Protein 1BD0 (pdb70)

Structure (mmCIF, N/CA/C/O backbone):
data_1BD0
#
_entry.id   1BD0
#
_cell.length_a   98.227
_cell.length_b   87.690
_cell.length_c   85.305
_cell.angle_alpha   90.00
_cell.angle_beta   90.00
_cell.angle_gamma   90.00
#
_symmetry.space_group_name_H-M   'P 21 21 21'
#
loop_
_entity.id
_entity.type
_entity.pdbx_description
1 polymer 'ALANINE RACEMASE'
2 non-polymer '{1-[(3-HYDROXY-METHYL-5-PHOSPHONOOXY-METHYL-PYRIDIN-4-YLMETHYL)-AMINO]-ETHYL}-PHOSPHONIC ACID'
3 water water
#
loop_
_atom_site.group_PDB
_atom_site.id
_atom_site.type_symbol
_atom_site.label_atom_id
_atom_site.label_alt_id
_atom_site.label_comp_id
_atom_site.label_asym_id
_atom_site.label_entity_id
_atom_site.label_seq_id
_atom_site.pdbx_PDB_ins_code
_atom_site.Cartn_x
_atom_site.Cartn_y
_atom_site.Cartn_z
_atom_site.occupancy
_atom_site.B_iso_or_equiv
_atom_site.auth_seq_id
_atom_site.auth_comp_id
_atom_site.auth_asym_id
_atom_site.auth_atom_id
_atom_site.pdbx_PDB_model_num
ATOM 1 N N . ASN A 1 2 ? 6.525 28.048 89.421 1.00 44.31 2 ASN A N 1
ATOM 2 C CA . ASN A 1 2 ? 7.635 29.043 89.338 1.00 43.45 2 ASN A CA 1
ATOM 3 C C . ASN A 1 2 ? 7.156 30.390 88.818 1.00 41.34 2 ASN A C 1
ATOM 4 O O . ASN A 1 2 ? 6.196 30.471 88.052 1.00 42.20 2 ASN A O 1
ATOM 9 N N . ASP A 1 3 ? 7.846 31.447 89.232 1.00 38.22 3 ASP A N 1
ATOM 10 C CA . ASP A 1 3 ? 7.496 32.803 88.827 1.00 36.00 3 ASP A CA 1
ATOM 11 C C . ASP A 1 3 ? 8.663 33.473 88.110 1.00 31.32 3 ASP A C 1
ATOM 12 O O . ASP A 1 3 ? 9.821 33.095 88.294 1.00 31.47 3 ASP A O 1
ATOM 17 N N . PHE A 1 4 ? 8.346 34.454 87.276 1.00 25.41 4 PHE A N 1
ATOM 18 C CA . PHE A 1 4 ? 9.358 35.224 86.572 1.00 20.90 4 PHE A CA 1
ATOM 19 C C . PHE A 1 4 ? 8.843 36.652 86.525 1.00 19.10 4 PHE A C 1
ATOM 20 O O . PHE A 1 4 ? 7.630 36.881 86.495 1.00 20.76 4 PHE A O 1
ATOM 28 N N . HIS A 1 5 ? 9.751 37.618 86.542 1.00 15.02 5 HIS A N 1
ATOM 29 C CA . HIS A 1 5 ? 9.329 39.000 86.577 1.00 13.66 5 HIS A CA 1
ATOM 30 C C . HIS A 1 5 ? 9.792 39.906 85.460 1.00 13.67 5 HIS A C 1
ATOM 31 O O . HIS A 1 5 ? 10.008 41.098 85.659 1.00 13.12 5 HIS A O 1
ATOM 38 N N . ARG A 1 6 ? 9.951 39.325 84.280 1.00 11.34 6 ARG A N 1
ATOM 39 C CA . ARG A 1 6 ? 10.319 40.082 83.093 1.00 15.12 6 ARG A CA 1
ATOM 40 C C . ARG A 1 6 ? 9.396 39.512 82.031 1.00 13.02 6 ARG A C 1
ATOM 41 O O . ARG A 1 6 ? 9.140 38.305 82.010 1.00 11.69 6 ARG A O 1
ATOM 49 N N . ASP A 1 7 ? 8.893 40.374 81.157 1.00 14.38 7 ASP A N 1
ATOM 50 C CA . ASP A 1 7 ? 7.970 39.934 80.117 1.00 16.36 7 ASP A CA 1
ATOM 51 C C . ASP A 1 7 ? 8.627 39.328 78.890 1.00 14.94 7 ASP A C 1
ATOM 52 O O . ASP A 1 7 ? 8.421 39.799 77.772 1.00 16.24 7 ASP A O 1
ATOM 57 N N . THR A 1 8 ? 9.416 38.285 79.113 1.00 13.49 8 THR A N 1
ATOM 58 C CA . THR A 1 8 ? 10.096 37.572 78.043 1.00 13.38 8 THR A CA 1
ATOM 59 C C . THR A 1 8 ? 10.119 36.131 78.506 1.00 14.38 8 THR A C 1
ATOM 60 O O . THR A 1 8 ? 10.515 35.846 79.632 1.00 15.01 8 THR A O 1
ATOM 64 N N . TRP A 1 9 ? 9.675 35.224 77.642 1.00 14.93 9 TRP A N 1
ATOM 65 C CA . TRP A 1 9 ? 9.614 33.819 77.994 1.00 12.79 9 TRP A CA 1
ATOM 66 C C . TRP A 1 9 ? 9.544 32.924 76.767 1.00 12.80 9 TRP A C 1
ATOM 67 O O . TRP A 1 9 ? 9.228 33.375 75.663 1.00 12.92 9 TRP A O 1
ATOM 78 N N . ALA A 1 10 ? 9.850 31.649 76.980 1.00 12.58 10 ALA A N 1
ATOM 79 C CA . ALA A 1 10 ? 9.796 30.645 75.930 1.00 13.94 10 ALA A CA 1
ATOM 80 C C . ALA A 1 10 ? 8.703 29.662 76.341 1.00 15.73 10 ALA A C 1
ATOM 81 O O . ALA A 1 10 ? 8.431 29.490 77.530 1.00 15.10 10 ALA A O 1
ATOM 83 N N . GLU A 1 11 ? 8.065 29.028 75.362 1.00 15.76 11 GLU A N 1
ATOM 84 C CA . GLU A 1 11 ? 7.026 28.049 75.656 1.00 13.55 11 GLU A CA 1
ATOM 85 C C . GLU A 1 11 ? 7.382 26.714 75.024 1.00 14.05 11 GLU A C 1
ATOM 86 O O . GLU A 1 11 ? 7.863 26.662 73.893 1.00 13.55 11 GLU A O 1
ATOM 92 N N . VAL A 1 12 ? 7.158 25.636 75.767 1.00 13.30 12 VAL A N 1
ATOM 93 C CA . VAL A 1 12 ? 7.434 24.292 75.275 1.00 14.90 12 VAL A CA 1
ATOM 94 C C . VAL A 1 12 ? 6.121 23.504 75.240 1.00 17.05 12 VAL A C 1
ATOM 95 O O . VAL A 1 12 ? 5.498 23.279 76.279 1.00 17.69 12 VAL A O 1
ATOM 99 N N . ASP A 1 13 ? 5.689 23.109 74.045 1.00 17.68 13 ASP A N 1
ATOM 100 C CA . ASP A 1 13 ? 4.453 22.341 73.909 1.00 17.88 13 ASP A CA 1
ATOM 101 C C . ASP A 1 13 ? 4.774 20.863 74.090 1.00 15.54 13 ASP A C 1
ATOM 102 O O . ASP A 1 13 ? 5.253 20.201 73.170 1.00 17.19 13 ASP A O 1
ATOM 107 N N . LEU A 1 14 ? 4.507 20.346 75.282 1.00 14.89 14 LEU A N 1
ATOM 108 C CA . LEU A 1 14 ? 4.793 18.952 75.568 1.00 12.95 14 LEU A CA 1
ATOM 109 C C . LEU A 1 14 ? 3.894 18.008 74.783 1.00 14.50 14 LEU A C 1
ATOM 110 O O . LEU A 1 14 ? 4.216 16.827 74.639 1.00 12.75 14 LEU A O 1
ATOM 115 N N . ASP A 1 15 ? 2.771 18.524 74.276 1.00 13.99 15 ASP A N 1
ATOM 116 C CA . ASP A 1 15 ? 1.855 17.703 73.482 1.00 14.94 15 ASP A CA 1
ATOM 117 C C . ASP A 1 15 ? 2.523 17.425 72.135 1.00 14.07 15 ASP A C 1
ATOM 118 O O . ASP A 1 15 ? 2.391 16.333 71.583 1.00 16.08 15 ASP A O 1
ATOM 123 N N . ALA A 1 16 ? 3.236 18.420 71.610 1.00 14.41 16 ALA A N 1
ATOM 124 C CA . ALA A 1 16 ? 3.951 18.277 70.340 1.00 16.11 16 ALA A CA 1
ATOM 125 C C . ALA A 1 16 ? 5.038 17.206 70.513 1.00 16.57 16 ALA A C 1
ATOM 126 O O . ALA A 1 16 ? 5.191 16.310 69.681 1.00 14.95 16 ALA A O 1
ATOM 128 N N . ILE A 1 17 ? 5.779 17.301 71.613 1.00 17.80 17 ILE A N 1
ATOM 129 C CA . ILE A 1 17 ? 6.834 16.342 71.917 1.00 15.44 17 ILE A CA 1
ATOM 130 C C . ILE A 1 17 ? 6.252 14.929 72.016 1.00 14.20 17 ILE A C 1
ATOM 131 O O . ILE A 1 17 ? 6.795 13.981 71.448 1.00 12.08 17 ILE A O 1
ATOM 136 N N . TYR A 1 18 ? 5.138 14.790 72.726 1.00 13.67 18 TYR A N 1
ATOM 137 C CA . TYR A 1 18 ? 4.501 13.483 72.884 1.00 14.62 18 TYR A CA 1
ATOM 138 C C . TYR A 1 18 ? 4.184 12.849 71.528 1.00 13.94 18 TYR A C 1
ATOM 139 O O . TYR A 1 18 ? 4.529 11.690 71.266 1.00 12.70 18 TYR A O 1
ATOM 148 N N . ASP A 1 19 ? 3.522 13.624 70.676 1.00 14.64 19 ASP A N 1
ATOM 149 C CA . ASP A 1 19 ? 3.125 13.164 69.357 1.00 15.88 19 ASP A CA 1
ATOM 150 C C . ASP A 1 19 ? 4.316 12.758 68.492 1.00 14.57 19 ASP A C 1
ATOM 151 O O . ASP A 1 19 ? 4.300 11.694 67.879 1.00 17.54 19 ASP A O 1
ATOM 156 N N . ASN A 1 20 ? 5.347 13.599 68.447 1.00 15.48 20 ASN A N 1
ATOM 157 C CA . ASN A 1 20 ? 6.540 13.296 67.649 1.00 13.58 20 ASN A CA 1
ATOM 158 C C . ASN A 1 20 ? 7.149 11.945 68.058 1.00 13.44 20 ASN A C 1
ATOM 159 O O . ASN A 1 20 ? 7.593 11.167 67.211 1.00 13.01 20 ASN A O 1
ATOM 164 N N . VAL A 1 21 ? 7.160 11.657 69.357 1.00 14.09 21 VAL A N 1
ATOM 165 C CA . VAL A 1 21 ? 7.716 10.392 69.839 1.00 15.74 21 VAL A CA 1
ATOM 166 C C . VAL A 1 21 ? 6.756 9.217 69.647 1.00 16.00 21 VAL A C 1
ATOM 167 O O . VAL A 1 21 ? 7.185 8.100 69.361 1.00 13.89 21 VAL A O 1
ATOM 171 N N . GLU A 1 22 ? 5.460 9.458 69.813 1.00 18.01 22 GLU A N 1
ATOM 172 C CA . GLU A 1 22 ? 4.487 8.383 69.638 1.00 18.99 22 GLU A CA 1
ATOM 173 C C . GLU A 1 22 ? 4.417 7.989 68.163 1.00 16.59 22 GLU A C 1
ATOM 174 O O . GLU A 1 22 ? 4.266 6.818 67.824 1.00 16.98 22 GLU A O 1
ATOM 180 N N . ASN A 1 23 ? 4.536 8.970 67.280 1.00 16.14 23 ASN A N 1
ATOM 181 C CA . ASN A 1 23 ? 4.493 8.676 65.860 1.00 16.34 23 ASN A CA 1
ATOM 182 C C . ASN A 1 23 ? 5.678 7.781 65.488 1.00 17.12 23 ASN A C 1
ATOM 183 O O . ASN A 1 23 ? 5.572 6.931 64.602 1.00 16.98 23 ASN A O 1
ATOM 188 N N . LEU A 1 24 ? 6.800 7.954 66.184 1.00 17.95 24 LEU A N 1
ATOM 189 C CA . LEU A 1 24 ? 7.991 7.145 65.917 1.00 16.38 24 LEU A CA 1
ATOM 190 C C . LEU A 1 24 ? 7.846 5.726 66.463 1.00 16.14 24 LEU A C 1
ATOM 191 O O . LEU A 1 24 ? 8.277 4.758 65.835 1.00 17.07 24 LEU A O 1
ATOM 196 N N . ARG A 1 25 ? 7.243 5.604 67.639 1.00 15.55 25 ARG A N 1
ATOM 197 C CA . ARG A 1 25 ? 7.039 4.298 68.243 1.00 15.83 25 ARG A CA 1
ATOM 198 C C . ARG A 1 25 ? 6.212 3.460 67.273 1.00 16.21 25 ARG A C 1
ATOM 199 O O . ARG A 1 25 ? 6.444 2.266 67.112 1.00 17.45 25 ARG A O 1
ATOM 207 N N . ARG A 1 26 ? 5.251 4.108 66.623 1.00 18.71 26 ARG A N 1
ATOM 208 C CA . ARG A 1 26 ? 4.385 3.444 65.657 1.00 21.75 26 ARG A CA 1
ATOM 209 C C . ARG A 1 26 ? 5.214 2.999 64.455 1.00 22.63 26 ARG A C 1
ATOM 210 O O . ARG A 1 26 ? 5.130 1.850 64.021 1.00 23.44 26 ARG A O 1
ATOM 218 N N . LEU A 1 27 ? 6.020 3.925 63.937 1.00 20.90 27 LEU A N 1
ATOM 219 C CA . LEU A 1 27 ? 6.871 3.685 62.770 1.00 19.86 27 LEU A CA 1
ATOM 220 C C . LEU A 1 27 ? 7.878 2.542 62.899 1.00 18.77 27 LEU A C 1
ATOM 221 O O . LEU A 1 27 ? 7.981 1.702 62.011 1.00 19.95 27 LEU A O 1
ATOM 226 N N . LEU A 1 28 ? 8.616 2.513 64.004 1.00 18.51 28 LEU A N 1
ATOM 227 C CA . LEU A 1 28 ? 9.636 1.492 64.229 1.00 18.74 28 LEU A CA 1
ATOM 228 C C . LEU A 1 28 ? 9.115 0.104 64.568 1.00 21.05 28 LEU A C 1
ATOM 229 O O . LEU A 1 28 ? 8.048 -0.041 65.152 1.00 22.91 28 LEU A O 1
ATOM 234 N N . PRO A 1 29 ? 9.866 -0.945 64.187 1.00 23.58 29 PRO A N 1
ATOM 235 C CA . PRO A 1 29 ? 9.476 -2.330 64.473 1.00 25.05 29 PRO A CA 1
ATOM 236 C C . PRO A 1 29 ? 9.434 -2.535 65.987 1.00 27.53 29 PRO A C 1
ATOM 237 O O . PRO A 1 29 ? 10.221 -1.931 66.716 1.00 28.39 29 PRO A O 1
ATOM 241 N N . ASP A 1 30 ? 8.528 -3.390 66.449 1.00 29.98 30 ASP A N 1
ATOM 242 C CA . ASP A 1 30 ? 8.357 -3.653 67.878 1.00 31.91 30 ASP A CA 1
ATOM 243 C C . ASP A 1 30 ? 9.617 -4.086 68.610 1.00 31.58 30 ASP A C 1
ATOM 244 O O . ASP A 1 30 ? 9.715 -3.930 69.831 1.00 33.09 30 ASP A O 1
ATOM 249 N N . ASP A 1 31 ? 10.576 -4.631 67.871 1.00 29.36 31 ASP A N 1
ATOM 250 C CA . ASP A 1 31 ? 11.819 -5.096 68.477 1.00 29.86 31 ASP A CA 1
ATOM 251 C C . ASP A 1 31 ? 12.843 -3.987 68.681 1.00 27.33 31 ASP A C 1
ATOM 252 O O . ASP A 1 31 ? 13.872 -4.194 69.326 1.00 27.40 31 ASP A O 1
ATOM 257 N N . THR A 1 32 ? 12.553 -2.810 68.138 1.00 23.60 32 THR A N 1
ATOM 258 C CA . THR A 1 32 ? 13.458 -1.676 68.248 1.00 20.66 32 THR A CA 1
ATOM 259 C C . THR A 1 32 ? 13.072 -0.703 69.357 1.00 20.17 32 THR A C 1
ATOM 260 O O . THR A 1 32 ? 11.985 -0.127 69.347 1.00 18.11 32 THR A O 1
ATOM 264 N N . HIS A 1 33 ? 13.977 -0.527 70.316 1.00 20.47 33 HIS A N 1
ATOM 265 C CA . HIS A 1 33 ? 13.750 0.386 71.433 1.00 20.08 33 HIS A CA 1
ATOM 266 C C . HIS A 1 33 ? 13.984 1.824 71.000 1.00 19.02 33 HIS A C 1
ATOM 267 O O . HIS A 1 33 ? 14.622 2.084 69.979 1.00 18.22 33 HIS A O 1
ATOM 274 N N . ILE A 1 34 ? 13.477 2.758 71.794 1.00 15.35 34 ILE A N 1
ATOM 275 C CA . ILE A 1 34 ? 13.669 4.164 71.501 1.00 15.15 34 ILE A CA 1
ATOM 276 C C . ILE A 1 34 ? 14.394 4.832 72.666 1.00 16.44 34 ILE A C 1
ATOM 277 O O . ILE A 1 34 ? 13.970 4.735 73.824 1.00 16.51 34 ILE A O 1
ATOM 282 N N . MET A 1 35 ? 15.505 5.491 72.358 1.00 15.89 35 MET A N 1
ATOM 283 C CA . MET A 1 35 ? 16.271 6.201 73.370 1.00 13.36 35 MET A CA 1
ATOM 284 C C . MET A 1 35 ? 16.158 7.686 73.040 1.00 12.63 35 MET A C 1
ATOM 285 O O . MET A 1 35 ? 16.647 8.141 72.002 1.00 15.20 35 MET A O 1
ATOM 290 N N . ALA A 1 36 ? 15.490 8.439 73.910 1.00 10.21 36 ALA A N 1
ATOM 291 C CA . ALA A 1 36 ? 15.319 9.873 73.687 1.00 7.84 36 ALA A CA 1
ATOM 292 C C . ALA A 1 36 ? 16.589 10.624 74.058 1.00 9.57 36 ALA A C 1
ATOM 293 O O . ALA A 1 36 ? 17.148 10.431 75.139 1.00 10.72 36 ALA A O 1
ATOM 295 N N . VAL A 1 37 ? 17.042 11.480 73.149 1.00 10.75 37 VAL A N 1
ATOM 296 C CA . VAL A 1 37 ? 18.257 12.256 73.360 1.00 10.37 37 VAL A CA 1
ATOM 297 C C . VAL A 1 37 ? 17.892 13.582 74.008 1.00 9.89 37 VAL A C 1
ATOM 298 O O . VAL A 1 37 ? 17.337 14.469 73.356 1.00 10.77 37 VAL A O 1
ATOM 302 N N . VAL A 1 38 ? 18.212 13.723 75.289 1.00 10.61 38 VAL A N 1
ATOM 303 C CA . VAL A 1 38 ? 17.876 14.949 76.004 1.00 11.45 38 VAL A CA 1
ATOM 304 C C . VAL A 1 38 ? 19.069 15.756 76.515 1.00 11.13 38 VAL A C 1
ATOM 305 O O . VAL A 1 38 ? 18.949 16.501 77.484 1.00 12.71 38 VAL A O 1
ATOM 309 N N . LYS A 1 39 ? 20.214 15.622 75.854 1.00 11.57 39 LYS A N 1
ATOM 310 C CA . LYS A 1 39 ? 21.405 16.373 76.241 1.00 10.46 39 LYS A CA 1
ATOM 311 C C . LYS A 1 39 ? 21.159 17.864 76.038 1.00 11.38 39 LYS A C 1
ATOM 312 O O . LYS A 1 39 ? 20.204 18.251 75.363 1.00 13.38 39 LYS A O 1
ATOM 318 N N . ALA A 1 40 ? 22.025 18.694 76.618 1.00 9.38 40 ALA A N 1
ATOM 319 C CA . ALA A 1 40 ? 21.918 20.146 76.527 1.00 8.83 40 ALA A CA 1
ATOM 320 C C . ALA A 1 40 ? 20.556 20.623 77.016 1.00 10.60 40 ALA A C 1
ATOM 321 O O . ALA A 1 40 ? 19.925 21.466 76.379 1.00 12.02 40 ALA A O 1
ATOM 323 N N . ASN A 1 41 ? 20.106 20.091 78.148 1.00 11.56 41 ASN A N 1
ATOM 324 C CA . ASN A 1 41 ? 18.804 20.470 78.699 1.00 11.30 41 ASN A CA 1
ATOM 325 C C . ASN A 1 41 ? 17.698 20.212 77.665 1.00 10.27 41 ASN A C 1
ATOM 326 O O . ASN A 1 41 ? 16.851 21.074 77.432 1.00 11.82 41 ASN A O 1
ATOM 331 N N . ALA A 1 42 ? 17.713 19.025 77.057 1.00 12.86 42 ALA A N 1
ATOM 332 C CA . ALA A 1 42 ? 16.740 18.647 76.030 1.00 12.66 42 ALA A CA 1
ATOM 333 C C . ALA A 1 42 ? 16.767 19.676 74.899 1.00 13.64 42 ALA A C 1
ATOM 334 O O . ALA A 1 42 ? 15.731 20.219 74.508 1.00 11.48 42 ALA A O 1
ATOM 336 N N . TYR A 1 43 ? 17.966 19.927 74.375 1.00 12.02 43 TYR A N 1
ATOM 337 C CA . TYR A 1 43 ? 18.179 20.906 73.310 1.00 12.19 43 TYR A CA 1
ATOM 338 C C . TYR A 1 43 ? 17.511 22.232 73.666 1.00 10.93 43 TYR A C 1
ATOM 339 O O . TYR A 1 43 ? 16.873 22.855 72.822 1.00 11.35 43 TYR A O 1
ATOM 348 N N . GLY A 1 44 ? 17.661 22.656 74.917 1.00 10.45 44 GLY A N 1
ATOM 349 C CA . GLY A 1 44 ? 17.074 23.911 75.354 1.00 10.64 44 GLY A CA 1
ATOM 350 C C . GLY A 1 44 ? 15.588 23.845 75.668 1.00 9.17 44 GLY A C 1
ATOM 351 O O . GLY A 1 44 ? 14.985 24.867 75.991 1.00 10.81 44 GLY A O 1
ATOM 352 N N . HIS A 1 45 ? 15.003 22.652 75.590 1.00 11.82 45 HIS A N 1
ATOM 353 C CA . HIS A 1 45 ? 13.570 22.469 75.847 1.00 13.22 45 HIS A CA 1
ATOM 354 C C . HIS A 1 45 ? 13.213 22.097 77.296 1.00 15.55 45 HIS A C 1
ATOM 355 O O . HIS A 1 45 ? 12.044 22.163 77.684 1.00 16.48 45 HIS A O 1
ATOM 362 N N . GLY A 1 46 ? 14.211 21.709 78.089 1.00 13.87 46 GLY A N 1
ATOM 363 C CA . GLY A 1 46 ? 13.961 21.320 79.472 1.00 12.24 46 GLY A CA 1
ATOM 364 C C . GLY A 1 46 ? 14.161 19.823 79.630 1.00 12.50 46 GLY A C 1
ATOM 365 O O . GLY A 1 46 ? 13.297 19.035 79.248 1.00 10.80 46 GLY A O 1
ATOM 366 N N . ASP A 1 47 ? 15.290 19.425 80.213 1.00 12.30 47 ASP A N 1
ATOM 367 C CA . ASP A 1 47 ? 15.616 18.012 80.366 1.00 12.20 47 ASP A CA 1
ATOM 368 C C . ASP A 1 47 ? 14.585 17.076 80.999 1.00 12.30 47 ASP A C 1
ATOM 369 O O . ASP A 1 47 ? 14.148 16.122 80.355 1.00 13.77 47 ASP A O 1
ATOM 374 N N . VAL A 1 48 ? 14.201 17.335 82.246 1.00 13.89 48 VAL A N 1
ATOM 375 C CA . VAL A 1 48 ? 13.243 16.475 82.947 1.00 15.52 48 VAL A CA 1
ATOM 376 C C . VAL A 1 48 ? 11.828 16.477 82.347 1.00 13.79 48 VAL A C 1
ATOM 377 O O . VAL A 1 48 ? 11.165 15.440 82.306 1.00 16.27 48 VAL A O 1
ATOM 381 N N . GLN A 1 49 ? 11.374 17.634 81.876 1.00 14.95 49 GLN A N 1
ATOM 382 C CA . GLN A 1 49 ? 10.048 17.748 81.276 1.00 12.94 49 GLN A CA 1
ATOM 383 C C . GLN A 1 49 ? 9.948 16.917 80.003 1.00 15.69 49 GLN A C 1
ATOM 384 O O . GLN A 1 49 ? 9.025 16.122 79.850 1.00 17.31 49 GLN A O 1
ATOM 390 N N . VAL A 1 50 ? 10.898 17.104 79.089 1.00 15.50 50 VAL A N 1
ATOM 391 C CA . VAL A 1 50 ? 10.907 16.361 77.830 1.00 12.83 50 VAL A CA 1
ATOM 392 C C . VAL A 1 50 ? 11.146 14.870 78.068 1.00 12.66 50 VAL A C 1
ATOM 393 O O . VAL A 1 50 ? 10.518 14.028 77.428 1.00 14.97 50 VAL A O 1
ATOM 397 N N . ALA A 1 51 ? 12.048 14.536 78.988 1.00 12.41 51 ALA A N 1
ATOM 398 C CA . ALA A 1 51 ? 12.326 13.134 79.283 1.00 12.56 51 ALA A CA 1
ATOM 399 C C . ALA A 1 51 ? 11.053 12.429 79.762 1.00 15.16 51 ALA A C 1
ATOM 400 O O . ALA A 1 51 ? 10.718 11.339 79.296 1.00 12.08 51 ALA A O 1
ATOM 402 N N . ARG A 1 52 ? 10.347 13.064 80.692 1.00 17.81 52 ARG A N 1
ATOM 403 C CA . ARG A 1 52 ? 9.112 12.504 81.230 1.00 19.22 52 ARG A CA 1
ATOM 404 C C . ARG A 1 52 ? 8.113 12.207 80.109 1.00 16.72 52 ARG A C 1
ATOM 405 O O . ARG A 1 52 ? 7.594 11.097 80.007 1.00 16.37 52 ARG A O 1
ATOM 413 N N . THR A 1 53 ? 7.860 13.206 79.271 1.00 15.37 53 THR A N 1
ATOM 414 C CA . THR A 1 53 ? 6.922 13.081 78.158 1.00 16.03 53 THR A CA 1
ATOM 415 C C . THR A 1 53 ? 7.333 12.022 77.134 1.00 15.07 53 THR A C 1
ATOM 416 O O . THR A 1 53 ? 6.504 11.236 76.664 1.00 14.60 53 THR A O 1
ATOM 420 N N . ALA A 1 54 ? 8.617 12.002 76.787 1.00 15.54 54 ALA A N 1
ATOM 421 C CA . ALA A 1 54 ? 9.125 11.031 75.821 1.00 14.28 54 ALA A CA 1
ATOM 422 C C . ALA A 1 54 ? 8.945 9.605 76.334 1.00 12.30 54 ALA A C 1
ATOM 423 O O . ALA A 1 54 ? 8.526 8.722 75.592 1.00 13.78 54 ALA A O 1
ATOM 425 N N . LEU A 1 55 ? 9.264 9.381 77.604 1.00 15.33 55 LEU A N 1
ATOM 426 C CA . LEU A 1 55 ? 9.125 8.054 78.189 1.00 14.43 55 LEU A CA 1
ATOM 427 C C . LEU A 1 55 ? 7.659 7.607 78.221 1.00 16.24 55 LEU A C 1
ATOM 428 O O . LEU A 1 55 ? 7.359 6.420 78.071 1.00 15.84 55 LEU A O 1
ATOM 433 N N . GLU A 1 56 ? 6.743 8.551 78.414 1.00 17.37 56 GLU A N 1
ATOM 434 C CA . GLU A 1 56 ? 5.330 8.199 78.438 1.00 21.01 56 GLU A CA 1
ATOM 435 C C . GLU A 1 56 ? 4.776 8.053 77.017 1.00 20.20 56 GLU A C 1
ATOM 436 O O . GLU A 1 56 ? 3.719 7.463 76.812 1.00 19.59 56 GLU A O 1
ATOM 442 N N . ALA A 1 57 ? 5.519 8.564 76.038 1.00 19.47 57 ALA A N 1
ATOM 443 C CA . ALA A 1 57 ? 5.117 8.488 74.642 1.00 17.23 57 ALA A CA 1
ATOM 444 C C . ALA A 1 57 ? 5.650 7.229 73.952 1.00 18.01 57 ALA A C 1
ATOM 445 O O . ALA A 1 57 ? 5.294 6.944 72.807 1.00 20.20 57 ALA A O 1
ATOM 447 N N . GLY A 1 58 ? 6.502 6.474 74.640 1.00 18.85 58 GLY A N 1
ATOM 448 C CA . GLY A 1 58 ? 7.036 5.259 74.041 1.00 18.88 58 GLY A CA 1
ATOM 449 C C . GLY A 1 58 ? 8.538 5.035 74.124 1.00 18.64 58 GLY A C 1
ATOM 450 O O . GLY A 1 58 ? 9.019 3.974 73.727 1.00 19.72 58 GLY A O 1
ATOM 451 N N . ALA A 1 59 ? 9.282 6.028 74.611 1.00 18.32 59 ALA A N 1
ATOM 452 C CA . ALA A 1 59 ? 10.731 5.904 74.764 1.00 16.36 59 ALA A CA 1
ATOM 453 C C . ALA A 1 59 ? 10.953 5.127 76.049 1.00 17.46 59 ALA A C 1
ATOM 454 O O . ALA A 1 59 ? 10.133 5.204 76.960 1.00 16.49 59 ALA A O 1
ATOM 456 N N . SER A 1 60 ? 12.054 4.385 76.130 1.00 17.97 60 SER A N 1
ATOM 457 C CA . SER A 1 60 ? 12.340 3.595 77.328 1.00 19.10 60 SER A CA 1
ATOM 458 C C . SER A 1 60 ? 13.696 3.909 77.964 1.00 18.87 60 SER A C 1
ATOM 459 O O . SER A 1 60 ? 13.985 3.471 79.079 1.00 16.02 60 SER A O 1
ATOM 462 N N . ARG A 1 61 ? 14.524 4.668 77.254 1.00 15.98 61 ARG A N 1
ATOM 463 C CA . ARG A 1 61 ? 15.831 5.052 77.767 1.00 14.57 61 ARG A CA 1
ATOM 464 C C . ARG A 1 61 ? 16.114 6.476 77.342 1.00 13.38 61 ARG A C 1
ATOM 465 O O . ARG A 1 61 ? 15.413 7.032 76.496 1.00 14.39 61 ARG A O 1
ATOM 473 N N . LEU A 1 62 ? 17.143 7.064 77.937 1.00 15.04 62 LEU A N 1
ATOM 474 C CA . LEU A 1 62 ? 17.537 8.424 77.619 1.00 13.41 62 LEU A CA 1
ATOM 475 C C . LEU A 1 62 ? 19.043 8.504 77.380 1.00 12.74 62 LEU A C 1
ATOM 476 O O . LEU A 1 62 ? 19.788 7.605 77.770 1.00 12.12 62 LEU A O 1
ATOM 481 N N . ALA A 1 63 ? 19.473 9.590 76.740 1.00 14.28 63 ALA A N 1
ATOM 482 C CA . ALA A 1 63 ? 20.883 9.831 76.453 1.00 13.55 63 ALA A CA 1
ATOM 483 C C . ALA A 1 63 ? 21.236 11.298 76.718 1.00 13.77 63 ALA A C 1
ATOM 484 O O . ALA A 1 63 ? 20.444 12.199 76.434 1.00 13.66 63 ALA A O 1
ATOM 486 N N . VAL A 1 64 ? 22.424 11.523 77.278 1.00 10.69 64 VAL A N 1
ATOM 487 C CA . VAL A 1 64 ? 22.923 12.864 77.571 1.00 9.70 64 VAL A CA 1
ATOM 488 C C . VAL A 1 64 ? 24.353 12.962 77.028 1.00 9.18 64 VAL A C 1
ATOM 489 O O . VAL A 1 64 ? 24.916 11.957 76.579 1.00 11.12 64 VAL A O 1
ATOM 493 N N . ALA A 1 65 ? 24.932 14.160 77.061 1.00 9.97 65 ALA A N 1
ATOM 494 C CA . ALA A 1 65 ? 26.285 14.373 76.541 1.00 10.35 65 ALA A CA 1
ATOM 495 C C . ALA A 1 65 ? 27.398 13.990 77.518 1.00 11.28 65 ALA A C 1
ATOM 496 O O . ALA A 1 65 ? 28.380 13.369 77.122 1.00 12.43 65 ALA A O 1
ATOM 498 N N . PHE A 1 66 ? 27.251 14.364 78.786 1.00 10.96 66 PHE A N 1
ATOM 499 C CA . PHE A 1 66 ? 28.265 14.039 79.783 1.00 11.53 66 PHE A CA 1
ATOM 500 C C . PHE A 1 66 ? 27.650 13.702 81.143 1.00 15.76 66 PHE A C 1
ATOM 501 O O . PHE A 1 66 ? 26.465 13.951 81.373 1.00 13.39 66 PHE A O 1
ATOM 509 N N . LEU A 1 67 ? 28.466 13.150 82.043 1.00 15.39 67 LEU A N 1
ATOM 510 C CA . LEU A 1 67 ? 28.003 12.727 83.371 1.00 16.78 67 LEU A CA 1
ATOM 511 C C . LEU A 1 67 ? 27.164 13.687 84.217 1.00 14.58 67 LEU A C 1
ATOM 512 O O . LEU A 1 67 ? 26.195 13.255 84.832 1.00 16.05 67 LEU A O 1
ATOM 517 N N . ASP A 1 68 ? 27.523 14.966 84.273 1.00 12.57 68 ASP A N 1
ATOM 518 C CA . ASP A 1 68 ? 26.745 15.909 85.072 1.00 12.13 68 ASP A CA 1
ATOM 519 C C . ASP A 1 68 ? 25.282 15.962 84.636 1.00 12.82 68 ASP A C 1
ATOM 520 O O . ASP A 1 68 ? 24.386 16.091 85.472 1.00 12.98 68 ASP A O 1
ATOM 525 N N . GLU A 1 69 ? 25.039 15.874 83.331 1.00 12.19 69 GLU A N 1
ATOM 526 C CA . GLU A 1 69 ? 23.673 15.936 82.814 1.00 12.83 69 GLU A CA 1
ATOM 527 C C . GLU A 1 69 ? 22.853 14.726 83.239 1.00 12.27 69 GLU A C 1
ATOM 528 O O . GLU A 1 69 ? 21.653 14.847 83.489 1.00 12.98 69 GLU A O 1
ATOM 534 N N . ALA A 1 70 ? 23.505 13.568 83.326 1.00 11.37 70 ALA A N 1
ATOM 535 C CA . ALA A 1 70 ? 22.845 12.333 83.741 1.00 12.75 70 ALA A CA 1
ATOM 536 C C . ALA A 1 70 ? 22.525 12.388 85.238 1.00 15.20 70 ALA A C 1
ATOM 537 O O . ALA A 1 70 ? 21.451 11.962 85.664 1.00 14.00 70 ALA A O 1
ATOM 539 N N . LEU A 1 71 ? 23.455 12.914 86.030 1.00 14.04 71 LEU A N 1
ATOM 540 C CA . LEU A 1 71 ? 23.248 13.016 87.473 1.00 15.03 71 LEU A CA 1
ATOM 541 C C . LEU A 1 71 ? 22.101 13.982 87.784 1.00 14.86 71 LEU A C 1
ATOM 542 O O . LEU A 1 71 ? 21.313 13.745 88.702 1.00 16.52 71 LEU A O 1
ATOM 547 N N . ALA A 1 72 ? 22.000 15.060 87.012 1.00 15.14 72 ALA A N 1
ATOM 548 C CA . ALA A 1 72 ? 20.931 16.042 87.202 1.00 16.32 72 ALA A CA 1
ATOM 549 C C . ALA A 1 72 ? 19.563 15.404 86.951 1.00 15.76 72 ALA A C 1
ATOM 550 O O . ALA A 1 72 ? 18.601 15.712 87.649 1.00 17.62 72 ALA A O 1
ATOM 552 N N . LEU A 1 73 ? 19.477 14.519 85.959 1.00 16.13 73 LEU A N 1
ATOM 553 C CA . LEU A 1 73 ? 18.220 13.841 85.648 1.00 16.80 73 LEU A CA 1
ATOM 554 C C . LEU A 1 73 ? 17.828 12.937 86.817 1.00 20.49 73 LEU A C 1
ATOM 555 O O . LEU A 1 73 ? 16.672 12.927 87.247 1.00 19.46 73 LEU A O 1
ATOM 560 N N . ARG A 1 74 ? 18.790 12.175 87.326 1.00 18.92 74 ARG A N 1
ATOM 561 C CA . ARG A 1 74 ? 18.525 11.292 88.455 1.00 21.21 74 ARG A CA 1
ATOM 562 C C . ARG A 1 74 ? 18.063 12.143 89.645 1.00 24.80 74 ARG A C 1
ATOM 563 O O . ARG A 1 74 ? 17.138 11.762 90.368 1.00 24.48 74 ARG A O 1
ATOM 571 N N . GLU A 1 75 ? 18.709 13.297 89.821 1.00 25.59 75 GLU A N 1
ATOM 572 C CA . GLU A 1 75 ? 18.404 14.254 90.895 1.00 28.38 75 GLU A CA 1
ATOM 573 C C . GLU A 1 75 ? 16.936 14.658 90.846 1.00 28.13 75 GLU A C 1
ATOM 574 O O . GLU A 1 75 ? 16.241 14.682 91.864 1.00 26.72 75 GLU A O 1
ATOM 580 N N . LYS A 1 76 ? 16.494 15.001 89.641 1.00 26.50 76 LYS A N 1
ATOM 581 C CA . LYS A 1 76 ? 15.128 15.430 89.391 1.00 25.05 76 LYS A CA 1
ATOM 582 C C . LYS A 1 76 ? 14.135 14.273 89.362 1.00 23.57 76 LYS A C 1
ATOM 583 O O . LYS A 1 76 ? 12.989 14.447 88.945 1.00 24.08 76 LYS A O 1
ATOM 589 N N . GLY A 1 77 ? 14.583 13.090 89.779 1.00 20.83 77 GLY A N 1
ATOM 590 C CA . GLY A 1 77 ? 13.693 11.942 89.840 1.00 21.66 77 GLY A CA 1
ATOM 591 C C . GLY A 1 77 ? 13.566 10.954 88.692 1.00 21.10 77 GLY A C 1
ATOM 592 O O . GLY A 1 77 ? 12.752 10.039 88.776 1.00 23.94 77 GLY A O 1
ATOM 593 N N . ILE A 1 78 ? 14.337 11.111 87.625 1.00 18.13 78 ILE A N 1
ATOM 594 C CA . ILE A 1 78 ? 14.239 10.166 86.520 1.00 16.78 78 ILE A CA 1
ATOM 595 C C . ILE A 1 78 ? 14.835 8.827 86.943 1.00 17.21 78 ILE A C 1
ATOM 596 O O . ILE A 1 78 ? 15.907 8.785 87.543 1.00 19.24 78 ILE A O 1
ATOM 601 N N . GLU A 1 79 ? 14.134 7.738 86.631 1.00 18.28 79 GLU A N 1
ATOM 602 C CA . GLU A 1 79 ? 14.575 6.390 86.993 1.00 20.84 79 GLU A CA 1
ATOM 603 C C . GLU A 1 79 ? 14.993 5.508 85.814 1.00 20.97 79 GLU A C 1
ATOM 604 O O . GLU A 1 79 ? 15.657 4.485 86.004 1.00 18.95 79 GLU A O 1
ATOM 610 N N . ALA A 1 80 ? 14.589 5.895 84.607 1.00 18.22 80 ALA A N 1
ATOM 611 C CA . ALA A 1 80 ? 14.903 5.134 83.398 1.00 17.78 80 ALA A CA 1
ATOM 612 C C . ALA A 1 80 ? 16.390 5.111 83.093 1.00 16.55 80 ALA A C 1
ATOM 613 O O . ALA A 1 80 ? 17.143 5.969 83.557 1.00 16.21 80 ALA A O 1
ATOM 615 N N . PRO A 1 81 ? 16.832 4.119 82.304 1.00 16.48 81 PRO A N 1
ATOM 616 C CA . PRO A 1 81 ? 18.247 3.999 81.934 1.00 17.08 81 PRO A CA 1
ATOM 617 C C . PRO A 1 81 ? 18.734 5.238 81.178 1.00 16.71 81 PRO A C 1
ATOM 618 O O . PRO A 1 81 ? 18.016 5.798 80.349 1.00 16.07 81 PRO A O 1
ATOM 622 N N . ILE A 1 82 ? 19.955 5.662 81.483 1.00 15.76 82 ILE A N 1
ATOM 623 C CA . ILE A 1 82 ? 20.550 6.823 80.845 1.00 15.10 82 ILE A CA 1
ATOM 624 C C . ILE A 1 82 ? 21.946 6.473 80.343 1.00 15.98 82 ILE A C 1
ATOM 625 O O . ILE A 1 82 ? 22.728 5.856 81.068 1.00 14.21 82 ILE A O 1
ATOM 630 N N . LEU A 1 83 ? 22.247 6.869 79.108 1.00 14.18 83 LEU A N 1
ATOM 631 C CA . LEU A 1 83 ? 23.565 6.636 78.525 1.00 12.73 83 LEU A CA 1
ATOM 632 C C . LEU A 1 83 ? 24.268 7.969 78.266 1.00 11.80 83 LEU A C 1
ATOM 633 O O . LEU A 1 83 ? 23.678 8.901 77.715 1.00 13.32 83 LEU A O 1
ATOM 638 N N . VAL A 1 84 ? 25.523 8.067 78.694 1.00 12.04 84 VAL A N 1
ATOM 639 C CA . VAL A 1 84 ? 26.316 9.271 78.472 1.00 10.44 84 VAL A CA 1
ATOM 640 C C . VAL A 1 84 ? 26.953 8.996 77.118 1.00 10.40 84 VAL A C 1
ATOM 641 O O . VAL A 1 84 ? 27.687 8.018 76.959 1.00 9.39 84 VAL A O 1
ATOM 645 N N . LEU A 1 85 ? 26.644 9.837 76.139 1.00 10.79 85 LEU A N 1
ATOM 646 C CA . LEU A 1 85 ? 27.159 9.654 74.782 1.00 12.67 85 LEU A CA 1
ATOM 647 C C . LEU A 1 85 ? 28.631 10.045 74.599 1.00 11.46 85 LEU A C 1
ATOM 648 O O . LEU A 1 85 ? 29.318 9.514 73.723 1.00 10.07 85 LEU A O 1
ATOM 653 N N . GLY A 1 86 ? 29.109 10.968 75.425 1.00 12.05 86 GLY A N 1
ATOM 654 C CA . GLY A 1 86 ? 30.488 11.402 75.312 1.00 12.87 86 GLY A CA 1
ATOM 655 C C . GLY A 1 86 ? 31.463 10.777 76.295 1.00 10.58 86 GLY A C 1
ATOM 656 O O . GLY A 1 86 ? 31.209 9.730 76.897 1.00 10.86 86 GLY A O 1
ATOM 657 N N . ALA A 1 87 ? 32.597 11.451 76.452 1.00 14.45 87 ALA A N 1
ATOM 658 C CA . ALA A 1 87 ? 33.667 11.010 77.337 1.00 14.41 87 ALA A CA 1
ATOM 659 C C . ALA A 1 87 ? 33.357 11.248 78.811 1.00 12.90 87 ALA A C 1
ATOM 660 O O . ALA A 1 87 ? 32.523 12.082 79.159 1.00 15.35 87 ALA A O 1
ATOM 662 N N . SER A 1 88 ? 34.050 10.508 79.668 1.00 14.36 88 SER A N 1
ATOM 663 C CA . SER A 1 88 ? 33.898 10.634 81.113 1.00 14.96 88 SER A CA 1
ATOM 664 C C . SER A 1 88 ? 35.241 10.287 81.753 1.00 17.63 88 SER A C 1
ATOM 665 O O . SER A 1 88 ? 36.152 9.805 81.072 1.00 14.80 88 SER A O 1
ATOM 668 N N . ARG A 1 89 ? 35.366 10.536 83.055 1.00 14.82 89 ARG A N 1
ATOM 669 C CA . ARG A 1 89 ? 36.604 10.233 83.764 1.00 14.75 89 ARG A CA 1
ATOM 670 C C . ARG A 1 89 ? 36.603 8.819 84.320 1.00 14.98 89 ARG A C 1
ATOM 671 O O . ARG A 1 89 ? 35.615 8.374 84.905 1.00 13.97 89 ARG A O 1
ATOM 679 N N . PRO A 1 90 ? 37.706 8.081 84.121 1.00 14.43 90 PRO A N 1
ATOM 680 C CA . PRO A 1 90 ? 37.789 6.710 84.635 1.00 13.33 90 PRO A CA 1
ATOM 681 C C . PRO A 1 90 ? 37.522 6.696 86.146 1.00 14.73 90 PRO A C 1
ATOM 682 O O . PRO A 1 90 ? 36.937 5.753 86.685 1.00 17.54 90 PRO A O 1
ATOM 686 N N . ALA A 1 91 ? 37.947 7.767 86.809 1.00 14.29 91 ALA A N 1
ATOM 687 C CA . ALA A 1 91 ? 37.792 7.916 88.249 1.00 15.70 91 ALA A CA 1
ATOM 688 C C . ALA A 1 91 ? 36.333 8.031 88.664 1.00 17.69 91 ALA A C 1
ATOM 689 O O . ALA A 1 91 ? 35.980 7.684 89.791 1.00 17.17 91 ALA A O 1
ATOM 691 N N . ASP A 1 92 ? 35.489 8.520 87.758 1.00 15.95 92 ASP A N 1
ATOM 692 C CA . ASP A 1 92 ? 34.064 8.673 88.047 1.00 14.14 92 ASP A CA 1
ATOM 693 C C . ASP A 1 92 ? 33.246 7.424 87.738 1.00 15.62 92 ASP A C 1
ATOM 694 O O . ASP A 1 92 ? 32.019 7.461 87.790 1.00 19.60 92 ASP A O 1
ATOM 699 N N . ALA A 1 93 ? 33.911 6.323 87.419 1.00 15.82 93 ALA A N 1
ATOM 700 C CA . ALA A 1 93 ? 33.212 5.086 87.084 1.00 17.90 93 ALA A CA 1
ATOM 701 C C . ALA A 1 93 ? 32.271 4.564 88.180 1.00 16.44 93 ALA A C 1
ATOM 702 O O . ALA A 1 93 ? 31.169 4.099 87.891 1.00 16.17 93 ALA A O 1
ATOM 704 N N . ALA A 1 94 ? 32.708 4.644 89.432 1.00 18.80 94 ALA A N 1
ATOM 705 C CA . ALA A 1 94 ? 31.914 4.155 90.563 1.00 20.25 94 ALA A CA 1
ATOM 706 C C . ALA A 1 94 ? 30.680 5.007 90.804 1.00 19.50 94 ALA A C 1
ATOM 707 O O . ALA A 1 94 ? 29.634 4.495 91.198 1.00 18.79 94 ALA A O 1
ATOM 709 N N . LEU A 1 95 ? 30.818 6.310 90.578 1.00 18.58 95 LEU A N 1
ATOM 710 C CA . LEU A 1 95 ? 29.715 7.248 90.749 1.00 18.48 95 LEU A CA 1
ATOM 711 C C . LEU A 1 95 ? 28.603 6.960 89.734 1.00 19.24 95 LEU A C 1
ATOM 712 O O . LEU A 1 95 ? 27.425 6.915 90.084 1.00 18.17 95 LEU A O 1
ATOM 717 N N . ALA A 1 96 ? 28.988 6.761 88.476 1.00 18.61 96 ALA A N 1
ATOM 718 C CA . ALA A 1 96 ? 28.031 6.458 87.422 1.00 17.91 96 ALA A CA 1
ATOM 719 C C . ALA A 1 96 ? 27.380 5.099 87.690 1.00 16.85 96 ALA A C 1
ATOM 720 O O . ALA A 1 96 ? 26.176 4.929 87.502 1.00 15.24 96 ALA A O 1
ATOM 722 N N . ALA A 1 97 ? 28.181 4.135 88.134 1.00 16.10 97 ALA A N 1
ATOM 723 C CA . ALA A 1 97 ? 27.672 2.798 88.418 1.00 15.64 97 ALA A CA 1
ATOM 724 C C . ALA A 1 97 ? 26.652 2.802 89.558 1.00 17.25 97 ALA A C 1
ATOM 725 O O . ALA A 1 97 ? 25.624 2.128 89.479 1.00 16.42 97 ALA A O 1
ATOM 727 N N . GLN A 1 98 ? 26.926 3.552 90.618 1.00 16.83 98 GLN A N 1
ATOM 728 C CA . GLN A 1 98 ? 25.990 3.593 91.729 1.00 18.61 98 GLN A CA 1
ATOM 729 C C . GLN A 1 98 ? 24.695 4.261 91.280 1.00 18.52 98 GLN A C 1
ATOM 730 O O . GLN A 1 98 ? 23.608 3.877 91.704 1.00 18.71 98 GLN A O 1
ATOM 736 N N . GLN A 1 99 ? 24.822 5.250 90.403 1.00 19.74 99 GLN A N 1
ATOM 737 C CA . GLN A 1 99 ? 23.678 5.989 89.890 1.00 16.90 99 GLN A CA 1
ATOM 738 C C . GLN A 1 99 ? 23.000 5.326 88.699 1.00 16.34 99 GLN A C 1
ATOM 739 O O . GLN A 1 99 ? 22.145 5.930 88.063 1.00 17.27 99 GLN A O 1
ATOM 745 N N . ARG A 1 100 ? 23.377 4.088 88.401 1.00 14.67 100 ARG A N 1
ATOM 746 C CA . ARG A 1 100 ? 22.802 3.348 87.279 1.00 17.65 100 ARG A CA 1
ATOM 747 C C . ARG A 1 100 ? 22.866 4.147 85.979 1.00 18.11 100 ARG A C 1
ATOM 748 O O . ARG A 1 100 ? 21.861 4.303 85.278 1.00 18.78 100 ARG A O 1
ATOM 756 N N . ILE A 1 101 ? 24.054 4.649 85.661 1.00 15.04 101 ILE A N 1
ATOM 757 C CA . ILE A 1 101 ? 24.268 5.428 84.450 1.00 14.48 101 ILE A CA 1
ATOM 758 C C . ILE A 1 101 ? 25.265 4.677 83.563 1.00 16.51 101 ILE A C 1
ATOM 759 O O . ILE A 1 101 ? 26.350 4.313 84.015 1.00 17.84 101 ILE A O 1
ATOM 764 N N . ALA A 1 102 ? 24.882 4.421 82.313 1.00 15.41 102 ALA A N 1
ATOM 765 C CA . ALA A 1 102 ? 25.752 3.709 81.373 1.00 15.93 102 ALA A CA 1
ATOM 766 C C . ALA A 1 102 ? 26.764 4.673 80.750 1.00 14.77 102 ALA A C 1
ATOM 767 O O . ALA A 1 102 ? 26.477 5.861 80.577 1.00 14.19 102 ALA A O 1
ATOM 769 N N . LEU A 1 103 ? 27.949 4.166 80.416 1.00 14.85 103 LEU A N 1
ATOM 770 C CA . LEU A 1 103 ? 28.984 5.017 79.839 1.00 12.35 103 LEU A CA 1
ATOM 771 C C . LEU A 1 103 ? 29.483 4.533 78.485 1.00 11.63 103 LEU A C 1
ATOM 772 O O . LEU A 1 103 ? 29.546 3.334 78.217 1.00 13.13 103 LEU A O 1
ATOM 777 N N . THR A 1 104 ? 29.824 5.484 77.628 1.00 12.57 104 THR A N 1
ATOM 778 C CA . THR A 1 104 ? 30.350 5.151 76.319 1.00 14.31 104 THR A CA 1
ATOM 779 C C . THR A 1 104 ? 31.854 4.955 76.512 1.00 14.57 104 THR A C 1
ATOM 780 O O . THR A 1 104 ? 32.479 5.664 77.305 1.00 12.80 104 THR A O 1
ATOM 784 N N . VAL A 1 105 ? 32.417 3.976 75.811 1.00 14.04 105 VAL A N 1
ATOM 785 C CA . VAL A 1 105 ? 33.848 3.695 75.894 1.00 14.53 105 VAL A CA 1
ATOM 786 C C . VAL A 1 105 ? 34.389 3.432 74.483 1.00 12.82 105 VAL A C 1
ATOM 787 O O . VAL A 1 105 ? 33.693 2.863 73.641 1.00 11.60 105 VAL A O 1
ATOM 791 N N . PHE A 1 106 ? 35.623 3.857 74.223 1.00 13.78 106 PHE A N 1
ATOM 792 C CA . PHE A 1 106 ? 36.225 3.679 72.901 1.00 12.45 106 PHE A CA 1
ATOM 793 C C . PHE A 1 106 ? 37.742 3.502 72.976 1.00 16.37 106 PHE A C 1
ATOM 794 O O . PHE A 1 106 ? 38.413 3.456 71.948 1.00 16.40 106 PHE A O 1
ATOM 802 N N . ARG A 1 107 ? 38.278 3.415 74.191 1.00 16.86 107 ARG A N 1
ATOM 803 C CA . ARG A 1 107 ? 39.718 3.253 74.390 1.00 18.11 107 ARG A CA 1
ATOM 804 C C . ARG A 1 107 ? 40.036 2.245 75.491 1.00 17.85 107 ARG A C 1
ATOM 805 O O . ARG A 1 107 ? 39.445 2.280 76.570 1.00 18.21 107 ARG A O 1
ATOM 813 N N . SER A 1 108 ? 40.985 1.358 75.219 1.00 18.58 108 SER A N 1
ATOM 814 C CA . SER A 1 108 ? 41.382 0.351 76.192 1.00 19.01 108 SER A CA 1
ATOM 815 C C . SER A 1 108 ? 42.116 0.966 77.379 1.00 17.23 108 SER A C 1
ATOM 816 O O . SER A 1 108 ? 42.006 0.463 78.494 1.00 19.46 108 SER A O 1
ATOM 819 N N . ASP A 1 109 ? 42.856 2.051 77.163 1.00 16.25 109 ASP A N 1
ATOM 820 C CA . ASP A 1 109 ? 43.575 2.650 78.282 1.00 19.40 109 ASP A CA 1
ATOM 821 C C . ASP A 1 109 ? 42.622 3.254 79.306 1.00 19.67 109 ASP A C 1
ATOM 822 O O . ASP A 1 109 ? 42.960 3.368 80.482 1.00 20.47 109 ASP A O 1
ATOM 827 N N . TRP A 1 110 ? 41.423 3.619 78.866 1.00 20.28 110 TRP A N 1
ATOM 828 C CA . TRP A 1 110 ? 40.423 4.179 79.775 1.00 19.27 110 TRP A CA 1
ATOM 829 C C . TRP A 1 110 ? 40.026 3.087 80.774 1.00 16.41 110 TRP A C 1
ATOM 830 O O . TRP A 1 110 ? 39.931 3.329 81.977 1.00 16.20 110 TRP A O 1
ATOM 841 N N . LEU A 1 111 ? 39.807 1.884 80.256 1.00 16.44 111 LEU A N 1
ATOM 842 C CA . LEU A 1 111 ? 39.418 0.749 81.071 1.00 17.35 111 LEU A CA 1
ATOM 843 C C . LEU A 1 111 ? 40.547 0.312 81.989 1.00 20.98 111 LEU A C 1
ATOM 844 O O . LEU A 1 111 ? 40.297 -0.186 83.089 1.00 22.16 111 LEU A O 1
ATOM 849 N N . GLU A 1 112 ? 41.787 0.496 81.539 1.00 20.81 112 GLU A N 1
ATOM 850 C CA . GLU A 1 112 ? 42.948 0.138 82.348 1.00 20.86 112 GLU A CA 1
ATOM 851 C C . GLU A 1 112 ? 42.876 0.956 83.627 1.00 18.30 112 GLU A C 1
ATOM 852 O O . GLU A 1 112 ? 42.972 0.427 84.730 1.00 20.78 112 GLU A O 1
ATOM 858 N N . GLU A 1 113 ? 42.713 2.264 83.456 1.00 19.37 113 GLU A N 1
ATOM 859 C CA . GLU A 1 113 ? 42.625 3.193 84.574 1.00 22.73 113 GLU A CA 1
ATOM 860 C C . GLU A 1 113 ? 41.401 2.947 85.449 1.00 22.34 113 GLU A C 1
ATOM 861 O O . GLU A 1 113 ? 41.473 3.086 86.666 1.00 23.53 113 GLU A O 1
ATOM 867 N N . ALA A 1 114 ? 40.281 2.594 84.824 1.00 19.76 114 ALA A N 1
ATOM 868 C CA . ALA A 1 114 ? 39.045 2.339 85.555 1.00 19.91 114 ALA A CA 1
ATOM 869 C C . ALA A 1 114 ? 39.183 1.125 86.466 1.00 19.64 114 ALA A C 1
ATOM 870 O O . ALA A 1 114 ? 38.861 1.198 87.655 1.00 20.48 114 ALA A O 1
ATOM 872 N N . SER A 1 115 ? 39.666 0.014 85.914 1.00 19.69 115 SER A N 1
ATOM 873 C CA . SER A 1 115 ? 39.840 -1.208 86.697 1.00 23.99 115 SER A CA 1
ATOM 874 C C . SER A 1 115 ? 40.747 -0.986 87.895 1.00 25.82 115 SER A C 1
ATOM 875 O O . SER A 1 115 ? 40.548 -1.577 88.953 1.00 27.18 115 SER A O 1
ATOM 878 N N . ALA A 1 116 ? 41.751 -0.135 87.719 1.00 26.71 116 ALA A N 1
ATOM 879 C CA . ALA A 1 116 ? 42.693 0.166 88.785 1.00 28.49 116 ALA A CA 1
ATOM 880 C C . ALA A 1 116 ? 42.020 0.915 89.931 1.00 29.78 116 ALA A C 1
ATOM 881 O O . ALA A 1 116 ? 42.460 0.841 91.078 1.00 31.99 116 ALA A O 1
ATOM 883 N N . LEU A 1 117 ? 40.944 1.629 89.624 1.00 30.61 117 LEU A N 1
ATOM 884 C CA . LEU A 1 117 ? 40.250 2.398 90.643 1.00 30.39 117 LEU A CA 1
ATOM 885 C C . LEU A 1 117 ? 38.888 1.843 91.059 1.00 30.65 117 LEU A C 1
ATOM 886 O O . LEU A 1 117 ? 38.305 2.328 92.024 1.00 34.03 117 LEU A O 1
ATOM 891 N N . TYR A 1 118 ? 38.378 0.839 90.347 1.00 33.31 118 TYR A N 1
ATOM 892 C CA . TYR A 1 118 ? 37.067 0.265 90.680 1.00 35.82 118 TYR A CA 1
ATOM 893 C C . TYR A 1 118 ? 37.039 -1.261 90.765 1.00 38.28 118 TYR A C 1
ATOM 894 O O . TYR A 1 118 ? 37.660 -1.949 89.951 1.00 40.55 118 TYR A O 1
ATOM 903 N N . SER A 1 119 ? 36.294 -1.782 91.743 1.00 38.80 119 SER A N 1
ATOM 904 C CA . SER A 1 119 ? 36.175 -3.227 91.941 1.00 38.95 119 SER A CA 1
ATOM 905 C C . SER A 1 119 ? 34.818 -3.694 92.491 1.00 38.58 119 SER A C 1
ATOM 906 O O . SER A 1 119 ? 34.720 -4.780 93.066 1.00 40.80 119 SER A O 1
ATOM 909 N N . GLY A 1 120 ? 33.775 -2.886 92.316 1.00 36.46 120 GLY A N 1
ATOM 910 C CA . GLY A 1 120 ? 32.458 -3.270 92.805 1.00 30.60 120 GLY A CA 1
ATOM 911 C C . GLY A 1 120 ? 31.886 -2.358 93.874 1.00 26.14 120 GLY A C 1
ATOM 912 O O . GLY A 1 120 ? 32.553 -1.411 94.298 1.00 27.24 120 GLY A O 1
ATOM 913 N N . PRO A 1 121 ? 30.657 -2.629 94.352 1.00 22.88 121 PRO A N 1
ATOM 914 C CA . PRO A 1 121 ? 29.772 -3.734 93.961 1.00 21.15 121 PRO A CA 1
ATOM 915 C C . PRO A 1 121 ? 28.814 -3.459 92.792 1.00 17.23 121 PRO A C 1
ATOM 916 O O . PRO A 1 121 ? 28.264 -4.392 92.209 1.00 16.98 121 PRO A O 1
ATOM 920 N N . PHE A 1 122 ? 28.599 -2.189 92.465 1.00 17.30 122 PHE A N 1
ATOM 921 C CA . PHE A 1 122 ? 27.704 -1.831 91.367 1.00 16.70 122 PHE A CA 1
ATOM 922 C C . PHE A 1 122 ? 28.383 -2.005 90.010 1.00 18.81 122 PHE A C 1
ATOM 923 O O . PHE A 1 122 ? 29.526 -1.591 89.820 1.00 17.78 122 PHE A O 1
ATOM 931 N N . PRO A 1 123 ? 27.682 -2.624 89.045 1.00 20.32 123 PRO A N 1
ATOM 932 C CA . PRO A 1 123 ? 28.259 -2.835 87.710 1.00 18.83 123 PRO A CA 1
ATOM 933 C C . PRO A 1 123 ? 28.173 -1.611 86.809 1.00 18.14 123 PRO A C 1
ATOM 934 O O . PRO A 1 123 ? 27.254 -0.806 86.921 1.00 17.95 123 PRO A O 1
ATOM 938 N N . ILE A 1 124 ? 29.154 -1.458 85.930 1.00 20.37 124 ILE A N 1
ATOM 939 C CA . ILE A 1 124 ? 29.144 -0.341 85.000 1.00 20.36 124 ILE A CA 1
ATOM 940 C C . ILE A 1 124 ? 28.781 -0.938 83.661 1.00 18.35 124 ILE A C 1
ATOM 941 O O . ILE A 1 124 ? 29.450 -1.850 83.185 1.00 18.59 124 ILE A O 1
ATOM 946 N N . HIS A 1 125 ? 27.707 -0.439 83.070 1.00 18.46 125 HIS A N 1
ATOM 947 C CA . HIS A 1 125 ? 27.270 -0.923 81.777 1.00 18.74 125 HIS A CA 1
ATOM 948 C C . HIS A 1 125 ? 27.907 -0.028 80.736 1.00 17.40 125 HIS A C 1
ATOM 949 O O . HIS A 1 125 ? 27.787 1.192 80.801 1.00 17.45 125 HIS A O 1
ATOM 956 N N . PHE A 1 126 ? 28.604 -0.635 79.787 1.00 13.90 126 PHE A N 1
ATOM 957 C CA . PHE A 1 126 ? 29.270 0.135 78.753 1.00 13.80 126 PHE A CA 1
ATOM 958 C C . PHE A 1 126 ? 28.624 -0.010 77.393 1.00 11.75 126 PHE A C 1
ATOM 959 O O . PHE A 1 126 ? 27.962 -1.005 77.098 1.00 12.73 126 PHE A O 1
ATOM 967 N N . HIS A 1 127 ? 28.834 1.008 76.571 1.00 14.06 127 HIS A N 1
ATOM 968 C CA . HIS A 1 127 ? 28.368 1.015 75.199 1.00 13.83 127 HIS A CA 1
ATOM 969 C C . HIS A 1 127 ? 29.616 1.364 74.400 1.00 13.57 127 HIS A C 1
ATOM 970 O O . HIS A 1 127 ? 30.134 2.479 74.498 1.00 14.92 127 HIS A O 1
ATOM 977 N N . LEU A 1 128 ? 30.121 0.395 73.643 1.00 14.69 128 LEU A N 1
ATOM 978 C CA . LEU A 1 128 ? 31.317 0.611 72.832 1.00 16.05 128 LEU A CA 1
ATOM 979 C C . LEU A 1 128 ? 30.992 1.427 71.592 1.00 14.25 128 LEU A C 1
ATOM 980 O O . LEU A 1 128 ? 30.151 1.043 70.778 1.00 13.89 128 LEU A O 1
ATOM 985 N N . LYS A 1 129 ? 31.665 2.560 71.456 1.00 12.96 129 LYS A N 1
ATOM 986 C CA . LYS A 1 129 ? 31.449 3.423 70.315 1.00 11.66 129 LYS A CA 1
ATOM 987 C C . LYS A 1 129 ? 32.416 3.043 69.198 1.00 12.73 129 LYS A C 1
ATOM 988 O O . LYS A 1 129 ? 33.605 2.842 69.440 1.00 12.28 129 LYS A O 1
ATOM 994 N N . MET A 1 130 ? 31.898 2.917 67.982 1.00 12.69 130 MET A N 1
ATOM 995 C CA . MET A 1 130 ? 32.736 2.594 66.830 1.00 13.66 130 MET A CA 1
ATOM 996 C C . MET A 1 130 ? 32.672 3.777 65.876 1.00 14.26 130 MET A C 1
ATOM 997 O O . MET A 1 130 ? 31.591 4.282 65.579 1.00 13.41 130 MET A O 1
ATOM 1002 N N . ASP A 1 131 ? 33.833 4.236 65.419 1.00 13.74 131 ASP A N 1
ATOM 1003 C CA . ASP A 1 131 ? 33.901 5.360 64.488 1.00 14.85 131 ASP A CA 1
ATOM 1004 C C . ASP A 1 131 ? 33.858 4.797 63.068 1.00 15.49 131 ASP A C 1
ATOM 1005 O O . ASP A 1 131 ? 34.795 4.119 62.643 1.00 14.98 131 ASP A O 1
ATOM 1010 N N . THR A 1 132 ? 32.773 5.067 62.343 1.00 13.25 132 THR A N 1
ATOM 1011 C CA . THR A 1 132 ? 32.634 4.567 60.977 1.00 13.41 132 THR A CA 1
ATOM 1012 C C . THR A 1 132 ? 32.711 5.676 59.929 1.00 13.01 132 THR A C 1
ATOM 1013 O O . THR A 1 132 ? 32.404 5.454 58.757 1.00 14.57 132 THR A O 1
ATOM 1017 N N . GLY A 1 133 ? 33.111 6.873 60.342 1.00 12.51 133 GLY A N 1
ATOM 1018 C CA . GLY A 1 133 ? 33.203 7.954 59.381 1.00 12.10 133 GLY A CA 1
ATOM 1019 C C . GLY A 1 133 ? 32.861 9.344 59.869 1.00 12.97 133 GLY A C 1
ATOM 1020 O O . GLY A 1 133 ? 32.924 10.294 59.093 1.00 12.69 133 GLY A O 1
ATOM 1021 N N . MET A 1 134 ? 32.490 9.479 61.140 1.00 14.34 134 MET A N 1
ATOM 1022 C CA . MET A 1 134 ? 32.165 10.793 61.695 1.00 13.59 134 MET A CA 1
ATOM 1023 C C . MET A 1 134 ? 33.461 11.484 62.177 1.00 12.57 134 MET A C 1
ATOM 1024 O O . MET A 1 134 ? 33.550 12.715 62.208 1.00 14.17 134 MET A O 1
ATOM 1029 N N . GLY A 1 135 ? 34.463 10.678 62.530 1.00 13.43 135 GLY A N 1
ATOM 1030 C CA . GLY A 1 135 ? 35.748 11.198 62.980 1.00 15.02 135 GLY A CA 1
ATOM 1031 C C . GLY A 1 135 ? 35.777 11.891 64.334 1.00 13.31 135 GLY A C 1
ATOM 1032 O O . GLY A 1 135 ? 36.667 12.699 64.599 1.00 11.91 135 GLY A O 1
ATOM 1033 N N . ARG A 1 136 ? 34.817 11.565 65.196 1.00 13.61 136 ARG A N 1
ATOM 1034 C CA . ARG A 1 136 ? 34.712 12.185 66.517 1.00 13.71 136 ARG A CA 1
ATOM 1035 C C . ARG A 1 136 ? 35.244 11.260 67.612 1.00 12.34 136 ARG A C 1
ATOM 1036 O O . ARG A 1 136 ? 36.387 11.395 68.054 1.00 13.28 136 ARG A O 1
ATOM 1044 N N . LEU A 1 137 ? 34.405 10.330 68.058 1.00 13.11 137 LEU A N 1
ATOM 1045 C CA . LEU A 1 137 ? 34.804 9.357 69.074 1.00 12.63 137 LEU A CA 1
ATOM 1046 C C . LEU A 1 137 ? 34.599 7.944 68.524 1.00 12.25 137 LEU A C 1
ATOM 1047 O O . LEU A 1 137 ? 33.915 7.754 67.513 1.00 13.07 137 LEU A O 1
ATOM 1052 N N . GLY A 1 138 ? 35.203 6.959 69.183 1.00 11.34 138 GLY A N 1
ATOM 1053 C CA . GLY A 1 138 ? 35.051 5.576 68.760 1.00 12.83 138 GLY A CA 1
ATOM 1054 C C . GLY A 1 138 ? 36.319 4.887 68.294 1.00 11.60 138 GLY A C 1
ATOM 1055 O O . GLY A 1 138 ? 37.253 5.539 67.830 1.00 12.88 138 GLY A O 1
ATOM 1056 N N . VAL A 1 139 ? 36.339 3.563 68.424 1.00 14.21 139 VAL A N 1
ATOM 1057 C CA . VAL A 1 139 ? 37.472 2.748 68.005 1.00 16.60 139 VAL A CA 1
ATOM 1058 C C . VAL A 1 139 ? 37.505 2.696 66.483 1.00 19.86 139 VAL A C 1
ATOM 1059 O O . VAL A 1 139 ? 36.493 2.942 65.826 1.00 18.79 139 VAL A O 1
ATOM 1063 N N . LYS A 1 140 ? 38.667 2.372 65.926 1.00 19.28 140 LYS A N 1
ATOM 1064 C CA . LYS A 1 140 ? 38.815 2.294 64.480 1.00 19.24 140 LYS A CA 1
ATOM 1065 C C . LYS A 1 140 ? 39.507 1.012 64.016 1.00 20.51 140 LYS A C 1
ATOM 1066 O O . LYS 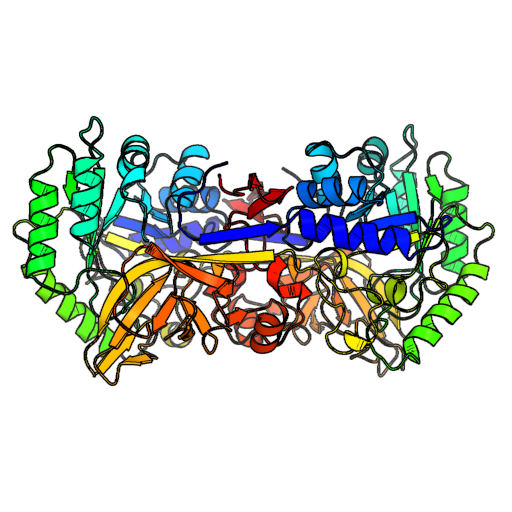A 1 140 ? 39.506 0.706 62.825 1.00 21.32 140 LYS A O 1
ATOM 1072 N N . ASP A 1 141 ? 40.097 0.263 64.945 1.00 21.03 141 ASP A N 1
ATOM 1073 C CA . ASP A 1 141 ? 40.786 -0.974 64.577 1.00 22.93 141 ASP A CA 1
ATOM 1074 C C . ASP A 1 141 ? 40.356 -2.188 65.392 1.00 21.02 141 ASP A C 1
ATOM 1075 O O . ASP A 1 141 ? 39.939 -2.069 66.545 1.00 20.39 141 ASP A O 1
ATOM 1080 N N . GLU A 1 142 ? 40.459 -3.359 64.772 1.00 20.05 142 GLU A N 1
ATOM 1081 C CA . GLU A 1 142 ? 40.061 -4.611 65.399 1.00 19.73 142 GLU A CA 1
ATOM 1082 C C . GLU A 1 142 ? 40.808 -4.900 66.689 1.00 18.71 142 GLU A C 1
ATOM 1083 O O . GLU A 1 142 ? 40.203 -5.303 67.6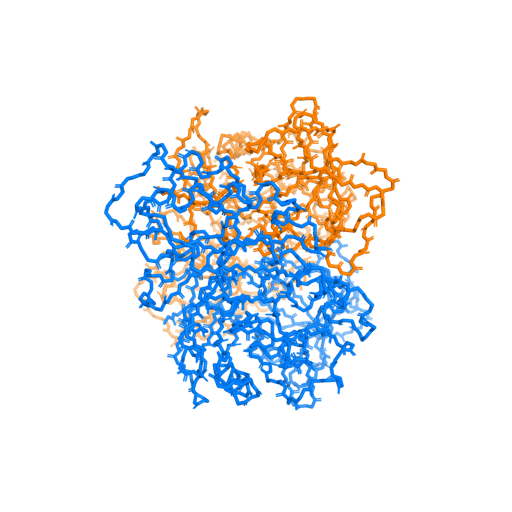77 1.00 19.21 142 GLU A O 1
ATOM 1089 N N . GLU A 1 143 ? 42.119 -4.700 66.676 1.00 19.85 143 GLU A N 1
ATOM 1090 C CA . GLU A 1 143 ? 42.935 -4.936 67.860 1.00 21.06 143 GLU A CA 1
ATOM 1091 C C . GLU A 1 143 ? 42.375 -4.198 69.085 1.00 19.95 143 GLU A C 1
ATOM 1092 O O . GLU A 1 143 ? 42.095 -4.809 70.121 1.00 17.86 143 GLU A O 1
ATOM 1098 N N . GLU A 1 144 ? 42.214 -2.884 68.963 1.00 20.29 144 GLU A N 1
ATOM 1099 C CA . GLU A 1 144 ? 41.689 -2.086 70.061 1.00 20.98 144 GLU A CA 1
ATOM 1100 C C . GLU A 1 144 ? 40.289 -2.548 70.434 1.00 20.62 144 GLU A C 1
ATOM 1101 O O . GLU A 1 144 ? 39.932 -2.570 71.609 1.00 20.34 144 GLU A O 1
ATOM 1107 N N . THR A 1 145 ? 39.500 -2.921 69.430 1.00 19.68 145 THR A N 1
ATOM 1108 C CA . THR A 1 145 ? 38.136 -3.391 69.656 1.00 18.19 145 THR A CA 1
ATOM 1109 C C . THR A 1 145 ? 38.131 -4.671 70.505 1.00 18.97 145 THR A C 1
ATOM 1110 O O . THR A 1 145 ? 37.390 -4.784 71.485 1.00 18.10 145 THR A O 1
ATOM 1114 N N . LYS A 1 146 ? 38.968 -5.631 70.136 1.00 18.68 146 LYS A N 1
ATOM 1115 C CA . LYS A 1 146 ? 39.031 -6.883 70.872 1.00 19.99 146 LYS A CA 1
ATOM 1116 C C . LYS A 1 146 ? 39.606 -6.704 72.272 1.00 19.66 146 LYS A C 1
ATOM 1117 O O . LYS A 1 146 ? 39.181 -7.383 73.206 1.00 22.79 146 LYS A O 1
ATOM 1123 N N . ARG A 1 147 ? 40.559 -5.789 72.430 1.00 19.32 147 ARG A N 1
ATOM 1124 C CA . ARG A 1 147 ? 41.145 -5.554 73.745 1.00 18.92 147 ARG A CA 1
ATOM 1125 C C . ARG A 1 147 ? 40.110 -4.931 74.683 1.00 20.61 147 ARG A C 1
ATOM 1126 O O . ARG A 1 147 ? 40.026 -5.288 75.859 1.00 20.03 147 ARG A O 1
ATOM 1134 N N . ILE A 1 148 ? 39.321 -4.000 74.162 1.00 19.36 148 ILE A N 1
ATOM 1135 C CA . ILE A 1 148 ? 38.301 -3.350 74.972 1.00 18.85 148 ILE A CA 1
ATOM 1136 C C . ILE A 1 148 ? 37.316 -4.393 75.489 1.00 17.46 148 ILE A C 1
ATOM 1137 O O . ILE A 1 148 ? 36.990 -4.413 76.675 1.00 17.49 148 ILE A O 1
ATOM 1142 N N . VAL A 1 149 ? 36.854 -5.267 74.601 1.00 16.51 149 VAL A N 1
ATOM 1143 C CA . VAL A 1 149 ? 35.913 -6.312 74.989 1.00 18.56 149 VAL A CA 1
ATOM 1144 C C . VAL A 1 149 ? 36.532 -7.221 76.052 1.00 20.25 149 VAL A C 1
ATOM 1145 O O . VAL A 1 149 ? 35.891 -7.550 77.053 1.00 19.97 149 VAL A O 1
ATOM 1149 N N . ALA A 1 150 ? 37.785 -7.610 75.837 1.00 20.48 150 ALA A N 1
ATOM 1150 C CA . ALA A 1 150 ? 38.492 -8.489 76.767 1.00 22.21 150 ALA A CA 1
ATOM 1151 C C . ALA A 1 150 ? 38.680 -7.878 78.159 1.00 20.69 150 ALA A C 1
ATOM 1152 O O . ALA A 1 150 ? 38.562 -8.573 79.169 1.00 21.23 150 ALA A O 1
ATOM 1154 N N . LEU A 1 151 ? 38.982 -6.585 78.207 1.00 21.42 151 LEU A N 1
ATOM 1155 C CA . LEU A 1 151 ? 39.179 -5.898 79.476 1.00 21.09 151 LEU A CA 1
ATOM 1156 C C . LEU A 1 151 ? 37.856 -5.855 80.231 1.00 22.18 151 LEU A C 1
ATOM 1157 O O . LEU A 1 151 ? 37.816 -6.033 81.451 1.00 20.23 151 LEU A O 1
ATOM 1162 N N . ILE A 1 152 ? 36.773 -5.621 79.492 1.00 23.08 152 ILE A N 1
ATOM 1163 C CA . ILE A 1 152 ? 35.438 -5.566 80.079 1.00 23.15 152 ILE A CA 1
ATOM 1164 C C . ILE A 1 152 ? 35.066 -6.974 80.528 1.00 24.07 152 ILE A C 1
ATOM 1165 O O . ILE A 1 152 ? 34.703 -7.195 81.683 1.00 22.92 152 ILE A O 1
ATOM 1170 N N . GLU A 1 153 ? 35.184 -7.927 79.609 1.00 26.48 153 GLU A N 1
ATOM 1171 C CA . GLU A 1 153 ? 34.864 -9.316 79.905 1.00 30.73 153 GLU A CA 1
ATOM 1172 C C . GLU A 1 153 ? 35.630 -9.858 81.111 1.00 30.17 153 GLU A C 1
ATOM 1173 O O . GLU A 1 153 ? 35.130 -10.718 81.832 1.00 31.28 153 GLU A O 1
ATOM 1179 N N . ARG A 1 154 ? 36.835 -9.354 81.352 1.00 29.91 154 ARG A N 1
ATOM 1180 C CA . ARG A 1 154 ? 37.611 -9.866 82.469 1.00 30.55 154 ARG A CA 1
ATOM 1181 C C . ARG A 1 154 ? 37.278 -9.259 83.831 1.00 28.68 154 ARG A C 1
ATOM 1182 O O . ARG A 1 154 ? 37.442 -9.924 84.849 1.00 29.63 154 ARG A O 1
ATOM 1190 N N . HIS A 1 155 ? 36.800 -8.017 83.861 1.00 28.18 155 HIS A N 1
ATOM 1191 C CA . HIS A 1 155 ? 36.442 -7.383 85.135 1.00 26.81 155 HIS A CA 1
ATOM 1192 C C . HIS A 1 155 ? 35.033 -7.821 85.565 1.00 28.18 155 HIS A C 1
ATOM 1193 O O . HIS A 1 155 ? 34.080 -7.727 84.792 1.00 26.57 155 HIS A O 1
ATOM 1200 N N . PRO A 1 156 ? 34.887 -8.295 86.814 1.00 29.16 156 PRO A N 1
ATOM 1201 C CA . PRO A 1 156 ? 33.588 -8.750 87.325 1.00 28.78 156 PRO A CA 1
ATOM 1202 C C . PRO A 1 156 ? 32.491 -7.689 87.396 1.00 27.61 156 PRO A C 1
ATOM 1203 O O . PRO A 1 156 ? 31.305 -8.022 87.443 1.00 29.65 156 PRO A O 1
ATOM 1207 N N . HIS A 1 157 ? 32.873 -6.417 87.391 1.00 26.37 157 HIS A N 1
ATOM 1208 C CA . HIS A 1 157 ? 31.884 -5.356 87.483 1.00 25.23 157 HIS A CA 1
ATOM 1209 C C . HIS A 1 157 ? 31.765 -4.444 86.267 1.00 23.21 157 HIS A C 1
ATOM 1210 O O . HIS A 1 157 ? 31.230 -3.339 86.351 1.00 23.27 157 HIS A O 1
ATOM 1217 N N . PHE A 1 158 ? 32.262 -4.932 85.136 1.00 21.16 158 PHE A N 1
ATOM 1218 C CA . PHE A 1 158 ? 32.189 -4.211 83.870 1.00 19.08 158 PHE A CA 1
ATOM 1219 C C . PHE A 1 158 ? 31.257 -5.043 82.992 1.00 17.69 158 PHE A C 1
ATOM 1220 O O . PHE A 1 158 ? 31.398 -6.263 82.911 1.00 18.35 158 PHE A O 1
ATOM 1228 N N . VAL A 1 159 ? 30.306 -4.387 82.336 1.00 18.72 159 VAL A N 1
ATOM 1229 C CA . VAL A 1 159 ? 29.349 -5.080 81.482 1.00 16.90 159 VAL A CA 1
ATOM 1230 C C . VAL A 1 159 ? 29.236 -4.402 80.119 1.00 15.31 159 VAL A C 1
ATOM 1231 O O . VAL A 1 159 ? 29.126 -3.180 80.046 1.00 15.34 159 VAL A O 1
ATOM 1235 N N . LEU A 1 160 ? 29.259 -5.192 79.047 1.00 16.63 160 LEU A N 1
ATOM 1236 C CA . LEU A 1 160 ? 29.112 -4.643 77.696 1.00 18.75 160 LEU A CA 1
ATOM 1237 C C . LEU A 1 160 ? 27.627 -4.657 77.314 1.00 18.55 160 LEU A C 1
ATOM 1238 O O . LEU A 1 160 ? 27.136 -5.621 76.728 1.00 19.47 160 LEU A O 1
ATOM 1243 N N . GLU A 1 161 ? 26.925 -3.580 77.653 1.00 18.72 161 GLU A N 1
ATOM 1244 C CA . GLU A 1 161 ? 25.501 -3.464 77.376 1.00 17.86 161 GLU A CA 1
ATOM 1245 C C . GLU A 1 161 ? 25.208 -3.193 75.905 1.00 19.57 161 GLU A C 1
ATOM 1246 O O . GLU A 1 161 ? 24.268 -3.751 75.334 1.00 19.22 161 GLU A O 1
ATOM 1252 N N . GLY A 1 162 ? 26.013 -2.344 75.281 1.00 18.13 162 GLY A N 1
ATOM 1253 C CA . GLY A 1 162 ? 25.760 -2.041 73.892 1.00 16.51 162 GLY A CA 1
ATOM 1254 C C . GLY A 1 162 ? 26.981 -1.703 73.074 1.00 19.01 162 GLY A C 1
ATOM 1255 O O . GLY A 1 162 ? 28.119 -1.768 73.533 1.00 16.67 162 GLY A O 1
ATOM 1256 N N . LEU A 1 163 ? 26.720 -1.331 71.835 1.00 18.60 163 LEU A N 1
ATOM 1257 C CA . LEU A 1 163 ? 27.770 -0.972 70.920 1.00 19.56 163 LEU A CA 1
ATOM 1258 C C . LEU A 1 163 ? 27.100 -0.175 69.815 1.00 17.75 163 LEU A C 1
ATOM 1259 O O . LEU A 1 163 ? 26.021 -0.542 69.346 1.00 16.23 163 LEU A O 1
ATOM 1264 N N . TYR A 1 164 ? 27.731 0.918 69.404 1.00 14.67 164 TYR A N 1
ATOM 1265 C CA . TYR A 1 164 ? 27.129 1.763 68.390 1.00 15.58 164 TYR A CA 1
ATOM 1266 C C . TYR A 1 164 ? 28.075 2.644 67.590 1.00 15.38 164 TYR A C 1
ATOM 1267 O O . TYR A 1 164 ? 29.279 2.701 67.839 1.00 15.24 164 TYR A O 1
ATOM 1276 N N . THR A 1 165 ? 27.491 3.330 66.615 1.00 14.58 165 THR A N 1
ATOM 1277 C CA . THR A 1 165 ? 28.213 4.274 65.788 1.00 14.65 165 THR A CA 1
ATOM 1278 C C . THR A 1 165 ? 27.259 5.436 65.544 1.00 15.69 165 THR A C 1
ATOM 1279 O O . THR A 1 165 ? 26.118 5.414 66.011 1.00 15.02 165 THR A O 1
ATOM 1283 N N . HIS A 1 166 ? 27.725 6.451 64.828 1.00 12.38 166 HIS A N 1
ATOM 1284 C CA . HIS A 1 166 ? 26.908 7.619 64.553 1.00 12.65 166 HIS A CA 1
ATOM 1285 C C . HIS A 1 166 ? 27.193 8.132 63.150 1.00 13.64 166 HIS A C 1
ATOM 1286 O O . HIS A 1 166 ? 28.340 8.113 62.709 1.00 15.91 166 HIS A O 1
ATOM 1293 N N . PHE A 1 167 ? 26.149 8.597 62.463 1.00 14.12 167 PHE A N 1
ATOM 1294 C CA . PHE A 1 167 ? 26.257 9.105 61.088 1.00 11.49 167 PHE A CA 1
ATOM 1295 C C . PHE A 1 167 ? 26.548 10.596 60.952 1.00 11.33 167 PHE A C 1
ATOM 1296 O O . PHE A 1 167 ? 26.032 11.424 61.709 1.00 12.82 167 PHE A O 1
ATOM 1304 N N . ALA A 1 168 ? 27.361 10.925 59.949 1.00 12.43 168 ALA A N 1
ATOM 1305 C CA . ALA A 1 168 ? 27.752 12.302 59.665 1.00 11.79 168 ALA A CA 1
ATOM 1306 C C . ALA A 1 168 ? 26.895 12.960 58.576 1.00 10.31 168 ALA A C 1
ATOM 1307 O O . ALA A 1 168 ? 26.830 14.185 58.491 1.00 9.63 168 ALA A O 1
ATOM 1309 N N . THR A 1 169 ? 26.232 12.146 57.755 1.00 14.36 169 THR A N 1
ATOM 1310 C CA . THR A 1 169 ? 25.431 12.664 56.646 1.00 13.97 169 THR A CA 1
ATOM 1311 C C . THR A 1 169 ? 24.061 12.005 56.440 1.00 16.82 169 THR A C 1
ATOM 1312 O O . THR A 1 169 ? 23.555 11.973 55.316 1.00 17.53 169 THR A O 1
ATOM 1316 N N . ALA A 1 170 ? 23.458 11.487 57.505 1.00 16.16 170 ALA A N 1
ATOM 1317 C CA . ALA A 1 170 ? 22.158 10.828 57.385 1.00 16.42 170 ALA A CA 1
ATOM 1318 C C . ALA A 1 170 ? 21.021 11.781 56.985 1.00 16.23 170 ALA A C 1
ATOM 1319 O O . ALA A 1 170 ? 19.921 11.335 56.658 1.00 17.87 170 ALA A O 1
ATOM 1321 N N . ASP A 1 171 ? 21.287 13.086 57.006 1.00 15.53 171 ASP A N 1
ATOM 1322 C CA . ASP A 1 171 ? 20.281 14.089 56.648 1.00 17.98 171 ASP A CA 1
ATOM 1323 C C . ASP A 1 171 ? 20.483 14.681 55.256 1.00 18.93 171 ASP A C 1
ATOM 1324 O O . ASP A 1 171 ? 19.970 15.756 54.955 1.00 23.28 171 ASP A O 1
ATOM 1329 N N . GLU A 1 172 ? 21.235 13.985 54.415 1.00 19.27 172 GLU A N 1
ATOM 1330 C CA . GLU A 1 172 ? 21.475 14.445 53.052 1.00 20.21 172 GLU A CA 1
ATOM 1331 C C . GLU A 1 172 ? 20.736 13.487 52.128 1.00 20.60 172 GLU A C 1
ATOM 1332 O O . GLU A 1 172 ? 20.816 12.268 52.305 1.00 20.07 172 GLU A O 1
ATOM 1338 N N . VAL A 1 173 ? 20.004 14.023 51.153 1.00 20.85 173 VAL A N 1
ATOM 1339 C CA . VAL A 1 173 ? 19.257 13.153 50.251 1.00 23.22 173 VAL A CA 1
ATOM 1340 C C . VAL A 1 173 ? 20.186 12.121 49.613 1.00 21.11 173 VAL A C 1
ATOM 1341 O O . VAL A 1 173 ? 19.848 10.941 49.559 1.00 23.40 173 VAL A O 1
ATOM 1345 N N . ASN A 1 174 ? 21.360 12.549 49.152 1.00 22.76 174 ASN A N 1
ATOM 1346 C CA . ASN A 1 174 ? 22.311 11.603 48.569 1.00 22.52 174 ASN A CA 1
ATOM 1347 C C . ASN A 1 174 ? 22.850 10.748 49.708 1.00 19.62 174 ASN A C 1
ATOM 1348 O O . ASN A 1 174 ? 23.342 11.276 50.709 1.00 21.90 174 ASN A O 1
ATOM 1353 N N . THR A 1 175 ? 22.784 9.432 49.540 1.00 18.60 175 THR A N 1
ATOM 1354 C CA . THR A 1 175 ? 23.204 8.507 50.586 1.00 19.28 175 THR A CA 1
ATOM 1355 C C . THR A 1 175 ? 24.514 7.746 50.381 1.00 18.95 175 THR A C 1
ATOM 1356 O O . THR A 1 175 ? 24.717 6.687 50.968 1.00 19.76 175 THR A O 1
ATOM 1360 N N . ASP A 1 176 ? 25.414 8.282 49.569 1.00 19.72 176 ASP A N 1
ATOM 1361 C CA . ASP A 1 176 ? 26.678 7.596 49.328 1.00 19.72 176 ASP A CA 1
ATOM 1362 C C . ASP A 1 176 ? 27.472 7.378 50.612 1.00 19.09 176 ASP A C 1
ATOM 1363 O O . ASP A 1 176 ? 27.850 6.252 50.933 1.00 18.58 176 ASP A O 1
ATOM 1368 N N . TYR A 1 177 ? 27.736 8.459 51.339 1.00 17.75 177 TYR A N 1
ATOM 1369 C CA . TYR A 1 177 ? 28.502 8.355 52.577 1.00 16.88 177 TYR A CA 1
ATOM 1370 C C . TYR A 1 177 ? 27.740 7.602 53.660 1.00 15.93 177 TYR A C 1
ATOM 1371 O O . TYR A 1 177 ? 28.320 6.802 54.392 1.00 16.77 177 TYR A O 1
ATOM 1380 N N . PHE A 1 178 ? 26.441 7.858 53.762 1.00 16.33 178 PHE A N 1
ATOM 1381 C CA . PHE A 1 178 ? 25.627 7.178 54.754 1.00 15.18 178 PHE A CA 1
ATOM 1382 C C . PHE A 1 178 ? 25.724 5.674 54.538 1.00 17.39 178 PHE A C 1
ATOM 1383 O O . PHE A 1 178 ? 25.907 4.913 55.493 1.00 17.35 178 PHE A O 1
ATOM 1391 N N . SER A 1 179 ? 25.611 5.257 53.276 1.00 16.55 179 SER A N 1
ATOM 1392 C CA . SER A 1 179 ? 25.677 3.843 52.905 1.00 17.68 179 SER A CA 1
ATOM 1393 C C . SER A 1 179 ? 27.035 3.253 53.233 1.00 16.11 179 SER A C 1
ATOM 1394 O O . SER A 1 179 ? 27.136 2.086 53.604 1.00 17.03 179 SER A O 1
ATOM 1397 N N . TYR A 1 180 ? 28.076 4.063 53.084 1.00 16.89 180 TYR A N 1
ATOM 1398 C CA . TYR A 1 180 ? 29.433 3.631 53.382 1.00 17.54 180 TYR A CA 1
ATOM 1399 C C . TYR A 1 180 ? 29.583 3.336 54.882 1.00 17.32 180 TYR A C 1
ATOM 1400 O O . TYR A 1 180 ? 30.101 2.286 55.269 1.00 14.99 180 TYR A O 1
ATOM 1409 N N . GLN A 1 181 ? 29.126 4.270 55.717 1.00 16.71 181 GLN A N 1
ATOM 1410 C CA . GLN A 1 181 ? 29.209 4.124 57.171 1.00 15.61 181 GLN A CA 1
ATOM 1411 C C . GLN A 1 181 ? 28.463 2.893 57.666 1.00 17.49 181 GLN A C 1
ATOM 1412 O O . GLN A 1 181 ? 28.981 2.137 58.489 1.00 18.14 181 GLN A O 1
ATOM 1418 N N . TYR A 1 182 ? 27.246 2.703 57.161 1.00 19.45 182 TYR A N 1
ATOM 1419 C CA . TYR A 1 182 ? 26.412 1.562 57.537 1.00 21.49 182 TYR A CA 1
ATOM 1420 C C . TYR A 1 182 ? 27.136 0.260 57.237 1.00 20.16 182 TYR A C 1
ATOM 1421 O O . TYR A 1 182 ? 27.210 -0.638 58.077 1.00 19.10 182 TYR A O 1
ATOM 1430 N N . THR A 1 183 ? 27.664 0.156 56.025 1.00 18.83 183 THR A N 1
ATOM 1431 C CA . THR A 1 183 ? 28.386 -1.043 55.633 1.00 20.57 183 THR A CA 1
ATOM 1432 C C . THR A 1 183 ? 29.662 -1.177 56.463 1.00 18.29 183 THR A C 1
ATOM 1433 O O . THR A 1 183 ? 30.091 -2.289 56.769 1.00 18.91 183 THR A O 1
ATOM 1437 N N . ARG A 1 184 ? 30.265 -0.044 56.815 1.00 18.32 184 ARG A N 1
ATOM 1438 C CA . ARG A 1 184 ? 31.478 -0.042 57.630 1.00 18.93 184 ARG A CA 1
ATOM 1439 C C . ARG A 1 184 ? 31.134 -0.591 59.013 1.00 18.63 184 ARG A C 1
ATOM 1440 O O . ARG A 1 184 ? 31.875 -1.406 59.565 1.00 18.23 184 ARG A O 1
ATOM 1448 N N . PHE A 1 185 ? 30.006 -0.136 59.561 1.00 17.18 185 PHE A N 1
ATOM 1449 C CA . PHE A 1 185 ? 29.524 -0.586 60.870 1.00 15.79 185 PHE A CA 1
ATOM 1450 C C . PHE A 1 185 ? 29.323 -2.104 60.844 1.00 15.79 185 PHE A C 1
ATOM 1451 O O . PHE A 1 185 ? 29.747 -2.804 61.756 1.00 15.31 185 PHE A O 1
ATOM 1459 N N . LEU A 1 186 ? 28.688 -2.604 59.785 1.00 18.56 186 LEU A N 1
ATOM 1460 C CA . LEU A 1 186 ? 28.435 -4.041 59.624 1.00 20.53 186 LEU A CA 1
ATOM 1461 C C . LEU A 1 186 ? 29.721 -4.878 59.674 1.00 23.24 186 LEU A C 1
ATOM 1462 O O . LEU A 1 186 ? 29.749 -5.965 60.262 1.00 21.69 186 LEU A O 1
ATOM 1467 N N . HIS A 1 187 ? 30.777 -4.366 59.049 1.00 23.23 187 HIS A N 1
ATOM 1468 C CA . HIS A 1 187 ? 32.067 -5.044 59.018 1.00 24.32 187 HIS A CA 1
ATOM 1469 C C . HIS A 1 187 ? 32.769 -5.014 60.383 1.00 21.92 187 HIS A C 1
ATOM 1470 O O . HIS A 1 187 ? 33.295 -6.029 60.836 1.00 20.97 187 HIS A O 1
ATOM 1477 N N . MET A 1 188 ? 32.777 -3.849 61.029 1.00 17.54 188 MET A N 1
ATOM 1478 C CA . MET A 1 188 ? 33.411 -3.697 62.335 1.00 18.10 188 MET A CA 1
ATOM 1479 C C . MET A 1 188 ? 32.689 -4.518 63.399 1.00 19.23 188 MET A C 1
ATOM 1480 O O . MET A 1 188 ? 33.311 -5.027 64.329 1.00 20.47 188 MET A O 1
ATOM 1485 N N . LEU A 1 189 ? 31.375 -4.650 63.260 1.00 20.82 189 LEU A N 1
ATOM 1486 C CA . LEU A 1 189 ? 30.588 -5.426 64.213 1.00 21.71 189 LEU A CA 1
ATOM 1487 C C . LEU A 1 189 ? 31.136 -6.847 64.258 1.00 22.67 189 LEU A C 1
ATOM 1488 O O . LEU A 1 189 ? 31.098 -7.507 65.295 1.00 23.04 189 LEU A O 1
ATOM 1493 N N . GLU A 1 190 ? 31.660 -7.302 63.126 1.00 24.48 190 GLU A N 1
ATOM 1494 C CA . GLU A 1 190 ? 32.217 -8.644 63.020 1.00 26.98 190 GLU A CA 1
ATOM 1495 C C . GLU A 1 190 ? 33.426 -8.875 63.923 1.00 25.58 190 GLU A C 1
ATOM 1496 O O . GLU A 1 190 ? 33.788 -10.020 64.190 1.00 24.93 190 GLU A O 1
ATOM 1502 N N . TRP A 1 191 ? 34.049 -7.796 64.388 1.00 23.70 191 TRP A N 1
ATOM 1503 C CA . TRP A 1 191 ? 35.216 -7.917 65.258 1.00 24.00 191 TRP A CA 1
ATOM 1504 C C . TRP A 1 191 ? 34.833 -8.350 66.677 1.00 25.39 191 TRP A C 1
ATOM 1505 O O . TRP A 1 191 ? 35.660 -8.886 67.421 1.00 24.51 191 TRP A O 1
ATOM 1516 N N . LEU A 1 192 ? 33.578 -8.114 67.050 1.00 26.07 192 LEU A N 1
ATOM 1517 C CA . LEU A 1 192 ? 33.102 -8.478 68.379 1.00 23.95 192 LEU A CA 1
ATOM 1518 C C . LEU A 1 192 ? 32.898 -9.984 68.517 1.00 24.91 192 LEU A C 1
ATOM 1519 O O . LEU A 1 192 ? 32.353 -10.638 67.627 1.00 24.21 192 LEU A O 1
ATOM 1524 N N . PRO A 1 193 ? 33.354 -10.558 69.638 1.00 26.80 193 PRO A N 1
ATOM 1525 C CA . PRO A 1 193 ? 33.197 -11.998 69.862 1.00 29.63 193 PRO A CA 1
ATOM 1526 C C . PRO A 1 193 ? 31.731 -12.354 70.099 1.00 32.34 193 PRO A C 1
ATOM 1527 O O . PRO A 1 193 ? 31.262 -13.413 69.676 1.00 35.73 193 PRO A O 1
ATOM 1531 N N . SER A 1 194 ? 31.017 -11.456 70.777 1.00 33.75 194 SER A N 1
ATOM 1532 C CA . SER A 1 194 ? 29.600 -11.646 71.077 1.00 32.53 194 SER A CA 1
ATOM 1533 C C . SER A 1 194 ? 28.833 -10.345 70.854 1.00 31.73 194 SER A C 1
ATOM 1534 O O . SER A 1 194 ? 29.335 -9.259 71.139 1.00 29.17 194 SER A O 1
ATOM 1537 N N . ARG A 1 195 ? 27.615 -10.465 70.338 1.00 33.38 195 ARG A N 1
ATOM 1538 C CA . ARG A 1 195 ? 26.771 -9.304 70.077 1.00 34.44 195 ARG A CA 1
ATOM 1539 C C . ARG A 1 195 ? 26.129 -8.811 71.369 1.00 30.93 195 ARG A C 1
ATOM 1540 O O . ARG A 1 195 ? 25.492 -9.580 72.086 1.00 31.50 195 ARG A O 1
ATOM 1548 N N . PRO A 1 196 ? 26.314 -7.522 71.696 1.00 27.73 196 PRO A N 1
ATOM 1549 C CA . PRO A 1 196 ? 25.739 -6.940 72.911 1.00 26.49 196 PRO A CA 1
ATOM 1550 C C . PRO A 1 196 ? 24.224 -6.861 72.783 1.00 26.29 196 PRO A C 1
ATOM 1551 O O . PRO A 1 196 ? 23.690 -6.843 71.673 1.00 25.22 196 PRO A O 1
ATOM 1555 N N . PRO A 1 197 ? 23.510 -6.814 73.918 1.00 25.45 197 PRO A N 1
ATOM 1556 C CA . PRO A 1 197 ? 22.045 -6.739 73.894 1.00 25.36 197 PRO A CA 1
ATOM 1557 C C . PRO A 1 197 ? 21.511 -5.545 73.110 1.00 24.01 197 PRO A C 1
ATOM 1558 O O . PRO A 1 197 ? 20.420 -5.609 72.538 1.00 23.92 197 PRO A O 1
ATOM 1562 N N . LEU A 1 198 ? 22.277 -4.460 73.083 1.00 18.69 198 LEU A N 1
ATOM 1563 C CA . LEU A 1 198 ? 21.856 -3.269 72.361 1.00 19.09 198 LEU A CA 1
ATOM 1564 C C . LEU A 1 198 ? 22.833 -2.853 71.266 1.00 18.27 198 LEU A C 1
ATOM 1565 O O . LEU A 1 198 ? 23.991 -2.528 71.533 1.00 18.17 198 LEU A O 1
ATOM 1570 N N . VAL A 1 199 ? 22.349 -2.878 70.029 1.00 17.97 199 VAL A N 1
ATOM 1571 C CA . VAL A 1 199 ? 23.135 -2.482 68.861 1.00 17.58 199 VAL A CA 1
ATOM 1572 C C . VAL A 1 199 ? 22.365 -1.327 68.230 1.00 16.06 199 VAL A C 1
ATOM 1573 O O . VAL A 1 199 ? 21.183 -1.470 67.892 1.00 16.04 199 VAL A O 1
ATOM 1577 N N . HIS A 1 200 ? 23.015 -0.176 68.092 1.00 14.79 200 HIS A N 1
ATOM 1578 C CA . HIS A 1 200 ? 22.337 0.977 67.524 1.00 12.61 200 HIS A CA 1
ATOM 1579 C C . HIS A 1 200 ? 23.214 1.878 66.665 1.00 14.70 200 HIS A C 1
ATOM 1580 O O . HIS A 1 200 ? 24.435 1.904 66.810 1.00 14.96 200 HIS A O 1
ATOM 1587 N N . CYS A 1 201 ? 22.578 2.617 65.761 1.00 12.78 201 CYS A N 1
ATOM 1588 C CA . CYS A 1 201 ? 23.303 3.508 64.867 1.00 14.64 201 CYS A CA 1
ATOM 1589 C C . CYS A 1 201 ? 22.530 4.757 64.437 1.00 14.31 201 CYS A C 1
ATOM 1590 O O . CYS A 1 201 ? 23.117 5.830 64.265 1.00 14.63 201 CYS A O 1
ATOM 1593 N N . ALA A 1 202 ? 21.213 4.612 64.301 1.00 13.45 202 ALA A N 1
ATOM 1594 C CA . ALA A 1 202 ? 20.339 5.680 63.824 1.00 11.93 202 ALA A CA 1
ATOM 1595 C C . ALA A 1 202 ? 19.973 6.845 64.731 1.00 8.93 202 ALA A C 1
ATOM 1596 O O . ALA A 1 202 ? 19.655 6.671 65.910 1.00 10.99 202 ALA A O 1
ATOM 1598 N N . ASN A 1 203 ? 20.026 8.040 64.148 1.00 9.82 203 ASN A N 1
ATOM 1599 C CA . ASN A 1 203 ? 19.638 9.275 64.817 1.00 11.59 203 ASN A CA 1
ATOM 1600 C C . ASN A 1 203 ? 18.235 9.602 64.244 1.00 10.72 203 ASN A C 1
ATOM 1601 O O . ASN A 1 203 ? 17.569 8.704 63.727 1.00 12.54 203 ASN A O 1
ATOM 1606 N N . SER A 1 204 ? 17.782 10.850 64.328 1.00 11.28 204 SER A N 1
ATOM 1607 C CA . SER A 1 204 ? 16.457 11.203 63.806 1.00 10.23 204 SER A CA 1
ATOM 1608 C C . SER A 1 204 ? 16.324 10.927 62.306 1.00 13.21 204 SER A C 1
ATOM 1609 O O . SER A 1 204 ? 15.414 10.220 61.874 1.00 12.85 204 SER A O 1
ATOM 1612 N N . ALA A 1 205 ? 17.235 11.483 61.514 1.00 12.45 205 ALA A N 1
ATOM 1613 C CA . ALA A 1 205 ? 17.196 11.299 60.066 1.00 13.01 205 ALA A CA 1
ATOM 1614 C C . ALA A 1 205 ? 17.270 9.839 59.604 1.00 13.08 205 ALA A C 1
ATOM 1615 O O . ALA A 1 205 ? 16.491 9.426 58.743 1.00 15.19 205 ALA A O 1
ATOM 1617 N N . ALA A 1 206 ? 18.192 9.058 60.166 1.00 12.37 206 ALA A N 1
ATOM 1618 C CA . ALA A 1 206 ? 18.335 7.657 59.770 1.00 13.41 206 ALA A CA 1
ATOM 1619 C C . ALA A 1 206 ? 17.122 6.830 60.185 1.00 15.39 206 ALA A C 1
ATOM 1620 O O . ALA A 1 206 ? 16.721 5.889 59.493 1.00 14.40 206 ALA A O 1
ATOM 1622 N N . SER A 1 207 ? 16.544 7.193 61.323 1.00 12.93 207 SER A N 1
ATOM 1623 C CA . SER A 1 207 ? 15.383 6.505 61.868 1.00 15.59 207 SER A CA 1
ATOM 1624 C C . SER A 1 207 ? 14.126 6.700 61.016 1.00 11.44 207 SER A C 1
ATOM 1625 O O . SER A 1 207 ? 13.450 5.741 60.654 1.00 14.25 207 SER A O 1
ATOM 1628 N N . LEU A 1 208 ? 13.821 7.954 60.710 1.00 14.36 208 LEU A N 1
ATOM 1629 C CA . LEU A 1 208 ? 12.627 8.302 59.947 1.00 15.16 208 LEU A CA 1
ATOM 1630 C C . LEU A 1 208 ? 12.671 7.925 58.475 1.00 16.84 208 LEU A C 1
ATOM 1631 O O . LEU A 1 208 ? 11.632 7.665 57.865 1.00 18.35 208 LEU A O 1
ATOM 1636 N N . ARG A 1 209 ? 13.871 7.885 57.905 1.00 17.95 209 ARG A N 1
ATOM 1637 C CA . ARG A 1 209 ? 14.018 7.548 56.496 1.00 14.86 209 ARG A CA 1
ATOM 1638 C C . ARG A 1 209 ? 14.179 6.050 56.264 1.00 16.97 209 ARG A C 1
ATOM 1639 O O . ARG A 1 209 ? 13.596 5.500 55.325 1.00 17.29 209 ARG A O 1
ATOM 1647 N N . PHE A 1 210 ? 14.954 5.389 57.121 1.00 14.50 210 PHE A N 1
ATOM 1648 C CA . PHE A 1 210 ? 15.185 3.956 56.988 1.00 15.97 210 PHE A CA 1
ATOM 1649 C C . PHE A 1 210 ? 14.956 3.214 58.302 1.00 17.47 210 PHE A C 1
ATOM 1650 O O . PHE A 1 210 ? 15.897 2.686 58.899 1.00 17.96 210 PHE A O 1
ATOM 1658 N N . PRO A 1 211 ? 13.692 3.163 58.767 1.00 15.97 211 PRO A N 1
ATOM 1659 C CA . PRO A 1 211 ? 13.291 2.495 60.010 1.00 17.81 211 PRO A CA 1
ATOM 1660 C C . PRO A 1 211 ? 13.638 1.009 60.023 1.00 21.82 211 PRO A C 1
ATOM 1661 O O . PRO A 1 211 ? 13.682 0.380 61.083 1.00 20.11 211 PRO A O 1
ATOM 1665 N N . ASP A 1 212 ? 13.898 0.472 58.833 1.00 24.33 212 ASP A N 1
ATOM 1666 C CA . ASP A 1 212 ? 14.246 -0.935 58.631 1.00 25.88 212 ASP A CA 1
ATOM 1667 C C . ASP A 1 212 ? 15.752 -1.208 58.749 1.00 24.14 212 ASP A C 1
ATOM 1668 O O . ASP A 1 212 ? 16.201 -2.344 58.571 1.00 21.97 212 ASP A O 1
ATOM 1673 N N . ARG A 1 213 ? 16.524 -0.162 59.025 1.00 23.79 213 ARG A N 1
ATOM 1674 C CA . ARG A 1 213 ? 17.974 -0.284 59.164 1.00 23.87 213 ARG A CA 1
ATOM 1675 C C . ARG A 1 213 ? 18.391 0.412 60.451 1.00 22.19 213 ARG A C 1
ATOM 1676 O O . ARG A 1 213 ? 19.279 1.268 60.450 1.00 22.51 213 ARG A O 1
ATOM 1684 N N . THR A 1 214 ? 17.753 0.021 61.551 1.00 20.09 214 THR A N 1
ATOM 1685 C CA . THR A 1 214 ? 18.006 0.625 62.853 1.00 20.02 214 THR A CA 1
ATOM 1686 C C . THR A 1 214 ? 18.543 -0.317 63.940 1.00 20.48 214 THR A C 1
ATOM 1687 O O . THR A 1 214 ? 18.856 0.128 65.042 1.00 19.38 214 THR A O 1
ATOM 1691 N N . PHE A 1 215 ? 18.654 -1.608 63.637 1.00 21.10 215 PHE A N 1
ATOM 1692 C CA . PHE A 1 215 ? 19.125 -2.578 64.625 1.00 22.95 215 PHE A CA 1
ATOM 1693 C C . PHE A 1 215 ? 18.103 -2.574 65.768 1.00 21.89 215 PHE A C 1
ATOM 1694 O O . PHE A 1 215 ? 16.913 -2.466 65.480 1.00 24.89 215 PHE A O 1
ATOM 1702 N N . ASN A 1 216 ? 18.479 -2.696 67.038 1.00 21.05 216 ASN A N 1
ATOM 1703 C CA . ASN A 1 216 ? 17.395 -2.687 68.023 1.00 20.46 216 ASN A CA 1
ATOM 1704 C C . ASN A 1 216 ? 17.232 -1.500 68.960 1.00 17.13 216 ASN A C 1
ATOM 1705 O O . ASN A 1 216 ? 16.593 -1.619 69.999 1.00 16.99 216 ASN A O 1
ATOM 1710 N N . MET A 1 217 ? 17.788 -0.354 68.578 1.00 15.49 217 MET A N 1
ATOM 1711 C CA . MET A 1 217 ? 17.639 0.874 69.351 1.00 12.51 217 MET A CA 1
ATOM 1712 C C . MET A 1 217 ? 18.025 2.096 68.527 1.00 14.83 217 MET A C 1
ATOM 1713 O O . MET A 1 217 ? 19.049 2.109 67.844 1.00 15.41 217 MET A O 1
ATOM 1718 N N . VAL A 1 218 ? 17.176 3.115 68.580 1.00 14.38 218 VAL A N 1
ATOM 1719 C CA . VAL A 1 218 ? 17.424 4.355 67.868 1.00 16.57 218 VAL A CA 1
ATOM 1720 C C . VAL A 1 218 ? 17.625 5.439 68.919 1.00 15.25 218 VAL A C 1
ATOM 1721 O O . VAL A 1 218 ? 17.103 5.337 70.033 1.00 14.63 218 VAL A O 1
ATOM 1725 N N . ARG A 1 219 ? 18.399 6.461 68.566 1.00 13.80 219 ARG A N 1
ATOM 1726 C CA . ARG A 1 219 ? 18.669 7.581 69.461 1.00 14.14 219 ARG A CA 1
ATOM 1727 C C . ARG A 1 219 ? 18.011 8.809 68.817 1.00 14.85 219 ARG A C 1
ATOM 1728 O O . ARG A 1 219 ? 18.594 9.480 67.959 1.00 13.46 219 ARG A O 1
ATOM 1736 N N . PHE A 1 220 ? 16.783 9.077 69.260 1.00 13.87 220 PHE A N 1
ATOM 1737 C CA . PHE A 1 220 ? 15.923 10.144 68.750 1.00 12.24 220 PHE A CA 1
ATOM 1738 C C . PHE A 1 220 ? 16.125 11.514 69.384 1.00 10.82 220 PHE A C 1
ATOM 1739 O O . PHE A 1 220 ? 15.831 11.713 70.560 1.00 12.45 220 PHE A O 1
ATOM 1747 N N . GLY A 1 221 ? 16.605 12.464 68.588 1.00 9.92 221 GLY A N 1
ATOM 1748 C CA . GLY A 1 221 ? 16.836 13.801 69.096 1.00 10.65 221 GLY A CA 1
ATOM 1749 C C . GLY A 1 221 ? 16.040 14.927 68.456 1.00 12.19 221 GLY A C 1
ATOM 1750 O O . GLY A 1 221 ? 14.883 15.156 68.809 1.00 12.42 221 GLY A O 1
ATOM 1751 N N . ILE A 1 222 ? 16.666 15.633 67.514 1.00 10.35 222 ILE A N 1
ATOM 1752 C CA . ILE A 1 222 ? 16.058 16.778 66.828 1.00 9.32 222 ILE A CA 1
ATOM 1753 C C . ILE A 1 222 ? 14.580 16.640 66.423 1.00 9.94 222 ILE A C 1
ATOM 1754 O O . ILE A 1 222 ? 13.796 17.558 66.654 1.00 12.37 222 ILE A O 1
ATOM 1759 N N . ALA A 1 223 ? 14.195 15.503 65.842 1.00 12.06 223 ALA A N 1
ATOM 1760 C CA . ALA A 1 223 ? 12.813 15.307 65.407 1.00 13.84 223 ALA A CA 1
ATOM 1761 C C . ALA A 1 223 ? 11.830 15.252 66.574 1.00 15.38 223 ALA A C 1
ATOM 1762 O O . ALA A 1 223 ? 10.654 15.579 66.413 1.00 14.80 223 ALA A O 1
ATOM 1764 N N . MET A 1 224 ? 12.311 14.841 67.746 1.00 16.32 224 MET A N 1
ATOM 1765 C CA . MET A 1 224 ? 11.462 14.769 68.935 1.00 15.78 224 MET A CA 1
ATOM 1766 C C . MET A 1 224 ? 10.955 16.166 69.287 1.00 15.68 224 MET A C 1
ATOM 1767 O O . MET A 1 224 ? 9.872 16.322 69.856 1.00 16.11 224 MET A O 1
ATOM 1772 N N . TYR A 1 225 ? 11.744 17.180 68.935 1.00 14.17 225 TYR A N 1
ATOM 1773 C CA . TYR A 1 225 ? 11.393 18.574 69.202 1.00 12.85 225 TYR A CA 1
ATOM 1774 C C . TYR A 1 225 ? 10.592 19.180 68.043 1.00 8.80 225 TYR A C 1
ATOM 1775 O O . TYR A 1 225 ? 10.285 20.369 68.044 1.00 9.48 225 TYR A O 1
ATOM 1784 N N . GLY A 1 226 ? 10.262 18.343 67.065 1.00 9.54 226 GLY A N 1
ATOM 1785 C CA . GLY A 1 226 ? 9.498 18.789 65.916 1.00 10.30 226 GLY A CA 1
ATOM 1786 C C . GLY A 1 226 ? 10.319 19.553 64.899 1.00 12.78 226 GLY A C 1
ATOM 1787 O O . GLY A 1 226 ? 9.773 20.291 64.078 1.00 14.60 226 GLY A O 1
ATOM 1788 N N . LEU A 1 227 ? 11.637 19.382 64.950 1.00 12.40 227 LEU A N 1
ATOM 1789 C CA . LEU A 1 227 ? 12.526 20.081 64.030 1.00 11.63 227 LEU A CA 1
ATOM 1790 C C . LEU A 1 227 ? 13.118 19.131 62.984 1.00 9.18 227 LEU A C 1
ATOM 1791 O O . LEU A 1 227 ? 13.551 18.029 63.302 1.00 9.51 227 LEU A O 1
ATOM 1796 N N . ALA A 1 228 ? 13.115 19.550 61.727 1.00 11.54 228 ALA A N 1
ATOM 1797 C CA . ALA A 1 228 ? 13.646 18.702 60.668 1.00 12.01 228 ALA A CA 1
ATOM 1798 C C . ALA A 1 228 ? 15.167 18.565 60.752 1.00 10.49 228 ALA A C 1
ATOM 1799 O O . ALA A 1 228 ? 15.873 19.562 60.888 1.00 10.28 228 ALA A O 1
ATOM 1801 N N . PRO A 1 229 ? 15.685 17.321 60.689 1.00 12.86 229 PRO A N 1
ATOM 1802 C CA . PRO A 1 229 ? 17.135 17.097 60.753 1.00 15.30 229 PRO A CA 1
ATOM 1803 C C . PRO A 1 229 ? 17.859 17.997 59.756 1.00 18.61 229 PRO A C 1
ATOM 1804 O O . PRO A 1 229 ? 18.987 18.431 59.994 1.00 17.78 229 PRO A O 1
ATOM 1808 N N . SER A 1 230 ? 17.187 18.264 58.640 1.00 17.10 230 SER A N 1
ATOM 1809 C CA . SER A 1 230 ? 17.691 19.130 57.588 1.00 20.88 230 SER A CA 1
ATOM 1810 C C . SER A 1 230 ? 16.463 19.523 56.773 1.00 23.43 230 SER A C 1
ATOM 1811 O O . SER A 1 230 ? 15.593 18.692 56.516 1.00 23.18 230 SER A O 1
ATOM 1814 N N . PRO A 1 231 ? 16.348 20.803 56.395 1.00 27.56 231 PRO A N 1
ATOM 1815 C CA . PRO A 1 231 ? 15.165 21.179 55.609 1.00 28.86 231 PRO A CA 1
ATOM 1816 C C . PRO A 1 231 ? 15.103 20.423 54.275 1.00 29.68 231 PRO A C 1
ATOM 1817 O O . PRO A 1 231 ? 14.025 20.232 53.705 1.00 30.21 231 PRO A O 1
ATOM 1821 N N . GLY A 1 232 ? 16.264 19.973 53.805 1.00 28.43 232 GLY A N 1
ATOM 1822 C CA . GLY A 1 232 ? 16.345 19.248 52.551 1.00 28.45 232 GLY A CA 1
ATOM 1823 C C . GLY A 1 232 ? 15.671 17.890 52.554 1.00 27.79 232 GLY A C 1
ATOM 1824 O O . GLY A 1 232 ? 15.239 17.407 51.509 1.00 28.91 232 GLY A O 1
ATOM 1825 N N . ILE A 1 233 ? 15.580 17.258 53.716 1.00 24.21 233 ILE A N 1
ATOM 1826 C CA . ILE A 1 233 ? 14.938 15.958 53.772 1.00 22.00 233 ILE A CA 1
ATOM 1827 C C . ILE A 1 233 ? 13.509 16.080 54.278 1.00 19.38 233 ILE A C 1
ATOM 1828 O O . ILE A 1 233 ? 12.870 15.082 54.599 1.00 20.81 233 ILE A O 1
ATOM 1833 N N . LYS A 1 234 ? 13.009 17.311 54.334 1.00 19.12 234 LYS A N 1
ATOM 1834 C CA . LYS A 1 234 ? 11.649 17.569 54.796 1.00 24.36 234 LYS A CA 1
ATOM 1835 C C . LYS A 1 234 ? 10.633 16.733 54.027 1.00 24.26 234 LYS A C 1
ATOM 1836 O O . LYS A 1 234 ? 9.820 16.029 54.624 1.00 24.48 234 LYS A O 1
ATOM 1842 N N . PRO A 1 235 ? 10.671 16.801 52.686 1.00 25.08 235 PRO A N 1
ATOM 1843 C CA . PRO A 1 235 ? 9.727 16.033 51.870 1.00 25.26 235 PRO A CA 1
ATOM 1844 C C . PRO A 1 235 ? 9.835 14.523 52.046 1.00 23.73 235 PRO A C 1
ATOM 1845 O O . PRO A 1 235 ? 8.913 13.792 51.696 1.00 26.27 235 PRO A O 1
ATOM 1849 N N . LEU A 1 236 ? 10.951 14.060 52.600 1.00 20.15 236 LEU A N 1
ATOM 1850 C CA . LEU A 1 236 ? 11.169 12.631 52.789 1.00 18.61 236 LEU A CA 1
ATOM 1851 C C . LEU A 1 236 ? 10.730 12.100 54.152 1.00 18.61 236 LEU A C 1
ATOM 1852 O O . LEU A 1 236 ? 10.864 10.910 54.433 1.00 19.19 236 LEU A O 1
ATOM 1857 N N . LEU A 1 237 ? 10.206 12.981 54.998 1.00 19.41 237 LEU A N 1
ATOM 1858 C CA . LEU A 1 237 ? 9.758 12.588 56.330 1.00 17.47 237 LEU A CA 1
ATOM 1859 C C . LEU A 1 237 ? 8.442 11.809 56.278 1.00 20.85 237 LEU A C 1
ATOM 1860 O O . LEU A 1 237 ? 7.485 12.237 55.630 1.00 21.52 237 LEU A O 1
ATOM 1865 N N . PRO A 1 238 ? 8.373 10.664 56.986 1.00 19.38 238 PRO A N 1
ATOM 1866 C CA . PRO A 1 238 ? 7.188 9.793 57.036 1.00 18.59 238 PRO A CA 1
ATOM 1867 C C . PRO A 1 238 ? 5.912 10.395 57.635 1.00 19.64 238 PRO A C 1
ATOM 1868 O O . PRO A 1 238 ? 4.809 10.074 57.195 1.00 19.92 238 PRO A O 1
ATOM 1872 N N . TYR A 1 239 ? 6.056 11.246 58.646 1.00 18.01 239 TYR A N 1
ATOM 1873 C CA . TYR A 1 239 ? 4.899 11.883 59.263 1.00 17.12 239 TYR A CA 1
ATOM 1874 C C . TYR A 1 239 ? 5.187 13.355 59.569 1.00 16.44 239 TYR A C 1
ATOM 1875 O O . TYR A 1 239 ? 6.346 13.760 59.698 1.00 14.52 239 TYR A O 1
ATOM 1884 N N . PRO A 1 240 ? 4.131 14.182 59.675 1.00 18.17 240 PRO A N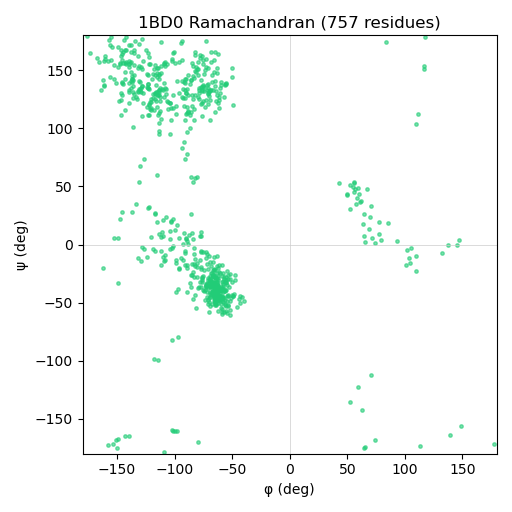 1
ATOM 1885 C CA . PRO A 1 240 ? 4.326 15.610 59.965 1.00 17.71 240 PRO A CA 1
ATOM 1886 C C . PRO A 1 240 ? 4.880 15.855 61.369 1.00 15.93 240 PRO A C 1
ATOM 1887 O O . PRO A 1 240 ? 4.395 15.289 62.347 1.00 17.51 240 PRO A O 1
ATOM 1891 N N . LEU A 1 241 ? 5.897 16.707 61.450 1.00 16.52 241 LEU A N 1
ATOM 1892 C CA . LEU A 1 241 ? 6.539 17.054 62.715 1.00 16.25 241 LEU A CA 1
ATOM 1893 C C . LEU A 1 241 ? 5.825 18.232 63.363 1.00 14.30 241 LEU A C 1
ATOM 1894 O O . LEU A 1 241 ? 5.329 19.122 62.670 1.00 14.90 241 LEU A O 1
ATOM 1899 N N . LYS A 1 242 ? 5.776 18.235 64.692 1.00 14.02 242 LYS A N 1
ATOM 1900 C CA . LYS A 1 242 ? 5.126 19.315 65.428 1.00 13.96 242 LYS A CA 1
ATOM 1901 C C . LYS A 1 242 ? 6.174 20.072 66.240 1.00 13.52 242 LYS A C 1
ATOM 1902 O O . LYS A 1 242 ? 6.732 19.524 67.190 1.00 14.49 242 LYS A O 1
ATOM 1908 N N . GLU A 1 243 ? 6.439 21.321 65.851 1.00 12.91 243 GLU A N 1
ATOM 1909 C CA . GLU A 1 243 ? 7.435 22.158 66.518 1.00 15.26 243 GLU A CA 1
ATOM 1910 C C . GLU A 1 243 ? 7.001 22.404 67.952 1.00 16.48 243 GLU A C 1
ATOM 1911 O O . GLU A 1 243 ? 5.879 22.837 68.200 1.00 17.38 243 GLU A O 1
ATOM 1917 N N . ALA A 1 244 ? 7.898 22.140 68.896 1.00 14.91 244 ALA A N 1
ATOM 1918 C CA . ALA A 1 244 ? 7.571 22.284 70.308 1.00 13.24 244 ALA A CA 1
ATOM 1919 C C . ALA A 1 244 ? 8.066 23.532 71.017 1.00 15.38 244 ALA A C 1
ATOM 1920 O O . ALA A 1 244 ? 7.769 23.710 72.192 1.00 19.87 244 ALA A O 1
ATOM 1922 N N . PHE A 1 245 ? 8.785 24.404 70.319 1.00 13.11 245 PHE A N 1
ATOM 1923 C CA . PHE A 1 245 ? 9.367 25.589 70.947 1.00 12.04 245 PHE A CA 1
ATOM 1924 C C . PHE A 1 245 ? 8.950 26.915 70.327 1.00 12.28 245 PHE A C 1
ATOM 1925 O O . PHE A 1 245 ? 8.940 27.067 69.113 1.00 13.55 245 PHE A O 1
ATOM 1933 N N . SER A 1 246 ? 8.593 27.874 71.172 1.00 12.23 246 SER A N 1
ATOM 1934 C CA . SER A 1 246 ? 8.241 29.206 70.704 1.00 12.97 246 SER A CA 1
ATOM 1935 C C . SER A 1 246 ? 8.797 30.189 71.734 1.00 13.25 246 SER A C 1
ATOM 1936 O O . SER A 1 246 ? 9.007 29.826 72.896 1.00 14.21 246 SER A O 1
ATOM 1939 N N . LEU A 1 247 ? 9.046 31.422 71.300 1.00 14.64 247 LEU A N 1
ATOM 1940 C CA . LEU A 1 247 ? 9.648 32.453 72.147 1.00 14.70 247 LEU A CA 1
ATOM 1941 C C . LEU A 1 247 ? 8.888 33.780 72.070 1.00 14.76 247 LEU A C 1
ATOM 1942 O O . LEU A 1 247 ? 8.591 34.275 70.980 1.00 11.26 247 LEU A O 1
ATOM 1947 N N . HIS A 1 248 ? 8.591 34.364 73.230 1.00 14.20 248 HIS A N 1
ATOM 1948 C CA . HIS A 1 248 ? 7.823 35.608 73.276 1.00 15.48 248 HIS A CA 1
ATOM 1949 C C . HIS A 1 248 ? 8.324 36.705 74.214 1.00 14.80 248 HIS A C 1
ATOM 1950 O O . HIS A 1 248 ? 9.175 36.473 75.066 1.00 16.15 248 HIS A O 1
ATOM 1957 N N . SER A 1 249 ? 7.760 37.898 74.039 1.00 13.76 249 SER A N 1
ATOM 1958 C CA . SER A 1 249 ? 8.075 39.080 74.839 1.00 15.73 249 SER A CA 1
ATOM 1959 C C . SER A 1 249 ? 6.902 40.066 74.748 1.00 16.20 249 SER A C 1
ATOM 1960 O O . SER A 1 249 ? 5.850 39.735 74.199 1.00 17.96 249 SER A O 1
ATOM 1963 N N . ARG A 1 250 ? 7.080 41.270 75.284 1.00 14.70 250 ARG A N 1
ATOM 1964 C CA . ARG A 1 250 ? 6.038 42.298 75.230 1.00 16.07 250 ARG A CA 1
ATOM 1965 C C . ARG A 1 250 ? 6.692 43.664 75.134 1.00 17.33 250 ARG A C 1
ATOM 1966 O O . ARG A 1 250 ? 7.839 43.828 75.550 1.00 20.49 250 ARG A O 1
ATOM 1974 N N . LEU A 1 251 ? 5.970 44.644 74.594 1.00 15.80 251 LEU A N 1
ATOM 1975 C CA . LEU A 1 251 ? 6.497 46.001 74.483 1.00 16.57 251 LEU A CA 1
ATOM 1976 C C . LEU A 1 251 ? 6.549 46.606 75.885 1.00 17.63 251 LEU A C 1
ATOM 1977 O O . LEU A 1 251 ? 5.561 46.553 76.617 1.00 18.91 251 LEU A O 1
ATOM 1982 N N . VAL A 1 252 ? 7.695 47.166 76.269 1.00 17.65 252 VAL A N 1
ATOM 1983 C CA . VAL A 1 252 ? 7.826 47.782 77.590 1.00 16.89 252 VAL A CA 1
ATOM 1984 C C . VAL A 1 252 ? 7.932 49.301 77.461 1.00 17.53 252 VAL A C 1
ATOM 1985 O O . VAL A 1 252 ? 7.880 50.028 78.447 1.00 20.63 252 VAL A O 1
ATOM 1989 N N . HIS A 1 253 ? 8.111 49.773 76.237 1.00 17.06 253 HIS A N 1
ATOM 1990 C CA . HIS A 1 253 ? 8.136 51.199 75.968 1.00 17.85 253 HIS A CA 1
ATOM 1991 C C . HIS A 1 253 ? 7.772 51.421 74.510 1.00 20.60 253 HIS A C 1
ATOM 1992 O O . HIS A 1 253 ? 8.116 50.611 73.646 1.00 21.01 253 HIS A O 1
ATOM 1999 N N . VAL A 1 254 ? 7.049 52.509 74.254 1.00 20.63 254 VAL A N 1
ATOM 2000 C CA . VAL A 1 254 ? 6.602 52.873 72.912 1.00 21.38 254 VAL A CA 1
ATOM 2001 C C . VAL A 1 254 ? 6.761 54.376 72.764 1.00 22.15 254 VAL A C 1
ATOM 2002 O O . VAL A 1 254 ? 6.363 55.141 73.648 1.00 23.92 254 VAL A O 1
ATOM 2006 N N . LYS A 1 255 ? 7.350 54.803 71.656 1.00 19.25 255 LYS A N 1
ATOM 2007 C CA . LYS A 1 255 ? 7.553 56.221 71.422 1.00 21.49 255 LYS A CA 1
ATOM 2008 C C . LYS A 1 255 ? 7.599 56.524 69.936 1.00 23.86 255 LYS A C 1
ATOM 2009 O O . LYS A 1 255 ? 7.925 55.660 69.122 1.00 24.66 255 LYS A O 1
ATOM 2015 N N . LYS A 1 256 ? 7.264 57.758 69.586 1.00 24.01 256 LYS A N 1
ATOM 2016 C CA . LYS A 1 256 ? 7.281 58.173 68.194 1.00 24.63 256 LYS A CA 1
ATOM 2017 C C . LYS A 1 256 ? 8.487 59.064 67.957 1.00 24.77 256 LYS A C 1
ATOM 2018 O O . LYS A 1 256 ? 8.604 60.139 68.551 1.00 24.55 256 LYS A O 1
ATOM 2024 N N . LEU A 1 257 ? 9.393 58.606 67.098 1.00 24.05 257 LEU A N 1
ATOM 2025 C CA . LEU A 1 257 ? 10.586 59.374 66.781 1.00 22.77 257 LEU A CA 1
ATOM 2026 C C . LEU A 1 257 ? 10.282 60.373 65.675 1.00 23.23 257 LEU A C 1
ATOM 2027 O O . LEU A 1 257 ? 9.339 60.204 64.900 1.00 21.77 257 LEU A O 1
ATOM 2032 N N . GLN A 1 258 ? 11.089 61.425 65.629 1.00 26.08 258 GLN A N 1
ATOM 2033 C CA . GLN A 1 258 ? 10.969 62.461 64.622 1.00 28.67 258 GLN A CA 1
ATOM 2034 C C . GLN A 1 258 ? 12.074 62.163 63.615 1.00 29.82 258 GLN A C 1
ATOM 2035 O O . GLN A 1 258 ? 13.037 61.462 63.929 1.00 30.29 258 GLN A O 1
ATOM 2041 N N . PRO A 1 259 ? 11.949 62.682 62.389 1.00 29.89 259 PRO A N 1
ATOM 2042 C CA . PRO A 1 259 ? 12.983 62.433 61.380 1.00 29.58 259 PRO A CA 1
ATOM 2043 C C . PRO A 1 259 ? 14.363 62.894 61.848 1.00 27.80 259 PRO A C 1
ATOM 2044 O O . PRO A 1 259 ? 14.534 64.039 62.253 1.00 26.19 259 PRO A O 1
ATOM 2048 N N . GLY A 1 260 ? 15.345 61.999 61.797 1.00 28.35 260 GLY A N 1
ATOM 2049 C CA . GLY A 1 260 ? 16.689 62.366 62.208 1.00 28.38 260 GLY A CA 1
ATOM 2050 C C . GLY A 1 260 ? 17.175 61.739 63.504 1.00 28.80 260 GLY A C 1
ATOM 2051 O O . GLY A 1 260 ? 18.381 61.636 63.736 1.00 29.17 260 GLY A O 1
ATOM 2052 N N . GLU A 1 261 ? 16.245 61.321 64.353 1.00 26.46 261 GLU A N 1
ATOM 2053 C CA . GLU A 1 261 ? 16.607 60.713 65.624 1.00 26.29 261 GLU A CA 1
ATOM 2054 C C . GLU A 1 261 ? 17.273 59.358 65.397 1.00 25.24 261 GLU A C 1
ATOM 2055 O O . GLU A 1 261 ? 16.855 58.594 64.531 1.00 25.79 261 GLU A O 1
ATOM 2061 N N . LYS A 1 262 ? 18.310 59.063 66.176 1.00 26.07 262 LYS A N 1
ATOM 2062 C CA . LYS A 1 262 ? 19.043 57.804 66.038 1.00 25.32 262 LYS A CA 1
ATOM 2063 C C . LYS A 1 262 ? 18.687 56.763 67.090 1.00 25.59 262 LYS A C 1
ATOM 2064 O O . LYS A 1 262 ? 18.208 57.101 68.171 1.00 24.24 262 LYS A O 1
ATOM 2070 N N . VAL A 1 263 ? 18.938 55.494 66.775 1.00 24.05 263 VAL A N 1
ATOM 2071 C CA . VAL A 1 263 ? 18.631 54.410 67.701 1.00 20.66 263 VAL A CA 1
ATOM 2072 C C . VAL A 1 263 ? 19.800 53.465 67.955 1.00 21.21 263 VAL A C 1
ATOM 2073 O O . VAL A 1 263 ? 20.505 53.063 67.028 1.00 20.04 263 VAL A O 1
ATOM 2077 N N . SER A 1 264 ? 19.980 53.125 69.230 1.00 18.92 264 SER A N 1
ATOM 2078 C CA . SER A 1 264 ? 21.008 52.205 69.702 1.00 16.03 264 SER A CA 1
ATOM 2079 C C . SER A 1 264 ? 22.462 52.598 69.527 1.00 18.06 264 SER A C 1
ATOM 2080 O O . SER A 1 264 ? 22.789 53.698 69.081 1.00 19.09 264 SER A O 1
ATOM 2083 N N . TYR A 1 265 ? 23.329 51.656 69.882 1.00 19.19 265 TYR A N 1
ATOM 2084 C CA . TYR A 1 265 ? 24.770 51.836 69.823 1.00 18.73 265 TYR A CA 1
ATOM 2085 C C . TYR A 1 265 ? 25.290 52.238 68.463 1.00 19.51 265 TYR A C 1
ATOM 2086 O O . TYR A 1 265 ? 24.845 51.729 67.440 1.00 20.77 265 TYR A O 1
ATOM 2095 N N . GLY A 1 266 ? 26.240 53.165 68.473 1.00 20.66 266 GLY A N 1
ATOM 2096 C CA . GLY A 1 266 ? 26.831 53.649 67.244 1.00 21.81 266 GLY A CA 1
ATOM 2097 C C . GLY A 1 266 ? 25.909 54.573 66.474 1.00 21.83 266 GLY A C 1
ATOM 2098 O O . GLY A 1 266 ? 26.292 55.044 65.410 1.00 21.66 266 GLY A O 1
ATOM 2099 N N . ALA A 1 267 ? 24.713 54.839 67.011 1.00 24.56 267 ALA A N 1
ATOM 2100 C CA . ALA A 1 267 ? 23.722 55.703 66.357 1.00 24.99 267 ALA A CA 1
ATOM 2101 C C . ALA A 1 267 ? 23.529 55.191 64.931 1.00 27.10 267 ALA A C 1
ATOM 2102 O O . ALA A 1 267 ? 23.233 55.944 64.001 1.00 27.42 267 ALA A O 1
ATOM 2104 N N . THR A 1 268 ? 23.703 53.882 64.798 1.00 29.50 268 THR A N 1
ATOM 2105 C CA . THR A 1 268 ? 23.618 53.150 63.540 1.00 31.60 268 THR A CA 1
ATOM 2106 C C . THR A 1 268 ? 22.299 53.276 62.764 1.00 33.50 268 THR A C 1
ATOM 2107 O O . THR A 1 268 ? 22.282 53.160 61.534 1.00 34.45 268 THR A O 1
ATOM 2111 N N . TYR A 1 269 ? 21.202 53.519 63.473 1.00 32.50 269 TYR A N 1
ATOM 2112 C CA . TYR A 1 269 ? 19.900 53.637 62.832 1.00 30.64 269 TYR A CA 1
ATOM 2113 C C . TYR A 1 269 ? 19.311 55.038 62.974 1.00 30.69 269 TYR A C 1
ATOM 2114 O O . TYR A 1 269 ? 19.477 55.700 63.996 1.00 29.25 269 TYR A O 1
ATOM 2123 N N . THR A 1 270 ? 18.617 55.474 61.932 1.00 31.22 270 THR A N 1
ATOM 2124 C CA . THR A 1 270 ? 17.995 56.785 61.909 1.00 30.67 270 THR A CA 1
ATOM 2125 C C . THR A 1 270 ? 16.576 56.684 61.398 1.00 33.03 270 THR A C 1
ATOM 2126 O O . THR A 1 270 ? 16.324 56.114 60.335 1.00 33.51 270 THR A O 1
ATOM 2130 N N . ALA A 1 271 ? 15.645 57.222 62.173 1.00 34.85 271 ALA A N 1
ATOM 2131 C CA . ALA A 1 271 ? 14.250 57.249 61.765 1.00 36.57 271 ALA A CA 1
ATOM 2132 C C . ALA A 1 271 ? 14.224 58.384 60.729 1.00 37.73 271 ALA A C 1
ATOM 2133 O O . ALA A 1 271 ? 14.417 59.536 61.105 1.00 40.13 271 ALA A O 1
ATOM 2135 N N . GLN A 1 272 ? 14.037 58.109 59.436 1.00 37.80 272 GLN A N 1
ATOM 2136 C CA . GLN A 1 272 ? 13.988 59.262 58.537 1.00 39.68 272 GLN A CA 1
ATOM 2137 C C . GLN A 1 272 ? 12.574 59.875 58.320 1.00 38.63 272 GLN A C 1
ATOM 2138 O O . GLN A 1 272 ? 12.406 60.839 57.570 1.00 40.97 272 GLN A O 1
ATOM 2144 N N . THR A 1 273 ? 11.567 59.330 59.010 1.00 37.66 273 THR A N 1
ATOM 2145 C CA . THR A 1 273 ? 10.198 59.885 59.004 1.00 37.40 273 THR A CA 1
ATOM 2146 C C . THR A 1 273 ? 9.581 59.612 60.375 1.00 37.95 273 THR A C 1
ATOM 2147 O O . THR A 1 273 ? 9.993 58.698 61.090 1.00 38.24 273 THR A O 1
ATOM 2151 N N . GLU A 1 274 ? 8.614 60.428 60.757 1.00 37.67 274 GLU A N 1
ATOM 2152 C CA . GLU A 1 274 ? 7.943 60.233 62.026 1.00 37.89 274 GLU A CA 1
ATOM 2153 C C . GLU A 1 274 ? 7.548 58.758 62.094 1.00 35.81 274 GLU A C 1
ATOM 2154 O O . GLU A 1 274 ? 6.800 58.279 61.242 1.00 37.68 274 GLU A O 1
ATOM 2160 N N . GLU A 1 275 ? 8.045 58.039 63.095 1.00 32.45 275 GLU A N 1
ATOM 2161 C CA . GLU A 1 275 ? 7.725 56.621 63.221 1.00 28.44 275 GLU A CA 1
ATOM 2162 C C . GLU A 1 275 ? 7.691 56.128 64.661 1.00 25.56 275 GLU A C 1
ATOM 2163 O O . GLU A 1 275 ? 8.366 56.672 65.527 1.00 27.95 275 GLU A O 1
ATOM 2169 N N . TRP A 1 276 ? 6.911 55.083 64.908 1.00 22.87 276 TRP A N 1
ATOM 2170 C CA . TRP A 1 276 ? 6.801 54.524 66.247 1.00 23.54 276 TRP A CA 1
ATOM 2171 C C . TRP A 1 276 ? 7.818 53.410 66.490 1.00 24.31 276 TRP A C 1
ATOM 2172 O O . TRP A 1 276 ? 7.905 52.446 65.726 1.00 23.87 276 TRP A O 1
ATOM 2183 N N . ILE A 1 277 ? 8.593 53.565 67.560 1.00 24.23 277 ILE A N 1
ATOM 2184 C CA . ILE A 1 277 ? 9.619 52.599 67.937 1.00 21.29 277 ILE A CA 1
ATOM 2185 C C . ILE A 1 277 ? 9.215 51.868 69.215 1.00 19.59 277 ILE A C 1
ATOM 2186 O O . ILE A 1 277 ? 8.778 52.487 70.188 1.00 19.81 277 ILE A O 1
ATOM 2191 N N . GLY A 1 278 ? 9.351 50.547 69.203 1.00 17.92 278 GLY A N 1
ATOM 2192 C CA . GLY A 1 278 ? 9.015 49.759 70.373 1.00 17.15 278 GLY A CA 1
ATOM 2193 C C . GLY A 1 278 ? 10.262 49.149 70.993 1.00 18.92 278 GLY A C 1
ATOM 2194 O O . GLY A 1 278 ? 11.217 48.837 70.280 1.00 17.30 278 GLY A O 1
ATOM 2195 N N . THR A 1 279 ? 10.262 48.997 72.319 1.00 18.58 279 THR A N 1
ATOM 2196 C CA . THR A 1 279 ? 11.396 48.405 73.035 1.00 16.54 279 THR A CA 1
ATOM 2197 C C . THR A 1 279 ? 10.931 47.139 73.753 1.00 17.52 279 THR A C 1
ATOM 2198 O O . THR A 1 279 ? 9.921 47.148 74.460 1.00 18.71 279 THR A O 1
ATOM 2202 N N . ILE A 1 280 ? 11.656 46.043 73.549 1.00 15.52 280 ILE A N 1
ATOM 2203 C CA . ILE A 1 280 ? 11.306 44.777 74.179 1.00 15.74 280 ILE A CA 1
ATOM 2204 C C . ILE A 1 280 ? 12.432 44.334 75.100 1.00 13.61 280 ILE A C 1
ATOM 2205 O O . ILE A 1 280 ? 13.594 44.670 74.873 1.00 13.91 280 ILE A O 1
ATOM 2210 N N . PRO A 1 281 ? 12.098 43.586 76.163 1.00 12.97 281 PRO A N 1
ATOM 2211 C CA . PRO A 1 281 ? 13.107 43.111 77.115 1.00 13.21 281 PRO A CA 1
ATOM 2212 C C . PRO A 1 281 ? 13.811 41.806 76.743 1.00 11.03 281 PRO A C 1
ATOM 2213 O O . PRO A 1 281 ? 13.760 40.834 77.496 1.00 12.93 281 PRO A O 1
ATOM 2217 N N . ILE A 1 282 ? 14.456 41.786 75.577 1.00 14.91 282 ILE A N 1
ATOM 2218 C CA . ILE A 1 282 ? 15.207 40.617 75.120 1.00 14.12 282 ILE A CA 1
ATOM 2219 C C . ILE A 1 282 ? 16.446 41.093 74.344 1.00 14.14 282 ILE A C 1
ATOM 2220 O O . ILE A 1 282 ? 16.375 42.052 73.579 1.00 15.18 282 ILE A O 1
ATOM 2225 N N . GLY A 1 283 ? 17.584 40.438 74.573 1.00 14.04 283 GLY A N 1
ATOM 2226 C CA . GLY A 1 283 ? 18.816 40.826 73.904 1.00 11.85 283 GLY A CA 1
ATOM 2227 C C . GLY A 1 283 ? 19.730 39.640 73.682 1.00 9.86 283 GLY A C 1
ATOM 2228 O O . GLY A 1 283 ? 19.306 38.501 73.861 1.00 10.00 283 GLY A O 1
ATOM 2229 N N . TYR A 1 284 ? 20.985 39.886 73.315 1.00 11.47 284 TYR A N 1
ATOM 2230 C CA . TYR A 1 284 ? 21.903 38.780 73.052 1.00 11.23 284 TYR A CA 1
ATOM 2231 C C . TYR A 1 284 ? 22.276 37.887 74.242 1.00 12.70 284 TYR A C 1
ATOM 2232 O O . TYR A 1 284 ? 22.683 36.743 74.050 1.00 13.14 284 TYR A O 1
ATOM 2241 N N . ALA A 1 285 ? 22.126 38.382 75.468 1.00 13.70 285 ALA A N 1
ATOM 2242 C CA . ALA A 1 285 ? 22.432 37.554 76.630 1.00 13.68 285 ALA A CA 1
ATOM 2243 C C . ALA A 1 285 ? 21.310 36.530 76.843 1.00 12.65 285 ALA A C 1
ATOM 2244 O O . ALA A 1 285 ? 21.409 35.647 77.696 1.00 14.39 285 ALA A O 1
ATOM 2246 N N . ASP A 1 286 ? 20.239 36.656 76.063 1.00 13.60 286 ASP A N 1
ATOM 2247 C CA . ASP A 1 286 ? 19.106 35.736 76.143 1.00 11.78 286 ASP A CA 1
ATOM 2248 C C . ASP A 1 286 ? 19.138 34.759 74.976 1.00 11.32 286 ASP A C 1
ATOM 2249 O O . ASP A 1 286 ? 18.309 33.856 74.886 1.00 10.58 286 ASP A O 1
ATOM 2254 N N . GLY A 1 287 ? 20.102 34.949 74.081 1.00 13.55 287 GLY A N 1
ATOM 2255 C CA . GLY A 1 287 ? 20.211 34.076 72.930 1.00 13.51 287 GLY A CA 1
ATOM 2256 C C . GLY A 1 287 ? 19.735 34.731 71.648 1.00 13.21 287 GLY A C 1
ATOM 2257 O O . GLY A 1 287 ? 19.788 34.118 70.582 1.00 14.20 287 GLY A O 1
ATOM 2258 N N . TRP A 1 288 ? 19.243 35.963 71.754 1.00 12.97 288 TRP A N 1
ATOM 2259 C CA . TRP A 1 288 ? 18.794 36.716 70.586 1.00 14.97 288 TRP A CA 1
ATOM 2260 C C . TRP A 1 288 ? 20.040 37.477 70.146 1.00 13.17 288 TRP A C 1
ATOM 2261 O O . TRP A 1 288 ? 20.157 38.689 70.336 1.00 12.28 288 TRP A O 1
ATOM 2272 N N . LEU A 1 289 ? 20.974 36.732 69.562 1.00 13.86 289 LEU A N 1
ATOM 2273 C CA . LEU A 1 289 ? 22.262 37.258 69.125 1.00 14.68 289 LEU A CA 1
ATOM 2274 C C . LEU A 1 289 ? 22.258 38.511 68.265 1.00 13.48 289 LEU A C 1
ATOM 2275 O O . LEU A 1 289 ? 21.385 38.709 67.427 1.00 13.56 289 LEU A O 1
ATOM 2280 N N . ARG A 1 290 ? 23.265 39.350 68.489 1.00 13.37 290 ARG A N 1
ATOM 2281 C CA . ARG A 1 290 ? 23.427 40.607 67.771 1.00 15.16 290 ARG A CA 1
ATOM 2282 C C . ARG A 1 290 ? 23.261 40.421 66.272 1.00 17.25 290 ARG A C 1
ATOM 2283 O O . ARG A 1 290 ? 22.822 41.331 65.571 1.00 19.39 290 ARG A O 1
ATOM 2291 N N . ARG A 1 291 ? 23.620 39.231 65.803 1.00 18.54 291 ARG A N 1
ATOM 2292 C CA . ARG A 1 291 ? 23.555 38.861 64.392 1.00 19.53 291 ARG A CA 1
ATOM 2293 C C . ARG A 1 291 ? 22.151 38.909 63.794 1.00 18.51 291 ARG A C 1
ATOM 2294 O O . ARG A 1 291 ? 21.996 39.059 62.586 1.00 18.87 291 ARG A O 1
ATOM 2302 N N . LEU A 1 292 ? 21.135 38.782 64.636 1.00 18.81 292 LEU A N 1
ATOM 2303 C CA . LEU A 1 292 ? 19.749 38.799 64.176 1.00 20.13 292 LEU A CA 1
ATOM 2304 C C . LEU A 1 292 ? 19.200 40.212 64.064 1.00 22.23 292 LEU A C 1
ATOM 2305 O O . LEU A 1 292 ? 17.990 40.410 64.153 1.00 24.74 292 LEU A O 1
ATOM 2310 N N . GLN A 1 293 ? 20.072 41.191 63.854 1.00 23.56 293 GLN A N 1
ATOM 2311 C CA . GLN A 1 293 ? 19.623 42.577 63.776 1.00 28.10 293 GLN A CA 1
ATOM 2312 C C . GLN A 1 293 ? 18.960 42.987 62.465 1.00 29.11 293 GLN A C 1
ATOM 2313 O O . GLN A 1 293 ? 18.253 43.995 62.418 1.00 31.04 293 GLN A O 1
ATOM 2319 N N . HIS A 1 294 ? 19.184 42.219 61.404 1.00 29.32 294 HIS A N 1
ATOM 2320 C CA . HIS A 1 294 ? 18.567 42.525 60.116 1.00 31.28 294 HIS A CA 1
ATOM 2321 C C . HIS A 1 294 ? 17.234 41.786 60.033 1.00 30.41 294 HIS A C 1
ATOM 2322 O O . HIS A 1 294 ? 16.459 41.972 59.091 1.00 33.45 294 HIS A O 1
ATOM 2329 N N . PHE A 1 295 ? 16.980 40.961 61.046 1.00 26.46 295 PHE A N 1
ATOM 2330 C CA . PHE A 1 295 ? 15.766 40.156 61.149 1.00 24.78 295 PHE A CA 1
ATOM 2331 C C . PHE A 1 295 ? 14.549 40.947 61.648 1.00 24.04 295 PHE A C 1
ATOM 2332 O O . PHE A 1 295 ? 14.588 42.174 61.755 1.00 25.71 295 PHE A O 1
ATOM 2340 N N . HIS A 1 296 ? 13.473 40.232 61.960 1.00 22.32 296 HIS A N 1
ATOM 2341 C CA . HIS A 1 296 ? 12.244 40.863 62.420 1.00 24.73 296 HIS A CA 1
ATOM 2342 C C . HIS A 1 296 ? 11.534 40.021 63.476 1.00 25.97 296 HIS A C 1
ATOM 2343 O O . HIS A 1 296 ? 11.954 38.905 63.789 1.00 27.23 296 HIS A O 1
ATOM 2350 N N . VAL A 1 297 ? 10.445 40.574 64.006 1.00 23.61 297 VAL A N 1
ATOM 2351 C CA . VAL A 1 297 ? 9.618 39.915 65.012 1.00 21.84 297 VAL A CA 1
ATOM 2352 C C . VAL A 1 297 ? 8.144 40.089 64.601 1.00 20.94 297 VAL A C 1
ATOM 2353 O O . VAL A 1 297 ? 7.843 40.773 63.622 1.00 21.00 297 VAL A O 1
ATOM 2357 N N . LEU A 1 298 ? 7.233 39.467 65.340 1.00 23.21 298 LEU A N 1
ATOM 2358 C CA . LEU A 1 298 ? 5.806 39.576 65.041 1.00 21.50 298 LEU A CA 1
ATOM 2359 C C . LEU A 1 298 ? 5.116 40.418 66.108 1.00 22.73 298 LEU A C 1
ATOM 2360 O O . LEU A 1 298 ? 5.248 40.141 67.296 1.00 20.00 298 LEU A O 1
ATOM 2365 N N . VAL A 1 299 ? 4.394 41.450 65.674 1.00 24.70 299 VAL A N 1
ATOM 2366 C CA . VAL A 1 299 ? 3.658 42.335 66.578 1.00 27.50 299 VAL A CA 1
ATOM 2367 C C . VAL A 1 299 ? 2.280 42.582 65.991 1.00 28.62 299 VAL A C 1
ATOM 2368 O O . VAL A 1 299 ? 2.167 43.008 64.847 1.00 27.63 299 VAL A O 1
ATOM 2372 N N . ASP A 1 300 ? 1.236 42.328 66.775 1.00 32.47 300 ASP A N 1
ATOM 2373 C CA . ASP A 1 300 ? -0.126 42.541 66.298 1.00 34.49 300 ASP A CA 1
ATOM 2374 C C . ASP A 1 300 ? -0.370 41.718 65.030 1.00 34.47 300 ASP A C 1
ATOM 2375 O O . ASP A 1 300 ? -1.093 42.145 64.129 1.00 35.32 300 ASP A O 1
ATOM 2380 N N . GLY A 1 301 ? 0.245 40.537 64.974 1.00 33.51 301 GLY A N 1
ATOM 2381 C CA . GLY A 1 301 ? 0.100 39.658 63.826 1.00 31.08 301 GLY A CA 1
ATOM 2382 C C . GLY A 1 301 ? 0.826 40.165 62.593 1.00 30.73 301 GLY A C 1
ATOM 2383 O O . GLY A 1 301 ? 0.720 39.583 61.515 1.00 29.41 301 GLY A O 1
ATOM 2384 N N . GLN A 1 302 ? 1.568 41.254 62.756 1.00 30.71 302 GLN A N 1
ATOM 2385 C CA . GLN A 1 302 ? 2.309 41.862 61.659 1.00 33.29 302 GLN A CA 1
ATOM 2386 C C . GLN A 1 302 ? 3.816 41.825 61.940 1.00 33.39 302 GLN A C 1
ATOM 2387 O O . GLN A 1 302 ? 4.239 41.778 63.093 1.00 33.35 302 GLN A O 1
ATOM 2393 N N . LYS A 1 303 ? 4.625 41.845 60.885 1.00 33.16 303 LYS A N 1
ATOM 2394 C CA . LYS A 1 303 ? 6.079 41.810 61.038 1.00 33.31 303 LYS A CA 1
ATOM 2395 C C . LYS A 1 303 ? 6.690 43.191 61.279 1.00 33.74 303 LYS A C 1
ATOM 2396 O O . LYS A 1 303 ? 6.421 44.137 60.534 1.00 35.50 303 LYS A O 1
ATOM 2402 N N . ALA A 1 304 ? 7.512 43.296 62.322 1.00 31.13 304 ALA A N 1
ATOM 2403 C CA . ALA A 1 304 ? 8.192 44.545 62.668 1.00 27.66 304 ALA A CA 1
ATOM 2404 C C . ALA A 1 304 ? 9.698 44.283 62.722 1.00 26.66 304 ALA A C 1
ATOM 2405 O O . ALA A 1 304 ? 10.174 43.501 63.547 1.00 27.59 304 ALA A O 1
ATOM 2407 N N . PRO A 1 305 ? 10.471 44.961 61.860 1.00 25.19 305 PRO A N 1
ATOM 2408 C CA . PRO A 1 305 ? 11.926 44.775 61.822 1.00 23.56 305 PRO A CA 1
ATOM 2409 C C . PRO A 1 305 ? 12.666 45.266 63.052 1.00 23.85 305 PRO A C 1
ATOM 2410 O O . PRO A 1 305 ? 12.273 46.254 63.671 1.00 23.42 305 PRO A O 1
ATOM 2414 N N . ILE A 1 306 ? 13.738 44.563 63.404 1.00 23.16 306 ILE A N 1
ATOM 2415 C CA . ILE A 1 306 ? 14.560 44.966 64.530 1.00 21.57 306 ILE A CA 1
ATOM 2416 C C . ILE A 1 306 ? 15.262 46.218 64.028 1.00 20.67 306 ILE A C 1
ATOM 2417 O O . ILE A 1 306 ? 15.694 46.276 62.880 1.00 23.84 306 ILE A O 1
ATOM 2422 N N . VAL A 1 307 ? 15.365 47.227 64.878 1.00 21.25 307 VAL A N 1
ATOM 2423 C CA . VAL A 1 307 ? 15.978 48.482 64.478 1.00 23.25 307 VAL A CA 1
ATOM 2424 C C . VAL A 1 307 ? 17.242 48.792 65.283 1.00 24.26 307 VAL A C 1
ATOM 2425 O O . VAL A 1 307 ? 17.242 48.715 66.509 1.00 25.46 307 VAL A O 1
ATOM 2429 N N . GLY A 1 308 ? 18.321 49.133 64.585 1.00 22.72 308 GLY A N 1
ATOM 2430 C CA . GLY A 1 308 ? 19.569 49.430 65.265 1.00 23.05 308 GLY A CA 1
ATOM 2431 C C . GLY A 1 308 ? 20.247 48.181 65.800 1.00 21.07 308 GLY A C 1
ATOM 2432 O O . GLY A 1 308 ? 19.870 47.057 65.462 1.00 20.52 308 GLY A O 1
ATOM 2433 N N . ARG A 1 309 ? 21.256 48.379 66.641 1.00 21.62 309 ARG A N 1
ATOM 2434 C CA . ARG A 1 309 ? 21.990 47.267 67.227 1.00 18.47 309 ARG A CA 1
ATOM 2435 C C . ARG A 1 309 ? 21.211 46.596 68.361 1.00 16.33 309 ARG A C 1
ATOM 2436 O O . ARG A 1 309 ? 20.547 47.262 69.154 1.00 18.82 309 ARG A O 1
ATOM 2444 N N . ILE A 1 310 ? 21.298 45.272 68.426 1.00 14.92 310 ILE A N 1
ATOM 2445 C CA . ILE A 1 310 ? 20.641 44.499 69.469 1.00 14.62 310 ILE A CA 1
ATOM 2446 C C . ILE A 1 310 ? 21.515 44.624 70.720 1.00 17.79 310 ILE A C 1
ATOM 2447 O O . ILE A 1 310 ? 22.739 44.471 70.647 1.00 17.08 310 ILE A O 1
ATOM 2452 N N . CYS A 1 311 ? 20.892 44.917 71.860 1.00 16.21 311 CYS A N 1
ATOM 2453 C CA . CYS A 1 311 ? 21.625 45.071 73.114 1.00 13.75 311 CYS A CA 1
ATOM 2454 C C . CYS A 1 311 ? 21.650 43.775 73.926 1.00 14.90 311 CYS A C 1
ATOM 2455 O O . CYS A 1 311 ? 20.998 42.795 73.569 1.00 14.03 311 CYS A O 1
ATOM 2458 N N . MET A 1 312 ? 22.409 43.771 75.019 1.00 13.11 312 MET A N 1
ATOM 2459 C CA . MET A 1 312 ? 22.532 42.585 75.862 1.00 13.59 312 MET A CA 1
ATOM 2460 C C . MET A 1 312 ? 21.213 42.046 76.418 1.00 10.44 312 MET A C 1
ATOM 2461 O O . MET A 1 312 ? 21.011 40.833 76.473 1.00 12.38 312 MET A O 1
ATOM 2466 N N . ASP A 1 313 ? 20.317 42.939 76.826 1.00 13.00 313 ASP A N 1
ATOM 2467 C CA . ASP A 1 313 ? 19.038 42.521 77.399 1.00 12.82 313 ASP A CA 1
ATOM 2468 C C . ASP A 1 313 ? 17.826 43.148 76.713 1.00 13.23 313 ASP A C 1
ATOM 2469 O O . ASP A 1 313 ? 16.691 42.837 77.071 1.00 13.75 313 ASP A O 1
ATOM 2474 N N . GLN A 1 314 ? 18.065 44.035 75.749 1.00 14.40 314 GLN A N 1
ATOM 2475 C CA . GLN A 1 314 ? 16.973 44.706 75.041 1.00 14.80 314 GLN A CA 1
ATOM 2476 C C . GLN A 1 314 ? 17.276 45.011 73.573 1.00 14.92 314 GLN A C 1
ATOM 2477 O O . GLN A 1 314 ? 18.425 45.015 73.149 1.00 14.97 314 GLN A O 1
ATOM 2483 N N . CYS A 1 315 ? 16.220 45.270 72.807 1.00 16.14 315 CYS A N 1
ATOM 2484 C CA . CYS A 1 315 ? 16.339 45.655 71.405 1.00 16.06 315 C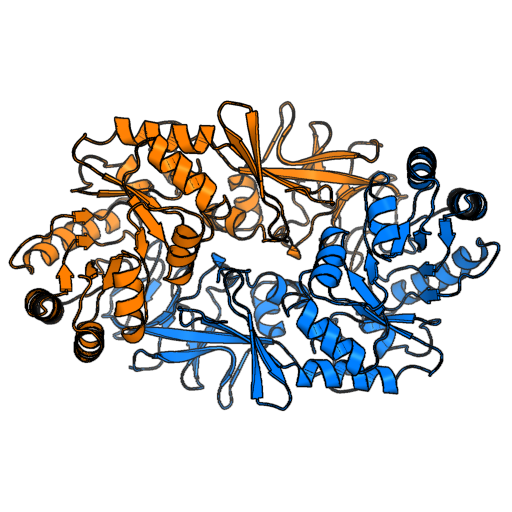YS A CA 1
ATOM 2485 C C . CYS A 1 315 ? 15.093 46.446 71.014 1.00 17.00 315 CYS A C 1
ATOM 2486 O O . CYS A 1 315 ? 14.056 46.363 71.678 1.00 17.71 315 CYS A O 1
ATOM 2489 N N . MET A 1 316 ? 15.208 47.231 69.953 1.00 17.66 316 MET A N 1
ATOM 2490 C CA . MET A 1 316 ? 14.103 48.056 69.486 1.00 17.92 316 MET A CA 1
ATOM 2491 C C . MET A 1 316 ? 13.579 47.565 68.136 1.00 17.64 316 MET A C 1
ATOM 2492 O O . MET A 1 316 ? 14.306 46.938 67.373 1.00 16.25 316 MET A O 1
ATOM 2497 N N . ILE A 1 317 ? 12.312 47.842 67.854 1.00 18.81 317 ILE A N 1
ATOM 2498 C CA . ILE A 1 317 ? 11.703 47.445 66.586 1.00 17.66 317 ILE A CA 1
ATOM 2499 C C . ILE A 1 317 ? 10.835 48.580 66.048 1.00 20.41 317 ILE A C 1
ATOM 2500 O O . ILE A 1 317 ? 10.270 49.364 66.817 1.00 17.76 317 ILE A O 1
ATOM 2505 N N . ARG A 1 318 ? 10.741 48.680 64.726 1.00 20.72 318 ARG A N 1
ATOM 2506 C CA . ARG A 1 318 ? 9.907 49.708 64.120 1.00 22.56 318 ARG A CA 1
ATOM 2507 C C . ARG A 1 318 ? 8.486 49.173 64.111 1.00 23.53 318 ARG A C 1
ATOM 2508 O O . ARG A 1 318 ? 8.199 48.157 63.480 1.00 23.60 318 ARG A O 1
ATOM 2516 N N . LEU A 1 319 ? 7.602 49.847 64.833 1.00 23.66 319 LEU A N 1
ATOM 2517 C CA . LEU A 1 319 ? 6.209 49.438 64.897 1.00 22.57 319 LEU A CA 1
ATOM 2518 C C . LEU A 1 319 ? 5.510 49.929 63.629 1.00 23.18 319 LEU A C 1
ATOM 2519 O O . LEU A 1 319 ? 5.922 50.929 63.035 1.00 20.64 319 LEU A O 1
ATOM 2524 N N . PRO A 1 320 ? 4.465 49.212 63.181 1.00 24.79 320 PRO A N 1
ATOM 2525 C CA . PRO A 1 320 ? 3.720 49.599 61.973 1.00 26.16 320 PRO A CA 1
ATOM 2526 C C . PRO A 1 320 ? 2.900 50.860 62.248 1.00 26.28 320 PRO A C 1
ATOM 2527 O O . PRO A 1 320 ? 2.506 51.583 61.328 1.00 24.88 320 PRO A O 1
ATOM 2531 N N . GLY A 1 321 ? 2.662 51.101 63.535 1.00 24.58 321 GLY A N 1
ATOM 2532 C CA . GLY A 1 321 ? 1.916 52.261 63.981 1.00 25.03 321 GLY A CA 1
ATOM 2533 C C . GLY A 1 321 ? 1.925 52.272 65.497 1.00 26.61 321 GLY A C 1
ATOM 2534 O O . GLY A 1 321 ? 2.490 51.362 66.103 1.00 26.89 321 GLY A O 1
ATOM 2535 N N . PRO A 1 322 ? 1.303 53.275 66.145 1.00 28.69 322 PRO A N 1
ATOM 2536 C CA . PRO A 1 322 ? 1.272 53.347 67.613 1.00 26.02 322 PRO A CA 1
ATOM 2537 C C . PRO A 1 322 ? 0.566 52.159 68.247 1.00 25.98 322 PRO A C 1
ATOM 2538 O O . PRO A 1 322 ? -0.584 51.865 67.921 1.00 28.71 322 PRO A O 1
ATOM 2542 N N . LEU A 1 323 ? 1.265 51.477 69.150 1.00 23.92 323 LEU A N 1
ATOM 2543 C CA . LEU A 1 323 ? 0.710 50.332 69.854 1.00 23.17 323 LEU A CA 1
ATOM 2544 C C . LEU A 1 323 ? 0.907 50.566 71.345 1.00 23.57 323 LEU A C 1
ATOM 2545 O O . LEU A 1 323 ? 1.773 51.341 71.748 1.00 24.99 323 LEU A O 1
ATOM 2550 N N . PRO A 1 324 ? 0.103 49.902 72.184 1.00 23.99 324 PRO A N 1
ATOM 2551 C CA . PRO A 1 324 ? 0.222 50.079 73.635 1.00 24.15 324 PRO A CA 1
ATOM 2552 C C . PRO A 1 324 ? 1.283 49.219 74.307 1.00 23.76 324 PRO A C 1
ATOM 2553 O O . PRO A 1 324 ? 1.522 48.076 73.909 1.00 22.79 324 PRO A O 1
ATOM 2557 N N . VAL A 1 325 ? 1.912 49.774 75.337 1.00 22.49 325 VAL A N 1
ATOM 2558 C CA . VAL A 1 325 ? 2.917 49.034 76.087 1.00 21.06 325 VAL A CA 1
ATOM 2559 C C . VAL A 1 325 ? 2.215 47.765 76.563 1.00 19.34 325 VAL A C 1
ATOM 2560 O O . VAL A 1 325 ? 1.056 47.820 76.974 1.00 18.43 325 VAL A O 1
ATOM 2564 N N . GLY A 1 326 ? 2.901 46.627 76.483 1.00 16.96 326 GLY A N 1
ATOM 2565 C CA . GLY A 1 326 ? 2.303 45.375 76.917 1.00 16.12 326 GLY A CA 1
ATOM 2566 C C . GLY A 1 326 ? 1.845 44.477 75.780 1.00 15.72 326 GLY A C 1
ATOM 2567 O O . GLY A 1 326 ? 1.514 43.311 76.000 1.00 15.58 326 GLY A O 1
ATOM 2568 N N . THR A 1 327 ? 1.818 45.018 74.565 1.00 19.01 327 THR A N 1
ATOM 2569 C CA . THR A 1 327 ? 1.407 44.251 73.390 1.00 18.88 327 THR A CA 1
ATOM 2570 C C . THR A 1 327 ? 2.356 43.072 73.214 1.00 19.22 327 THR A C 1
ATOM 2571 O O . THR A 1 327 ? 3.572 43.258 73.225 1.00 19.23 327 THR A O 1
ATOM 2575 N N . LYS A 1 328 ? 1.812 41.866 73.047 1.00 19.06 328 LYS A N 1
ATOM 2576 C CA . LYS A 1 328 ? 2.654 40.687 72.868 1.00 19.98 328 LYS A CA 1
ATOM 2577 C C . LYS A 1 328 ? 3.480 40.707 71.589 1.00 19.55 328 LYS A C 1
ATOM 2578 O O . LYS A 1 328 ? 3.018 41.140 70.532 1.00 19.37 328 LYS A O 1
ATOM 2584 N N . VAL A 1 329 ? 4.713 40.226 71.711 1.00 19.19 329 VAL A N 1
ATOM 2585 C CA . VAL A 1 329 ? 5.650 40.145 70.598 1.00 17.80 329 VAL A CA 1
ATOM 2586 C C . VAL A 1 329 ? 6.054 38.683 70.488 1.00 17.04 329 VAL A C 1
ATOM 2587 O O . VAL A 1 329 ? 6.258 38.019 71.499 1.00 17.66 329 VAL A O 1
ATOM 2591 N N . THR A 1 330 ? 6.140 38.170 69.268 1.00 17.73 330 THR A N 1
ATOM 2592 C CA . THR A 1 330 ? 6.521 36.781 69.073 1.00 17.07 330 THR A CA 1
ATOM 2593 C C . THR A 1 330 ? 7.788 36.746 68.233 1.00 17.48 330 THR A C 1
ATOM 2594 O O . THR A 1 330 ? 7.794 37.188 67.087 1.00 16.55 330 THR A O 1
ATOM 2598 N N . LEU A 1 331 ? 8.865 36.243 68.832 1.00 16.09 331 LEU A N 1
ATOM 2599 C CA . LEU A 1 331 ? 10.161 36.150 68.169 1.00 15.82 331 LEU A CA 1
ATOM 2600 C C . LEU A 1 331 ? 10.221 34.848 67.363 1.00 15.20 331 LEU A C 1
ATOM 2601 O O . LEU A 1 331 ? 10.809 34.797 66.279 1.00 18.76 331 LEU A O 1
ATOM 2606 N N . ILE A 1 332 ? 9.624 33.797 67.919 1.00 14.73 332 ILE A N 1
ATOM 2607 C CA . ILE A 1 332 ? 9.537 32.489 67.278 1.00 14.40 332 ILE A CA 1
ATOM 2608 C C . ILE A 1 332 ? 8.133 31.972 67.581 1.00 15.87 332 ILE A C 1
ATOM 2609 O O . ILE A 1 332 ? 7.752 31.844 68.741 1.00 16.59 332 ILE A O 1
ATOM 2614 N N . GLY A 1 333 ? 7.363 31.685 66.537 1.00 15.45 333 GLY A N 1
ATOM 2615 C CA . GLY A 1 333 ? 6.007 31.206 66.729 1.00 15.74 333 GLY A CA 1
ATOM 2616 C C . GLY A 1 333 ? 5.079 31.840 65.715 1.00 17.50 333 GLY A C 1
ATOM 2617 O O . GLY A 1 333 ? 5.540 32.417 64.733 1.00 16.02 333 GLY A O 1
ATOM 2618 N N . ARG A 1 334 ? 3.774 31.761 65.952 1.00 20.29 334 ARG A N 1
ATOM 2619 C CA . ARG A 1 334 ? 2.812 32.322 65.011 1.00 23.12 334 ARG A CA 1
ATOM 2620 C C . ARG A 1 334 ? 1.921 33.418 65.578 1.00 23.52 334 ARG A C 1
ATOM 2621 O O . ARG A 1 334 ? 1.490 33.360 66.733 1.00 22.81 334 ARG A O 1
ATOM 2629 N N . GLN A 1 335 ? 1.649 34.416 64.745 1.00 23.66 335 GLN A N 1
ATOM 2630 C CA . GLN A 1 335 ? 0.783 35.525 65.117 1.00 25.49 335 GLN A CA 1
ATOM 2631 C C . GLN A 1 335 ? -0.142 35.805 63.944 1.00 26.81 335 GLN A C 1
ATOM 2632 O O . GLN A 1 335 ? 0.259 36.435 62.964 1.00 26.74 335 GLN A O 1
ATOM 2638 N N . GLY A 1 336 ? -1.376 35.318 64.049 1.00 28.52 336 GLY A N 1
ATOM 2639 C CA . GLY A 1 336 ? -2.354 35.513 62.994 1.00 28.68 336 GLY A CA 1
ATOM 2640 C C . GLY A 1 336 ? -2.029 34.699 61.756 1.00 27.69 336 GLY A C 1
ATOM 2641 O O . GLY A 1 336 ? -2.098 33.470 61.769 1.00 25.73 336 GLY A O 1
ATOM 2642 N N . ASP A 1 337 ? -1.669 35.394 60.683 1.00 29.53 337 ASP A N 1
ATOM 2643 C CA . ASP A 1 337 ? -1.322 34.750 59.425 1.00 32.60 337 ASP A CA 1
ATOM 2644 C C . ASP A 1 337 ? 0.183 34.777 59.244 1.00 32.15 337 ASP A C 1
ATOM 2645 O O . ASP A 1 337 ? 0.698 34.488 58.163 1.00 32.69 337 ASP A O 1
ATOM 2650 N N . GLU A 1 338 ? 0.881 35.137 60.314 1.00 30.41 338 GLU A N 1
ATOM 2651 C CA . GLU A 1 338 ? 2.331 35.224 60.286 1.00 30.08 338 GLU A CA 1
ATOM 2652 C C . GLU A 1 338 ? 2.937 34.177 61.192 1.00 26.52 338 GLU A C 1
ATOM 2653 O O . GLU A 1 338 ? 2.364 33.829 62.223 1.00 27.60 338 GLU A O 1
ATOM 2659 N N . VAL A 1 339 ? 4.098 33.671 60.797 1.00 25.87 339 VAL A N 1
ATOM 2660 C CA . VAL A 1 339 ? 4.796 32.678 61.596 1.00 26.21 339 VAL A CA 1
ATOM 2661 C C . VAL A 1 339 ? 6.307 32.763 61.386 1.00 25.16 339 VAL A C 1
ATOM 2662 O O . VAL A 1 339 ? 6.786 32.991 60.273 1.00 23.38 339 VAL A O 1
ATOM 2666 N N . ILE A 1 340 ? 7.047 32.621 62.481 1.00 23.54 340 ILE A N 1
ATOM 2667 C CA . ILE A 1 340 ? 8.503 32.636 62.444 1.00 20.66 340 ILE A CA 1
ATOM 2668 C C . ILE A 1 340 ? 8.920 31.305 63.034 1.00 18.49 340 ILE A C 1
ATOM 2669 O O . ILE A 1 340 ? 8.588 30.991 64.175 1.00 17.40 340 ILE A O 1
ATOM 2674 N N . SER A 1 341 ? 9.629 30.509 62.248 1.00 17.39 341 SER A N 1
ATOM 2675 C CA . SER A 1 341 ? 10.071 29.205 62.708 1.00 16.52 341 SER A CA 1
ATOM 2676 C C . SER A 1 341 ? 11.536 29.244 63.118 1.00 14.73 341 SER A C 1
ATOM 2677 O O . SER A 1 341 ? 12.257 30.192 62.802 1.00 13.09 341 SER A O 1
ATOM 2680 N N . ILE A 1 342 ? 11.965 28.217 63.841 1.00 16.66 342 ILE A N 1
ATOM 2681 C CA . ILE A 1 342 ? 13.355 28.130 64.263 1.00 16.26 342 ILE A CA 1
ATOM 2682 C C . ILE A 1 342 ? 14.225 28.022 63.007 1.00 15.29 342 ILE A C 1
ATOM 2683 O O . ILE A 1 342 ? 15.343 28.531 62.979 1.00 15.82 342 ILE A O 1
ATOM 2688 N N . ASP A 1 343 ? 13.706 27.377 61.963 1.00 13.05 343 ASP A N 1
ATOM 2689 C CA . ASP A 1 343 ? 14.455 27.247 60.707 1.00 16.29 343 ASP A CA 1
ATOM 2690 C C . ASP A 1 343 ? 14.710 28.619 60.077 1.00 12.66 343 ASP A C 1
ATOM 2691 O O . ASP A 1 343 ? 15.756 28.839 59.466 1.00 15.18 343 ASP A O 1
ATOM 2696 N N . ASP A 1 344 ? 13.749 29.531 60.230 1.00 13.63 344 ASP A N 1
ATOM 2697 C CA . ASP A 1 344 ? 13.850 30.897 59.710 1.00 14.54 344 ASP A CA 1
ATOM 2698 C C . ASP A 1 344 ? 14.969 31.630 60.449 1.00 15.34 344 ASP A C 1
ATOM 2699 O O . ASP A 1 344 ? 15.794 32.319 59.846 1.00 14.97 344 ASP A O 1
ATOM 2704 N N . VAL A 1 345 ? 14.974 31.483 61.769 1.00 15.56 345 VAL A N 1
ATOM 2705 C CA . VAL A 1 345 ? 15.979 32.117 62.611 1.00 15.58 345 VAL A CA 1
ATOM 2706 C C . VAL A 1 345 ? 17.352 31.567 62.245 1.00 14.77 345 VAL A C 1
ATOM 2707 O O . VAL A 1 345 ? 18.302 32.324 62.030 1.00 15.13 345 VAL A O 1
ATOM 2711 N N . ALA A 1 346 ? 17.437 30.241 62.175 1.00 14.16 346 ALA A N 1
ATOM 2712 C CA . ALA A 1 346 ? 18.673 29.550 61.835 1.00 15.90 346 ALA A CA 1
ATOM 2713 C C . ALA A 1 346 ? 19.234 30.080 60.521 1.00 17.45 346 ALA A C 1
ATOM 2714 O O . ALA A 1 346 ? 20.427 30.335 60.417 1.00 18.09 346 ALA A O 1
ATOM 2716 N N . ARG A 1 347 ? 18.373 30.261 59.521 1.00 19.29 347 ARG A N 1
ATOM 2717 C CA . ARG A 1 347 ? 18.834 30.756 58.227 1.00 18.86 347 ARG A CA 1
ATOM 2718 C C . ARG A 1 347 ? 19.434 32.152 58.314 1.00 20.17 347 ARG A C 1
ATOM 2719 O O . ARG A 1 347 ? 20.416 32.454 57.639 1.00 18.66 347 ARG A O 1
ATOM 2727 N N . HIS A 1 348 ? 18.844 33.011 59.135 1.00 21.04 348 HIS A N 1
ATOM 2728 C CA . HIS A 1 348 ? 19.376 34.355 59.257 1.00 24.52 348 HIS A CA 1
ATOM 2729 C C . HIS A 1 348 ? 20.636 34.399 60.105 1.00 24.08 348 HIS A C 1
ATOM 2730 O O . HIS A 1 348 ? 21.474 35.281 59.925 1.00 26.64 348 HIS A O 1
ATOM 2737 N N . LEU A 1 349 ? 20.761 33.453 61.031 1.00 23.82 349 LEU A N 1
ATOM 2738 C CA . LEU A 1 349 ? 21.932 33.366 61.901 1.00 22.13 349 LEU A CA 1
ATOM 2739 C C . LEU A 1 349 ? 23.030 32.638 61.136 1.00 23.43 349 LEU A C 1
ATOM 2740 O O . LEU A 1 349 ? 24.191 32.621 61.544 1.00 25.13 349 LEU A O 1
ATOM 2745 N N . GLU A 1 350 ? 22.646 32.033 60.020 1.00 23.66 350 GLU A N 1
ATOM 2746 C CA . GLU A 1 350 ? 23.574 31.278 59.194 1.00 23.09 350 GLU A CA 1
ATOM 2747 C C . GLU A 1 350 ? 24.051 30.032 59.941 1.00 19.95 350 GLU A C 1
ATOM 2748 O O . GLU A 1 350 ? 25.247 29.740 59.989 1.00 19.54 350 GLU A O 1
ATOM 2754 N N . THR A 1 351 ? 23.094 29.309 60.523 1.00 18.26 351 THR A N 1
ATOM 2755 C CA . THR A 1 351 ? 23.352 28.071 61.262 1.00 15.95 351 THR A CA 1
ATOM 2756 C C . THR A 1 351 ? 22.282 27.029 60.959 1.00 16.11 351 THR A C 1
ATOM 2757 O O . THR A 1 351 ? 21.513 27.154 60.000 1.00 16.35 351 THR A O 1
ATOM 2761 N N . ILE A 1 352 ? 22.242 26.006 61.807 1.00 12.66 352 ILE A N 1
ATOM 2762 C CA . ILE A 1 352 ? 21.269 24.931 61.703 1.00 12.85 352 ILE A CA 1
ATOM 2763 C C . ILE A 1 352 ? 20.299 25.112 62.868 1.00 12.15 352 ILE A C 1
ATOM 2764 O O . ILE A 1 352 ? 20.650 25.731 63.870 1.00 10.77 352 ILE A O 1
ATOM 2769 N N . ASN A 1 353 ? 19.085 24.582 62.736 1.00 13.34 353 ASN A N 1
ATOM 2770 C CA . ASN A 1 353 ? 18.083 24.726 63.793 1.00 13.00 353 ASN A CA 1
ATOM 2771 C C . ASN A 1 353 ? 18.541 24.242 65.173 1.00 10.89 353 ASN A C 1
ATOM 2772 O O . ASN A 1 353 ? 18.165 24.829 66.183 1.00 11.90 353 ASN A O 1
ATOM 2777 N N . TYR A 1 354 ? 19.357 23.191 65.211 1.00 9.58 354 TYR A N 1
ATOM 2778 C CA . TYR A 1 354 ? 19.862 22.635 66.468 1.00 10.30 354 TYR A CA 1
ATOM 2779 C C . TYR A 1 354 ? 20.441 23.691 67.400 1.00 9.75 354 TYR A C 1
ATOM 2780 O O . TYR A 1 354 ? 20.194 23.676 68.602 1.00 11.94 354 TYR A O 1
ATOM 2789 N N . GLU A 1 355 ? 21.232 24.595 66.839 1.00 9.75 355 GLU A N 1
ATOM 2790 C CA . GLU A 1 355 ? 21.895 25.621 67.631 1.00 9.82 355 GLU A CA 1
ATOM 2791 C C . GLU A 1 355 ? 20.994 26.696 68.233 1.00 10.67 355 GLU A C 1
ATOM 2792 O O . GLU A 1 355 ? 21.291 27.247 69.293 1.00 9.69 355 GLU A O 1
ATOM 2798 N N . VAL A 1 356 ? 19.880 26.980 67.574 1.00 10.58 356 VAL A N 1
ATOM 2799 C CA . VAL A 1 356 ? 18.985 28.030 68.033 1.00 11.63 356 VAL A CA 1
ATOM 2800 C C . VAL A 1 356 ? 18.379 27.931 69.441 1.00 9.21 356 VAL A C 1
ATOM 2801 O O . VAL A 1 356 ? 18.577 28.827 70.259 1.00 10.25 356 VAL A O 1
ATOM 2805 N N . PRO A 1 357 ? 17.645 26.854 69.752 1.00 10.28 357 PRO A N 1
ATOM 2806 C CA . PRO A 1 357 ? 17.085 26.820 71.111 1.00 10.29 357 PRO A CA 1
ATOM 2807 C C . PRO A 1 357 ? 18.127 26.635 72.222 1.00 12.97 357 PRO A C 1
ATOM 2808 O O . PRO A 1 357 ? 17.920 27.074 73.358 1.00 13.62 357 PRO A O 1
ATOM 2812 N N . CYS A 1 358 ? 19.241 25.987 71.885 1.00 11.75 358 CYS A N 1
ATOM 2813 C CA . CYS A 1 358 ? 20.323 25.749 72.837 1.00 12.88 358 CYS A CA 1
ATOM 2814 C C . CYS A 1 358 ? 20.931 27.070 73.289 1.00 14.05 358 CYS A C 1
ATOM 2815 O O . CYS A 1 358 ? 21.452 27.176 74.396 1.00 14.54 358 CYS A O 1
ATOM 2818 N N . THR A 1 359 ? 20.864 28.076 72.423 1.00 13.44 359 THR A N 1
ATOM 2819 C CA . THR A 1 359 ? 21.424 29.388 72.724 1.00 12.88 359 THR A CA 1
ATOM 2820 C C . THR A 1 359 ? 20.475 30.258 73.538 1.00 13.01 359 THR A C 1
ATOM 2821 O O . THR A 1 359 ? 20.884 31.269 74.106 1.00 13.12 359 THR A O 1
ATOM 2825 N N . ILE A 1 360 ? 19.199 29.884 73.576 1.00 13.71 360 ILE A N 1
ATOM 2826 C CA . ILE A 1 360 ? 18.250 30.646 74.373 1.00 13.37 360 ILE A CA 1
ATOM 2827 C C . ILE A 1 360 ? 18.715 30.317 75.784 1.00 14.00 360 ILE A C 1
ATOM 2828 O O . ILE A 1 360 ? 18.540 29.198 76.262 1.00 14.74 360 ILE A O 1
ATOM 2833 N N . SER A 1 361 ? 19.333 31.306 76.424 1.00 13.89 361 SER A N 1
ATOM 2834 C CA . SER A 1 361 ? 19.930 31.162 77.747 1.00 14.33 361 SER A CA 1
ATOM 2835 C C . SER A 1 361 ? 19.066 30.809 78.951 1.00 16.52 361 SER A C 1
ATOM 2836 O O . SER A 1 361 ? 17.839 30.923 78.928 1.00 15.95 361 SER A O 1
ATOM 2839 N N . TYR A 1 362 ? 19.754 30.376 80.007 1.00 18.03 362 TYR A N 1
ATOM 2840 C CA . TYR A 1 362 ? 19.171 29.981 81.296 1.00 18.51 362 TYR A CA 1
ATOM 2841 C C . TYR A 1 362 ? 18.274 31.088 81.854 1.00 15.61 362 TYR A C 1
ATOM 2842 O O . TYR A 1 362 ? 17.368 30.840 82.644 1.00 18.15 362 TYR A O 1
ATOM 2851 N N . ARG A 1 363 ? 18.577 32.312 81.443 1.00 15.86 363 ARG A N 1
ATOM 2852 C CA . ARG A 1 363 ? 17.879 33.518 81.865 1.00 19.16 363 ARG A CA 1
ATOM 2853 C C . ARG A 1 363 ? 16.405 33.566 81.474 1.00 19.46 363 ARG A C 1
ATOM 2854 O O . ARG A 1 363 ? 15.601 34.228 82.134 1.00 19.10 363 ARG A O 1
ATOM 2862 N N . VAL A 1 364 ? 16.070 32.873 80.390 1.00 17.94 364 VAL A N 1
ATOM 2863 C CA . VAL A 1 364 ? 14.711 32.847 79.856 1.00 16.52 364 VAL A CA 1
ATOM 2864 C C . VAL A 1 364 ? 13.866 31.696 80.407 1.00 14.16 364 VAL A C 1
ATOM 2865 O O . VAL A 1 364 ? 14.203 30.522 80.230 1.00 12.74 364 VAL A O 1
ATOM 2869 N N . PRO A 1 365 ? 12.751 32.025 81.089 1.00 12.98 365 PRO A N 1
ATOM 2870 C CA . PRO A 1 365 ? 11.871 31.000 81.656 1.00 12.69 365 PRO A CA 1
ATOM 2871 C C . PRO A 1 365 ? 11.190 30.163 80.583 1.00 11.45 365 PRO A C 1
ATOM 2872 O O . PRO A 1 365 ? 10.914 30.653 79.488 1.00 13.31 365 PRO A O 1
ATOM 2876 N N . ARG A 1 366 ? 10.927 28.902 80.904 1.00 12.49 366 ARG A N 1
ATOM 2877 C CA . ARG A 1 366 ? 10.239 27.999 79.987 1.00 13.56 366 ARG A CA 1
ATOM 2878 C C . ARG A 1 366 ? 8.867 27.663 80.581 1.00 14.28 366 ARG A C 1
ATOM 2879 O O . ARG A 1 366 ? 8.774 27.179 81.705 1.00 14.02 366 ARG A O 1
ATOM 2887 N N . ILE A 1 367 ? 7.802 27.935 79.832 1.00 16.78 367 ILE A N 1
ATOM 2888 C CA . ILE A 1 367 ? 6.448 27.635 80.292 1.00 12.37 367 ILE A CA 1
ATOM 2889 C C . ILE A 1 367 ? 6.020 26.384 79.557 1.00 11.07 367 ILE A C 1
ATOM 2890 O O . ILE A 1 367 ? 5.931 26.380 78.329 1.00 13.11 367 ILE A O 1
ATOM 2895 N N . PHE A 1 368 ? 5.763 25.322 80.314 1.00 14.31 368 PHE A N 1
ATOM 2896 C CA . PHE A 1 368 ? 5.374 24.040 79.751 1.00 15.29 368 PHE A CA 1
ATOM 2897 C C . PHE A 1 368 ? 3.864 23.826 79.629 1.00 18.79 368 PHE A C 1
ATOM 2898 O O . PHE A 1 368 ? 3.105 24.093 80.563 1.00 19.20 368 PHE A O 1
ATOM 2906 N N . PHE A 1 369 ? 3.449 23.336 78.463 1.00 18.95 369 PHE A N 1
ATOM 2907 C CA . PHE A 1 369 ? 2.045 23.059 78.171 1.00 17.67 369 PHE A CA 1
ATOM 2908 C C . PHE A 1 369 ? 1.842 21.571 77.947 1.00 18.75 369 PHE A C 1
ATOM 2909 O O . PHE A 1 369 ? 2.635 20.915 77.274 1.00 16.99 369 PHE A O 1
ATOM 2917 N N . ARG A 1 370 ? 0.770 21.046 78.519 1.00 18.30 370 ARG A N 1
ATOM 2918 C CA . ARG A 1 370 ? 0.421 19.650 78.360 1.00 18.81 370 ARG A CA 1
ATOM 2919 C C . ARG A 1 370 ? -1.097 19.644 78.380 1.00 21.39 370 ARG A C 1
ATOM 2920 O O . ARG A 1 370 ? -1.710 20.255 79.257 1.00 21.53 370 ARG A O 1
ATOM 2928 N N . HIS A 1 371 ? -1.694 18.975 77.398 1.00 21.51 371 HIS A N 1
ATOM 2929 C CA . HIS A 1 371 ? -3.144 18.907 77.274 1.00 20.02 371 HIS A CA 1
ATOM 2930 C C . HIS A 1 371 ? -3.654 20.321 77.061 1.00 19.94 371 HIS A C 1
ATOM 2931 O O . HIS A 1 371 ? -4.704 20.713 77.571 1.00 21.71 371 HIS A O 1
ATOM 2938 N N . LYS A 1 372 ? -2.866 21.078 76.303 1.00 21.07 372 LYS A N 1
ATOM 2939 C CA . LYS A 1 372 ? -3.160 22.459 75.941 1.00 23.48 372 LYS A CA 1
ATOM 2940 C C . LYS A 1 372 ? -3.216 23.475 77.081 1.00 24.90 372 LYS A C 1
ATOM 2941 O O . LYS A 1 372 ? -3.579 24.632 76.864 1.00 27.72 372 LYS A O 1
ATOM 2947 N N . ARG A 1 373 ? -2.855 23.061 78.289 1.00 23.10 373 ARG A N 1
ATOM 2948 C CA . ARG A 1 373 ? -2.870 23.980 79.419 1.00 25.19 373 ARG A CA 1
ATOM 2949 C C . ARG A 1 373 ? -1.479 24.057 80.041 1.00 24.03 373 ARG A C 1
ATOM 2950 O O . ARG A 1 373 ? -0.674 23.131 79.903 1.00 22.36 373 ARG A O 1
ATOM 2958 N N . ILE A 1 374 ? -1.188 25.166 80.711 1.00 22.72 374 ILE A N 1
ATOM 2959 C CA . ILE A 1 374 ? 0.110 25.311 81.345 1.00 22.36 374 ILE A CA 1
ATOM 2960 C C . ILE A 1 374 ? 0.271 24.221 82.391 1.00 24.01 374 ILE A C 1
ATOM 2961 O O . ILE A 1 374 ? -0.582 24.038 83.256 1.00 25.56 374 ILE A O 1
ATOM 2966 N N . MET A 1 375 ? 1.373 23.492 82.290 1.00 25.55 375 MET A N 1
ATOM 2967 C CA . MET A 1 375 ? 1.675 22.403 83.201 1.00 26.78 375 MET A CA 1
ATOM 2968 C C . MET A 1 375 ? 2.607 22.882 84.310 1.00 26.61 375 MET A C 1
ATOM 2969 O O . MET A 1 375 ? 2.462 22.488 85.468 1.00 26.36 375 MET A O 1
ATOM 2974 N N . GLU A 1 376 ? 3.559 23.737 83.949 1.00 25.07 376 GLU A N 1
ATOM 2975 C CA . GLU A 1 376 ? 4.517 24.271 84.911 1.00 24.50 376 GLU A CA 1
ATOM 2976 C C . GLU A 1 376 ? 5.396 25.347 84.291 1.00 22.76 376 GLU A C 1
ATOM 2977 O O . GLU A 1 376 ? 5.458 25.490 83.070 1.00 19.91 376 GLU A O 1
ATOM 2983 N N . VAL A 1 377 ? 6.066 26.108 85.149 1.00 21.58 377 VAL A N 1
ATOM 2984 C CA . VAL A 1 377 ? 6.967 27.163 84.711 1.00 23.27 377 VAL A CA 1
ATOM 2985 C C . VAL A 1 377 ? 8.345 26.891 85.318 1.00 24.05 377 VAL A C 1
ATOM 2986 O O . VAL A 1 377 ? 8.457 26.558 86.495 1.00 24.02 377 VAL A O 1
ATOM 2990 N N . ARG A 1 378 ? 9.389 27.007 84.506 1.00 24.24 378 ARG A N 1
ATOM 2991 C CA . ARG A 1 378 ? 10.748 26.788 84.986 1.00 23.77 378 ARG A CA 1
ATOM 2992 C C . ARG A 1 378 ? 11.586 28.031 84.725 1.00 20.18 378 ARG A C 1
ATOM 2993 O O . ARG A 1 378 ? 11.857 28.379 83.579 1.00 19.46 378 ARG A O 1
ATOM 3001 N N . ASN A 1 379 ? 11.967 28.708 85.804 1.00 19.15 379 ASN A N 1
ATOM 3002 C CA . ASN A 1 379 ? 12.788 29.912 85.736 1.00 19.58 379 ASN A CA 1
ATOM 3003 C C . ASN A 1 379 ? 14.112 29.529 86.393 1.00 21.16 379 ASN A C 1
ATOM 3004 O O . ASN A 1 379 ? 14.184 29.405 87.613 1.00 18.10 379 ASN A O 1
ATOM 3009 N N . ALA A 1 380 ? 15.145 29.326 85.576 1.00 23.30 380 ALA A N 1
ATOM 3010 C CA . ALA A 1 380 ? 16.470 28.933 86.061 1.00 23.36 380 ALA A CA 1
ATOM 3011 C C . ALA A 1 380 ? 17.086 29.868 87.104 1.00 23.38 380 ALA A C 1
ATOM 3012 O O . ALA A 1 380 ? 17.825 29.407 87.972 1.00 23.64 380 ALA A O 1
ATOM 3014 N N . ILE A 1 381 ? 16.806 31.169 87.027 1.00 24.22 381 ILE A N 1
ATOM 3015 C CA . ILE A 1 381 ? 17.352 32.104 88.015 1.00 26.41 381 ILE A CA 1
ATOM 3016 C C . ILE A 1 381 ? 16.315 32.495 89.074 1.00 29.73 381 ILE A C 1
ATOM 3017 O O . ILE A 1 381 ? 16.438 33.529 89.738 1.00 29.84 381 ILE A O 1
ATOM 3022 N N . GLY A 1 382 ? 15.297 31.654 89.228 1.00 32.30 382 GLY A N 1
ATOM 3023 C CA . GLY A 1 382 ? 14.263 31.907 90.215 1.00 37.92 382 GLY A CA 1
ATOM 3024 C C . GLY A 1 382 ? 14.630 31.320 91.570 1.00 41.06 382 GLY A C 1
ATOM 3025 O O . GLY A 1 382 ? 15.621 30.553 91.648 1.00 42.94 382 GLY A O 1
ATOM 3026 N N . ASN B 1 2 ? 31.649 22.318 95.271 1.00 44.67 2 ASN B N 1
ATOM 3027 C CA . ASN B 1 2 ? 30.866 22.021 94.036 1.00 44.54 2 ASN B CA 1
ATOM 3028 C C . ASN B 1 2 ? 31.800 21.519 92.936 1.00 41.21 2 ASN B C 1
ATOM 3029 O O . ASN B 1 2 ? 32.670 22.253 92.476 1.00 44.11 2 ASN B O 1
ATOM 3034 N N . ASP B 1 3 ? 31.629 20.271 92.516 1.00 35.74 3 ASP B N 1
ATOM 3035 C CA . ASP B 1 3 ? 32.480 19.732 91.467 1.00 32.29 3 ASP B CA 1
ATOM 3036 C C . ASP B 1 3 ? 31.745 19.540 90.147 1.00 27.01 3 ASP B C 1
ATOM 3037 O O . ASP B 1 3 ? 30.563 19.863 90.018 1.00 24.55 3 ASP B O 1
ATOM 3042 N N . PHE B 1 4 ? 32.473 19.020 89.165 1.00 20.23 4 PHE B N 1
ATOM 3043 C CA . PHE B 1 4 ? 31.931 18.772 87.845 1.00 17.09 4 PHE B CA 1
ATOM 3044 C C . PHE B 1 4 ? 32.588 17.522 87.277 1.00 17.00 4 PHE B C 1
ATOM 3045 O O . PHE B 1 4 ? 33.675 17.136 87.715 1.00 16.12 4 PHE B O 1
ATOM 3053 N N . HIS B 1 5 ? 31.934 16.891 86.305 1.00 14.17 5 HIS B N 1
ATOM 3054 C CA . HIS B 1 5 ? 32.456 15.659 85.738 1.00 13.74 5 HIS B CA 1
ATOM 3055 C C . HIS B 1 5 ? 32.718 15.581 84.238 1.00 11.32 5 HIS B C 1
ATOM 3056 O O . HIS B 1 5 ? 32.602 14.515 83.639 1.00 11.87 5 HIS B O 1
ATOM 3063 N N . ARG B 1 6 ? 33.072 16.720 83.650 1.00 12.10 6 ARG B N 1
ATOM 3064 C CA . ARG B 1 6 ? 33.448 16.820 82.238 1.00 12.12 6 ARG B CA 1
ATOM 3065 C C . ARG B 1 6 ? 34.664 17.736 82.277 1.00 10.77 6 ARG B C 1
ATOM 3066 O O . ARG B 1 6 ? 34.699 18.677 83.065 1.00 12.03 6 ARG B O 1
ATOM 3074 N N . ASP B 1 7 ? 35.658 17.479 81.433 1.00 10.98 7 ASP B N 1
ATOM 3075 C CA . ASP B 1 7 ? 36.866 18.300 81.440 1.00 13.59 7 ASP B CA 1
ATOM 3076 C C . ASP B 1 7 ? 36.836 19.603 80.635 1.00 13.83 7 ASP B C 1
ATOM 3077 O O . ASP B 1 7 ? 37.698 19.845 79.794 1.00 15.23 7 ASP B O 1
ATOM 3082 N N . THR B 1 8 ? 35.840 20.438 80.907 1.00 12.18 8 THR B N 1
ATOM 3083 C CA . THR B 1 8 ? 35.693 21.735 80.257 1.00 9.98 8 THR B CA 1
ATOM 3084 C C . THR B 1 8 ? 35.250 22.694 81.357 1.00 11.48 8 THR B C 1
ATOM 3085 O O . THR B 1 8 ? 34.323 22.397 82.109 1.00 11.08 8 THR B O 1
ATOM 3089 N N . TRP B 1 9 ? 35.905 23.844 81.448 1.00 10.03 9 TRP B N 1
ATOM 3090 C CA . TRP B 1 9 ? 35.589 24.794 82.500 1.00 13.53 9 TRP B CA 1
ATOM 3091 C C . TRP B 1 9 ? 36.096 26.186 82.160 1.00 13.47 9 TRP B C 1
ATOM 3092 O O . TRP B 1 9 ? 37.004 26.348 81.343 1.00 13.84 9 TRP B O 1
ATOM 3103 N N . ALA B 1 10 ? 35.503 27.194 82.788 1.00 11.95 10 ALA B N 1
ATOM 3104 C CA . ALA B 1 10 ? 35.934 28.565 82.582 1.00 12.47 10 ALA B CA 1
ATOM 3105 C C . ALA B 1 10 ? 36.617 28.954 83.873 1.00 13.98 10 ALA B C 1
ATOM 3106 O O . ALA B 1 10 ? 36.317 28.393 84.922 1.00 15.35 10 ALA B O 1
ATOM 3108 N N . GLU B 1 11 ? 37.546 29.896 83.802 1.00 13.22 11 GLU B N 1
ATOM 3109 C CA . GLU B 1 11 ? 38.220 30.356 85.002 1.00 14.45 11 GLU B CA 1
ATOM 3110 C C . GLU B 1 11 ? 38.023 31.852 85.089 1.00 15.37 11 GLU B C 1
ATOM 3111 O O . GLU B 1 11 ? 38.135 32.561 84.085 1.00 15.76 11 GLU B O 1
ATOM 3117 N N . VAL B 1 12 ? 37.703 32.329 86.286 1.00 14.98 12 VAL B N 1
ATOM 3118 C CA . VAL B 1 12 ? 37.505 33.751 86.505 1.00 14.02 12 VAL B CA 1
ATOM 3119 C C . VAL B 1 12 ? 38.455 34.252 87.591 1.00 16.32 12 VAL B C 1
ATOM 3120 O O . VAL B 1 12 ? 38.438 33.779 88.735 1.00 14.14 12 VAL B O 1
ATOM 3124 N N . ASP B 1 13 ? 39.288 35.210 87.210 1.00 15.55 13 ASP B N 1
ATOM 3125 C CA . ASP B 1 13 ? 40.256 35.797 88.120 1.00 15.08 13 ASP B CA 1
ATOM 3126 C C . ASP B 1 13 ? 39.657 36.988 88.842 1.00 12.60 13 ASP B C 1
ATOM 3127 O O . ASP B 1 13 ? 39.652 38.098 88.307 1.00 12.13 13 ASP B O 1
ATOM 3132 N N . LEU B 1 14 ? 39.159 36.764 90.056 1.00 14.01 14 LEU B N 1
ATOM 3133 C CA . LEU B 1 14 ? 38.563 37.843 90.837 1.00 15.10 14 LEU B CA 1
ATOM 3134 C C . LEU B 1 14 ? 39.597 38.893 91.252 1.00 16.05 14 LEU B C 1
ATOM 3135 O O . LEU B 1 14 ? 39.238 39.997 91.660 1.00 18.01 14 LEU B O 1
ATOM 3140 N N . ASP B 1 15 ? 40.880 38.553 91.144 1.00 17.43 15 ASP B N 1
ATOM 3141 C CA . ASP B 1 15 ? 41.934 39.510 91.472 1.00 17.49 15 ASP B CA 1
ATOM 3142 C C . ASP B 1 15 ? 41.973 40.559 90.356 1.00 15.91 15 ASP B C 1
ATOM 3143 O O . ASP B 1 15 ? 42.235 41.736 90.602 1.00 16.58 15 ASP B O 1
ATOM 3148 N N . ALA B 1 16 ? 41.699 40.124 89.128 1.00 16.24 16 ALA B N 1
ATOM 3149 C CA . ALA B 1 16 ? 41.668 41.025 87.978 1.00 13.66 16 ALA B CA 1
ATOM 3150 C C . ALA B 1 16 ? 40.445 41.927 88.132 1.00 12.60 16 ALA B C 1
ATOM 3151 O O . ALA B 1 16 ? 40.525 43.139 87.932 1.00 13.44 16 ALA B O 1
ATOM 3153 N N . ILE B 1 17 ? 39.313 41.323 88.486 1.00 13.84 17 ILE B N 1
ATOM 3154 C CA . ILE B 1 17 ? 38.075 42.072 88.710 1.00 15.61 17 ILE B CA 1
ATOM 3155 C C . ILE B 1 17 ? 38.395 43.147 89.757 1.00 14.97 17 ILE B C 1
ATOM 3156 O O . ILE B 1 17 ? 38.161 44.337 89.543 1.00 14.86 17 ILE B O 1
ATOM 3161 N N . TYR B 1 18 ? 38.957 42.705 90.879 1.00 17.81 18 TYR B N 1
ATOM 3162 C CA . TYR B 1 18 ? 39.329 43.586 91.984 1.00 19.78 18 TYR B CA 1
ATOM 3163 C C . TYR B 1 18 ? 40.227 44.744 91.556 1.00 20.09 18 TYR B C 1
ATOM 3164 O O . TYR B 1 18 ? 39.939 45.905 91.852 1.00 20.35 18 TYR B O 1
ATOM 3173 N N . ASP B 1 19 ? 41.316 44.428 90.860 1.00 20.06 19 ASP B N 1
ATOM 3174 C CA . ASP B 1 19 ? 42.254 45.452 90.399 1.00 19.44 19 ASP B CA 1
ATOM 3175 C C . ASP B 1 19 ? 41.628 46.458 89.423 1.00 18.06 19 ASP B C 1
ATOM 3176 O O . ASP B 1 19 ? 41.914 47.656 89.488 1.00 19.12 19 ASP B O 1
ATOM 3181 N N . ASN B 1 20 ? 40.773 45.980 88.521 1.00 18.13 20 ASN B N 1
ATOM 3182 C CA . ASN B 1 20 ? 40.128 46.863 87.547 1.00 16.86 20 ASN B CA 1
ATOM 3183 C C . ASN B 1 20 ? 39.239 47.889 88.245 1.00 17.03 20 ASN B C 1
ATOM 3184 O O . ASN B 1 20 ? 39.230 49.067 87.886 1.00 16.62 20 ASN B O 1
ATOM 3189 N N . VAL B 1 21 ? 38.494 47.430 89.246 1.00 19.56 21 VAL B N 1
ATOM 3190 C CA . VAL B 1 21 ? 37.603 48.300 90.012 1.00 20.73 21 VAL B CA 1
ATOM 3191 C C . VAL B 1 21 ? 38.408 49.249 90.908 1.00 22.46 21 VAL B C 1
ATOM 3192 O O . VAL B 1 21 ? 38.194 50.465 90.893 1.00 21.71 21 VAL B O 1
ATOM 3196 N N . GLU B 1 22 ? 39.329 48.684 91.685 1.00 23.61 22 GLU B N 1
ATOM 3197 C CA . GLU B 1 22 ? 40.164 49.470 92.589 1.00 24.21 22 GLU B CA 1
ATOM 3198 C C . GLU B 1 22 ? 40.884 50.560 91.811 1.00 19.97 22 GLU B C 1
ATOM 3199 O O . GLU B 1 22 ? 41.027 51.689 92.284 1.00 19.08 22 GLU B O 1
ATOM 3205 N N . ASN B 1 23 ? 41.327 50.221 90.607 1.00 21.65 23 ASN B N 1
ATOM 3206 C CA . ASN B 1 23 ? 42.024 51.182 89.766 1.00 21.93 23 ASN B CA 1
ATOM 3207 C C . ASN B 1 23 ? 41.103 52.328 89.336 1.00 23.65 23 ASN B C 1
ATOM 3208 O O . ASN B 1 23 ? 41.565 53.439 89.082 1.00 23.85 23 ASN B O 1
ATOM 3213 N N . LEU B 1 24 ? 39.803 52.057 89.244 1.00 22.77 24 LEU B N 1
ATOM 3214 C CA . LEU B 1 24 ? 38.845 53.093 88.864 1.00 23.21 24 LEU B CA 1
ATOM 3215 C C . LEU B 1 24 ? 38.544 53.973 90.081 1.00 22.88 24 LEU B C 1
ATOM 3216 O O . LEU B 1 24 ? 38.386 55.189 89.965 1.00 21.84 24 LEU B O 1
ATOM 3221 N N . ARG B 1 25 ? 38.469 53.340 91.247 1.00 26.89 25 ARG B N 1
ATOM 3222 C CA . ARG B 1 25 ? 38.193 54.042 92.496 1.00 31.20 25 ARG B CA 1
ATOM 3223 C C . ARG B 1 25 ? 39.248 55.107 92.770 1.00 35.01 25 ARG B C 1
ATOM 3224 O O . ARG B 1 25 ? 38.950 56.144 93.365 1.00 36.29 25 ARG B O 1
ATOM 3232 N N . ARG B 1 26 ? 40.481 54.840 92.342 1.00 39.87 26 ARG B N 1
ATOM 3233 C CA . ARG B 1 26 ? 41.585 55.777 92.532 1.00 44.32 26 ARG B CA 1
ATOM 3234 C C . ARG B 1 26 ? 41.444 56.913 91.523 1.00 44.88 26 ARG B C 1
ATOM 3235 O O . ARG B 1 26 ? 41.807 58.059 91.796 1.00 46.16 26 ARG B O 1
ATOM 3243 N N . LEU B 1 27 ? 40.900 56.577 90.358 1.00 46.42 27 LEU B N 1
ATOM 3244 C CA . LEU B 1 27 ? 40.684 57.536 89.281 1.00 46.07 27 LEU B CA 1
ATOM 3245 C C . LEU B 1 27 ? 39.538 58.497 89.609 1.00 47.44 27 LEU B C 1
ATOM 3246 O O . LEU B 1 27 ? 39.567 59.666 89.221 1.00 46.88 27 LEU B O 1
ATOM 3251 N N . LEU B 1 28 ? 38.534 57.997 90.327 1.00 48.61 28 LEU B N 1
ATOM 3252 C CA . LEU B 1 28 ? 37.372 58.803 90.703 1.00 50.55 28 LEU B CA 1
ATOM 3253 C C . LEU B 1 28 ? 37.486 59.397 92.112 1.00 51.33 28 LEU B C 1
ATOM 3254 O O . LEU B 1 28 ? 38.226 58.886 92.955 1.00 53.16 28 LEU B O 1
ATOM 3259 N N . PRO B 1 29 ? 36.753 60.495 92.378 1.00 50.39 29 PRO B N 1
ATOM 3260 C CA . PRO B 1 29 ? 36.749 61.182 93.675 1.00 51.05 29 PRO B CA 1
ATOM 3261 C C . PRO B 1 29 ? 36.011 60.417 94.776 1.00 52.67 29 PRO B C 1
ATOM 3262 O O . PRO B 1 29 ? 35.093 59.646 94.499 1.00 53.71 29 PRO B O 1
ATOM 3266 N N . ASP B 1 30 ? 36.415 60.648 96.023 1.00 53.07 30 ASP B N 1
ATOM 3267 C CA . ASP B 1 30 ? 35.820 59.983 97.182 1.00 53.02 30 ASP B CA 1
ATOM 3268 C C . ASP B 1 30 ? 34.299 60.098 97.229 1.00 51.79 30 ASP B C 1
ATOM 3269 O O . ASP B 1 30 ? 33.626 59.264 97.830 1.00 51.44 30 ASP B O 1
ATOM 3274 N N . ASP B 1 31 ? 33.761 61.135 96.597 1.00 50.87 31 ASP B N 1
ATOM 3275 C CA . ASP B 1 31 ? 32.318 61.358 96.578 1.00 50.93 31 ASP B CA 1
ATOM 3276 C C . ASP B 1 31 ? 31.588 60.433 95.605 1.00 49.33 31 ASP B C 1
ATOM 3277 O O . ASP B 1 31 ? 30.470 59.989 95.880 1.00 50.80 31 ASP B O 1
ATOM 3282 N N . THR B 1 32 ? 32.232 60.154 94.473 1.00 44.80 32 THR B N 1
ATOM 3283 C CA . THR B 1 32 ? 31.662 59.318 93.417 1.00 37.56 32 THR B CA 1
ATOM 3284 C C . THR B 1 32 ? 31.517 57.840 93.750 1.00 34.37 32 THR B C 1
ATOM 3285 O O . THR B 1 32 ? 32.482 57.163 94.112 1.00 33.08 32 THR B O 1
ATOM 3289 N N . HIS B 1 33 ? 30.291 57.346 93.617 1.00 29.49 33 HIS B N 1
ATOM 3290 C CA . HIS B 1 33 ? 29.996 55.947 93.882 1.00 26.20 33 HIS B CA 1
ATOM 3291 C C . HIS B 1 33 ? 30.319 55.148 92.627 1.00 25.29 33 HIS B C 1
ATOM 3292 O O . HIS B 1 33 ? 30.291 55.676 91.515 1.00 25.95 33 HIS B O 1
ATOM 3299 N N . ILE B 1 34 ? 30.632 53.877 92.812 1.00 23.06 34 ILE B N 1
ATOM 3300 C CA . ILE B 1 34 ? 30.910 53.006 91.685 1.00 21.83 34 ILE B CA 1
ATOM 3301 C C . ILE B 1 34 ? 29.801 51.968 91.708 1.00 19.28 34 ILE B C 1
ATOM 3302 O O . ILE B 1 34 ? 29.652 51.246 92.698 1.00 19.39 34 ILE B O 1
ATOM 3307 N N . MET B 1 35 ? 29.005 51.920 90.641 1.00 18.52 35 MET B N 1
ATOM 3308 C CA . MET B 1 35 ? 27.930 50.940 90.538 1.00 17.39 35 MET B CA 1
ATOM 3309 C C . MET B 1 35 ? 28.391 49.846 89.585 1.00 16.76 35 MET B C 1
ATOM 3310 O O . MET B 1 35 ? 28.475 50.046 88.375 1.00 20.00 35 MET B O 1
ATOM 3315 N N . ALA B 1 36 ? 28.707 48.689 90.147 1.00 15.82 36 ALA B N 1
ATOM 3316 C CA . ALA B 1 36 ? 29.165 47.566 89.356 1.00 16.82 36 ALA B CA 1
ATOM 3317 C C . ALA B 1 36 ? 27.998 46.955 88.585 1.00 16.74 36 ALA B C 1
ATOM 3318 O O . ALA B 1 36 ? 27.033 46.488 89.186 1.00 14.98 36 ALA B O 1
ATOM 3320 N N . VAL B 1 37 ? 28.085 46.970 87.257 1.00 18.53 37 VAL B N 1
ATOM 3321 C CA . VAL B 1 37 ? 27.041 46.388 86.417 1.00 16.07 37 VAL B CA 1
ATOM 3322 C C . VAL B 1 37 ? 27.293 44.888 86.311 1.00 15.45 37 VAL B C 1
ATOM 3323 O O . VAL B 1 37 ? 28.226 44.442 85.632 1.00 16.01 37 VAL B O 1
ATOM 3327 N N . VAL B 1 38 ? 26.453 44.115 86.992 1.00 13.19 38 VAL B N 1
ATOM 3328 C CA . VAL B 1 38 ? 26.593 42.667 87.024 1.00 13.30 38 VAL B CA 1
ATOM 3329 C C . VAL B 1 38 ? 25.429 41.886 86.414 1.00 13.22 38 VAL B C 1
ATOM 3330 O O . VAL B 1 38 ? 25.168 40.747 86.802 1.00 13.43 38 VAL B O 1
ATOM 3334 N N . LYS B 1 39 ? 24.731 42.498 85.462 1.00 14.24 39 LYS B N 1
ATOM 3335 C CA . LYS B 1 39 ? 23.625 41.824 84.794 1.00 14.07 39 LYS B CA 1
ATOM 3336 C C . LYS B 1 39 ? 24.182 40.692 83.932 1.00 15.49 39 LYS B C 1
ATOM 3337 O O . LYS B 1 39 ? 25.388 40.640 83.677 1.00 14.20 39 LYS B O 1
ATOM 3343 N N . ALA B 1 40 ? 23.299 39.795 83.495 1.00 13.70 40 ALA B N 1
ATOM 3344 C CA . ALA B 1 40 ? 23.667 38.648 82.664 1.00 12.40 40 ALA B CA 1
ATOM 3345 C C . ALA B 1 40 ? 24.676 37.757 83.397 1.00 13.03 40 ALA B C 1
ATOM 3346 O O . ALA B 1 40 ? 25.645 37.280 82.806 1.00 12.59 40 ALA B O 1
ATOM 3348 N N . ASN B 1 41 ? 24.424 37.521 84.683 1.00 13.10 41 ASN B N 1
ATOM 3349 C CA . ASN B 1 41 ? 25.317 36.717 85.516 1.00 11.78 41 ASN B CA 1
ATOM 3350 C C . ASN B 1 41 ? 26.722 37.313 85.434 1.00 11.57 41 ASN B C 1
ATOM 3351 O O . ASN B 1 41 ? 27.691 36.597 85.197 1.00 12.80 41 ASN B O 1
ATOM 3356 N N . ALA B 1 42 ? 26.812 38.628 85.629 1.00 13.44 42 ALA B N 1
ATOM 3357 C CA . ALA B 1 42 ? 28.076 39.360 85.564 1.00 16.09 42 ALA B CA 1
ATOM 3358 C C . ALA B 1 42 ? 28.747 39.124 84.217 1.00 15.66 42 ALA B C 1
ATOM 3359 O O . ALA B 1 42 ? 29.912 38.726 84.157 1.00 12.76 42 ALA B O 1
ATOM 3361 N N . TYR B 1 43 ? 28.004 39.377 83.141 1.00 14.69 43 TYR B N 1
ATOM 3362 C CA . TYR B 1 43 ? 28.501 39.183 81.779 1.00 12.33 43 TYR B CA 1
ATOM 3363 C C . TYR B 1 43 ? 29.130 37.799 81.641 1.00 9.80 43 TYR B C 1
ATOM 3364 O O . TYR B 1 43 ? 30.187 37.647 81.034 1.00 13.29 43 TYR B O 1
ATOM 3373 N N . GLY B 1 44 ? 28.476 36.795 82.213 1.00 11.35 44 GLY B N 1
ATOM 3374 C CA . GLY B 1 44 ? 28.977 35.434 82.145 1.00 10.84 44 GLY B CA 1
ATOM 3375 C C . GLY B 1 44 ? 30.122 35.113 83.098 1.00 10.88 44 GLY B C 1
ATOM 3376 O O . GLY B 1 44 ? 30.716 34.041 83.007 1.00 10.87 44 GLY B O 1
ATOM 3377 N N . HIS B 1 45 ? 30.426 36.023 84.019 1.00 13.77 45 HIS B N 1
ATOM 3378 C CA . HIS B 1 45 ? 31.520 35.811 84.972 1.00 14.80 45 HIS B CA 1
ATOM 3379 C C . HIS B 1 45 ? 31.081 35.309 86.360 1.00 17.30 45 HIS B C 1
ATOM 3380 O O . HIS B 1 45 ? 31.920 34.866 87.150 1.00 19.23 45 HIS B O 1
ATOM 3387 N N . GLY B 1 46 ? 29.785 35.380 86.661 1.00 14.93 46 GLY B N 1
ATOM 3388 C CA . GLY B 1 46 ? 29.295 34.936 87.961 1.00 14.24 46 GLY B CA 1
ATOM 3389 C C . GLY B 1 46 ? 28.828 36.146 88.747 1.00 16.63 46 GLY B C 1
ATOM 3390 O O . GLY B 1 46 ? 29.645 36.983 89.135 1.00 14.78 46 GLY B O 1
ATOM 3391 N N . ASP B 1 47 ? 27.522 36.246 88.991 1.00 14.19 47 ASP B N 1
ATOM 3392 C CA . ASP B 1 47 ? 26.970 37.403 89.693 1.00 13.33 47 ASP B CA 1
ATOM 3393 C C . ASP B 1 47 ? 27.387 37.595 91.147 1.00 13.12 47 ASP B C 1
ATOM 3394 O O . ASP B 1 47 ? 27.839 38.679 91.504 1.00 15.42 47 ASP B O 1
ATOM 3399 N N . VAL B 1 48 ? 27.247 36.568 91.983 1.00 17.35 48 VAL B N 1
ATOM 3400 C CA . VAL B 1 48 ? 27.620 36.706 93.391 1.00 19.24 48 VAL B CA 1
ATOM 3401 C C . VAL B 1 48 ? 29.092 36.998 93.538 1.00 18.25 48 VAL B C 1
ATOM 3402 O O . VAL B 1 48 ? 29.483 38.002 94.130 1.00 18.22 48 VAL B O 1
ATOM 3406 N N . GLN B 1 49 ? 29.901 36.095 92.999 1.00 18.72 49 GLN B N 1
ATOM 3407 C CA . GLN B 1 49 ? 31.349 36.208 93.073 1.00 18.25 49 GLN B CA 1
ATOM 3408 C C . GLN B 1 49 ? 31.874 37.564 92.631 1.00 16.71 49 GLN B C 1
ATOM 3409 O O . GLN B 1 49 ? 32.712 38.156 93.308 1.00 17.37 49 GLN B O 1
ATOM 3415 N N . VAL B 1 50 ? 31.383 38.065 91.502 1.00 16.08 50 VAL B N 1
ATOM 3416 C CA . VAL B 1 50 ? 31.842 39.356 91.003 1.00 15.21 50 VAL B CA 1
ATOM 3417 C C . VAL B 1 50 ? 31.299 40.513 91.834 1.00 17.25 50 VAL B C 1
ATOM 3418 O O . VAL B 1 50 ? 31.988 41.513 92.047 1.00 16.44 50 VAL B O 1
ATOM 3422 N N . ALA B 1 51 ? 30.057 40.381 92.292 1.00 18.12 51 ALA B N 1
ATOM 3423 C CA . ALA B 1 51 ? 29.428 41.417 93.102 1.00 18.86 51 ALA B CA 1
ATOM 3424 C C . ALA B 1 51 ? 30.194 41.593 94.416 1.00 18.53 51 ALA B C 1
ATOM 3425 O O . ALA B 1 51 ? 30.507 42.714 94.812 1.00 18.01 51 ALA B O 1
ATOM 3427 N N . ARG B 1 52 ? 30.489 40.479 95.086 1.00 21.03 52 ARG B N 1
ATOM 3428 C CA . ARG B 1 52 ? 31.228 40.513 96.351 1.00 21.33 52 ARG B CA 1
ATOM 3429 C C . ARG B 1 52 ? 32.572 41.207 96.148 1.00 22.67 52 ARG B C 1
ATOM 3430 O O . ARG B 1 52 ? 32.872 42.207 96.802 1.00 23.08 52 ARG B O 1
ATOM 3438 N N . THR B 1 53 ? 33.368 40.667 95.228 1.00 20.04 53 THR B N 1
ATOM 3439 C CA . THR B 1 53 ? 34.690 41.199 94.910 1.00 17.84 53 THR B CA 1
ATOM 3440 C C . THR B 1 53 ? 34.664 42.690 94.594 1.00 16.75 53 THR B C 1
ATOM 3441 O O . THR B 1 53 ? 35.464 43.463 95.121 1.00 19.23 53 THR B O 1
ATOM 3445 N N . ALA B 1 54 ? 33.739 43.095 93.734 1.00 18.43 54 ALA B N 1
ATOM 3446 C CA . ALA B 1 54 ? 33.628 44.492 93.349 1.00 18.38 54 ALA B CA 1
ATOM 3447 C C . ALA B 1 54 ? 33.421 45.391 94.562 1.00 19.84 54 ALA B C 1
ATOM 3448 O O . ALA B 1 54 ? 34.061 46.433 94.692 1.00 18.59 54 ALA B O 1
ATOM 3450 N N . LEU B 1 55 ? 32.514 44.992 95.444 1.00 20.71 55 LEU B N 1
ATOM 3451 C CA . LEU B 1 55 ? 32.243 45.780 96.638 1.00 22.07 55 LEU B CA 1
ATOM 3452 C C . LEU B 1 55 ? 33.508 45.892 97.490 1.00 24.39 55 LEU B C 1
ATOM 3453 O O . LEU B 1 55 ? 33.845 46.971 97.980 1.00 26.90 55 LEU B O 1
ATOM 3458 N N . GLU B 1 56 ? 34.207 44.775 97.653 1.00 25.26 56 GLU B N 1
ATOM 3459 C CA . GLU B 1 56 ? 35.440 44.750 98.434 1.00 26.99 56 GLU B CA 1
ATOM 3460 C C . GLU B 1 56 ? 36.460 45.716 97.849 1.00 26.81 56 GLU B C 1
ATOM 3461 O O . GLU B 1 56 ? 37.189 46.385 98.581 1.00 27.98 56 GLU B O 1
ATOM 3467 N N . ALA B 1 57 ? 36.492 45.787 96.521 1.00 26.18 57 ALA B N 1
ATOM 3468 C CA . ALA B 1 57 ? 37.434 46.637 95.806 1.00 24.23 57 ALA B CA 1
ATOM 3469 C C . ALA B 1 57 ? 37.107 48.127 95.759 1.00 23.11 57 ALA B C 1
ATOM 3470 O O . ALA B 1 57 ? 37.962 48.928 95.384 1.00 26.76 57 ALA B O 1
ATOM 3472 N N . GLY B 1 58 ? 35.885 48.509 96.119 1.00 23.54 58 GLY B N 1
ATOM 3473 C CA . GLY B 1 58 ? 35.531 49.922 96.087 1.00 23.43 58 GLY B CA 1
ATOM 3474 C C . GLY B 1 58 ? 34.158 50.294 95.534 1.00 24.23 58 GLY B C 1
ATOM 3475 O O . GLY B 1 58 ? 33.807 51.478 95.481 1.00 23.72 58 GLY B O 1
ATOM 3476 N N . ALA B 1 59 ? 33.376 49.305 95.112 1.00 23.36 59 ALA B N 1
ATOM 3477 C CA . ALA B 1 59 ? 32.045 49.588 94.583 1.00 23.06 59 ALA B CA 1
ATOM 3478 C C . ALA B 1 59 ? 31.079 49.712 95.754 1.00 22.44 59 ALA B C 1
ATOM 3479 O O . ALA B 1 59 ? 31.214 49.000 96.747 1.00 22.24 59 ALA B O 1
ATOM 3481 N N . SER B 1 60 ? 30.114 50.623 95.650 1.00 22.61 60 SER B N 1
ATOM 3482 C CA . SER B 1 60 ? 29.143 50.799 96.723 1.00 22.59 60 SER B CA 1
ATOM 3483 C C . SER B 1 60 ? 27.761 50.303 96.317 1.00 23.95 60 SER B C 1
ATOM 3484 O O . SER B 1 60 ? 26.895 50.115 97.168 1.00 24.40 60 SER B O 1
ATOM 3487 N N . ARG B 1 61 ? 27.560 50.077 95.020 1.00 24.12 61 ARG B N 1
ATOM 3488 C CA . ARG B 1 61 ? 26.271 49.603 94.520 1.00 24.06 61 ARG B CA 1
ATOM 3489 C C . ARG B 1 61 ? 26.397 48.549 93.418 1.00 24.97 61 ARG B C 1
ATOM 3490 O O . ARG B 1 61 ? 27.493 48.276 92.919 1.00 22.82 61 ARG B O 1
ATOM 3498 N N . LEU B 1 62 ? 25.255 47.969 93.048 1.00 23.42 62 LEU B N 1
ATOM 3499 C CA . LEU B 1 62 ? 25.179 46.955 91.997 1.00 20.39 62 LEU B CA 1
ATOM 3500 C C . LEU B 1 62 ? 23.998 47.256 91.073 1.00 20.29 62 LEU B C 1
ATOM 3501 O O . LEU B 1 62 ? 23.028 47.900 91.485 1.00 18.02 62 LEU B O 1
ATOM 3506 N N . ALA B 1 63 ? 24.082 46.793 89.825 1.00 18.70 63 ALA B N 1
ATOM 3507 C CA . ALA B 1 63 ? 23.009 47.006 88.844 1.00 18.65 63 ALA B CA 1
ATOM 3508 C C . ALA B 1 63 ? 22.739 45.728 88.043 1.00 18.25 63 ALA B C 1
ATOM 3509 O O . ALA B 1 63 ? 23.675 45.002 87.691 1.00 16.72 63 ALA B O 1
ATOM 3511 N N . VAL B 1 64 ? 21.463 45.442 87.780 1.00 15.81 64 VAL B N 1
ATOM 3512 C CA . VAL B 1 64 ? 21.085 44.263 87.007 1.00 14.49 64 VAL B CA 1
ATOM 3513 C C . VAL B 1 64 ? 20.153 44.669 85.867 1.00 14.88 64 VAL B C 1
ATOM 3514 O O . VAL B 1 64 ? 19.782 45.836 85.743 1.00 14.53 64 VAL B O 1
ATOM 3518 N N . ALA B 1 65 ? 19.773 43.700 85.043 1.00 15.47 65 ALA B N 1
ATOM 3519 C CA . ALA B 1 65 ? 18.909 43.966 83.900 1.00 15.98 65 ALA B CA 1
ATOM 3520 C C . ALA B 1 65 ? 17.427 43.977 84.254 1.00 14.60 65 ALA B C 1
ATOM 3521 O O . ALA B 1 65 ? 16.684 44.871 83.838 1.00 16.38 65 ALA B O 1
ATOM 3523 N N . PHE B 1 66 ? 16.997 42.971 85.006 1.00 15.76 66 PHE B N 1
ATOM 3524 C CA . PHE B 1 66 ? 15.595 42.865 85.388 1.00 15.36 66 PHE B CA 1
ATOM 3525 C C . PHE B 1 66 ? 15.423 42.300 86.791 1.00 15.52 66 PHE B C 1
ATOM 3526 O O . PHE B 1 66 ? 16.360 41.743 87.366 1.00 14.17 66 PHE B O 1
ATOM 3534 N N . LEU B 1 67 ? 14.217 42.443 87.333 1.00 16.39 67 LEU B N 1
ATOM 3535 C CA . LEU B 1 67 ? 13.916 41.989 88.689 1.00 17.01 67 LEU B CA 1
ATOM 3536 C C . LEU B 1 67 ? 14.451 40.619 89.113 1.00 17.26 67 LEU B C 1
ATOM 3537 O O . LEU B 1 67 ? 15.068 40.511 90.172 1.00 17.69 67 LEU B O 1
ATOM 3542 N N . ASP B 1 68 ? 14.226 39.578 88.310 1.00 15.45 68 ASP B N 1
ATOM 3543 C CA . ASP B 1 68 ? 14.695 38.231 88.667 1.00 16.44 68 ASP B CA 1
ATOM 3544 C C . ASP B 1 68 ? 16.186 38.188 89.004 1.00 17.28 68 ASP B C 1
ATOM 3545 O O . ASP B 1 68 ? 16.606 37.440 89.893 1.00 16.13 68 ASP B O 1
ATOM 3550 N N . GLU B 1 69 ? 16.979 38.980 88.284 1.00 17.55 69 GLU B N 1
ATOM 3551 C CA . GLU B 1 69 ? 18.420 39.024 88.511 1.00 17.30 69 GLU B CA 1
ATOM 3552 C C . GLU B 1 69 ? 18.752 39.664 89.853 1.00 17.17 69 GLU B C 1
ATOM 3553 O O . GLU B 1 69 ? 19.716 39.268 90.504 1.00 18.40 69 GLU B O 1
ATOM 3559 N N . ALA B 1 70 ? 17.965 40.659 90.255 1.00 16.02 70 ALA B N 1
ATOM 3560 C CA . ALA B 1 70 ? 18.179 41.335 91.532 1.00 17.66 70 ALA B CA 1
ATOM 3561 C C . ALA B 1 70 ? 17.739 40.422 92.676 1.00 18.51 70 ALA B C 1
ATOM 3562 O O . ALA B 1 70 ? 18.393 40.359 93.715 1.00 21.56 70 ALA B O 1
ATOM 3564 N N . LEU B 1 71 ? 16.638 39.705 92.476 1.00 17.58 71 LEU B N 1
ATOM 3565 C CA . LEU B 1 71 ? 16.130 38.799 93.494 1.00 18.69 71 LEU B CA 1
ATOM 3566 C C . LEU B 1 71 ? 17.070 37.616 93.710 1.00 19.35 71 LEU B C 1
ATOM 3567 O O . LEU B 1 71 ? 17.219 37.137 94.834 1.00 18.67 71 LEU B O 1
ATOM 3572 N N . ALA B 1 72 ? 17.704 37.142 92.639 1.00 19.23 72 ALA B N 1
ATOM 3573 C CA . ALA B 1 72 ? 18.626 36.009 92.740 1.00 18.39 72 ALA B CA 1
ATOM 3574 C C . ALA B 1 72 ? 19.871 36.386 93.538 1.00 17.12 72 ALA B C 1
ATOM 3575 O O . ALA B 1 72 ? 20.457 35.544 94.220 1.00 18.01 72 ALA B O 1
ATOM 3577 N N . LEU B 1 73 ? 20.272 37.651 93.442 1.00 16.73 73 LEU B N 1
ATOM 3578 C CA . LEU B 1 73 ? 21.442 38.145 94.163 1.00 19.35 73 LEU B CA 1
ATOM 3579 C C . LEU B 1 73 ? 21.111 38.197 95.651 1.00 21.58 73 LEU B C 1
ATOM 3580 O O . LEU B 1 73 ? 21.900 37.762 96.490 1.00 22.99 73 LEU B O 1
ATOM 3585 N N . ARG B 1 74 ? 19.937 38.733 95.968 1.00 20.78 74 ARG B N 1
ATOM 3586 C CA . ARG B 1 74 ? 19.494 38.833 97.351 1.00 21.32 74 ARG B CA 1
ATOM 3587 C C . ARG B 1 74 ? 19.432 37.454 97.994 1.00 21.95 74 ARG B C 1
ATOM 3588 O O . ARG B 1 74 ? 19.872 37.256 99.126 1.00 23.68 74 ARG B O 1
ATOM 3596 N N . GLU B 1 75 ? 18.878 36.501 97.260 1.00 24.39 75 GLU B N 1
ATOM 3597 C CA . GLU B 1 75 ? 18.740 35.139 97.748 1.00 28.92 75 GLU B CA 1
ATOM 3598 C C . GLU B 1 75 ? 20.103 34.504 97.984 1.00 31.48 75 GLU B C 1
ATOM 3599 O O . GLU B 1 75 ? 20.257 33.636 98.847 1.00 31.89 75 GLU B O 1
ATOM 3605 N N . LYS B 1 76 ? 21.092 34.946 97.212 1.00 32.20 76 LYS B N 1
ATOM 3606 C CA . LYS B 1 76 ? 22.445 34.421 97.325 1.00 30.61 76 LYS B CA 1
ATOM 3607 C C . LYS B 1 76 ? 23.224 35.111 98.437 1.00 28.81 76 LYS B C 1
ATOM 3608 O O . LYS B 1 76 ? 24.416 34.867 98.615 1.00 30.29 76 LYS B O 1
ATOM 3614 N N . GLY B 1 77 ? 22.556 35.990 99.174 1.00 27.54 77 GLY B N 1
ATOM 3615 C CA . GLY B 1 77 ? 23.224 36.659 100.273 1.00 25.90 77 GLY B CA 1
ATOM 3616 C C . GLY B 1 77 ? 23.635 38.106 100.088 1.00 25.34 77 GLY B C 1
ATOM 3617 O O . GLY B 1 77 ? 23.936 38.783 101.070 1.00 25.45 77 GLY B O 1
ATOM 3618 N N . ILE B 1 78 ? 23.665 38.596 98.854 1.00 20.82 78 ILE B N 1
ATOM 3619 C CA . ILE B 1 78 ? 24.054 39.982 98.638 1.00 20.86 78 ILE B CA 1
ATOM 3620 C C . ILE B 1 78 ? 23.031 40.902 99.295 1.00 24.32 78 ILE B C 1
ATOM 3621 O O . ILE B 1 78 ? 21.837 40.829 99.001 1.00 27.13 78 ILE B O 1
ATOM 3626 N N . GLU B 1 79 ? 23.506 41.764 100.190 1.00 25.42 79 GLU B N 1
ATOM 3627 C CA . GLU B 1 79 ? 22.632 42.689 100.902 1.00 26.66 79 GLU B CA 1
ATOM 3628 C C . GLU B 1 79 ? 22.906 44.140 100.524 1.00 26.21 79 GLU B C 1
ATOM 3629 O O . GLU B 1 79 ? 22.369 45.061 101.140 1.00 28.57 79 GLU B O 1
ATOM 3635 N N . ALA B 1 80 ? 23.732 44.342 99.501 1.00 25.04 80 ALA B N 1
ATOM 3636 C CA . ALA B 1 80 ? 24.066 45.688 99.038 1.00 21.70 80 ALA B CA 1
ATOM 3637 C C . ALA B 1 80 ? 22.982 46.226 98.101 1.00 21.76 80 ALA B C 1
ATOM 3638 O O . ALA B 1 80 ? 22.162 45.463 97.590 1.00 23.88 80 ALA B O 1
ATOM 3640 N N . PRO B 1 81 ? 22.956 47.553 97.877 1.00 17.91 81 PRO B N 1
ATOM 3641 C CA . PRO B 1 81 ? 21.967 48.188 96.997 1.00 19.43 81 PRO B CA 1
ATOM 3642 C C . PRO B 1 81 ? 22.011 47.683 95.553 1.00 21.25 81 PRO B C 1
ATOM 3643 O O . PRO B 1 81 ? 23.089 47.507 94.981 1.00 20.41 81 PRO B O 1
ATOM 3647 N N . ILE B 1 82 ? 20.833 47.457 94.975 1.00 18.58 82 ILE B N 1
ATOM 3648 C CA . ILE B 1 82 ? 20.721 46.968 93.602 1.00 17.01 82 ILE B CA 1
ATOM 3649 C C . ILE B 1 82 ? 19.712 47.790 92.808 1.00 18.20 82 ILE B C 1
ATOM 3650 O O . ILE B 1 82 ? 18.601 48.036 93.275 1.00 18.38 82 ILE B O 1
ATOM 3655 N N . LEU B 1 83 ? 20.102 48.218 91.611 1.00 16.53 83 LEU B N 1
ATOM 3656 C CA . LEU B 1 83 ? 19.201 48.979 90.759 1.00 15.37 83 LEU B CA 1
ATOM 3657 C C . LEU B 1 83 ? 18.891 48.169 89.503 1.00 16.94 83 LEU B C 1
ATOM 3658 O O . LEU B 1 83 ? 19.802 47.661 88.843 1.00 17.79 83 LEU B O 1
ATOM 3663 N N . VAL B 1 84 ? 17.604 48.027 89.194 1.00 16.02 84 VAL B N 1
ATOM 3664 C CA . VAL B 1 84 ? 17.176 47.303 87.998 1.00 15.46 84 VAL B CA 1
ATOM 3665 C C . VAL B 1 84 ? 17.229 48.331 86.874 1.00 13.90 84 VAL B C 1
ATOM 3666 O O . VAL B 1 84 ? 16.549 49.353 86.925 1.00 16.42 84 VAL B O 1
ATOM 3670 N N . LEU B 1 85 ? 18.061 48.062 85.872 1.00 14.04 85 LEU B N 1
ATOM 3671 C CA . LEU B 1 85 ? 18.248 48.965 84.741 1.00 14.37 85 LEU B CA 1
ATOM 3672 C C . LEU B 1 85 ? 17.119 48.962 83.710 1.00 13.59 85 LEU B C 1
ATOM 3673 O O . LEU B 1 85 ? 16.886 49.971 83.036 1.00 14.78 85 LEU B O 1
ATOM 3678 N N . GLY B 1 86 ? 16.430 47.833 83.587 1.00 14.88 86 GLY B N 1
ATOM 3679 C CA . GLY B 1 86 ? 15.354 47.732 82.618 1.00 16.33 86 GLY B CA 1
ATOM 3680 C C . GLY B 1 86 ? 13.957 47.951 83.161 1.00 16.90 86 GLY B C 1
ATOM 3681 O O . GLY B 1 86 ? 13.768 48.527 84.231 1.00 15.41 86 GLY B O 1
ATOM 3682 N N . ALA B 1 87 ? 12.969 47.474 82.412 1.00 17.33 87 ALA B N 1
ATOM 3683 C CA . ALA B 1 87 ? 11.578 47.626 82.801 1.00 16.02 87 ALA B CA 1
ATOM 3684 C C . ALA B 1 87 ? 11.131 46.567 83.807 1.00 15.80 87 ALA B C 1
ATOM 3685 O O . ALA B 1 87 ? 11.817 45.564 84.030 1.00 14.31 87 ALA B O 1
ATOM 3687 N N . SER B 1 88 ? 9.977 46.813 84.423 1.00 14.33 88 SER B N 1
ATOM 3688 C CA . SER B 1 88 ? 9.389 45.896 85.391 1.00 14.71 88 SER B CA 1
ATOM 3689 C C . SER B 1 88 ? 7.879 46.117 85.412 1.00 13.98 88 SER B C 1
ATOM 3690 O O . SER B 1 88 ? 7.380 47.076 84.827 1.00 14.38 88 SER B O 1
ATOM 3693 N N . ARG B 1 89 ? 7.162 45.227 86.090 1.00 16.33 89 ARG B N 1
ATOM 3694 C CA . ARG B 1 89 ? 5.709 45.325 86.192 1.00 18.06 89 ARG B CA 1
ATOM 3695 C C . ARG B 1 89 ? 5.256 46.140 87.406 1.00 18.91 89 ARG B C 1
ATOM 3696 O O . ARG B 1 89 ? 5.712 45.902 88.526 1.00 19.44 89 ARG B O 1
ATOM 3704 N N . PRO B 1 90 ? 4.356 47.115 87.198 1.00 20.63 90 PRO B N 1
ATOM 3705 C CA . PRO B 1 90 ? 3.860 47.937 88.310 1.00 20.80 90 PRO B CA 1
ATOM 3706 C C . PRO B 1 90 ? 3.350 47.064 89.460 1.00 21.21 90 PRO B C 1
ATOM 3707 O O . PRO B 1 90 ? 3.402 47.459 90.628 1.00 21.97 90 PRO B O 1
ATOM 3711 N N . ALA B 1 91 ? 2.864 45.873 89.120 1.00 19.31 91 ALA B N 1
ATOM 3712 C CA . ALA B 1 91 ? 2.344 44.939 90.111 1.00 19.61 91 ALA B CA 1
ATOM 3713 C C . ALA B 1 91 ? 3.441 44.315 90.973 1.00 21.05 91 ALA B C 1
ATOM 3714 O O . ALA B 1 91 ? 3.160 43.755 92.033 1.00 22.98 91 ALA B O 1
ATOM 3716 N N . ASP B 1 92 ? 4.686 44.404 90.514 1.00 21.99 92 ASP B N 1
ATOM 3717 C CA . ASP B 1 92 ? 5.819 43.843 91.247 1.00 21.69 92 ASP B CA 1
ATOM 3718 C C . ASP B 1 92 ? 6.532 44.901 92.103 1.00 20.61 92 ASP B C 1
ATOM 3719 O O . ASP B 1 92 ? 7.575 44.623 92.703 1.00 18.85 92 ASP B O 1
ATOM 3724 N N . ALA B 1 93 ? 5.967 46.107 92.157 1.00 19.29 93 ALA B N 1
ATOM 3725 C CA . ALA B 1 93 ? 6.550 47.202 92.930 1.00 20.41 93 ALA B CA 1
ATOM 3726 C C . ALA B 1 93 ? 6.681 46.899 94.422 1.00 21.38 93 ALA B C 1
ATOM 3727 O O . ALA B 1 93 ? 7.646 47.317 95.056 1.00 24.68 93 ALA B O 1
ATOM 3729 N N . ALA B 1 94 ? 5.712 46.184 94.985 1.00 20.64 94 ALA B N 1
ATOM 3730 C CA . ALA B 1 94 ? 5.750 45.855 96.408 1.00 20.64 94 ALA B CA 1
ATOM 3731 C C . ALA B 1 94 ? 6.829 44.823 96.707 1.00 21.56 94 ALA B C 1
ATOM 3732 O O . ALA B 1 94 ? 7.436 44.842 97.777 1.00 21.51 94 ALA B O 1
ATOM 3734 N N . LEU B 1 95 ? 7.059 43.916 95.763 1.00 21.67 95 LEU B N 1
ATOM 3735 C CA . LEU B 1 95 ? 8.086 42.890 95.925 1.00 22.14 95 LEU B CA 1
ATOM 3736 C C . LEU B 1 95 ? 9.481 43.538 95.884 1.00 20.83 95 LEU B C 1
ATOM 3737 O O . LEU B 1 95 ? 10.360 43.193 96.679 1.00 20.61 95 LEU B O 1
ATOM 3742 N N . ALA B 1 96 ? 9.672 44.481 94.962 1.00 18.44 96 ALA B N 1
ATOM 3743 C CA . ALA B 1 96 ? 10.948 45.182 94.832 1.00 18.49 96 ALA B CA 1
ATOM 3744 C C . ALA B 1 96 ? 11.199 46.025 96.079 1.00 20.14 96 ALA B C 1
ATOM 3745 O O . ALA B 1 96 ? 12.320 46.088 96.581 1.00 20.02 96 ALA B O 1
ATOM 3747 N N . ALA B 1 97 ? 10.147 46.668 96.580 1.00 18.67 97 ALA B N 1
ATOM 3748 C CA . ALA B 1 97 ? 10.260 47.509 97.767 1.00 20.17 97 ALA B CA 1
ATOM 3749 C C . ALA B 1 97 ? 10.626 46.680 99.000 1.00 20.62 97 ALA B C 1
ATOM 3750 O O . ALA B 1 97 ? 11.455 47.087 99.813 1.00 20.03 97 ALA B O 1
ATOM 3752 N N . GLN B 1 98 ? 10.004 45.514 99.130 1.00 19.19 98 GLN B N 1
ATOM 3753 C CA . GLN B 1 98 ? 10.269 44.631 100.255 1.00 21.70 98 GLN B CA 1
ATOM 3754 C C . GLN B 1 98 ? 11.692 44.079 100.205 1.00 24.75 98 GLN B C 1
ATOM 3755 O O . GLN B 1 98 ? 12.305 43.835 101.244 1.00 23.75 98 GLN B O 1
ATOM 3761 N N . GLN B 1 99 ? 12.208 43.878 98.995 1.00 24.22 99 GLN B N 1
ATOM 3762 C CA . GLN B 1 99 ? 13.558 43.347 98.808 1.00 23.75 99 GLN B CA 1
ATOM 3763 C C . GLN B 1 99 ? 14.606 44.454 98.727 1.00 23.68 99 GLN B C 1
ATOM 3764 O O . GLN B 1 99 ? 15.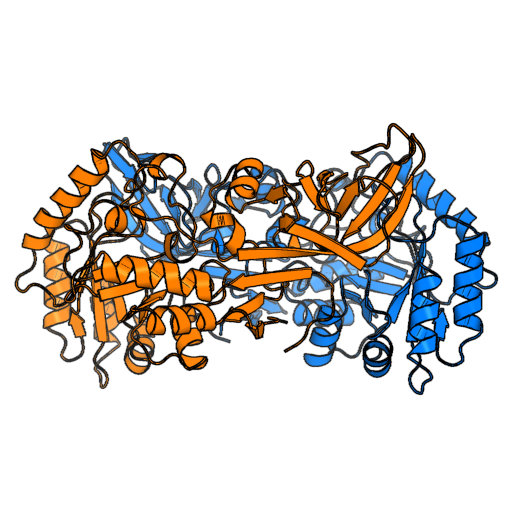782 44.189 98.474 1.00 25.22 99 GLN B O 1
ATOM 3770 N N . ARG B 1 100 ? 14.175 45.694 98.942 1.00 22.56 100 ARG B N 1
ATOM 3771 C CA . ARG B 1 100 ? 15.075 46.840 98.891 1.00 25.17 100 ARG B CA 1
ATOM 3772 C C . ARG B 1 100 ? 15.754 46.943 97.526 1.00 25.15 100 ARG B C 1
ATOM 3773 O O . ARG B 1 100 ? 16.947 47.252 97.429 1.00 24.88 100 ARG B O 1
ATOM 3781 N N . ILE B 1 101 ? 14.989 46.680 96.472 1.00 22.02 101 ILE B N 1
ATOM 3782 C CA . ILE B 1 101 ? 15.513 46.756 95.116 1.00 20.40 101 ILE B CA 1
ATOM 3783 C C . ILE B 1 101 ? 14.963 48.010 94.442 1.00 18.35 101 ILE B C 1
ATOM 3784 O O . ILE B 1 101 ? 13.748 48.205 94.379 1.00 18.82 101 ILE B O 1
ATOM 3789 N N . ALA B 1 102 ? 15.859 48.866 93.958 1.00 15.81 102 ALA B N 1
ATOM 3790 C CA . ALA B 1 102 ? 15.459 50.106 93.294 1.00 17.10 102 ALA B CA 1
ATOM 3791 C C . ALA B 1 102 ? 15.039 49.822 91.850 1.00 18.36 102 ALA B C 1
ATOM 3792 O O . ALA B 1 102 ? 15.608 48.948 91.197 1.00 18.54 102 ALA B O 1
ATOM 3794 N N . LEU B 1 103 ? 14.054 50.569 91.353 1.00 18.03 103 LEU B N 1
ATOM 3795 C CA . LEU B 1 103 ? 13.560 50.370 89.992 1.00 14.98 103 LEU B CA 1
ATOM 3796 C C . LEU B 1 103 ? 13.722 51.585 89.085 1.00 14.00 103 LEU B C 1
ATOM 3797 O O . LEU B 1 103 ? 13.649 52.727 89.532 1.00 15.06 103 LEU B O 1
ATOM 3802 N N . THR B 1 104 ? 13.953 51.319 87.802 1.00 15.57 104 THR B N 1
ATOM 3803 C CA . THR B 1 104 ? 14.096 52.371 86.799 1.00 16.00 104 THR B CA 1
ATOM 3804 C C . THR B 1 104 ? 12.683 52.688 86.324 1.00 16.30 104 THR B C 1
ATOM 3805 O O . THR B 1 104 ? 11.874 51.782 86.128 1.00 18.37 104 THR B O 1
ATOM 3809 N N . VAL B 1 105 ? 12.390 53.969 86.148 1.00 14.91 105 VAL B N 1
ATOM 3810 C CA . VAL B 1 105 ? 11.065 54.390 85.712 1.00 16.89 105 VAL B CA 1
ATOM 3811 C C . VAL B 1 105 ? 11.202 55.456 84.626 1.00 15.98 105 VAL B C 1
ATOM 3812 O O . VAL B 1 105 ? 12.139 56.252 84.647 1.00 17.49 105 VAL B O 1
ATOM 3816 N N . PHE B 1 106 ? 10.277 55.462 83.667 1.00 18.98 106 PHE B N 1
ATOM 3817 C CA . PHE B 1 106 ? 10.330 56.426 82.563 1.00 18.99 106 PHE B CA 1
ATOM 3818 C C . PHE B 1 106 ? 8.953 56.742 81.971 1.00 20.10 106 PHE B C 1
ATOM 3819 O O . PHE B 1 106 ? 8.861 57.450 80.968 1.00 18.11 106 PHE B O 1
ATOM 3827 N N . ARG B 1 107 ? 7.895 56.216 82.587 1.00 21.32 107 ARG B N 1
ATOM 3828 C CA . ARG B 1 107 ? 6.524 56.445 82.115 1.00 23.81 107 ARG B CA 1
ATOM 3829 C C . ARG B 1 107 ? 5.574 56.786 83.272 1.00 22.47 107 ARG B C 1
ATOM 3830 O O . ARG B 1 107 ? 5.521 56.070 84.272 1.00 23.60 107 ARG B O 1
ATOM 3838 N N . SER B 1 108 ? 4.820 57.875 83.128 1.00 23.51 108 SER B N 1
ATOM 3839 C CA . SER B 1 108 ? 3.881 58.299 84.169 1.00 23.33 108 SER B CA 1
ATOM 3840 C C . SER B 1 108 ? 2.753 57.294 84.360 1.00 22.42 108 SER B C 1
ATOM 3841 O O . SER B 1 108 ? 2.253 57.113 85.472 1.00 21.88 108 SER B O 1
ATOM 3844 N N . ASP B 1 109 ? 2.358 56.638 83.274 1.00 22.98 109 ASP B N 1
ATOM 3845 C CA . ASP B 1 109 ? 1.290 55.646 83.330 1.00 25.08 109 ASP B CA 1
ATOM 3846 C C . ASP B 1 109 ? 1.708 54.449 84.186 1.00 25.06 109 ASP B C 1
ATOM 3847 O O . ASP B 1 109 ? 0.862 53.775 84.776 1.00 26.74 109 ASP B O 1
ATOM 3852 N N . TRP B 1 110 ? 3.011 54.185 84.249 1.00 22.27 110 TRP B N 1
ATOM 3853 C CA . TRP B 1 110 ? 3.528 53.084 85.059 1.00 21.10 110 TRP B CA 1
ATOM 3854 C C . TRP B 1 110 ? 3.300 53.448 86.529 1.00 17.61 110 TRP B C 1
ATOM 3855 O O . TRP B 1 110 ? 2.860 52.622 87.329 1.00 17.71 110 TRP B O 1
ATOM 3866 N N . LEU B 1 111 ? 3.594 54.700 86.862 1.00 18.22 111 LEU B N 1
ATOM 3867 C CA . LEU B 1 111 ? 3.432 55.213 88.217 1.00 19.74 111 LEU B CA 1
ATOM 3868 C C . LEU B 1 111 ? 1.970 55.222 88.650 1.00 21.63 111 LEU B C 1
ATOM 3869 O O . LEU B 1 111 ? 1.650 54.894 89.794 1.00 20.56 111 LEU B O 1
ATOM 3874 N N . GLU B 1 112 ? 1.083 55.606 87.737 1.00 23.17 112 GLU B N 1
ATOM 3875 C CA . GLU B 1 112 ? -0.341 55.640 88.043 1.00 24.18 112 GLU B CA 1
ATOM 3876 C C . GLU B 1 112 ? -0.804 54.243 88.413 1.00 23.14 112 GLU B C 1
ATOM 3877 O O . GLU B 1 112 ? -1.608 54.060 89.324 1.00 23.73 112 GLU B O 1
ATOM 3883 N N . GLU B 1 113 ? -0.272 53.253 87.707 1.00 24.32 113 GLU B N 1
ATOM 3884 C CA . GLU B 1 113 ? -0.624 51.865 87.956 1.00 24.16 113 GLU B CA 1
ATOM 3885 C C . GLU B 1 113 ? -0.038 51.380 89.277 1.00 22.85 113 GLU B C 1
ATOM 3886 O O . GLU B 1 113 ? -0.728 50.764 90.090 1.00 22.89 113 GLU B O 1
ATOM 3892 N N . ALA B 1 114 ? 1.242 51.663 89.485 1.00 20.45 114 ALA B N 1
ATOM 3893 C CA . ALA B 1 114 ? 1.921 51.242 90.700 1.00 19.01 114 ALA B CA 1
ATOM 3894 C C . ALA B 1 114 ? 1.288 51.877 91.937 1.00 18.43 114 ALA B C 1
ATOM 3895 O O . ALA B 1 114 ? 1.143 51.223 92.976 1.00 18.56 114 ALA B O 1
ATOM 3897 N N . SER B 1 115 ? 0.910 53.148 91.818 1.00 17.77 115 SER B N 1
ATOM 3898 C CA . SER B 1 115 ? 0.302 53.882 92.927 1.00 21.13 115 SER B CA 1
ATOM 3899 C C . SER B 1 115 ? -1.004 53.245 93.375 1.00 21.86 115 SER B C 1
ATOM 3900 O O . SER B 1 115 ? -1.262 53.109 94.572 1.00 23.00 115 SER B O 1
ATOM 3903 N N . ALA B 1 116 ? -1.821 52.854 92.403 1.00 21.74 116 ALA B N 1
ATOM 3904 C CA . ALA B 1 116 ? -3.106 52.236 92.685 1.00 22.54 116 ALA B CA 1
ATOM 3905 C C . ALA B 1 116 ? -2.931 50.850 93.279 1.00 21.58 116 ALA B C 1
ATOM 3906 O O . ALA B 1 116 ? -3.869 50.286 93.839 1.00 20.28 116 ALA B O 1
ATOM 3908 N N . LEU B 1 117 ? -1.723 50.309 93.163 1.00 23.24 117 LEU B N 1
ATOM 3909 C CA . LEU B 1 117 ? -1.443 48.972 93.665 1.00 23.09 117 LEU B CA 1
ATOM 3910 C C . LEU B 1 117 ? -0.559 48.909 94.909 1.00 24.30 117 LEU B C 1
ATOM 3911 O O . LEU B 1 117 ? -0.476 47.860 95.554 1.00 24.28 117 LEU B O 1
ATOM 3916 N N . TYR B 1 118 ? 0.089 50.020 95.256 1.00 27.24 118 TYR B N 1
ATOM 3917 C CA . TYR B 1 118 ? 0.966 50.049 96.431 1.00 28.38 118 TYR B CA 1
ATOM 3918 C C . TYR B 1 118 ? 0.698 51.207 97.387 1.00 30.14 118 TYR B C 1
ATOM 3919 O O . TYR B 1 118 ? 0.453 52.339 96.960 1.00 29.35 118 TYR B O 1
ATOM 3928 N N . SER B 1 119 ? 0.759 50.913 98.686 1.00 33.06 119 SER B N 1
ATOM 3929 C CA . SER B 1 119 ? 0.540 51.925 99.718 1.00 34.08 119 SER B CA 1
ATOM 3930 C C . SER B 1 119 ? 1.411 51.691 100.954 1.00 33.98 119 SER B C 1
ATOM 3931 O O . SER B 1 119 ? 1.037 52.067 102.064 1.00 35.41 119 SER B O 1
ATOM 3934 N N . GLY B 1 120 ? 2.568 51.067 100.762 1.00 31.68 120 GLY B N 1
ATOM 3935 C CA . GLY B 1 120 ? 3.455 50.816 101.884 1.00 29.54 120 GLY B CA 1
ATOM 3936 C C . GLY B 1 120 ? 3.605 49.346 102.219 1.00 28.70 120 GLY B C 1
ATOM 3937 O O . GLY B 1 120 ? 3.091 48.492 101.494 1.00 32.69 120 GLY B O 1
ATOM 3938 N N . PRO B 1 121 ? 4.299 49.012 103.318 1.00 25.31 121 PRO B N 1
ATOM 3939 C CA . PRO B 1 121 ? 4.955 49.918 104.269 1.00 25.42 121 PRO B CA 1
ATOM 3940 C C . PRO B 1 121 ? 6.363 50.368 103.853 1.00 27.09 121 PRO B C 1
ATOM 3941 O O . PRO B 1 121 ? 6.846 51.415 104.298 1.00 25.43 121 PRO B O 1
ATOM 3945 N N . PHE B 1 122 ? 7.013 49.572 103.005 1.00 26.11 122 PHE B N 1
ATOM 3946 C CA . PHE B 1 122 ? 8.363 49.871 102.531 1.00 24.38 122 PHE B CA 1
ATOM 3947 C C . PHE B 1 122 ? 8.407 50.974 101.481 1.00 23.39 122 PHE B C 1
ATOM 3948 O O . PHE B 1 122 ? 7.574 51.017 100.577 1.00 22.75 122 PHE B O 1
ATOM 3956 N N . PRO B 1 123 ? 9.384 51.890 101.589 1.00 24.11 123 PRO B N 1
ATOM 3957 C CA . PRO B 1 123 ? 9.428 52.934 100.563 1.00 23.09 123 PRO B CA 1
ATOM 3958 C C . PRO B 1 123 ? 10.018 52.250 99.332 1.00 24.01 123 PRO B C 1
ATOM 3959 O O . PRO B 1 123 ? 10.606 51.175 99.446 1.00 23.48 123 PRO B O 1
ATOM 3963 N N . ILE B 1 124 ? 9.843 52.843 98.160 1.00 24.02 124 ILE B N 1
ATOM 3964 C CA . ILE B 1 124 ? 10.398 52.257 96.948 1.00 21.81 124 ILE B CA 1
ATOM 3965 C C . ILE B 1 124 ? 11.208 53.341 96.262 1.00 20.66 124 ILE B C 1
ATOM 3966 O O . ILE B 1 124 ? 10.691 54.411 95.946 1.00 21.92 124 ILE B O 1
ATOM 3971 N N . HIS B 1 125 ? 12.488 53.067 96.052 1.00 18.37 125 HIS B N 1
ATOM 3972 C CA . HIS B 1 125 ? 13.366 54.034 95.421 1.00 19.42 125 HIS B CA 1
ATOM 3973 C C . HIS B 1 125 ? 13.353 53.908 93.911 1.00 20.66 125 HIS B C 1
ATOM 3974 O O . HIS B 1 125 ? 13.542 52.820 93.364 1.00 21.99 125 HIS B O 1
ATOM 3981 N N . PHE B 1 126 ? 13.125 55.037 93.250 1.00 19.23 126 PHE B N 1
ATOM 3982 C CA . PHE B 1 126 ? 13.054 55.090 91.800 1.00 18.30 126 PHE B CA 1
ATOM 3983 C C . PHE B 1 126 ? 14.186 55.886 91.188 1.00 19.06 126 PHE B C 1
ATOM 3984 O O . PHE B 1 126 ? 14.659 56.869 91.759 1.00 17.44 126 PHE B O 1
ATOM 3992 N N . HIS B 1 127 ? 14.611 55.444 90.012 1.00 17.87 127 HIS B N 1
ATOM 3993 C CA . HIS B 1 127 ? 15.653 56.120 89.261 1.00 18.72 127 HIS B CA 1
ATOM 3994 C C . HIS B 1 127 ? 14.999 56.441 87.917 1.00 18.33 127 HIS B C 1
ATOM 3995 O O . HIS B 1 127 ? 14.664 55.538 87.142 1.00 15.62 127 HIS B O 1
ATOM 4002 N N . LEU B 1 128 ? 14.781 57.728 87.669 1.00 16.59 128 LEU B N 1
ATOM 4003 C CA . LEU B 1 128 ? 14.155 58.172 86.432 1.00 18.05 128 LEU B CA 1
ATOM 4004 C C . LEU B 1 128 ? 15.139 58.125 85.278 1.00 18.87 128 LEU B C 1
ATOM 4005 O O . LEU B 1 128 ? 16.187 58.777 85.319 1.00 20.30 128 LEU B O 1
ATOM 4010 N N . LYS B 1 129 ? 14.800 57.348 84.252 1.00 17.43 129 LYS B N 1
ATOM 4011 C CA . LYS B 1 129 ? 15.652 57.229 83.078 1.00 15.42 129 LYS B CA 1
ATOM 4012 C C . LYS B 1 129 ? 15.252 58.282 82.059 1.00 18.47 129 LYS B C 1
ATOM 4013 O O . LYS B 1 129 ? 14.065 58.440 81.746 1.00 16.47 129 LYS B O 1
ATOM 4019 N N . MET B 1 130 ? 16.249 59.008 81.559 1.00 17.78 130 MET B N 1
ATOM 4020 C CA . MET B 1 130 ? 16.036 60.042 80.552 1.00 20.74 130 MET B CA 1
ATOM 4021 C C . MET B 1 130 ? 16.711 59.597 79.256 1.00 22.27 130 MET B C 1
ATOM 4022 O O . MET B 1 130 ? 17.885 59.221 79.263 1.00 22.64 130 MET B O 1
ATOM 4027 N N . ASP B 1 131 ? 15.966 59.630 78.152 1.00 21.46 131 ASP B N 1
ATOM 4028 C CA . ASP B 1 131 ? 16.502 59.245 76.843 1.00 21.52 131 ASP B CA 1
ATOM 4029 C C . ASP B 1 131 ? 17.095 60.500 76.211 1.00 21.01 131 ASP B C 1
ATOM 4030 O O . ASP B 1 131 ? 16.368 61.440 75.885 1.00 20.58 131 ASP B O 1
ATOM 4035 N N . THR B 1 132 ? 18.416 60.512 76.054 1.00 19.97 132 THR B N 1
ATOM 4036 C CA . THR B 1 132 ? 19.118 61.656 75.475 1.00 21.21 132 THR B CA 1
ATOM 4037 C C . THR B 1 132 ? 19.716 61.351 74.100 1.00 21.15 132 THR B C 1
ATOM 4038 O O . THR B 1 132 ? 20.446 62.172 73.541 1.00 21.36 132 THR B O 1
ATOM 4042 N N . GLY B 1 133 ? 19.409 60.172 73.563 1.00 21.06 133 GLY B N 1
ATOM 4043 C CA . GLY B 1 133 ? 19.932 59.807 72.258 1.00 20.20 133 GLY B CA 1
ATOM 4044 C C . GLY B 1 133 ? 20.223 58.330 72.036 1.00 20.71 133 GLY B C 1
ATOM 4045 O O . GLY B 1 133 ? 20.737 57.966 70.978 1.00 19.87 133 GLY B O 1
ATOM 4046 N N . MET B 1 134 ? 19.915 57.475 73.011 1.00 19.05 134 MET B N 1
ATOM 4047 C CA . MET B 1 134 ? 20.153 56.041 72.849 1.00 18.19 134 MET B CA 1
ATOM 4048 C C . MET B 1 134 ? 18.928 55.363 72.222 1.00 20.09 134 MET B C 1
ATOM 4049 O O . MET B 1 134 ? 19.027 54.271 71.654 1.00 20.64 134 MET B O 1
ATOM 4054 N N . GLY B 1 135 ? 17.777 56.028 72.325 1.00 20.55 135 GLY B N 1
ATOM 4055 C CA . GLY B 1 135 ? 16.544 55.522 71.742 1.00 18.18 135 GLY B CA 1
ATOM 4056 C C . GLY B 1 135 ? 15.999 54.216 72.288 1.00 19.53 135 GLY B C 1
ATOM 4057 O O . GLY B 1 135 ? 15.156 53.577 71.657 1.00 17.27 135 GLY B O 1
ATOM 4058 N N . ARG B 1 136 ? 16.465 53.821 73.467 1.00 18.34 136 ARG B N 1
ATOM 4059 C CA . ARG B 1 136 ? 16.016 52.583 74.091 1.00 18.84 136 ARG B CA 1
ATOM 4060 C C . ARG B 1 136 ? 14.908 52.853 75.120 1.00 20.16 136 ARG B C 1
ATOM 4061 O O . ARG B 1 136 ? 13.723 52.653 74.839 1.00 20.52 136 ARG B O 1
ATOM 4069 N N . LEU B 1 137 ? 15.296 53.302 76.310 1.00 21.09 137 LEU B N 1
ATOM 4070 C CA . LEU B 1 137 ? 14.334 53.604 77.368 1.00 20.20 137 LEU B CA 1
ATOM 4071 C C . LEU B 1 137 ? 14.518 55.039 77.847 1.00 19.81 137 LEU B C 1
ATOM 4072 O O . LEU B 1 137 ? 15.507 55.692 77.515 1.00 18.47 137 LEU B O 1
ATOM 4077 N N . GLY B 1 138 ? 13.554 55.530 78.620 1.00 21.75 138 GLY B N 1
ATOM 4078 C CA . GLY B 1 138 ? 13.660 56.878 79.150 1.00 22.92 138 GLY B CA 1
ATOM 4079 C C . GLY B 1 138 ? 12.615 57.871 78.689 1.00 23.14 138 GLY B C 1
ATOM 4080 O O . GLY B 1 138 ? 12.080 57.764 77.585 1.00 23.58 138 GLY B O 1
ATOM 4081 N N . VAL B 1 139 ? 12.329 58.845 79.549 1.00 23.04 139 VAL B N 1
ATOM 4082 C CA . VAL B 1 139 ? 11.359 59.893 79.251 1.00 23.39 139 VAL B CA 1
ATOM 4083 C C . VAL B 1 139 ? 12.014 60.869 78.263 1.00 25.67 139 VAL B C 1
ATOM 4084 O O . VAL B 1 139 ? 13.242 60.972 78.217 1.00 27.84 139 VAL B O 1
ATOM 4088 N N . LYS B 1 140 ? 11.211 61.585 77.478 1.00 25.09 140 LYS B N 1
ATOM 4089 C CA . LYS B 1 140 ? 11.776 62.511 76.495 1.00 27.23 140 LYS B CA 1
ATOM 4090 C C . LYS B 1 140 ? 11.234 63.943 76.484 1.00 27.14 140 LYS B C 1
ATOM 4091 O O . LYS B 1 140 ? 11.836 64.829 75.874 1.00 29.24 140 LYS B O 1
ATOM 4097 N N . ASP B 1 141 ? 10.104 64.181 77.142 1.00 26.76 141 ASP B N 1
ATOM 4098 C CA . ASP B 1 141 ? 9.549 65.526 77.170 1.00 28.22 141 ASP B CA 1
ATOM 4099 C C . ASP B 1 141 ? 9.377 66.051 78.598 1.00 27.43 141 ASP B C 1
ATOM 4100 O O . ASP B 1 141 ? 9.361 65.282 79.561 1.00 26.97 141 ASP B O 1
ATOM 4105 N N . GLU B 1 142 ? 9.254 67.370 78.722 1.00 28.47 142 GLU B N 1
ATOM 4106 C CA . GLU B 1 142 ? 9.121 68.029 80.019 1.00 27.88 142 GLU B CA 1
ATOM 4107 C C . GLU B 1 142 ? 7.853 67.702 80.799 1.00 27.86 142 GLU B C 1
ATOM 4108 O O . GLU B 1 142 ? 7.917 67.390 81.988 1.00 27.20 142 GLU B O 1
ATOM 4114 N N . GLU B 1 143 ? 6.705 67.789 80.133 1.00 29.12 143 GLU B N 1
ATOM 4115 C CA . GLU B 1 143 ? 5.427 67.510 80.773 1.00 32.46 143 GLU B CA 1
ATOM 4116 C C . GLU B 1 143 ? 5.429 66.134 81.416 1.00 30.42 143 GLU B C 1
ATOM 4117 O O . GLU B 1 143 ? 5.039 65.984 82.573 1.00 29.46 143 GLU B O 1
ATOM 4123 N N . GLU B 1 144 ? 5.870 65.129 80.666 1.00 28.10 144 GLU B N 1
ATOM 4124 C CA . GLU B 1 144 ? 5.918 63.772 81.189 1.00 28.77 144 GLU B CA 1
ATOM 4125 C C . GLU B 1 144 ? 6.903 63.685 82.351 1.00 28.90 144 GLU B C 1
ATOM 4126 O O . GLU B 1 144 ? 6.651 62.983 83.327 1.00 27.80 144 GLU B O 1
ATOM 4132 N N . THR B 1 145 ? 8.019 64.405 82.244 1.00 29.28 145 THR B N 1
ATOM 4133 C CA . THR B 1 145 ? 9.034 64.413 83.297 1.00 31.07 145 THR B CA 1
ATOM 4134 C C . THR B 1 145 ? 8.474 64.997 84.596 1.00 30.15 145 THR B C 1
ATOM 4135 O O . THR B 1 145 ? 8.719 64.471 85.680 1.00 30.68 145 THR B O 1
ATOM 4139 N N . LYS B 1 146 ? 7.725 66.087 84.483 1.00 31.24 146 LYS B N 1
ATOM 4140 C CA . LYS B 1 146 ? 7.127 66.715 85.654 1.00 31.20 146 LYS B CA 1
ATOM 4141 C C . LYS B 1 146 ? 5.969 65.879 86.198 1.00 31.01 146 LYS B C 1
ATOM 4142 O O . LYS B 1 146 ? 5.760 65.809 87.410 1.00 31.65 146 LYS B O 1
ATOM 4148 N N . ARG B 1 147 ? 5.220 65.244 85.303 1.00 28.84 147 ARG B N 1
ATOM 4149 C CA . ARG B 1 147 ? 4.103 64.403 85.712 1.00 27.86 147 ARG B CA 1
ATOM 4150 C C . ARG B 1 147 ? 4.629 63.206 86.497 1.00 26.98 147 ARG B C 1
ATOM 4151 O O . ARG B 1 147 ? 4.031 62.781 87.484 1.00 27.79 147 ARG B O 1
ATOM 4159 N N . ILE B 1 148 ? 5.751 62.658 86.046 1.00 24.80 148 ILE B N 1
ATOM 4160 C CA . ILE B 1 148 ? 6.360 61.517 86.718 1.00 25.08 148 ILE B CA 1
ATOM 4161 C C . ILE B 1 148 ? 6.825 61.939 88.118 1.00 23.20 148 ILE B C 1
ATOM 4162 O O . ILE B 1 148 ? 6.535 61.272 89.112 1.00 21.24 148 ILE B O 1
ATOM 4167 N N . VAL B 1 149 ? 7.539 63.057 88.181 1.00 24.20 149 VAL B N 1
ATOM 4168 C CA . VAL B 1 149 ? 8.057 63.576 89.442 1.00 27.43 149 VAL B CA 1
ATOM 4169 C C . VAL B 1 149 ? 6.950 63.910 90.443 1.00 26.64 149 VAL B C 1
ATOM 4170 O O . VAL B 1 149 ? 7.072 63.625 91.636 1.00 23.83 149 VAL B O 1
ATOM 4174 N N . ALA B 1 150 ? 5.875 64.520 89.950 1.00 28.35 150 ALA B N 1
ATOM 4175 C CA . ALA B 1 150 ? 4.742 64.900 90.793 1.00 29.94 150 ALA B CA 1
ATOM 4176 C C . ALA B 1 150 ? 4.041 63.666 91.358 1.00 28.70 150 ALA B C 1
ATOM 4177 O O . ALA B 1 150 ? 3.499 63.694 92.465 1.00 28.76 150 ALA B O 1
ATOM 4179 N N . LEU B 1 151 ? 4.054 62.583 90.589 1.00 27.60 151 LEU B N 1
ATOM 4180 C CA . LEU B 1 151 ? 3.429 61.339 91.017 1.00 26.55 151 LEU B CA 1
ATOM 4181 C C . LEU B 1 151 ? 4.271 60.690 92.103 1.00 27.99 151 LEU B C 1
ATOM 4182 O O . LEU B 1 151 ? 3.741 60.088 93.035 1.00 27.58 151 LEU B O 1
ATOM 4187 N N . ILE B 1 152 ? 5.589 60.820 91.973 1.00 30.22 152 ILE B N 1
ATOM 4188 C CA . ILE B 1 152 ? 6.521 60.243 92.936 1.00 32.29 152 ILE B CA 1
ATOM 4189 C C . ILE B 1 152 ? 6.531 61.016 94.254 1.00 35.39 152 ILE B C 1
ATOM 4190 O O . ILE B 1 152 ? 6.452 60.421 95.330 1.00 36.39 152 ILE B O 1
ATOM 4195 N N . GLU B 1 153 ? 6.628 62.338 94.169 1.00 37.29 153 GLU B N 1
ATOM 4196 C CA . GLU B 1 153 ? 6.647 63.169 95.366 1.00 40.81 153 GLU B CA 1
ATOM 4197 C C . GLU B 1 153 ? 5.329 63.075 96.127 1.00 40.50 153 GLU B C 1
ATOM 4198 O O . GLU B 1 153 ? 5.301 63.187 97.353 1.00 42.35 153 GLU B O 1
ATOM 4204 N N . ARG B 1 154 ? 4.242 62.856 95.395 1.00 39.37 154 ARG B N 1
ATOM 4205 C CA . ARG B 1 154 ? 2.911 62.758 95.986 1.00 37.26 154 ARG B CA 1
ATOM 4206 C C . ARG B 1 154 ? 2.674 61.485 96.810 1.00 33.64 154 ARG B C 1
ATOM 4207 O O . ARG B 1 154 ? 1.910 61.497 97.774 1.00 34.87 154 ARG B O 1
ATOM 4215 N N . HIS B 1 155 ? 3.332 60.394 96.437 1.00 27.72 155 HIS B N 1
ATOM 4216 C CA . HIS B 1 155 ? 3.163 59.123 97.134 1.00 24.64 155 HIS B CA 1
ATOM 4217 C C . HIS B 1 155 ? 4.036 58.984 98.385 1.00 24.23 155 HIS B C 1
ATOM 4218 O O . HIS B 1 155 ? 5.253 59.123 98.319 1.00 24.75 155 HIS B O 1
ATOM 4225 N N . PRO B 1 156 ? 3.420 58.692 99.543 1.00 24.42 156 PRO B N 1
ATOM 4226 C CA . PRO B 1 156 ? 4.158 58.535 100.804 1.00 24.31 156 PRO B CA 1
ATOM 4227 C C . PRO B 1 156 ? 5.298 57.508 100.778 1.00 23.94 156 PRO B C 1
ATOM 4228 O O . PRO B 1 156 ? 6.267 57.634 101.528 1.00 23.68 156 PRO B O 1
ATOM 4232 N N . HIS B 1 157 ? 5.187 56.497 99.919 1.00 22.67 157 HIS B N 1
ATOM 4233 C CA . HIS B 1 157 ? 6.215 55.463 99.844 1.00 22.27 157 HIS B CA 1
ATOM 4234 C C . HIS B 1 157 ? 7.057 55.463 98.574 1.00 20.68 157 HIS B C 1
ATOM 4235 O O . HIS B 1 157 ? 7.851 54.553 98.357 1.00 23.94 157 HIS B O 1
ATOM 4242 N N . PHE B 1 158 ? 6.883 56.482 97.740 1.00 18.78 158 PHE B N 1
ATOM 4243 C CA . PHE B 1 158 ? 7.647 56.602 96.504 1.00 18.68 158 PHE B CA 1
ATOM 4244 C C . PHE B 1 158 ? 8.765 57.616 96.723 1.00 19.11 158 PHE B C 1
ATOM 4245 O O . PHE B 1 158 ? 8.517 58.727 97.190 1.00 19.34 158 PHE B O 1
ATOM 4253 N N . VAL B 1 159 ? 9.993 57.235 96.391 1.00 17.07 159 VAL B N 1
ATOM 4254 C CA . VAL B 1 159 ? 11.128 58.132 96.552 1.00 16.44 159 VAL B CA 1
ATOM 4255 C C . VAL B 1 159 ? 11.928 58.190 95.258 1.00 17.26 159 VAL B C 1
ATOM 4256 O O . VAL B 1 159 ? 12.245 57.154 94.676 1.00 18.83 159 VAL B O 1
ATOM 4260 N N . LEU B 1 160 ? 12.235 59.402 94.804 1.00 16.68 160 LEU B N 1
ATOM 4261 C CA . LEU B 1 160 ? 13.027 59.589 93.593 1.00 19.11 160 LEU B CA 1
ATOM 4262 C C . LEU B 1 160 ? 14.496 59.725 93.999 1.00 21.51 160 LEU B C 1
ATOM 4263 O O . LEU B 1 160 ? 15.026 60.833 94.144 1.00 20.22 160 LEU B O 1
ATOM 4268 N N . GLU B 1 161 ? 15.137 58.572 94.187 1.00 22.35 161 GLU B N 1
ATOM 4269 C CA . GLU B 1 161 ? 16.532 58.495 94.599 1.00 24.73 161 GLU B CA 1
ATOM 4270 C C . GLU B 1 161 ? 17.515 59.001 93.546 1.00 25.03 161 GLU B C 1
ATOM 4271 O O . GLU B 1 161 ? 18.518 59.631 93.875 1.00 26.67 161 GLU B O 1
ATOM 4277 N N . GLY B 1 162 ? 17.242 58.730 92.279 1.00 24.06 162 GLY B N 1
ATOM 4278 C CA . GLY B 1 162 ? 18.162 59.189 91.260 1.00 23.65 162 GLY B CA 1
ATOM 4279 C C . GLY B 1 162 ? 17.557 59.370 89.888 1.00 24.05 162 GLY B C 1
ATOM 4280 O O . GLY B 1 162 ? 16.371 59.118 89.676 1.00 21.65 162 GLY B O 1
ATOM 4281 N N . LEU B 1 163 ? 18.388 59.823 88.958 1.00 25.14 163 LEU B N 1
ATOM 4282 C CA . LEU B 1 163 ? 17.974 60.040 87.580 1.00 25.52 163 LEU B CA 1
ATOM 4283 C C . LEU B 1 163 ? 19.215 59.872 86.716 1.00 24.90 163 LEU B C 1
ATOM 4284 O O . LEU B 1 163 ? 20.302 60.288 87.111 1.00 25.86 163 LEU B O 1
ATOM 4289 N N . TYR B 1 164 ? 19.056 59.273 85.539 1.00 20.63 164 TYR B N 1
ATOM 4290 C CA . TYR B 1 164 ? 20.200 59.031 84.672 1.00 19.55 164 TYR B CA 1
ATOM 4291 C C . TYR B 1 164 ? 19.881 58.887 83.192 1.00 20.20 164 TYR B C 1
ATOM 4292 O O . TYR B 1 164 ? 18.717 58.823 82.789 1.00 18.45 164 TYR B O 1
ATOM 4301 N N . THR B 1 165 ? 20.948 58.838 82.396 1.00 21.45 165 THR B N 1
ATOM 4302 C CA . THR B 1 165 ? 20.862 58.636 80.951 1.00 20.50 165 THR B CA 1
ATOM 4303 C C . THR B 1 165 ? 21.961 57.650 80.556 1.00 20.39 165 THR B C 1
ATOM 4304 O O . THR B 1 165 ? 22.807 57.291 81.376 1.00 18.59 165 THR B O 1
ATOM 4308 N N . HIS B 1 166 ? 21.941 57.198 79.309 1.00 20.53 166 HIS B N 1
ATOM 4309 C CA . HIS B 1 166 ? 22.945 56.252 78.846 1.00 21.71 166 HIS B CA 1
ATOM 4310 C C . HIS B 1 166 ? 23.436 56.653 77.463 1.00 21.63 166 HIS B C 1
ATOM 4311 O O . HIS B 1 166 ? 22.640 57.014 76.594 1.00 20.97 166 HIS B O 1
ATOM 4318 N N . PHE B 1 167 ? 24.752 56.583 77.275 1.00 21.24 167 PHE B N 1
ATOM 4319 C CA . PHE B 1 167 ? 25.404 56.963 76.022 1.00 22.09 167 PHE B CA 1
ATOM 4320 C C . PHE B 1 167 ? 25.468 55.864 74.960 1.00 21.24 167 PHE B C 1
ATOM 4321 O O . PHE B 1 167 ? 25.710 54.698 75.264 1.00 22.23 167 PHE B O 1
ATOM 4329 N N . ALA B 1 168 ? 25.273 56.260 73.706 1.00 21.32 168 ALA B N 1
ATOM 4330 C CA . ALA B 1 168 ? 25.296 55.326 72.586 1.00 23.05 168 ALA B CA 1
ATOM 4331 C C . ALA B 1 168 ? 26.647 55.258 71.861 1.00 22.85 168 ALA B C 1
ATOM 4332 O O . ALA B 1 168 ? 26.946 54.268 71.189 1.00 24.05 168 ALA B O 1
ATOM 4334 N N . THR B 1 169 ? 27.464 56.299 72.006 1.00 22.24 169 THR B N 1
ATOM 4335 C CA . THR B 1 169 ? 28.755 56.352 71.327 1.00 21.55 169 THR B CA 1
ATOM 4336 C C . THR B 1 169 ? 29.925 56.778 72.208 1.00 24.16 169 THR B C 1
ATOM 4337 O O . THR B 1 169 ? 30.843 57.445 71.731 1.00 26.62 169 THR B O 1
ATOM 4341 N N . ALA B 1 170 ? 29.908 56.390 73.481 1.00 26.22 170 ALA B N 1
ATOM 4342 C CA . ALA B 1 170 ? 30.983 56.766 74.402 1.00 27.73 170 ALA B CA 1
ATOM 4343 C C . ALA B 1 170 ? 32.304 56.031 74.139 1.00 28.28 170 ALA B C 1
ATOM 4344 O O . ALA B 1 170 ? 33.333 56.359 74.731 1.00 29.31 170 ALA B O 1
ATOM 4346 N N . ASP B 1 171 ? 32.275 55.047 73.245 1.00 27.97 171 ASP B N 1
ATOM 4347 C CA . ASP B 1 171 ? 33.469 54.269 72.916 1.00 28.13 171 ASP B CA 1
ATOM 4348 C C . ASP B 1 171 ? 34.068 54.665 71.565 1.00 29.71 171 ASP B C 1
ATOM 4349 O O . ASP B 1 171 ? 35.026 54.050 71.090 1.00 27.88 171 ASP B O 1
ATOM 4354 N N . GLU B 1 172 ? 33.497 55.699 70.953 1.00 29.85 172 GLU B N 1
ATOM 4355 C CA . GLU B 1 172 ? 33.960 56.185 69.658 1.00 30.30 172 GLU B CA 1
ATOM 4356 C C . GLU B 1 172 ? 34.916 57.363 69.802 1.00 30.42 172 GLU B C 1
ATOM 4357 O O . GLU B 1 172 ? 34.619 58.326 70.507 1.00 30.62 172 GLU B O 1
ATOM 4363 N N . VAL B 1 173 ? 36.059 57.289 69.124 1.00 31.86 173 VAL B N 1
ATOM 4364 C CA . VAL B 1 173 ? 37.053 58.357 69.179 1.00 32.92 173 VAL B CA 1
ATOM 4365 C C . VAL B 1 173 ? 36.404 59.723 68.935 1.00 35.46 173 VAL B C 1
ATOM 4366 O O . VAL B 1 173 ? 36.701 60.697 69.635 1.00 35.54 173 VAL B O 1
ATOM 4370 N N . ASN B 1 174 ? 35.519 59.791 67.942 1.00 38.04 174 ASN B N 1
ATOM 4371 C CA . ASN B 1 174 ? 34.808 61.031 67.637 1.00 38.44 174 ASN B CA 1
ATOM 4372 C C . ASN B 1 174 ? 33.750 61.195 68.720 1.00 36.28 174 ASN B C 1
ATOM 4373 O O . ASN B 1 174 ? 32.903 60.319 68.912 1.00 37.05 174 ASN B O 1
ATOM 4378 N N . THR B 1 175 ? 33.790 62.328 69.408 1.00 34.89 175 THR B N 1
ATOM 4379 C CA . THR B 1 175 ? 32.876 62.579 70.512 1.00 33.82 175 THR B CA 1
ATOM 4380 C C . THR B 1 175 ? 31.702 63.521 70.260 1.00 33.26 175 THR B C 1
ATOM 4381 O O . THR B 1 175 ? 31.117 64.045 71.207 1.00 31.52 175 THR B O 1
ATOM 4385 N N . ASP B 1 176 ? 31.338 63.723 69.000 1.00 33.38 176 ASP B N 1
ATOM 4386 C CA . ASP B 1 176 ? 30.237 64.627 68.681 1.00 33.10 176 ASP B CA 1
ATOM 4387 C C . ASP B 1 176 ? 28.849 64.197 69.167 1.00 33.56 176 ASP B C 1
ATOM 4388 O O . ASP B 1 176 ? 28.096 65.026 69.686 1.00 32.89 176 ASP B O 1
ATOM 4393 N N . TYR B 1 177 ? 28.493 62.923 69.005 1.00 31.04 177 TYR B N 1
ATOM 4394 C CA . TYR B 1 177 ? 27.180 62.477 69.464 1.00 29.68 177 TYR B CA 1
ATOM 4395 C C . TYR B 1 177 ? 27.196 62.323 70.982 1.00 29.71 177 TYR B C 1
ATOM 4396 O O . TYR B 1 177 ? 26.178 62.513 71.656 1.00 27.23 177 TYR B O 1
ATOM 4405 N N . PHE B 1 178 ? 28.361 61.977 71.517 1.00 28.98 178 PHE B N 1
ATOM 4406 C CA . PHE B 1 178 ? 28.508 61.822 72.954 1.00 28.38 178 PHE B CA 1
ATOM 4407 C C . PHE B 1 178 ? 28.255 63.198 73.556 1.00 27.94 178 PHE B C 1
ATOM 4408 O O . PHE B 1 178 ? 27.587 63.330 74.578 1.00 25.59 178 PHE B O 1
ATOM 4416 N N . SER B 1 179 ? 28.784 64.220 72.891 1.00 28.52 179 SER B N 1
ATOM 4417 C CA . SER B 1 179 ? 28.636 65.602 73.330 1.00 31.20 179 SER B CA 1
ATOM 4418 C C . SER B 1 179 ? 27.181 66.051 73.309 1.00 32.14 179 SER B C 1
ATOM 4419 O O . SER B 1 179 ? 26.685 66.589 74.300 1.00 32.26 179 SER B O 1
ATOM 4422 N N . TYR B 1 180 ? 26.506 65.845 72.178 1.00 31.68 180 TYR B N 1
ATOM 4423 C CA . TYR B 1 180 ? 25.102 66.230 72.051 1.00 31.17 180 TYR B CA 1
ATOM 4424 C C . TYR B 1 180 ? 24.301 65.604 73.190 1.00 28.87 180 TYR B C 1
ATOM 4425 O O . TYR B 1 180 ? 23.449 66.250 73.798 1.00 28.57 180 TYR B O 1
ATOM 4434 N N . GLN B 1 181 ? 24.581 64.335 73.467 1.00 27.89 181 GLN B N 1
ATOM 4435 C CA . GLN B 1 181 ? 23.888 63.613 74.524 1.00 28.19 181 GLN B CA 1
ATOM 4436 C C . GLN B 1 181 ? 24.176 64.187 75.912 1.00 30.07 181 GLN B C 1
ATOM 4437 O O . GLN B 1 181 ? 23.256 64.370 76.712 1.00 30.33 181 GLN B O 1
ATOM 4443 N N . TYR B 1 182 ? 25.446 64.471 76.195 1.00 29.85 182 TYR B N 1
ATOM 4444 C CA . TYR B 1 182 ? 25.834 65.019 77.492 1.00 31.88 182 TYR B CA 1
ATOM 4445 C C . TYR B 1 182 ? 25.179 66.377 77.718 1.00 31.67 182 TYR B C 1
ATOM 4446 O O . TYR B 1 182 ? 24.803 66.728 78.836 1.00 32.18 182 TYR B O 1
ATOM 4455 N N . THR B 1 183 ? 25.040 67.133 76.638 1.00 31.64 183 THR B N 1
ATOM 4456 C CA . THR B 1 183 ? 24.438 68.454 76.698 1.00 33.42 183 THR B CA 1
ATOM 4457 C C . THR B 1 183 ? 22.910 68.381 76.789 1.00 32.98 183 THR B C 1
ATOM 4458 O O . THR B 1 183 ? 22.276 69.231 77.416 1.00 34.68 183 THR B O 1
ATOM 4462 N N . ARG B 1 184 ? 22.319 67.363 76.172 1.00 31.18 184 ARG B N 1
ATOM 4463 C CA . ARG B 1 184 ? 20.874 67.195 76.215 1.00 29.60 184 ARG B CA 1
ATOM 4464 C C . ARG B 1 184 ? 20.482 66.811 77.640 1.00 27.03 184 ARG B C 1
ATOM 4465 O O . ARG B 1 184 ? 19.435 67.210 78.147 1.00 25.57 184 ARG B O 1
ATOM 4473 N N . PHE B 1 185 ? 21.342 66.028 78.280 1.00 23.82 185 PHE B N 1
ATOM 4474 C CA . PHE B 1 185 ? 21.112 65.572 79.637 1.00 21.62 185 PHE B CA 1
ATOM 4475 C C . PHE B 1 185 ? 21.054 66.772 80.566 1.00 25.28 185 PHE B C 1
ATOM 4476 O O . PHE B 1 185 ? 20.115 66.919 81.351 1.00 24.64 185 PHE B O 1
ATOM 4484 N N . LEU B 1 186 ? 22.061 67.634 80.466 1.00 27.69 186 LEU B N 1
ATOM 4485 C CA . LEU B 1 186 ? 22.131 68.823 81.307 1.00 29.62 186 LEU B CA 1
ATOM 4486 C C . LEU B 1 186 ? 20.887 69.683 81.127 1.00 32.16 186 LEU B C 1
ATOM 4487 O O . LEU B 1 186 ? 20.413 70.310 82.073 1.00 32.07 186 LEU B O 1
ATOM 4492 N N . HIS B 1 187 ? 20.359 69.700 79.909 1.00 32.68 187 HIS B N 1
ATOM 4493 C CA . HIS B 1 187 ? 19.169 70.478 79.606 1.00 34.11 187 HIS B CA 1
ATOM 4494 C C . HIS B 1 187 ? 17.930 69.878 80.263 1.00 32.15 187 HIS B C 1
ATOM 4495 O O . HIS B 1 187 ? 17.163 70.580 80.919 1.00 32.05 187 HIS B O 1
ATOM 4502 N N . MET B 1 188 ? 17.743 68.575 80.083 1.00 27.89 188 MET B N 1
ATOM 4503 C CA . MET B 1 188 ? 16.592 67.877 80.643 1.00 25.46 188 MET B CA 1
ATOM 4504 C C . MET B 1 188 ? 16.612 67.817 82.167 1.00 26.17 188 MET B C 1
ATOM 4505 O O . MET B 1 188 ? 15.572 67.636 82.800 1.00 25.53 188 MET B O 1
ATOM 4510 N N . LEU B 1 189 ? 17.792 67.958 82.756 1.00 26.37 189 LEU B N 1
ATOM 4511 C CA . LEU B 1 189 ? 17.917 67.914 84.207 1.00 29.12 189 LEU B CA 1
ATOM 4512 C C . LEU B 1 189 ? 17.258 69.140 84.823 1.00 30.37 189 LEU B C 1
ATOM 4513 O O . LEU B 1 189 ? 16.825 69.118 85.975 1.00 31.10 189 LEU B O 1
ATOM 4518 N N . GLU B 1 190 ? 17.174 70.205 84.036 1.00 33.02 190 GLU B N 1
ATOM 4519 C CA . GLU B 1 190 ? 16.580 71.456 84.484 1.00 34.74 190 GLU B CA 1
ATOM 4520 C C . GLU B 1 190 ? 15.049 71.422 84.483 1.00 33.82 190 GLU B C 1
ATOM 4521 O O . GLU B 1 190 ? 14.401 72.445 84.701 1.00 34.06 190 GLU B O 1
ATOM 4527 N N . TRP B 1 191 ? 14.478 70.244 84.237 1.00 31.10 191 TRP B N 1
ATOM 4528 C CA . TRP B 1 191 ? 13.024 70.077 84.217 1.00 31.98 191 TRP B CA 1
ATOM 4529 C C . TRP B 1 191 ? 12.548 69.620 85.584 1.00 31.99 191 TRP B C 1
ATOM 4530 O O . TRP B 1 191 ? 11.349 69.611 85.875 1.00 30.42 191 TRP B O 1
ATOM 4541 N N . LEU B 1 192 ? 13.505 69.228 86.416 1.00 32.79 192 LEU B N 1
ATOM 4542 C CA . LEU B 1 192 ? 13.198 68.746 87.749 1.00 36.20 192 LEU B CA 1
ATOM 4543 C C . LEU B 1 192 ? 13.206 69.863 88.787 1.00 37.27 192 LEU B C 1
ATOM 4544 O O . LEU B 1 192 ? 14.056 70.755 88.750 1.00 36.85 192 LEU B O 1
ATOM 4549 N N . PRO B 1 193 ? 12.237 69.836 89.719 1.00 38.98 193 PRO B N 1
ATOM 4550 C CA . PRO B 1 193 ? 12.154 70.855 90.770 1.00 40.60 193 PRO B CA 1
ATOM 4551 C C . PRO B 1 193 ? 13.315 70.679 91.747 1.00 41.51 193 PRO B C 1
ATOM 4552 O O . PRO B 1 193 ? 14.120 71.589 91.951 1.00 40.59 193 PRO B O 1
ATOM 4556 N N . SER B 1 194 ? 13.393 69.494 92.341 1.00 43.29 194 SER B N 1
ATOM 4557 C CA . SER B 1 194 ? 14.457 69.170 93.279 1.00 44.39 194 SER B CA 1
ATOM 4558 C C . SER B 1 194 ? 15.318 68.066 92.675 1.00 45.91 194 SER B C 1
ATOM 4559 O O . SER B 1 194 ? 14.802 67.038 92.225 1.00 43.75 194 SER B O 1
ATOM 4562 N N . ARG B 1 195 ? 16.628 68.286 92.655 1.00 46.01 195 ARG B N 1
ATOM 4563 C CA . ARG B 1 195 ? 17.552 67.298 92.113 1.00 46.80 195 ARG B CA 1
ATOM 4564 C C . ARG B 1 195 ? 17.652 66.114 93.071 1.00 43.08 195 ARG B C 1
ATOM 4565 O O . ARG B 1 195 ? 17.733 66.295 94.285 1.00 44.49 195 ARG B O 1
ATOM 4573 N N . PRO B 1 196 ? 17.644 64.882 92.535 1.00 37.36 196 PRO B N 1
ATOM 4574 C CA . PRO B 1 196 ? 17.738 63.714 93.412 1.00 33.13 196 PRO B CA 1
ATOM 4575 C C . PRO B 1 196 ? 19.172 63.444 93.848 1.00 28.65 196 PRO B C 1
ATOM 4576 O O . PRO B 1 196 ? 20.126 63.871 93.201 1.00 26.62 196 PRO B O 1
ATOM 4580 N N . PRO B 1 197 ? 19.338 62.744 94.975 1.00 27.12 197 PRO B N 1
ATOM 4581 C CA . PRO B 1 197 ? 20.674 62.428 95.480 1.00 26.26 197 PRO B CA 1
ATOM 4582 C C . PRO B 1 197 ? 21.635 61.912 94.404 1.00 26.83 197 PRO B C 1
ATOM 4583 O O . PRO B 1 197 ? 22.722 62.459 94.224 1.00 28.38 197 PRO B O 1
ATOM 4587 N N . LEU B 1 198 ? 21.221 60.872 93.681 1.00 25.10 198 LEU B N 1
ATOM 4588 C CA . LEU B 1 198 ? 22.061 60.269 92.650 1.00 24.33 198 LEU B CA 1
ATOM 4589 C C . LEU B 1 198 ? 21.746 60.652 91.202 1.00 24.85 198 LEU B C 1
ATOM 4590 O O . LEU B 1 198 ? 20.666 60.373 90.684 1.00 26.00 198 LEU B O 1
ATOM 4595 N N . VAL B 1 199 ? 22.715 61.294 90.558 1.00 24.27 199 VAL B N 1
ATOM 4596 C CA . VAL B 1 199 ? 22.604 61.703 89.162 1.00 23.61 199 VAL B CA 1
ATOM 4597 C C . VAL B 1 199 ? 23.778 61.021 88.459 1.00 23.61 199 VAL B C 1
ATOM 4598 O O . VAL B 1 199 ? 24.934 61.295 88.782 1.00 22.10 199 VAL B O 1
ATOM 4602 N N . HIS B 1 200 ? 23.489 60.126 87.516 1.00 23.12 200 HIS B N 1
ATOM 4603 C CA . HIS B 1 200 ? 24.553 59.413 86.810 1.00 21.40 200 HIS B CA 1
ATOM 4604 C C . HIS B 1 200 ? 24.348 59.333 85.297 1.00 23.20 200 HIS B C 1
ATOM 4605 O O . HIS B 1 200 ? 23.246 59.571 84.801 1.00 24.38 200 HIS B O 1
ATOM 4612 N N . CYS B 1 201 ? 25.409 58.988 84.567 1.00 23.57 201 CYS B N 1
ATOM 4613 C CA . CYS B 1 201 ? 25.328 58.903 83.107 1.00 24.91 201 CYS B CA 1
ATOM 4614 C C . CYS B 1 201 ? 26.436 58.103 82.397 1.00 25.17 201 CYS B C 1
ATOM 4615 O O . CYS B 1 201 ? 26.254 57.656 81.262 1.00 24.50 201 CYS B O 1
ATOM 4618 N N . ALA B 1 202 ? 27.573 57.911 83.058 1.00 24.07 202 ALA B N 1
ATOM 4619 C CA . ALA B 1 202 ? 28.700 57.213 82.441 1.00 22.76 202 ALA B CA 1
ATOM 4620 C C . ALA B 1 202 ? 28.815 55.698 82.628 1.00 21.01 202 ALA B C 1
ATOM 4621 O O . ALA B 1 202 ? 28.563 55.167 83.711 1.00 19.40 202 ALA B O 1
ATOM 4623 N N . ASN B 1 203 ? 29.206 55.015 81.549 1.00 19.76 203 ASN B N 1
ATOM 4624 C CA . ASN B 1 203 ? 29.438 53.568 81.549 1.00 18.91 203 ASN B CA 1
ATOM 4625 C C . ASN B 1 203 ? 30.963 53.400 81.633 1.00 19.05 203 ASN B C 1
ATOM 4626 O O . ASN B 1 203 ? 31.660 54.330 82.035 1.00 19.48 203 ASN B O 1
ATOM 4631 N N . SER B 1 204 ? 31.489 52.240 81.251 1.00 17.34 204 SER B N 1
ATOM 4632 C CA . SER B 1 204 ? 32.936 52.031 81.305 1.00 16.79 204 SER B CA 1
ATOM 4633 C C . SER B 1 204 ? 33.692 53.099 80.514 1.00 19.99 204 SER B C 1
ATOM 4634 O O . SER B 1 204 ? 34.542 53.799 81.059 1.00 21.00 204 SER B O 1
ATOM 4637 N N . ALA B 1 205 ? 33.373 53.220 79.228 1.00 18.17 205 ALA B N 1
ATOM 4638 C CA . ALA B 1 205 ? 34.032 54.179 78.346 1.00 19.22 205 ALA B CA 1
ATOM 4639 C C . ALA B 1 205 ? 34.020 55.630 78.809 1.00 19.24 205 ALA B C 1
ATOM 4640 O O . ALA B 1 205 ? 35.070 56.245 78.968 1.00 19.74 205 ALA B O 1
ATOM 4642 N N . ALA B 1 206 ? 32.829 56.184 79.003 1.00 19.48 206 ALA B N 1
ATOM 4643 C CA . ALA B 1 206 ? 32.696 57.573 79.425 1.00 18.77 206 ALA B CA 1
ATOM 4644 C C . ALA B 1 206 ? 33.381 57.874 80.757 1.00 19.00 206 ALA B C 1
ATOM 4645 O O . ALA B 1 206 ? 33.981 58.934 80.926 1.00 21.64 206 ALA B O 1
ATOM 4647 N N . SER B 1 207 ? 33.290 56.944 81.702 1.00 18.52 207 SER B N 1
ATOM 4648 C CA . SER B 1 207 ? 33.892 57.138 83.016 1.00 20.17 207 SER B CA 1
ATOM 4649 C C . SER B 1 207 ? 35.423 57.042 83.022 1.00 21.24 207 SER B C 1
ATOM 4650 O O . SER B 1 207 ? 36.081 57.741 83.788 1.00 22.17 207 SER B O 1
ATOM 4653 N N . LEU B 1 208 ? 35.986 56.184 82.174 1.00 21.31 208 LEU B N 1
ATOM 4654 C CA . LEU B 1 208 ? 37.438 56.029 82.097 1.00 21.76 208 LEU B CA 1
ATOM 4655 C C . LEU B 1 208 ? 38.031 57.150 81.248 1.00 22.53 208 LEU B C 1
ATOM 4656 O O . LEU B 1 208 ? 39.179 57.551 81.440 1.00 22.56 208 LEU B O 1
ATOM 4661 N N . ARG B 1 209 ? 37.234 57.658 80.314 1.00 25.17 209 ARG B N 1
ATOM 4662 C CA . ARG B 1 209 ? 37.665 58.732 79.427 1.00 26.41 209 ARG B CA 1
ATOM 4663 C C . ARG B 1 209 ? 37.547 60.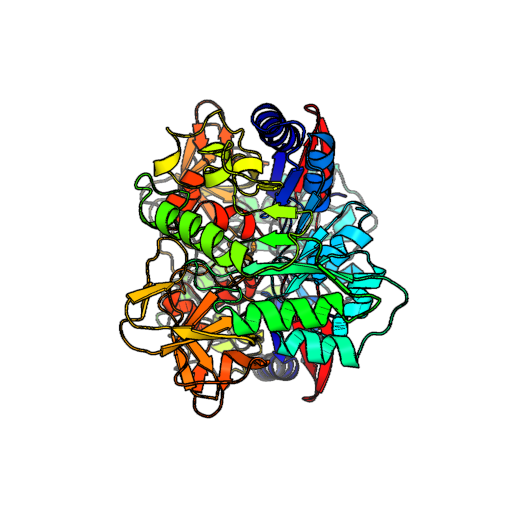108 80.080 1.00 28.39 209 ARG B C 1
ATOM 4664 O O . ARG B 1 209 ? 38.521 60.863 80.126 1.00 29.48 209 ARG B O 1
ATOM 4672 N N . PHE B 1 210 ? 36.354 60.434 80.570 1.00 29.31 210 PHE B N 1
ATOM 4673 C CA . PHE B 1 210 ? 36.105 61.718 81.224 1.00 29.89 210 PHE B CA 1
ATOM 4674 C C . PHE B 1 210 ? 35.503 61.476 82.602 1.00 31.06 210 PHE B C 1
ATOM 4675 O O . PHE B 1 210 ? 34.314 61.704 82.825 1.00 31.69 210 PHE B O 1
ATOM 4683 N N . PRO B 1 211 ? 36.331 61.019 83.551 1.00 32.90 211 PRO B N 1
ATOM 4684 C CA . PRO B 1 211 ? 35.896 60.733 84.922 1.00 35.42 211 PRO B CA 1
ATOM 4685 C C . PRO B 1 211 ? 35.566 62.002 85.691 1.00 38.43 211 PRO B C 1
ATOM 4686 O O . PRO B 1 211 ? 35.019 61.950 86.792 1.00 39.76 211 PRO B O 1
ATOM 4690 N N . ASP B 1 212 ? 35.913 63.140 85.097 1.00 42.38 212 ASP B N 1
ATOM 4691 C CA . ASP B 1 212 ? 35.655 64.440 85.700 1.00 45.37 212 ASP B CA 1
ATOM 4692 C C . ASP B 1 212 ? 34.200 64.843 85.461 1.00 45.89 212 ASP B C 1
ATOM 4693 O O . ASP B 1 212 ? 33.659 65.697 86.164 1.00 47.87 212 ASP B O 1
ATOM 4698 N N . ARG B 1 213 ? 33.574 64.216 84.468 1.00 45.85 213 ARG B N 1
ATOM 4699 C CA . ARG B 1 213 ? 32.180 64.487 84.128 1.00 46.60 213 ARG B CA 1
ATOM 4700 C C . ARG B 1 213 ? 31.331 63.234 84.387 1.00 45.64 213 ARG B C 1
ATOM 4701 O O . ARG B 1 213 ? 30.690 62.697 83.477 1.00 44.57 213 ARG B O 1
ATOM 4709 N N . THR B 1 214 ? 31.324 62.779 85.639 1.00 43.91 214 THR B N 1
ATOM 4710 C CA . THR B 1 214 ? 30.575 61.584 86.018 1.00 41.52 214 THR B CA 1
ATOM 4711 C C . THR B 1 214 ? 29.517 61.820 87.099 1.00 39.43 214 THR B C 1
ATOM 4712 O O . THR B 1 214 ? 28.902 60.872 87.592 1.00 37.32 214 THR B O 1
ATOM 4716 N N . PHE B 1 215 ? 29.312 63.080 87.469 1.00 37.56 215 PHE B N 1
ATOM 4717 C CA . PHE B 1 215 ? 28.321 63.427 88.482 1.00 35.94 215 PHE B CA 1
ATOM 4718 C C . PHE B 1 215 ? 28.486 62.638 89.789 1.00 34.94 215 PHE B C 1
ATOM 4719 O O . PHE B 1 215 ? 29.602 62.476 90.278 1.00 36.39 215 PHE B O 1
ATOM 4727 N N . ASN B 1 216 ? 27.385 62.140 90.349 1.00 34.90 216 ASN B N 1
ATOM 4728 C CA . ASN B 1 216 ? 27.432 61.406 91.619 1.00 31.58 216 ASN B C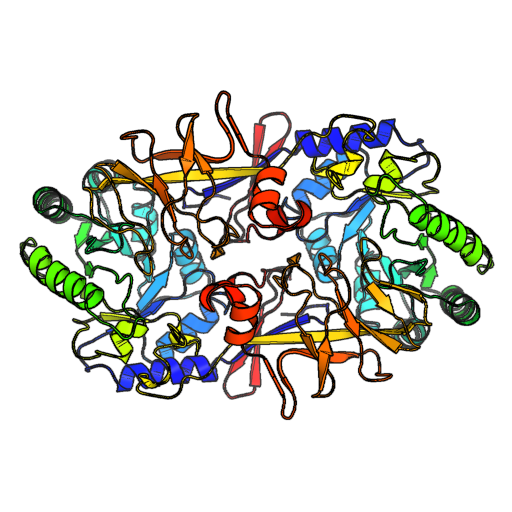A 1
ATOM 4729 C C . ASN B 1 216 ? 27.744 59.915 91.557 1.00 29.20 216 ASN B C 1
ATOM 4730 O O . ASN B 1 216 ? 28.241 59.348 92.536 1.00 25.75 216 ASN B O 1
ATOM 4735 N N . MET B 1 217 ? 27.440 59.270 90.432 1.00 25.88 217 MET B N 1
ATOM 4736 C CA . MET B 1 217 ? 27.671 57.831 90.316 1.00 22.88 217 MET B CA 1
ATOM 4737 C C . MET B 1 217 ? 28.153 57.381 88.944 1.00 21.44 217 MET B C 1
ATOM 4738 O O . MET B 1 217 ? 27.942 58.056 87.939 1.00 23.82 217 MET B O 1
ATOM 4743 N N . VAL B 1 218 ? 28.804 56.225 88.921 1.00 21.33 218 VAL B N 1
ATOM 4744 C CA . VAL B 1 218 ? 29.334 55.654 87.692 1.00 21.71 218 VAL B CA 1
ATOM 4745 C C . VAL B 1 218 ? 28.862 54.214 87.588 1.00 19.17 218 VAL B C 1
ATOM 4746 O O . VAL B 1 218 ? 28.912 53.469 88.569 1.00 20.18 218 VAL B O 1
ATOM 4750 N N . ARG B 1 219 ? 28.401 53.824 86.403 1.00 15.14 219 ARG B N 1
ATOM 4751 C CA . ARG B 1 219 ? 27.940 52.461 86.177 1.00 16.31 219 ARG B CA 1
ATOM 4752 C C . ARG B 1 219 ? 29.027 51.727 85.390 1.00 17.14 219 ARG B C 1
ATOM 4753 O O . ARG B 1 219 ? 29.096 51.802 84.161 1.00 16.94 219 ARG B O 1
ATOM 4761 N N . PHE B 1 220 ? 29.875 51.025 86.139 1.00 17.33 220 PHE B N 1
ATOM 4762 C CA . PHE B 1 220 ? 31.030 50.290 85.628 1.00 14.78 220 PHE B CA 1
ATOM 4763 C C . PHE B 1 220 ? 30.723 48.867 85.178 1.00 12.87 220 PHE B C 1
ATOM 4764 O O . PHE B 1 220 ? 30.450 47.996 85.998 1.00 13.93 220 PHE B O 1
ATOM 4772 N N . GLY B 1 221 ? 30.795 48.623 83.874 1.00 14.40 221 GLY B N 1
ATOM 4773 C CA . GLY B 1 221 ? 30.525 47.290 83.365 1.00 14.00 221 GLY B CA 1
ATOM 4774 C C . GLY B 1 221 ? 31.685 46.548 82.709 1.00 14.44 221 GLY B C 1
ATOM 4775 O O . GLY B 1 221 ? 32.534 45.964 83.386 1.00 14.49 221 GLY B O 1
ATOM 4776 N N . ILE B 1 222 ? 31.716 46.570 81.377 1.00 16.17 222 ILE B N 1
ATOM 4777 C CA . ILE B 1 222 ? 32.736 45.873 80.588 1.00 14.39 222 ILE B CA 1
ATOM 4778 C C . ILE B 1 222 ? 34.190 45.993 81.072 1.00 13.56 222 ILE B C 1
ATOM 4779 O O . ILE B 1 222 ? 34.891 44.986 81.161 1.00 14.36 222 ILE B O 1
ATOM 4784 N N . ALA B 1 223 ? 34.640 47.204 81.392 1.00 15.99 223 ALA B N 1
ATOM 4785 C CA . ALA B 1 223 ? 36.020 47.401 81.851 1.00 16.20 223 ALA B CA 1
ATOM 4786 C C . ALA B 1 223 ? 36.331 46.715 83.192 1.00 18.26 223 ALA B C 1
ATOM 4787 O O . ALA B 1 223 ? 37.494 46.443 83.503 1.00 17.66 223 ALA B O 1
ATOM 4789 N N . MET B 1 224 ? 35.301 46.435 83.986 1.00 15.42 224 MET B N 1
ATOM 4790 C CA . MET B 1 224 ? 35.508 45.772 85.272 1.00 14.99 224 MET B CA 1
ATOM 4791 C C . MET B 1 224 ? 35.951 44.340 84.998 1.00 15.64 224 MET B C 1
ATOM 4792 O O . MET B 1 224 ? 36.707 43.745 85.770 1.00 15.53 224 MET B O 1
ATOM 4797 N N . TYR B 1 225 ? 35.480 43.796 83.878 1.00 17.22 225 TYR B N 1
ATOM 4798 C CA . TYR B 1 225 ? 35.810 42.434 83.487 1.00 14.38 225 TYR B CA 1
ATOM 4799 C C . TYR B 1 225 ? 37.163 42.379 82.781 1.00 12.74 225 TYR B C 1
ATOM 4800 O O . TYR B 1 225 ? 37.645 41.302 82.432 1.00 14.28 225 TYR B O 1
ATOM 4809 N N . GLY B 1 226 ? 37.772 43.549 82.595 1.00 12.30 226 GLY B N 1
ATOM 4810 C CA . GLY B 1 226 ? 39.067 43.641 81.943 1.00 13.46 226 GLY B CA 1
ATOM 4811 C C . GLY B 1 226 ? 38.993 43.695 80.427 1.00 14.88 226 GLY B C 1
ATOM 4812 O O . GLY B 1 226 ? 39.985 43.444 79.741 1.00 16.10 226 GLY B O 1
ATOM 4813 N N . LEU B 1 227 ? 37.817 44.032 79.901 1.00 15.28 227 LEU B N 1
ATOM 4814 C CA . LEU B 1 227 ? 37.606 44.099 78.457 1.00 14.38 227 LEU B CA 1
ATOM 4815 C C . LEU B 1 227 ? 37.369 45.526 77.977 1.00 14.80 227 LEU B C 1
ATOM 4816 O O . LEU B 1 227 ? 36.601 46.283 78.575 1.00 16.05 227 LEU B O 1
ATOM 4821 N N . ALA B 1 228 ? 38.042 45.886 76.890 1.00 15.80 228 ALA B N 1
ATOM 4822 C CA . ALA B 1 228 ? 37.942 47.220 76.320 1.00 17.64 228 ALA B CA 1
ATOM 4823 C C . ALA B 1 228 ? 36.576 47.459 75.702 1.00 18.01 228 ALA B C 1
ATOM 4824 O O . ALA B 1 228 ? 36.056 46.613 74.977 1.00 20.14 228 ALA B O 1
ATOM 4826 N N . PRO B 1 229 ? 35.967 48.616 76.000 1.00 19.85 229 PRO B N 1
ATOM 4827 C CA . PRO B 1 229 ? 34.646 48.947 75.452 1.00 19.82 229 PRO B CA 1
ATOM 4828 C C . PRO B 1 229 ? 34.629 48.841 73.931 1.00 22.37 229 PRO B C 1
ATOM 4829 O O . PRO B 1 229 ? 33.603 48.536 73.333 1.00 22.31 229 PRO B O 1
ATOM 4833 N N . SER B 1 230 ? 35.778 49.093 73.315 1.00 22.81 230 SER B N 1
ATOM 4834 C CA . SER B 1 230 ? 35.905 49.039 71.869 1.00 23.07 230 SER B CA 1
ATOM 4835 C C . SER B 1 230 ? 37.378 49.017 71.495 1.00 26.03 230 SER B C 1
ATOM 4836 O O . SER B 1 230 ? 38.235 49.426 72.283 1.00 26.34 230 SER B O 1
ATOM 4839 N N . PRO B 1 231 ? 37.695 48.512 70.292 1.00 27.22 231 PRO B N 1
ATOM 4840 C CA . PRO B 1 231 ? 39.093 48.466 69.853 1.00 26.05 231 PRO B CA 1
ATOM 4841 C C . PRO B 1 231 ? 39.659 49.870 69.654 1.00 24.37 231 PRO B C 1
ATOM 4842 O O . PRO B 1 231 ? 40.817 50.126 69.963 1.00 27.40 231 PRO B O 1
ATOM 4846 N N . GLY B 1 232 ? 38.828 50.781 69.157 1.00 24.50 232 GLY B N 1
ATOM 4847 C CA . GLY B 1 232 ? 39.270 52.142 68.917 1.00 23.04 232 GLY B CA 1
ATOM 4848 C C . GLY B 1 232 ? 39.497 53.023 70.135 1.00 25.38 232 GLY B C 1
ATOM 4849 O O . GLY B 1 232 ? 40.064 54.107 70.008 1.00 25.83 232 GLY B O 1
ATOM 4850 N N . ILE B 1 233 ? 39.062 52.580 71.312 1.00 26.41 233 ILE B N 1
ATOM 4851 C CA . ILE B 1 233 ? 39.236 53.372 72.531 1.00 26.47 233 ILE B CA 1
ATOM 4852 C C . ILE B 1 233 ? 40.435 52.900 73.348 1.00 25.56 233 ILE B C 1
ATOM 4853 O O . ILE B 1 233 ? 40.911 53.607 74.231 1.00 26.79 233 ILE B O 1
ATOM 4858 N N . LYS B 1 234 ? 40.913 51.698 73.044 1.00 28.24 234 LYS B N 1
ATOM 4859 C CA . LYS B 1 234 ? 42.048 51.097 73.742 1.00 30.75 234 LYS B CA 1
ATOM 4860 C C . LYS B 1 234 ? 43.187 52.064 74.075 1.00 32.19 234 LYS B C 1
ATOM 4861 O O . LYS B 1 234 ? 43.671 52.090 75.209 1.00 32.05 234 LYS B O 1
ATOM 4867 N N . PRO B 1 235 ? 43.642 52.863 73.092 1.00 32.41 235 PRO B N 1
ATOM 4868 C CA . PRO B 1 235 ? 44.734 53.800 73.378 1.00 34.51 235 PRO B CA 1
ATOM 4869 C C . PRO B 1 235 ? 44.305 55.053 74.138 1.00 35.23 235 PRO B C 1
ATOM 4870 O O . PRO B 1 235 ? 45.102 55.974 74.323 1.00 35.77 235 PRO B O 1
ATOM 4874 N N . LEU B 1 236 ? 43.048 55.083 74.574 1.00 32.74 236 LEU B N 1
ATOM 4875 C CA . LEU B 1 236 ? 42.520 56.218 75.321 1.00 29.92 236 LEU B CA 1
ATOM 4876 C C . LEU B 1 236 ? 42.245 55.815 76.768 1.00 29.11 236 LEU B C 1
ATOM 4877 O O . LEU B 1 236 ? 41.884 56.649 77.598 1.00 28.76 236 LEU B O 1
ATOM 4882 N N . LEU B 1 237 ? 42.416 54.531 77.062 1.00 29.59 237 LEU B N 1
ATOM 4883 C CA . LEU B 1 237 ? 42.182 54.013 78.405 1.00 32.77 237 LEU B CA 1
ATOM 4884 C C . LEU B 1 237 ? 43.264 54.527 79.346 1.00 34.00 237 LEU B C 1
ATOM 4885 O O . LEU B 1 237 ? 44.452 54.453 79.030 1.00 33.44 237 LEU B O 1
ATOM 4890 N N . PRO B 1 238 ? 42.867 55.052 80.517 1.00 35.64 238 PRO B N 1
ATOM 4891 C CA . PRO B 1 238 ? 43.818 55.584 81.505 1.00 36.25 238 PRO B CA 1
ATOM 4892 C C . PRO B 1 238 ? 44.808 54.561 82.082 1.00 35.52 238 PRO B C 1
ATOM 4893 O O . PRO B 1 238 ? 45.977 54.879 82.316 1.00 37.96 238 PRO B O 1
ATOM 4897 N N . TYR B 1 239 ? 44.338 53.340 82.316 1.00 33.26 239 TYR B N 1
ATOM 4898 C CA . TYR B 1 239 ? 45.191 52.294 82.864 1.00 29.93 239 TYR B CA 1
ATOM 4899 C C . TYR B 1 239 ? 44.944 50.942 82.206 1.00 30.02 239 TYR B C 1
ATOM 4900 O O . TYR B 1 239 ? 43.883 50.699 81.632 1.00 30.64 239 TYR B O 1
ATOM 4909 N N . PRO B 1 240 ? 45.934 50.043 82.274 1.00 29.51 240 PRO B N 1
ATOM 4910 C CA . PRO B 1 240 ? 45.772 48.717 81.668 1.00 29.12 240 PRO B CA 1
ATOM 4911 C C . PRO B 1 240 ? 44.733 47.873 82.400 1.00 27.18 240 PRO B C 1
ATOM 4912 O O . PRO B 1 240 ? 44.733 47.791 83.633 1.00 26.02 240 PRO B O 1
ATOM 4916 N N . LEU B 1 241 ? 43.842 47.256 81.631 1.00 25.18 241 LEU B N 1
ATOM 4917 C CA . LEU B 1 241 ? 42.798 46.409 82.195 1.00 23.93 241 LEU B CA 1
ATOM 4918 C C . LEU B 1 241 ? 43.273 44.957 82.221 1.00 22.42 241 LEU B C 1
ATOM 4919 O O . LEU B 1 241 ? 43.936 44.496 81.290 1.00 24.84 241 LEU B O 1
ATOM 4924 N N . LYS B 1 242 ? 42.941 44.247 83.295 1.00 21.31 242 LYS B N 1
ATOM 4925 C CA . LYS B 1 242 ? 43.324 42.846 83.445 1.00 19.28 242 LYS B CA 1
ATOM 4926 C C . LYS B 1 242 ? 42.160 41.918 83.072 1.00 19.50 242 LYS B C 1
ATOM 4927 O O . LYS B 1 242 ? 41.142 41.876 83.765 1.00 18.91 242 LYS B O 1
ATOM 4933 N N . GLU B 1 243 ? 42.320 41.178 81.978 1.00 17.71 243 GLU B N 1
ATOM 4934 C CA . GLU B 1 243 ? 41.290 40.258 81.515 1.00 19.15 243 GLU B CA 1
ATOM 4935 C C . GLU B 1 243 ? 41.029 39.168 82.553 1.00 17.60 243 GLU B C 1
ATOM 4936 O O . GLU B 1 243 ? 41.929 38.416 82.921 1.00 20.79 243 GLU B O 1
ATOM 4942 N N . ALA B 1 244 ? 39.780 39.074 83.000 1.00 15.08 244 ALA B N 1
ATOM 4943 C CA . ALA B 1 244 ? 39.387 38.124 84.041 1.00 15.77 244 ALA B CA 1
ATOM 4944 C C . ALA B 1 244 ? 38.904 36.743 83.616 1.00 17.39 244 ALA B C 1
ATOM 4945 O O . ALA B 1 244 ? 38.883 35.825 84.430 1.00 19.33 244 ALA B O 1
ATOM 4947 N N . PHE B 1 245 ? 38.530 36.593 82.350 1.00 16.99 245 PHE B N 1
ATOM 4948 C CA . PHE B 1 245 ? 37.963 35.340 81.850 1.00 15.51 245 PHE B CA 1
ATOM 4949 C C . PHE B 1 245 ? 38.859 34.493 80.943 1.00 15.39 245 PHE B C 1
ATOM 4950 O O . PHE B 1 245 ? 39.494 35.008 80.025 1.00 16.18 245 PHE B O 1
ATOM 4958 N N . SER B 1 246 ? 38.904 33.191 81.221 1.00 13.31 246 SER B N 1
ATOM 4959 C CA . SER B 1 246 ? 39.645 32.229 80.405 1.00 13.90 246 SER B CA 1
ATOM 4960 C C . SER B 1 246 ? 38.781 30.965 80.292 1.00 13.18 246 SER B C 1
ATOM 4961 O O . SER B 1 246 ? 37.924 30.712 81.145 1.00 12.60 246 SER B O 1
ATOM 4964 N N . LEU B 1 247 ? 38.998 30.187 79.234 1.00 12.57 247 LEU B N 1
ATOM 4965 C CA . LEU B 1 247 ? 38.221 28.971 78.972 1.00 11.87 247 LEU B CA 1
ATOM 4966 C C . LEU B 1 247 ? 39.119 27.812 78.544 1.00 9.58 247 LEU B C 1
ATOM 4967 O O . LEU B 1 247 ? 39.950 27.958 77.654 1.00 13.01 247 LEU B O 1
ATOM 4972 N N . HIS B 1 248 ? 38.934 26.651 79.157 1.00 10.53 248 HIS B N 1
ATOM 4973 C CA . HIS B 1 248 ? 39.777 25.510 78.847 1.00 10.68 248 HIS B CA 1
ATOM 4974 C C . HIS B 1 248 ? 39.032 24.201 78.730 1.00 11.53 248 HIS B C 1
ATOM 4975 O O . HIS B 1 248 ? 37.879 24.082 79.134 1.00 13.19 248 HIS B O 1
ATOM 4982 N N . SER B 1 249 ? 39.715 23.213 78.171 1.00 9.81 249 SER B N 1
ATOM 4983 C CA . SER B 1 249 ? 39.166 21.885 77.997 1.00 9.76 249 SER B CA 1
ATOM 4984 C C . SER B 1 249 ? 40.357 20.939 77.975 1.00 9.51 249 SER B C 1
ATOM 4985 O O . SER B 1 249 ? 41.481 21.354 78.253 1.00 10.65 249 SER B O 1
ATOM 4988 N N . ARG B 1 250 ? 40.108 19.677 77.657 1.00 9.38 250 ARG B N 1
ATOM 4989 C CA . ARG B 1 250 ? 41.160 18.673 77.592 1.00 12.03 250 ARG B CA 1
ATOM 4990 C C . ARG B 1 250 ? 40.868 17.727 76.454 1.00 12.27 250 ARG B C 1
ATOM 4991 O O . ARG B 1 250 ? 39.723 17.586 76.035 1.00 14.05 250 ARG B O 1
ATOM 4999 N N . LEU B 1 251 ? 41.904 17.078 75.944 1.00 11.17 251 LEU B N 1
ATOM 5000 C CA . LEU B 1 251 ? 41.695 16.115 74.887 1.00 11.44 251 LEU B CA 1
ATOM 5001 C C . LEU B 1 251 ? 41.114 14.876 75.564 1.00 13.94 251 LEU B C 1
ATOM 5002 O O . LEU B 1 251 ? 41.586 14.478 76.632 1.00 14.32 251 LEU B O 1
ATOM 5007 N N . VAL B 1 252 ? 40.075 14.291 74.963 1.00 13.95 252 VAL B N 1
ATOM 5008 C CA . VAL B 1 252 ? 39.446 13.084 75.497 1.00 11.84 252 VAL B CA 1
ATOM 5009 C C . VAL B 1 252 ? 39.609 11.939 74.498 1.00 13.09 252 VAL B C 1
ATOM 5010 O O . VAL B 1 252 ? 39.238 10.800 74.770 1.00 14.10 252 VAL B O 1
ATOM 5014 N N . HIS B 1 253 ? 40.164 12.262 73.334 1.00 12.71 253 HIS B N 1
ATOM 5015 C CA . HIS B 1 253 ? 40.445 11.272 72.300 1.00 12.71 253 HIS B CA 1
ATOM 5016 C C . HIS B 1 253 ? 41.457 11.835 71.304 1.00 12.36 253 HIS B C 1
ATOM 5017 O O . HIS B 1 253 ? 41.431 13.023 70.968 1.00 11.87 253 HIS B O 1
ATOM 5024 N N . VAL B 1 254 ? 42.357 10.966 70.854 1.00 15.59 254 VAL B N 1
ATOM 5025 C CA . VAL B 1 254 ? 43.398 11.325 69.895 1.00 15.12 254 VAL B CA 1
ATOM 5026 C C . VAL B 1 254 ? 43.519 10.166 68.923 1.00 14.83 254 VAL B C 1
ATOM 5027 O O . VAL B 1 254 ? 43.468 9.012 69.323 1.00 18.06 254 VAL B O 1
ATOM 5031 N N . LYS B 1 255 ? 43.667 10.466 67.643 1.00 15.67 255 LYS B N 1
ATOM 5032 C CA . LYS B 1 255 ? 43.799 9.410 66.650 1.00 16.09 255 LYS B CA 1
ATOM 5033 C C . LYS B 1 255 ? 44.485 9.959 65.414 1.00 15.69 255 LYS B C 1
ATOM 5034 O O . LYS B 1 255 ? 44.487 11.171 65.184 1.00 14.64 255 LYS B O 1
ATOM 5040 N N . LYS B 1 256 ? 45.080 9.068 64.628 1.00 17.24 256 LYS B N 1
ATOM 5041 C CA . LYS B 1 256 ? 45.753 9.479 63.403 1.00 18.28 256 LYS B CA 1
ATOM 5042 C C . LYS B 1 256 ? 44.910 9.146 62.173 1.00 18.01 256 LYS B C 1
ATOM 5043 O O . LYS B 1 256 ? 44.563 7.986 61.941 1.00 18.35 256 LYS B O 1
ATOM 5049 N N . LEU B 1 257 ? 44.580 10.168 61.388 1.00 19.80 257 LEU B N 1
ATOM 5050 C CA . LEU B 1 257 ? 43.798 9.957 60.177 1.00 21.33 257 LEU B CA 1
ATOM 5051 C C . LEU B 1 257 ? 44.723 9.792 58.975 1.00 21.98 257 LEU B C 1
ATOM 5052 O O . LEU B 1 257 ? 45.885 10.208 58.997 1.00 20.25 257 LEU B O 1
ATOM 5057 N N . GLN B 1 258 ? 44.198 9.171 57.931 1.00 23.28 258 GLN B N 1
ATOM 5058 C CA . GLN B 1 258 ? 44.951 8.978 56.707 1.00 23.96 258 GLN B CA 1
ATOM 5059 C C . GLN B 1 258 ? 44.343 9.956 55.714 1.00 24.13 258 GLN B C 1
ATOM 5060 O O . GLN B 1 258 ? 43.189 10.356 55.869 1.00 22.68 258 GLN B O 1
ATOM 5066 N N . PRO B 1 259 ? 45.114 10.376 54.695 1.00 23.86 259 PRO B N 1
ATOM 5067 C CA . PRO B 1 259 ? 44.558 11.316 53.715 1.00 22.63 259 PRO B CA 1
ATOM 5068 C C . PRO B 1 259 ? 43.287 10.744 53.093 1.00 20.34 259 PRO B C 1
ATOM 5069 O O . PRO B 1 259 ? 43.218 9.557 52.778 1.00 20.49 259 PRO B O 1
ATOM 5073 N N . GLY B 1 260 ? 42.277 11.589 52.938 1.00 20.54 260 GLY B N 1
ATOM 5074 C CA . GLY B 1 260 ? 41.028 11.135 52.359 1.00 19.58 260 GLY B CA 1
ATOM 5075 C C . GLY B 1 260 ? 39.960 10.875 53.401 1.00 19.77 260 GLY B C 1
ATOM 5076 O O . GLY B 1 260 ? 38.783 10.806 53.059 1.00 18.94 260 GLY B O 1
ATOM 5077 N N . GLU B 1 261 ? 40.366 10.725 54.665 1.00 20.22 261 GLU B N 1
ATOM 5078 C CA . GLU B 1 261 ? 39.424 10.473 55.762 1.00 19.06 261 GLU B CA 1
ATOM 5079 C C . GLU B 1 261 ? 38.722 11.776 56.129 1.00 18.76 261 GLU B C 1
ATOM 5080 O O . GLU B 1 261 ? 39.354 12.826 56.232 1.00 20.19 261 GLU B O 1
ATOM 5086 N N . LYS B 1 262 ? 37.409 11.705 56.324 1.00 17.67 262 LYS B N 1
ATOM 5087 C CA . LYS B 1 262 ? 36.628 12.892 56.641 1.00 17.09 262 LYS B CA 1
ATOM 5088 C C . LYS B 1 262 ? 36.299 13.077 58.122 1.00 15.72 262 LYS B C 1
ATOM 5089 O O . LYS B 1 262 ? 36.276 12.111 58.888 1.00 15.54 262 LYS B O 1
ATOM 5095 N N . VAL B 1 263 ? 36.041 14.328 58.508 1.00 13.79 263 VAL B N 1
ATOM 5096 C CA . VAL B 1 263 ? 35.716 14.668 59.894 1.00 14.54 263 VAL B CA 1
ATOM 5097 C C . VAL B 1 263 ? 34.426 15.479 60.060 1.00 14.67 263 VAL B C 1
ATOM 5098 O O . VAL B 1 263 ? 34.208 16.487 59.381 1.00 13.70 263 VAL B O 1
ATOM 5102 N N . SER B 1 264 ? 33.583 15.009 60.978 1.00 14.41 264 SER B N 1
ATOM 5103 C CA . SER B 1 264 ? 32.320 15.650 61.341 1.00 15.23 264 SER B CA 1
ATOM 5104 C C . SER B 1 264 ? 31.212 15.723 60.288 1.00 16.49 264 SER B C 1
ATOM 5105 O O . SER B 1 264 ? 31.327 15.171 59.185 1.00 13.93 264 SER B O 1
ATOM 5108 N N . TYR B 1 265 ? 30.137 16.423 60.654 1.00 14.13 265 TYR B N 1
ATOM 5109 C CA . TYR B 1 265 ? 28.945 16.575 59.818 1.00 14.37 265 TYR B CA 1
ATOM 5110 C C . TYR B 1 265 ? 29.144 17.118 58.425 1.00 11.95 265 TYR B C 1
ATOM 5111 O O . TYR B 1 265 ? 29.889 18.067 58.213 1.00 12.34 265 TYR B O 1
ATOM 5120 N N . GLY B 1 266 ? 28.440 16.506 57.481 1.00 14.86 266 GLY B N 1
ATOM 5121 C CA . GLY B 1 266 ? 28.528 16.923 56.097 1.00 20.74 266 GLY B CA 1
ATOM 5122 C C . GLY B 1 266 ? 29.907 16.678 55.521 1.00 22.28 266 GLY B C 1
ATOM 5123 O O . GLY B 1 266 ? 30.167 17.008 54.367 1.00 23.63 266 GLY B O 1
ATOM 5124 N N . ALA B 1 267 ? 30.789 16.092 56.324 1.00 25.67 267 ALA B N 1
ATOM 5125 C CA . ALA B 1 267 ? 32.155 15.812 55.892 1.00 28.55 267 ALA B CA 1
ATOM 5126 C C . ALA B 1 267 ? 32.711 17.009 55.121 1.00 28.26 267 ALA B C 1
ATOM 5127 O O . ALA B 1 267 ? 33.186 16.878 53.993 1.00 32.72 267 ALA B O 1
ATOM 5129 N N . THR B 1 268 ? 32.636 18.181 55.740 1.00 25.24 268 THR B N 1
ATOM 5130 C CA . THR B 1 268 ? 33.123 19.407 55.131 1.00 22.26 268 THR B CA 1
ATOM 5131 C C . THR B 1 268 ? 34.643 19.487 55.211 1.00 20.80 268 THR B C 1
ATOM 5132 O O . THR B 1 268 ? 35.258 20.400 54.654 1.00 20.55 268 THR B O 1
ATOM 5136 N N . TYR B 1 269 ? 35.244 18.530 55.909 1.00 18.29 269 TYR B N 1
ATOM 5137 C CA . TYR B 1 269 ? 36.691 18.500 56.067 1.00 17.58 269 TYR B CA 1
ATOM 5138 C C . TYR B 1 269 ? 37.278 17.155 55.698 1.00 15.60 269 TYR B C 1
ATOM 5139 O O . TYR B 1 269 ? 36.752 16.105 56.075 1.00 16.04 269 TYR B O 1
ATOM 5148 N N . THR B 1 270 ? 38.385 17.203 54.964 1.00 17.50 270 THR B N 1
ATOM 5149 C CA . THR B 1 270 ? 39.093 16.005 54.531 1.00 17.56 270 THR B CA 1
ATOM 5150 C C . THR B 1 270 ? 40.579 16.148 54.860 1.00 17.31 270 THR B C 1
ATOM 5151 O O . THR B 1 270 ? 41.181 17.185 54.584 1.00 21.22 270 THR B O 1
ATOM 5155 N N . ALA B 1 271 ? 41.164 15.119 55.464 1.00 16.08 271 ALA B N 1
ATOM 5156 C CA . ALA B 1 271 ? 42.580 15.154 55.802 1.00 19.59 271 ALA B CA 1
ATOM 5157 C C . ALA B 1 271 ? 43.353 15.052 54.497 1.00 23.95 271 ALA B C 1
ATOM 5158 O O . ALA B 1 271 ? 43.200 14.082 53.759 1.00 25.41 271 ALA B O 1
ATOM 5160 N N . GLN B 1 272 ? 44.176 16.050 54.201 1.00 26.46 272 GLN B N 1
ATOM 5161 C CA . GLN B 1 272 ? 44.948 16.017 52.968 1.00 31.63 272 GLN B CA 1
ATOM 5162 C C . GLN B 1 272 ? 46.210 15.177 53.142 1.00 32.49 272 GLN B C 1
ATOM 5163 O O . GLN B 1 272 ? 46.816 14.744 52.164 1.00 32.62 272 GLN B O 1
ATOM 5169 N N . THR B 1 273 ? 46.594 14.949 54.396 1.00 33.10 273 THR B N 1
ATOM 5170 C CA . THR B 1 273 ? 47.768 14.142 54.727 1.00 33.12 273 THR B CA 1
ATOM 5171 C C . THR B 1 273 ? 47.512 13.394 56.029 1.00 32.15 273 THR B C 1
ATOM 5172 O O . THR B 1 273 ? 46.553 13.683 56.748 1.00 30.11 273 THR B O 1
ATOM 5176 N N . GLU B 1 274 ? 48.367 12.424 56.325 1.00 29.15 274 GLU B N 1
ATOM 5177 C CA . GLU B 1 274 ? 48.238 11.670 57.558 1.00 28.92 274 GLU B CA 1
ATOM 5178 C C . GLU B 1 274 ? 48.402 12.693 58.680 1.00 28.53 274 GLU B C 1
ATOM 5179 O O . GLU B 1 274 ? 49.451 13.332 58.796 1.00 30.46 274 GLU B O 1
ATOM 5185 N N . GLU B 1 275 ? 47.361 12.860 59.491 1.00 25.66 275 GLU B N 1
ATOM 5186 C CA . GLU B 1 275 ? 47.395 13.834 60.578 1.00 22.93 275 GLU B CA 1
ATOM 5187 C C . GLU B 1 275 ? 46.783 13.332 61.881 1.00 20.86 275 GLU B C 1
ATOM 5188 O O . GLU B 1 275 ? 45.957 12.415 61.882 1.00 19.39 275 GLU B O 1
ATOM 5194 N N . TRP B 1 276 ? 47.199 13.945 62.988 1.00 18.67 276 TRP B N 1
ATOM 5195 C CA . TRP B 1 276 ? 46.687 13.591 64.306 1.00 16.54 276 TRP B CA 1
ATOM 5196 C C . TRP B 1 276 ? 45.517 14.496 64.642 1.00 14.46 276 TRP B C 1
ATOM 5197 O O . TRP B 1 276 ? 45.623 15.723 64.569 1.00 10.41 276 TRP B O 1
ATOM 5208 N N . ILE B 1 277 ? 44.399 13.871 64.999 1.00 15.93 277 ILE B N 1
ATOM 5209 C CA . ILE B 1 277 ? 43.179 14.594 65.338 1.00 15.59 277 ILE B CA 1
ATOM 5210 C C . ILE B 1 277 ? 42.801 14.425 66.805 1.00 12.82 277 ILE B C 1
ATOM 5211 O O . ILE B 1 277 ? 42.801 13.314 67.339 1.00 13.96 277 ILE B O 1
ATOM 5216 N N . GLY B 1 278 ? 42.479 15.541 67.448 1.00 13.42 278 GLY B N 1
ATOM 5217 C CA . GLY B 1 278 ? 42.082 15.509 68.844 1.00 15.48 278 GLY B CA 1
ATOM 5218 C C . GLY B 1 278 ? 40.624 15.903 69.010 1.00 14.81 278 GLY B C 1
ATOM 5219 O O . GLY B 1 278 ? 40.121 16.781 68.302 1.00 13.71 278 GLY B O 1
ATOM 5220 N N . THR B 1 279 ? 39.937 15.242 69.936 1.00 13.46 279 THR B N 1
ATOM 5221 C CA . THR B 1 279 ? 38.530 15.539 70.201 1.00 13.39 279 THR B CA 1
ATOM 5222 C C . THR B 1 279 ? 38.392 16.147 71.599 1.00 13.57 279 THR B C 1
ATOM 5223 O O . THR B 1 279 ? 38.883 15.586 72.577 1.00 12.55 279 THR B O 1
ATOM 5227 N N . ILE B 1 280 ? 37.741 17.302 71.691 1.00 12.61 280 ILE B N 1
ATOM 5228 C CA . ILE B 1 280 ? 37.559 17.948 72.983 1.00 12.45 280 ILE B CA 1
ATOM 5229 C C . ILE B 1 280 ? 36.076 18.050 73.342 1.00 15.48 280 ILE B C 1
ATOM 5230 O O . ILE B 1 280 ? 35.223 18.217 72.469 1.00 11.55 280 ILE B O 1
ATOM 5235 N N . PRO B 1 281 ? 35.753 17.944 74.643 1.00 16.00 281 PRO B N 1
ATOM 5236 C CA . PRO B 1 281 ? 34.365 18.018 75.110 1.00 14.93 281 PRO B CA 1
ATOM 5237 C C . PRO B 1 281 ? 33.724 19.407 75.269 1.00 13.76 281 PRO B C 1
ATOM 5238 O O . PRO B 1 281 ? 33.282 19.777 76.356 1.00 13.35 281 PRO B O 1
ATOM 5242 N N . ILE B 1 282 ? 33.684 20.179 74.188 1.00 12.28 282 ILE B N 1
ATOM 5243 C CA . ILE B 1 282 ? 33.032 21.487 74.206 1.00 12.32 282 ILE B CA 1
ATOM 5244 C C . ILE B 1 282 ? 32.397 21.741 72.828 1.00 14.43 282 ILE B C 1
ATOM 5245 O O . ILE B 1 282 ? 32.975 21.393 71.796 1.00 14.54 282 ILE B O 1
ATOM 5250 N N . GLY B 1 283 ? 31.201 22.327 72.820 1.00 13.09 283 GLY B N 1
ATOM 5251 C CA . GLY B 1 283 ? 30.504 22.589 71.569 1.00 12.35 283 GLY B CA 1
ATOM 5252 C C . GLY B 1 283 ? 29.592 23.801 71.644 1.00 12.84 283 GLY B C 1
ATOM 5253 O O . GLY B 1 283 ? 29.644 24.557 72.616 1.00 10.81 283 GLY B O 1
ATOM 5254 N N . TYR B 1 284 ? 28.739 23.986 70.638 1.00 11.49 284 TYR B N 1
ATOM 5255 C CA . TYR B 1 284 ? 27.863 25.155 70.625 1.00 10.95 284 TYR B CA 1
ATOM 5256 C C . TYR B 1 284 ? 26.838 25.257 71.757 1.00 8.34 284 TYR B C 1
ATOM 5257 O O . TYR B 1 284 ? 26.406 26.360 72.094 1.00 10.02 284 TYR B O 1
ATOM 5266 N N . ALA B 1 285 ? 26.456 24.134 72.356 1.00 10.42 285 ALA B N 1
ATOM 5267 C CA . ALA B 1 285 ? 25.500 24.187 73.463 1.00 11.62 285 ALA B CA 1
ATOM 5268 C C . ALA B 1 285 ? 26.226 24.768 74.684 1.00 14.91 285 ALA B C 1
ATOM 5269 O O . ALA B 1 285 ? 25.615 25.044 75.725 1.00 12.60 285 ALA B O 1
ATOM 5271 N N . ASP B 1 286 ? 27.535 24.957 74.537 1.00 14.20 286 ASP B N 1
ATOM 5272 C CA . ASP B 1 286 ? 28.362 25.515 75.603 1.00 11.88 286 ASP B CA 1
ATOM 5273 C C . ASP B 1 286 ? 28.664 26.972 75.317 1.00 10.14 286 ASP B C 1
ATOM 5274 O O . ASP B 1 286 ? 29.293 27.658 76.122 1.00 11.29 286 ASP B O 1
ATOM 5279 N N . GLY B 1 287 ? 28.205 27.441 74.163 1.00 9.65 287 GLY B N 1
ATOM 5280 C CA . GLY B 1 287 ? 28.457 28.811 73.775 1.00 8.68 287 GLY B CA 1
ATOM 5281 C C . GLY B 1 287 ? 29.580 28.896 72.752 1.00 9.13 287 GLY B C 1
ATOM 5282 O O . GLY B 1 287 ? 29.893 29.975 72.255 1.00 11.04 287 GLY B O 1
ATOM 5283 N N . TRP B 1 288 ? 30.202 27.760 72.452 1.00 10.69 288 TRP B N 1
ATOM 5284 C CA . TRP B 1 288 ? 31.279 27.712 71.461 1.00 11.53 288 TRP B CA 1
ATOM 5285 C C . TRP B 1 288 ? 30.578 27.467 70.122 1.00 11.38 288 TRP B C 1
ATOM 5286 O O . TRP B 1 288 ? 30.567 26.348 69.604 1.00 12.36 288 TRP B O 1
ATOM 5297 N N . LEU B 1 289 ? 29.993 28.539 69.590 1.00 12.07 289 LEU B N 1
ATOM 5298 C CA . LEU B 1 289 ? 29.213 28.527 68.351 1.00 12.03 289 LEU B CA 1
ATOM 5299 C C . LEU B 1 289 ? 29.874 27.868 67.151 1.00 13.90 289 LEU B C 1
ATOM 5300 O O . LEU B 1 289 ? 31.102 27.839 67.041 1.00 11.61 289 LEU B O 1
ATOM 5305 N N . ARG B 1 290 ? 29.038 27.342 66.253 1.00 12.03 290 ARG B N 1
ATOM 5306 C CA . ARG B 1 290 ? 29.495 26.650 65.049 1.00 12.34 290 ARG B CA 1
ATOM 5307 C C . ARG B 1 290 ? 30.364 27.515 64.149 1.00 12.04 290 ARG B C 1
ATOM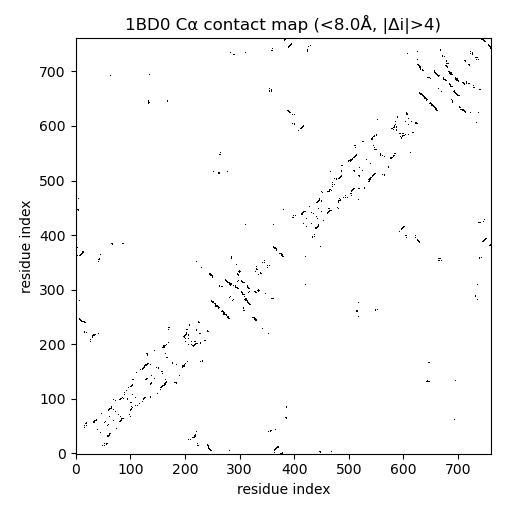 5308 O O . ARG B 1 290 ? 31.206 27.009 63.409 1.00 14.79 290 ARG B O 1
ATOM 5316 N N . ARG B 1 291 ? 30.151 28.822 64.231 1.00 11.82 291 ARG B N 1
ATOM 5317 C CA . ARG B 1 291 ? 30.886 29.808 63.452 1.00 14.43 291 ARG B CA 1
ATOM 5318 C C . ARG B 1 291 ? 32.390 29.850 63.769 1.00 15.61 291 ARG B C 1
ATOM 5319 O O . ARG B 1 291 ? 33.158 30.502 63.063 1.00 15.30 291 ARG B O 1
ATOM 5327 N N . LEU B 1 292 ? 32.816 29.165 64.826 1.00 15.49 292 LEU B N 1
ATOM 5328 C CA . LEU B 1 292 ? 34.232 29.165 65.190 1.00 14.84 292 LEU B CA 1
ATOM 5329 C C . LEU B 1 292 ? 35.005 28.009 64.557 1.00 15.20 292 LEU B C 1
ATOM 5330 O O . LEU B 1 292 ? 36.165 27.771 64.889 1.00 15.81 292 LEU B O 1
ATOM 5335 N N . GLN B 1 293 ? 34.360 27.313 63.626 1.00 14.64 293 GLN B N 1
ATOM 5336 C CA . GLN B 1 293 ? 34.959 26.173 62.944 1.00 16.93 293 GLN B CA 1
ATOM 5337 C C . GLN B 1 293 ? 36.411 26.327 62.500 1.00 21.67 293 GLN B C 1
ATOM 5338 O O . GLN B 1 293 ? 37.205 25.409 62.693 1.00 28.77 293 GLN B O 1
ATOM 5344 N N . HIS B 1 294 ? 36.779 27.461 61.913 1.00 19.06 294 HIS B N 1
ATOM 5345 C CA . HIS B 1 294 ? 38.168 27.609 61.454 1.00 20.40 294 HIS B CA 1
ATOM 5346 C C . HIS B 1 294 ? 39.087 28.366 62.403 1.00 20.62 294 HIS B C 1
ATOM 5347 O O . HIS B 1 294 ? 40.185 28.800 62.028 1.00 19.50 294 HIS B O 1
ATOM 5354 N N . PHE B 1 295 ? 38.633 28.496 63.642 1.00 17.58 295 PHE B N 1
ATOM 5355 C CA . PHE B 1 295 ? 39.384 29.182 64.677 1.00 17.36 295 PHE B CA 1
ATOM 5356 C C . PHE B 1 295 ? 40.484 28.269 65.206 1.00 15.43 295 PHE B C 1
ATOM 5357 O O . PHE B 1 295 ? 40.427 27.053 65.031 1.00 17.91 295 PHE B O 1
ATOM 5365 N N . HIS B 1 296 ? 41.483 28.867 65.847 1.00 15.65 296 HIS B N 1
ATOM 5366 C CA . HIS B 1 296 ? 42.604 28.120 66.410 1.00 16.43 296 HIS B CA 1
ATOM 5367 C C . HIS B 1 296 ? 42.532 28.130 67.938 1.00 17.58 296 HIS B C 1
ATOM 5368 O O . HIS B 1 296 ? 42.199 29.144 68.548 1.00 17.53 296 HIS B O 1
ATOM 5375 N N . VAL B 1 297 ? 42.834 26.993 68.547 1.00 16.79 297 VAL B N 1
ATOM 5376 C CA . VAL B 1 297 ? 42.863 26.903 69.999 1.00 16.44 297 VAL B CA 1
ATOM 5377 C C . VAL B 1 297 ? 44.340 26.700 70.363 1.00 15.88 297 VAL B C 1
ATOM 5378 O O . VAL B 1 297 ? 45.182 26.563 69.477 1.00 14.92 297 VAL B O 1
ATOM 5382 N N . LEU B 1 298 ? 44.658 26.703 71.654 1.00 18.47 298 LEU B N 1
ATOM 5383 C CA . LEU B 1 298 ? 46.037 26.492 72.093 1.00 15.45 298 LEU B CA 1
ATOM 5384 C C . LEU B 1 298 ? 46.170 25.106 72.718 1.00 15.37 298 LEU B C 1
ATOM 5385 O O . LEU B 1 298 ? 45.373 24.728 73.575 1.00 15.32 298 LEU B O 1
ATOM 5390 N N . VAL B 1 299 ? 47.162 24.343 72.270 1.00 15.30 299 VAL B N 1
ATOM 5391 C CA . VAL B 1 299 ? 47.420 23.007 72.805 1.00 15.07 299 VAL B CA 1
ATOM 5392 C C . VAL B 1 299 ? 48.926 22.773 72.771 1.00 18.29 299 VAL B C 1
ATOM 5393 O O . VAL B 1 299 ? 49.560 22.902 71.726 1.00 16.73 299 VAL B O 1
ATOM 5397 N N . ASP B 1 300 ? 49.502 22.451 73.923 1.00 19.82 300 ASP B N 1
ATOM 5398 C CA . ASP B 1 300 ? 50.939 22.222 73.993 1.00 21.62 300 ASP B CA 1
ATOM 5399 C C . ASP B 1 300 ? 51.680 23.502 73.572 1.00 18.43 300 ASP B C 1
ATOM 5400 O O . ASP B 1 300 ? 52.724 23.446 72.923 1.00 20.14 300 ASP B O 1
ATOM 5405 N N . GLY B 1 301 ? 51.124 24.651 73.943 1.00 16.24 301 GLY B N 1
ATOM 5406 C CA . GLY B 1 301 ? 51.731 25.929 73.611 1.00 16.20 301 GLY B CA 1
ATOM 5407 C C . GLY B 1 301 ? 51.702 26.293 72.136 1.00 18.23 301 GLY B C 1
ATOM 5408 O O . GLY B 1 301 ? 52.391 27.223 71.709 1.00 20.62 301 GLY B O 1
ATOM 5409 N N . GLN B 1 302 ? 50.906 25.577 71.350 1.00 17.93 302 GLN B N 1
ATOM 5410 C CA . GLN B 1 302 ? 50.823 25.844 69.917 1.00 18.32 302 GLN B CA 1
ATOM 5411 C C . GLN B 1 302 ? 49.394 25.996 69.419 1.00 18.11 302 GLN B C 1
ATOM 5412 O O . GLN B 1 302 ? 48.468 25.430 69.992 1.00 17.71 302 GLN B O 1
ATOM 5418 N N . LYS B 1 303 ? 49.227 26.759 68.343 1.00 18.77 303 LYS B N 1
ATOM 5419 C CA . LYS B 1 303 ? 47.915 26.976 67.743 1.00 20.74 303 LYS B CA 1
ATOM 5420 C C . LYS B 1 303 ? 47.500 25.739 66.954 1.00 20.81 303 LYS B C 1
ATOM 5421 O O . LYS B 1 303 ? 48.290 25.183 66.192 1.00 23.97 303 LYS B O 1
ATOM 5427 N N . ALA B 1 304 ? 46.262 25.301 67.158 1.00 19.76 304 ALA B N 1
ATOM 5428 C CA . ALA B 1 304 ? 45.723 24.135 66.461 1.00 18.18 304 ALA B CA 1
ATOM 5429 C C . ALA B 1 304 ? 44.347 24.541 65.945 1.00 18.10 304 ALA B C 1
ATOM 5430 O O . ALA B 1 304 ? 43.494 24.983 66.719 1.00 16.47 304 ALA B O 1
ATOM 5432 N N . PRO B 1 305 ? 44.108 24.388 64.630 1.00 17.26 305 PRO B N 1
ATOM 5433 C CA . PRO B 1 305 ? 42.816 24.763 64.047 1.00 15.05 305 PRO B CA 1
ATOM 5434 C C . PRO B 1 305 ? 41.685 23.795 64.351 1.00 11.77 305 PRO B C 1
ATOM 5435 O O . PRO B 1 305 ? 41.898 22.590 64.469 1.00 10.58 305 PRO B O 1
ATOM 5439 N N . ILE B 1 306 ? 40.480 24.336 64.482 1.00 13.33 306 ILE B N 1
ATOM 5440 C CA . ILE B 1 306 ? 39.310 23.511 64.727 1.00 13.48 306 ILE B CA 1
ATOM 5441 C C . ILE B 1 306 ? 38.968 22.964 63.342 1.00 14.35 306 ILE B C 1
ATOM 5442 O O . ILE B 1 306 ? 38.833 23.715 62.375 1.00 15.38 306 ILE B O 1
ATOM 5447 N N . VAL B 1 307 ? 38.844 21.649 63.259 1.00 12.80 307 VAL B N 1
ATOM 5448 C CA . VAL B 1 307 ? 38.597 20.972 62.002 1.00 14.91 307 VAL B CA 1
ATOM 5449 C C . VAL B 1 307 ? 37.226 20.295 61.922 1.00 14.31 307 VAL B C 1
ATOM 5450 O O . VAL B 1 307 ? 36.839 19.558 62.821 1.00 13.30 307 VAL B O 1
ATOM 5454 N N . GLY B 1 308 ? 36.503 20.535 60.831 1.00 13.24 308 GLY B N 1
ATOM 5455 C CA . GLY B 1 308 ? 35.190 19.939 60.671 1.00 12.48 308 GLY B CA 1
ATOM 5456 C C . GLY B 1 308 ? 34.133 20.762 61.377 1.00 11.42 308 GLY B C 1
ATOM 5457 O O . GLY B 1 308 ? 34.456 21.727 62.065 1.00 10.81 308 GLY B O 1
ATOM 5458 N N . ARG B 1 309 ? 32.868 20.389 61.205 1.00 12.19 309 ARG B N 1
ATOM 5459 C CA . ARG B 1 309 ? 31.758 21.109 61.836 1.00 12.59 309 ARG B CA 1
ATOM 5460 C C . ARG B 1 309 ? 31.808 21.000 63.357 1.00 10.62 309 ARG B C 1
ATOM 5461 O O . ARG B 1 309 ? 32.058 19.923 63.889 1.00 11.63 309 ARG B O 1
ATOM 5469 N N . ILE B 1 310 ? 31.569 22.108 64.052 1.00 10.40 310 ILE B N 1
ATOM 5470 C CA . ILE B 1 310 ? 31.540 22.088 65.518 1.00 11.11 310 ILE B CA 1
ATOM 5471 C C . ILE B 1 310 ? 30.206 21.449 65.949 1.00 12.04 310 ILE B C 1
ATOM 5472 O O . ILE B 1 310 ? 29.139 21.802 65.435 1.00 11.20 310 ILE B O 1
ATOM 5477 N N . CYS B 1 311 ? 30.272 20.500 66.879 1.00 11.27 311 CYS B N 1
ATOM 5478 C CA . CYS B 1 311 ? 29.073 19.816 67.351 1.00 11.77 311 CYS B CA 1
ATOM 5479 C C . CYS B 1 311 ? 28.480 20.464 68.613 1.00 10.07 311 CYS B C 1
ATOM 5480 O O . CYS B 1 311 ? 29.047 21.406 69.171 1.00 10.57 311 CYS B O 1
ATOM 5483 N N . MET B 1 312 ? 27.333 19.955 69.052 1.00 8.22 312 MET B N 1
ATOM 5484 C CA . MET B 1 312 ? 26.642 20.501 70.214 1.00 10.63 312 MET B CA 1
ATOM 5485 C C . MET B 1 312 ? 27.460 20.438 71.500 1.00 7.51 312 MET B C 1
ATOM 5486 O O . MET B 1 312 ? 27.424 21.369 72.299 1.00 8.80 312 MET B O 1
ATOM 5491 N N . ASP B 1 313 ? 28.198 19.346 71.684 1.00 12.19 313 ASP B N 1
ATOM 5492 C CA . ASP B 1 313 ? 29.003 19.145 72.892 1.00 12.10 313 ASP B CA 1
ATOM 5493 C C . ASP B 1 313 ? 30.456 18.785 72.622 1.00 13.83 313 ASP B C 1
ATOM 5494 O O . ASP B 1 313 ? 31.234 18.631 73.567 1.00 12.69 313 ASP B O 1
ATOM 5499 N N . GLN B 1 314 ? 30.823 18.647 71.348 1.00 12.76 314 GLN B N 1
ATOM 5500 C CA . GLN B 1 314 ? 32.188 18.283 70.976 1.00 10.01 314 GLN B CA 1
ATOM 5501 C C . GLN B 1 314 ? 32.655 18.936 69.685 1.00 12.03 314 GLN B C 1
ATOM 5502 O O . GLN B 1 314 ? 31.854 19.445 68.906 1.00 10.38 314 GLN B O 1
ATOM 5508 N N . CYS B 1 315 ? 33.971 18.919 69.479 1.00 12.09 315 CYS B N 1
ATOM 5509 C CA . CYS B 1 315 ? 34.587 19.436 68.256 1.00 11.13 315 CYS B CA 1
ATOM 5510 C C . CYS B 1 315 ? 35.986 18.843 68.128 1.00 11.22 315 CYS B C 1
ATOM 5511 O O . CYS B 1 315 ? 36.547 18.357 69.106 1.00 10.25 315 CYS B O 1
ATOM 5514 N N . MET B 1 316 ? 36.527 18.853 66.914 1.00 12.02 316 MET B N 1
ATOM 5515 C CA . MET B 1 316 ? 37.833 18.263 66.642 1.00 13.24 316 MET B CA 1
ATOM 5516 C C . MET B 1 316 ? 38.875 19.297 66.215 1.00 12.04 316 MET B C 1
ATOM 5517 O O . MET B 1 316 ? 38.544 20.296 65.580 1.00 13.46 316 MET B O 1
ATOM 5522 N N . ILE B 1 317 ? 40.135 19.054 66.570 1.00 12.67 317 ILE B N 1
ATOM 5523 C CA . ILE B 1 317 ? 41.224 19.963 66.218 1.00 11.34 317 ILE B CA 1
ATOM 5524 C C . ILE B 1 317 ? 42.403 19.207 65.625 1.00 12.72 317 ILE B C 1
ATOM 5525 O O . ILE B 1 317 ? 42.618 18.033 65.931 1.00 13.47 317 ILE B O 1
ATOM 5530 N N . ARG B 1 318 ? 43.161 19.879 64.765 1.00 14.00 318 ARG B N 1
ATOM 5531 C CA . ARG B 1 318 ? 44.329 19.256 64.154 1.00 16.66 318 ARG B CA 1
ATOM 5532 C C . ARG B 1 318 ? 45.509 19.497 65.082 1.00 14.16 318 ARG B C 1
ATOM 5533 O O . ARG B 1 318 ? 45.932 20.634 65.280 1.00 14.87 318 ARG B O 1
ATOM 5541 N N . LEU B 1 319 ? 46.028 18.416 65.653 1.00 16.95 319 LEU B N 1
ATOM 5542 C CA . LEU B 1 319 ? 47.139 18.495 66.588 1.00 18.91 319 LEU B CA 1
ATOM 5543 C C . LEU B 1 319 ? 48.502 18.613 65.918 1.00 22.61 319 LEU B C 1
ATOM 5544 O O . LEU B 1 319 ? 48.692 18.164 64.790 1.00 23.10 319 LEU B O 1
ATOM 5549 N N . PRO B 1 320 ? 49.471 19.226 66.617 1.00 23.15 320 PRO B N 1
ATOM 5550 C CA . PRO B 1 320 ? 50.828 19.397 66.093 1.00 24.79 320 PRO B CA 1
ATOM 5551 C C . PRO B 1 320 ? 51.488 18.029 65.944 1.00 26.48 320 PRO B C 1
ATOM 5552 O O . PRO B 1 320 ? 52.432 17.854 65.176 1.00 29.90 320 PRO B O 1
ATOM 5556 N N . GLY B 1 321 ? 50.971 17.061 66.692 1.00 26.91 321 GLY B N 1
ATOM 5557 C CA . GLY B 1 321 ? 51.493 15.709 66.654 1.00 24.82 321 GLY B CA 1
ATOM 5558 C C . GLY B 1 321 ? 50.721 14.888 67.663 1.00 25.21 321 GLY B C 1
ATOM 5559 O O . GLY B 1 321 ? 49.734 15.383 68.210 1.00 24.72 321 GLY B O 1
ATOM 5560 N N . PRO B 1 322 ? 51.128 13.642 67.945 1.00 24.16 322 PRO B N 1
ATOM 5561 C CA . PRO B 1 322 ? 50.358 12.881 68.927 1.00 23.72 322 PRO B CA 1
ATOM 5562 C C . PRO B 1 322 ? 50.606 13.445 70.321 1.00 24.77 322 PRO B C 1
ATOM 5563 O O . PRO B 1 322 ? 51.745 13.721 70.702 1.00 27.46 322 PRO B O 1
ATOM 5567 N N . LEU B 1 323 ? 49.529 13.648 71.062 1.00 22.37 323 LEU B N 1
ATOM 5568 C CA . LEU B 1 323 ? 49.621 14.166 72.415 1.00 21.90 323 LEU B CA 1
ATOM 5569 C C . LEU B 1 323 ? 48.767 13.226 73.261 1.00 21.04 323 LEU B C 1
ATOM 5570 O O . LEU B 1 323 ? 47.833 12.606 72.752 1.00 22.56 323 LEU B O 1
ATOM 5575 N N . PRO B 1 324 ? 49.074 13.101 74.561 1.00 19.76 324 PRO B N 1
ATOM 5576 C CA . PRO B 1 324 ? 48.268 12.193 75.382 1.00 19.03 324 PRO B CA 1
ATOM 5577 C C . PRO B 1 324 ? 46.857 12.685 75.668 1.00 18.40 324 PRO B C 1
ATOM 5578 O O . PRO B 1 324 ? 46.599 13.889 75.691 1.00 17.95 324 PRO B O 1
ATOM 5582 N N . VAL B 1 325 ? 45.944 11.738 75.870 1.00 18.17 325 VAL B N 1
ATOM 5583 C CA . VAL B 1 325 ? 44.568 12.072 76.210 1.00 19.24 325 VAL B CA 1
ATOM 5584 C C . VAL B 1 325 ? 44.689 12.771 77.570 1.00 17.54 325 VAL B C 1
ATOM 5585 O O . VAL B 1 325 ? 45.391 12.289 78.461 1.00 16.43 325 VAL B O 1
ATOM 5589 N N . GLY B 1 326 ? 44.032 13.913 77.722 1.00 16.21 326 GLY B N 1
ATOM 5590 C CA . GLY B 1 326 ? 44.112 14.629 78.978 1.00 13.05 326 GLY B CA 1
ATOM 5591 C C . GLY B 1 326 ? 44.912 15.901 78.819 1.00 12.86 326 GLY B C 1
ATOM 5592 O O . GLY B 1 326 ? 44.944 16.733 79.719 1.00 12.37 326 GLY B O 1
ATOM 5593 N N . THR B 1 327 ? 45.559 16.057 77.668 1.00 16.20 327 THR B N 1
ATOM 5594 C CA . THR B 1 327 ? 46.359 17.249 77.400 1.00 15.47 327 THR B CA 1
ATOM 5595 C C . THR B 1 327 ? 45.465 18.483 77.461 1.00 16.93 327 THR B C 1
ATOM 5596 O O . THR B 1 327 ? 44.368 18.489 76.898 1.00 14.22 327 THR B O 1
ATOM 5600 N N . LYS B 1 328 ? 45.939 19.523 78.145 1.00 16.01 328 LYS B N 1
ATOM 5601 C CA . LYS B 1 328 ? 45.174 20.758 78.303 1.00 17.72 328 LYS B CA 1
ATOM 5602 C C . LYS B 1 328 ? 45.043 21.607 77.049 1.00 18.24 328 LYS B C 1
ATOM 5603 O O . LYS B 1 328 ? 46.030 21.908 76.373 1.00 17.13 328 LYS B O 1
ATOM 5609 N N . VAL B 1 329 ? 43.805 22.000 76.763 1.00 16.14 329 VAL B N 1
ATOM 5610 C CA . VAL B 1 329 ? 43.481 22.825 75.609 1.00 15.73 329 VAL B CA 1
ATOM 5611 C C . VAL B 1 329 ? 42.924 24.144 76.132 1.00 15.91 329 VAL B C 1
ATOM 5612 O O . VAL B 1 329 ? 42.031 24.154 76.980 1.00 18.10 329 VAL B O 1
ATOM 5616 N N . THR B 1 330 ? 43.466 25.253 75.642 1.00 13.60 330 THR B N 1
ATOM 5617 C CA . THR B 1 330 ? 43.024 26.581 76.054 1.00 13.91 330 THR B CA 1
ATOM 5618 C C . THR B 1 330 ? 42.335 27.285 74.881 1.00 15.23 330 THR B C 1
ATOM 5619 O O . THR B 1 330 ? 42.969 27.584 73.867 1.00 15.16 330 THR B O 1
ATOM 5623 N N . LEU B 1 331 ? 41.038 27.548 75.031 1.00 13.98 331 LEU B N 1
ATOM 5624 C CA . LEU B 1 331 ? 40.248 28.214 73.996 1.00 12.66 331 LEU B CA 1
ATOM 5625 C C . LEU B 1 331 ? 40.349 29.734 74.143 1.00 12.68 331 LEU B C 1
ATOM 5626 O O . LEU B 1 331 ? 40.301 30.477 73.164 1.00 14.09 331 LEU B O 1
ATOM 5631 N N . ILE B 1 332 ? 40.472 30.187 75.384 1.00 12.12 332 ILE B N 1
ATOM 5632 C CA . ILE B 1 332 ? 40.636 31.603 75.683 1.00 13.22 332 ILE B CA 1
ATOM 5633 C C . ILE B 1 332 ? 41.607 31.657 76.855 1.00 14.09 332 ILE B C 1
ATOM 5634 O O . ILE B 1 332 ? 41.314 31.163 77.940 1.00 12.16 332 ILE B O 1
ATOM 5639 N N . GLY B 1 333 ? 42.774 32.242 76.621 1.00 14.90 333 GLY B N 1
ATOM 5640 C CA . GLY B 1 333 ? 43.764 32.331 77.673 1.00 15.74 333 GLY B CA 1
ATOM 5641 C C . GLY B 1 333 ? 45.175 32.286 77.130 1.00 17.65 333 GLY B C 1
ATOM 5642 O O . GLY B 1 333 ? 45.417 32.603 75.968 1.00 18.76 333 GLY B O 1
ATOM 5643 N N . ARG B 1 334 ? 46.115 31.881 77.969 1.00 19.30 334 ARG B N 1
ATOM 5644 C CA . ARG B 1 334 ? 47.499 31.831 77.544 1.00 21.11 334 ARG B CA 1
ATOM 5645 C C . ARG B 1 334 ? 48.137 30.462 77.708 1.00 19.64 334 ARG B C 1
ATOM 5646 O O . ARG B 1 334 ? 47.811 29.710 78.620 1.00 19.93 334 ARG B O 1
ATOM 5654 N N . GLN B 1 335 ? 49.039 30.145 76.791 1.00 19.04 335 GLN B N 1
ATOM 5655 C CA . GLN B 1 335 ? 49.779 28.900 76.828 1.00 20.69 335 GLN B CA 1
ATOM 5656 C C . GLN B 1 335 ? 51.142 29.251 76.245 1.00 24.22 335 GLN B C 1
ATOM 5657 O O . GLN B 1 335 ? 51.263 29.583 75.064 1.00 22.72 335 GLN B O 1
ATOM 5663 N N . GLY B 1 336 ? 52.158 29.219 77.103 1.00 27.87 336 GLY B N 1
ATOM 5664 C CA . GLY B 1 336 ? 53.505 29.547 76.679 1.00 28.38 336 GLY B CA 1
ATOM 5665 C C . GLY B 1 336 ? 53.577 30.954 76.130 1.00 28.98 336 GLY B C 1
ATOM 5666 O O . GLY B 1 336 ? 53.224 31.922 76.805 1.00 29.21 336 GLY B O 1
ATOM 5667 N N . ASP B 1 337 ? 54.036 31.058 74.889 1.00 31.64 337 ASP B N 1
ATOM 5668 C CA . ASP B 1 337 ? 54.167 32.338 74.207 1.00 35.50 337 ASP B CA 1
ATOM 5669 C C . ASP B 1 337 ? 52.848 32.741 73.561 1.00 34.26 337 ASP B C 1
ATOM 5670 O O . ASP B 1 337 ? 52.666 33.903 73.205 1.00 36.26 337 ASP B O 1
ATOM 5675 N N . GLU B 1 338 ? 51.941 31.777 73.405 1.00 31.47 338 GLU B N 1
ATOM 5676 C CA . GLU B 1 338 ? 50.648 32.011 72.759 1.00 28.31 338 GLU B CA 1
ATOM 5677 C C . GLU B 1 338 ? 49.502 32.424 73.670 1.00 26.83 338 GLU B C 1
ATOM 5678 O O . GLU B 1 338 ? 49.365 31.934 74.790 1.00 24.23 338 GLU B O 1
ATOM 5684 N N . VAL B 1 339 ? 48.670 33.329 73.165 1.00 25.58 339 VAL B N 1
ATOM 5685 C CA . VAL B 1 339 ? 47.510 33.800 73.908 1.00 23.00 339 VAL B CA 1
ATOM 5686 C C . VAL B 1 339 ? 46.341 34.104 72.981 1.00 19.57 339 VAL B C 1
ATOM 5687 O O . VAL B 1 339 ? 46.516 34.655 71.895 1.00 17.72 339 VAL B O 1
ATOM 5691 N N . ILE B 1 340 ? 45.150 33.714 73.418 1.00 18.26 340 ILE B N 1
ATOM 5692 C CA . ILE B 1 340 ? 43.920 33.966 72.676 1.00 15.14 340 ILE B CA 1
ATOM 5693 C C . ILE B 1 340 ? 43.041 34.786 73.619 1.00 14.50 340 ILE B C 1
ATOM 5694 O O . ILE B 1 340 ? 42.763 34.363 74.747 1.00 15.96 340 ILE B O 1
ATOM 5699 N N . SER B 1 341 ? 42.634 35.971 73.174 1.00 13.40 341 SER B N 1
ATOM 5700 C CA . SER B 1 341 ? 41.793 36.828 73.998 1.00 14.03 341 SER B CA 1
ATOM 5701 C C . SER B 1 341 ? 40.339 36.732 73.578 1.00 15.73 341 SER B C 1
ATOM 5702 O O . SER B 1 341 ? 40.020 36.205 72.508 1.00 11.83 341 SER B O 1
ATOM 5705 N N . ILE B 1 342 ? 39.460 37.236 74.439 1.00 15.25 342 ILE B N 1
ATOM 5706 C CA . ILE B 1 342 ? 38.041 37.235 74.143 1.00 15.57 342 ILE B CA 1
ATOM 5707 C C . ILE B 1 342 ? 37.866 38.092 72.894 1.00 14.75 342 ILE B C 1
ATOM 5708 O O . ILE B 1 342 ? 36.977 37.844 72.089 1.00 16.84 342 ILE B O 1
ATOM 5713 N N . ASP B 1 343 ? 38.731 39.088 72.728 1.00 13.47 343 ASP B N 1
ATOM 5714 C CA . ASP B 1 343 ? 38.664 39.967 71.564 1.00 15.08 343 ASP B CA 1
ATOM 5715 C C . ASP B 1 343 ? 38.970 39.200 70.265 1.00 15.11 343 ASP B C 1
ATOM 5716 O O . ASP B 1 343 ? 38.401 39.491 69.212 1.00 16.58 343 ASP B O 1
ATOM 5721 N N . ASP B 1 344 ? 39.865 38.220 70.349 1.00 13.22 344 ASP B N 1
ATOM 5722 C CA . ASP B 1 344 ? 40.224 37.394 69.199 1.00 12.17 344 ASP B CA 1
ATOM 5723 C C . ASP B 1 344 ? 39.033 36.531 68.788 1.00 11.60 344 ASP B C 1
ATOM 5724 O O . ASP B 1 344 ? 38.753 36.363 67.609 1.00 11.18 344 ASP B O 1
ATOM 5729 N N . VAL B 1 345 ? 38.351 35.971 69.784 1.00 13.94 345 VAL B N 1
ATOM 5730 C CA . VAL B 1 345 ? 37.182 35.122 69.564 1.00 10.46 345 VAL B CA 1
ATOM 5731 C C . VAL B 1 345 ? 36.065 35.957 68.941 1.00 10.83 345 VAL B C 1
ATOM 5732 O O . VAL B 1 345 ? 35.398 35.515 68.002 1.00 11.64 345 VAL B O 1
ATOM 5736 N N . ALA B 1 346 ? 35.874 37.165 69.460 1.00 10.76 346 ALA B N 1
ATOM 5737 C CA . ALA B 1 346 ? 34.830 38.051 68.964 1.00 13.56 346 ALA B CA 1
ATOM 5738 C C . ALA B 1 346 ? 35.107 38.489 67.529 1.00 15.70 346 ALA B C 1
ATOM 5739 O O . ALA B 1 346 ? 34.177 38.684 66.746 1.00 15.66 346 ALA B O 1
ATOM 5741 N N . ARG B 1 347 ? 36.382 38.642 67.184 1.00 15.96 347 ARG B N 1
ATOM 5742 C CA . ARG B 1 347 ? 36.756 39.048 65.831 1.00 15.75 347 ARG B CA 1
ATOM 5743 C C . ARG B 1 347 ? 36.383 37.947 64.839 1.00 14.11 347 ARG B C 1
ATOM 5744 O O . ARG B 1 347 ? 35.909 38.221 63.739 1.00 14.83 347 ARG B O 1
ATOM 5752 N N . HIS B 1 348 ? 36.594 36.699 65.241 1.00 13.11 348 HIS B N 1
ATOM 5753 C CA . HIS B 1 348 ? 36.268 35.569 64.391 1.00 12.74 348 HIS B CA 1
ATOM 5754 C C . HIS B 1 348 ? 34.753 35.422 64.247 1.00 15.36 348 HIS B C 1
ATOM 5755 O O . HIS B 1 348 ? 34.258 35.124 63.158 1.00 13.75 348 HIS B O 1
ATOM 5762 N N . LEU B 1 349 ? 34.028 35.625 65.347 1.00 12.70 349 LEU B N 1
ATOM 5763 C CA . LEU B 1 349 ? 32.566 35.507 65.362 1.00 14.00 349 LEU B CA 1
ATOM 5764 C C . LEU B 1 349 ? 31.868 36.715 64.736 1.00 14.60 349 LEU B C 1
ATOM 5765 O O . LEU B 1 349 ? 30.642 36.726 64.581 1.00 17.10 349 LEU B O 1
ATOM 5770 N N . GLU B 1 350 ? 32.647 37.729 64.376 1.00 13.83 350 GLU B N 1
ATOM 5771 C CA . GLU B 1 350 ? 32.097 38.945 63.785 1.00 14.67 350 GLU B CA 1
ATOM 5772 C C . GLU B 1 350 ? 31.105 39.609 64.744 1.00 18.30 350 GLU B C 1
ATOM 5773 O O . GLU B 1 350 ? 29.988 39.972 64.357 1.00 16.50 350 GLU B O 1
ATOM 5779 N N . THR B 1 351 ? 31.527 39.771 65.998 1.00 17.22 351 THR B N 1
ATOM 5780 C CA . THR B 1 351 ? 30.691 40.388 67.025 1.00 16.56 351 THR B CA 1
ATOM 5781 C C . THR B 1 351 ? 31.559 41.250 67.955 1.00 17.19 351 THR B C 1
ATOM 5782 O O . THR B 1 351 ? 32.689 41.591 67.602 1.00 18.69 351 THR B O 1
ATOM 5786 N N . ILE B 1 352 ? 31.031 41.633 69.115 1.00 15.83 352 ILE B N 1
ATOM 5787 C CA . ILE B 1 352 ? 31.797 42.434 70.068 1.00 14.73 352 ILE B CA 1
ATOM 5788 C C . ILE B 1 352 ? 32.169 41.564 71.269 1.00 13.38 352 ILE B C 1
ATOM 5789 O O . ILE B 1 352 ? 31.509 40.561 71.537 1.00 13.89 352 ILE B O 1
ATOM 5794 N N . ASN B 1 353 ? 33.222 41.932 71.995 1.00 13.36 353 ASN B N 1
ATOM 5795 C CA . ASN B 1 353 ? 33.631 41.121 73.140 1.00 13.84 353 ASN B CA 1
ATOM 5796 C C . ASN B 1 353 ? 32.514 40.910 74.164 1.00 12.91 353 ASN B C 1
ATOM 5797 O O . ASN B 1 353 ? 32.448 39.858 74.800 1.00 12.20 353 ASN B O 1
ATOM 5802 N N . TYR B 1 354 ? 31.626 41.893 74.305 1.00 13.66 354 TYR B N 1
ATOM 5803 C CA . TYR B 1 354 ? 30.513 41.793 75.250 1.00 11.62 354 TYR B CA 1
ATOM 5804 C C . TYR B 1 354 ? 29.745 40.490 75.085 1.00 11.47 354 TYR B C 1
ATOM 5805 O O . TYR B 1 354 ? 29.388 39.831 76.058 1.00 12.27 354 TYR B O 1
ATOM 5814 N N . GLU B 1 355 ? 29.485 40.120 73.840 1.00 10.55 355 GLU B N 1
ATOM 5815 C CA . GLU B 1 355 ? 28.697 38.936 73.571 1.00 8.47 355 GLU B CA 1
ATOM 5816 C C . GLU B 1 355 ? 29.303 37.581 73.892 1.00 8.25 355 GLU B C 1
ATOM 5817 O O . GLU B 1 355 ? 28.587 36.654 74.263 1.00 9.97 355 GLU B O 1
ATOM 5823 N N . VAL B 1 356 ? 30.621 37.471 73.789 1.00 9.67 356 VAL B N 1
ATOM 5824 C CA . VAL B 1 356 ? 31.294 36.197 74.016 1.00 9.78 356 VAL B CA 1
ATOM 5825 C C . VAL B 1 356 ? 31.131 35.500 75.382 1.00 10.93 356 VAL B C 1
ATOM 5826 O O . VAL B 1 356 ? 30.639 34.372 75.437 1.00 11.11 356 VAL B O 1
ATOM 5830 N N . PRO B 1 357 ? 31.528 36.149 76.497 1.00 11.12 357 PRO B N 1
ATOM 5831 C CA . PRO B 1 357 ? 31.372 35.468 77.791 1.00 13.39 357 PRO B CA 1
ATOM 5832 C C . PRO B 1 357 ? 29.909 35.222 78.170 1.00 10.53 357 PRO B C 1
ATOM 5833 O O . PRO B 1 357 ? 29.591 34.280 78.891 1.00 11.92 357 PRO B O 1
ATOM 5837 N N . CYS B 1 358 ? 29.024 36.075 77.675 1.00 15.26 358 CYS B N 1
ATOM 5838 C CA . CYS B 1 358 ? 27.601 35.931 77.943 1.00 16.32 358 CYS B CA 1
ATOM 5839 C C . CYS B 1 358 ? 27.069 34.644 77.309 1.00 15.64 358 CYS B C 1
ATOM 5840 O O . CYS B 1 358 ? 26.211 33.972 77.884 1.00 17.95 358 CYS B O 1
ATOM 5843 N N . THR B 1 359 ? 27.584 34.299 76.131 1.00 13.91 359 THR B N 1
ATOM 5844 C CA . THR B 1 359 ? 27.130 33.103 75.420 1.00 12.93 359 THR B CA 1
ATOM 5845 C C . THR B 1 359 ? 27.692 31.800 75.986 1.00 12.95 359 THR B C 1
ATOM 5846 O O . THR B 1 359 ? 27.132 30.721 75.753 1.00 11.35 359 THR B O 1
ATOM 5850 N N . ILE B 1 360 ? 28.802 31.879 76.716 1.00 11.03 360 ILE B N 1
ATOM 5851 C CA . ILE B 1 360 ? 29.338 30.667 77.320 1.00 12.95 360 ILE B CA 1
ATOM 5852 C C . ILE B 1 360 ? 28.226 30.305 78.307 1.00 13.85 360 ILE B C 1
ATOM 5853 O O . ILE B 1 360 ? 27.962 31.039 79.266 1.00 13.53 360 ILE B O 1
ATOM 5858 N N . SER B 1 361 ? 27.575 29.177 78.043 1.00 13.16 361 SER B N 1
ATOM 5859 C CA . SER B 1 361 ? 26.417 28.725 78.807 1.00 14.49 361 SER B CA 1
ATOM 5860 C C . SER B 1 361 ? 26.542 28.170 80.219 1.00 15.81 361 SER B C 1
ATOM 5861 O O . SER B 1 361 ? 27.633 27.990 80.759 1.00 15.64 361 SER B O 1
ATOM 5864 N N . TYR B 1 362 ? 25.368 27.902 80.788 1.00 15.99 362 TYR B N 1
ATOM 5865 C CA . TYR B 1 362 ? 25.190 27.353 82.129 1.00 16.07 362 TYR B CA 1
ATOM 5866 C C . TYR B 1 362 ? 25.897 26.012 82.302 1.00 14.53 362 TYR B C 1
ATOM 5867 O O . TYR B 1 362 ? 26.222 25.627 83.422 1.00 16.26 362 TYR B O 1
ATOM 5876 N N . ARG B 1 363 ? 26.112 25.299 81.194 1.00 14.19 363 ARG B N 1
ATOM 5877 C CA . ARG B 1 363 ? 26.759 23.988 81.222 1.00 14.32 363 ARG B CA 1
ATOM 5878 C C . ARG B 1 363 ? 28.212 24.078 81.654 1.00 12.65 363 ARG B C 1
ATOM 5879 O O . ARG B 1 363 ? 28.760 23.128 82.207 1.00 12.72 363 ARG B O 1
ATOM 5887 N N . VAL B 1 364 ? 28.832 25.222 81.394 1.00 13.22 364 VAL B N 1
ATOM 5888 C CA . VAL B 1 364 ? 30.236 25.392 81.718 1.00 12.83 364 VAL B CA 1
ATOM 5889 C C . VAL B 1 364 ? 30.507 25.908 83.127 1.00 10.40 364 VAL B C 1
ATOM 5890 O O . VAL B 1 364 ? 30.129 27.026 83.487 1.00 10.17 364 VAL B O 1
ATOM 5894 N N . PRO B 1 365 ? 31.154 25.075 83.953 1.00 12.26 365 PRO B N 1
ATOM 5895 C CA . PRO B 1 365 ? 31.475 25.470 85.328 1.00 12.33 365 PRO B CA 1
ATOM 5896 C C . PRO B 1 365 ? 32.427 26.671 85.350 1.00 12.92 365 PRO B C 1
ATOM 5897 O O . PRO B 1 365 ? 33.196 26.884 84.410 1.00 13.38 365 PRO B O 1
ATOM 5901 N N . ARG B 1 366 ? 32.353 27.467 86.411 1.00 11.93 366 ARG B N 1
ATOM 5902 C CA . ARG B 1 366 ? 33.224 28.623 86.563 1.00 13.63 366 ARG B CA 1
ATOM 5903 C C . ARG B 1 366 ? 34.089 28.369 87.799 1.00 16.16 366 ARG B C 1
ATOM 5904 O O . ARG B 1 366 ? 33.563 28.108 88.878 1.00 18.25 366 ARG B O 1
ATOM 5912 N N . ILE B 1 367 ? 35.409 28.412 87.632 1.00 16.10 367 ILE B N 1
ATOM 5913 C CA . ILE B 1 367 ? 36.335 28.213 88.746 1.00 13.37 367 ILE B CA 1
ATOM 5914 C C . ILE B 1 367 ? 36.861 29.593 89.106 1.00 13.42 367 ILE B C 1
ATOM 5915 O O . ILE B 1 367 ? 37.432 30.294 88.267 1.00 15.87 367 ILE B O 1
ATOM 5920 N N . PHE B 1 368 ? 36.652 29.991 90.355 1.00 14.70 368 PHE B N 1
ATOM 5921 C CA . PHE B 1 368 ? 37.066 31.310 90.804 1.00 13.39 368 PHE B CA 1
ATOM 5922 C C . PHE B 1 368 ? 38.396 31.354 91.536 1.00 13.78 368 PHE B C 1
ATOM 5923 O O . PHE B 1 368 ? 38.712 30.470 92.334 1.00 15.53 368 PHE B O 1
ATOM 5931 N N . PHE B 1 369 ? 39.158 32.407 91.254 1.00 13.86 369 PHE B N 1
ATOM 5932 C CA . PHE B 1 369 ? 40.467 32.623 91.857 1.00 16.24 369 PHE B CA 1
ATOM 5933 C C . PHE B 1 369 ? 40.501 33.968 92.556 1.00 16.24 369 PHE B C 1
ATOM 5934 O O . PHE B 1 369 ? 40.060 34.975 92.007 1.00 16.51 369 PHE B O 1
ATOM 5942 N N . ARG B 1 370 ? 41.035 33.973 93.771 1.00 18.46 370 ARG B N 1
ATOM 5943 C CA . ARG B 1 370 ? 41.146 35.190 94.564 1.00 20.29 370 ARG B CA 1
ATOM 5944 C C . ARG B 1 370 ? 42.393 35.076 95.440 1.00 22.96 370 ARG B C 1
ATOM 5945 O O . ARG B 1 370 ? 42.533 34.120 96.204 1.00 22.62 370 ARG B O 1
ATOM 5953 N N . HIS B 1 371 ? 43.291 36.049 95.310 1.00 24.76 371 HIS B N 1
ATOM 5954 C CA . HIS B 1 371 ? 44.538 36.067 96.068 1.00 28.73 371 HIS B CA 1
ATOM 5955 C C . HIS B 1 371 ? 45.451 34.969 95.544 1.00 30.12 371 HIS B C 1
ATOM 5956 O O . HIS B 1 371 ? 46.209 34.364 96.302 1.00 31.59 371 HIS B O 1
ATOM 5963 N N . LYS B 1 372 ? 45.360 34.709 94.244 1.00 29.04 372 LYS B N 1
ATOM 5964 C CA . LYS B 1 372 ? 46.176 33.689 93.602 1.00 28.98 372 LYS B CA 1
ATOM 5965 C C . LYS B 1 372 ? 45.874 32.277 94.098 1.00 28.21 372 LYS B C 1
ATOM 5966 O O . LYS B 1 372 ? 46.730 31.400 94.046 1.00 28.46 372 LYS B O 1
ATOM 5972 N N . ARG B 1 373 ? 44.654 32.058 94.579 1.00 28.15 373 ARG B N 1
ATOM 5973 C CA . ARG B 1 373 ? 44.252 30.740 95.062 1.00 29.98 373 ARG B CA 1
ATOM 5974 C C . ARG B 1 373 ? 42.824 30.412 94.627 1.00 28.15 373 ARG B C 1
ATOM 5975 O O . ARG B 1 373 ? 42.016 31.315 94.411 1.00 26.04 373 ARG B O 1
ATOM 5983 N N . ILE B 1 374 ? 42.512 29.127 94.494 1.00 27.97 374 ILE B N 1
ATOM 5984 C CA . ILE B 1 374 ? 41.164 28.731 94.100 1.00 32.08 374 ILE B CA 1
ATOM 5985 C C . ILE B 1 374 ? 40.221 28.969 95.276 1.00 34.48 374 ILE B C 1
ATOM 5986 O O . ILE B 1 374 ? 40.443 28.451 96.373 1.00 34.84 374 ILE B O 1
ATOM 5991 N N . MET B 1 375 ? 39.170 29.751 95.046 1.00 35.06 375 MET B N 1
ATOM 5992 C CA . MET B 1 375 ? 38.209 30.053 96.098 1.00 36.91 375 MET B CA 1
ATOM 5993 C C . MET B 1 375 ? 36.958 29.186 96.019 1.00 35.51 375 MET B C 1
ATOM 5994 O O . MET B 1 375 ? 36.460 28.721 97.041 1.00 36.62 375 MET B O 1
ATOM 5999 N N . GLU B 1 376 ? 36.453 28.953 94.812 1.00 33.82 376 GLU B N 1
ATOM 6000 C CA . GLU B 1 376 ? 35.256 28.137 94.664 1.00 30.17 376 GLU B CA 1
ATOM 6001 C C . GLU B 1 376 ? 34.963 27.693 93.235 1.00 30.15 376 GLU B C 1
ATOM 6002 O O . GLU B 1 376 ? 35.455 28.279 92.266 1.00 28.67 376 GLU B O 1
ATOM 6008 N N . VAL B 1 377 ? 34.154 26.645 93.124 1.00 28.96 377 VAL B N 1
ATOM 6009 C CA . VAL B 1 377 ? 33.749 26.097 91.837 1.00 26.69 377 VAL B CA 1
ATOM 6010 C C . VAL B 1 377 ? 32.222 26.191 91.705 1.00 26.76 377 VAL B C 1
ATOM 6011 O O . VAL B 1 377 ? 31.482 25.721 92.572 1.00 23.28 377 VAL B O 1
ATOM 6015 N N . ARG B 1 378 ? 31.758 26.807 90.621 1.00 24.35 378 ARG B N 1
ATOM 6016 C CA . ARG B 1 378 ? 30.326 26.954 90.375 1.00 23.85 378 ARG B CA 1
ATOM 6017 C C . ARG B 1 378 ? 29.862 26.122 89.175 1.00 20.74 378 ARG B C 1
ATOM 6018 O O . ARG B 1 378 ? 30.174 26.435 88.028 1.00 20.80 378 ARG B O 1
ATOM 6026 N N . ASN B 1 379 ? 29.130 25.050 89.452 1.00 19.16 379 ASN B N 1
ATOM 6027 C CA . ASN B 1 379 ? 28.601 24.186 88.403 1.00 18.52 379 ASN B CA 1
ATOM 6028 C C . ASN B 1 379 ? 27.076 24.334 88.435 1.00 20.46 379 ASN B C 1
ATOM 6029 O O . ASN B 1 379 ? 26.396 23.700 89.242 1.00 18.77 379 ASN B O 1
ATOM 6034 N N . ALA B 1 380 ? 26.554 25.187 87.555 1.00 21.93 380 ALA B N 1
ATOM 6035 C CA . ALA B 1 380 ? 25.118 25.461 87.468 1.00 23.60 380 ALA B CA 1
ATOM 6036 C C . ALA B 1 380 ? 24.220 24.220 87.454 1.00 24.20 380 ALA B C 1
ATOM 6037 O O . ALA B 1 380 ? 23.058 24.292 87.858 1.00 25.29 380 ALA B O 1
ATOM 6039 N N . ILE B 1 381 ? 24.742 23.089 86.988 1.00 22.30 381 ILE B N 1
ATOM 6040 C CA . ILE B 1 381 ? 23.957 21.861 86.959 1.00 23.22 381 ILE B CA 1
ATOM 6041 C C . ILE B 1 381 ? 24.579 20.777 87.839 1.00 24.28 381 ILE B C 1
ATOM 6042 O O . ILE B 1 381 ? 25.396 21.120 88.725 1.00 28.54 381 ILE B O 1
#

B-factor: mean 21.8, std 9.7, range [6.09, 77.57]

Foldseek 3Di:
DDDDAFKFKAFELALLLVLLLVLLVVFDVLAAEEEECELCQLLRHRQSSVVSNCVSGHQHYEYAADVSLVVNVVVPDDGEYEHPYDDQLLCQVVCQVSNYEYEDAFLVSLVSNLVNDQDDGAHEYEAEDELDQPDGHYDDLVRVVSNVVSQVPHPRYHHQYYEYEDDPLQPPDCPRVVSSLVSLVVSCVSDPDHHPYYAYAEQSCCQQCSVSGGHYHHYGQQSQQHRPDVNCVVRGPDHRDHGMWIKWWFQDKDWDAAAQADDDPSPFTDRHTFMKTKTFAFVLQQCDQLCQQPWKAFQQHTWHWTDTTDNGMTMTTDPHDDDTGTMIIRAAGDDVDGHHLCNVCVSSVHHSSNRSSSRDLQHKYFYDDPRHTPDIGRSVD/DDDDAFKFKEFELVLLLCLLLVLQVVADPQAAEEEECELCQLLQHRQSSVVSNVVSGHQHYEYADDVSLVVNVVVPDLGEYEHPYDDQLLCQVVCQVSNYAYEDAFLVSLVSNLVRDQDDGAHEYEAEDELDQPDDHYDDLVRVVSNVCSQVVHPRHHHQYYEYEDDCLQPPDCPSVVSSLVSLVVSQVSDPDHHNYYAYEECRNCQQCVVSGGRYHHYGQLSQQHRPDPSCVVRGPDHRDHGMWIKWWFQDKDWDAFQDFDEPPSPFTRNHTFMKTKTFAFVLQLLDQLQQQPWKAFQQDTWGWHYTTDNGMTMTTDPHDDDGGTMIIRAAGDVVDGHHLQNVCVSVVHHSSNRSSSRDLQHKYFYDDPNHTDDIGRSD

Sequence (761 aa):
NDFHRDTWAEVDLDAIYDNVENLRRLLPDDTHIMAVVKANAYGHGDVQVARTALEAGASRLAVAFLDEALALREKGIEAPILVLGASRPADAALAAQQRIALTVFRSDWLEEASALYSGPFPIHFHLKMDTGMGRLGVKDEEETKRIVALIERHPHFVLEGLYTHFATADEVNTDYFSYQYTRFLHMLEWLPSRPPLVHCANSAASLRFPDRTFNMVRFGIAMYGLAPSPGIKPLLPYPLKEAFSLHSRLVHVKKLQPGEKVSYGATYTAQTEEWIGTIPIGYADGWLRRLQHFHVLVDGQKAPIVGRICMDQCMIRLPGPLPVGTKVTLIGRQGDEVISIDDVARHLETINYEVPCTISYRVPRIFFRHKRIMEVRNAIGNDFHRDTWAEVDLDAIYDNVENLRRLLPDDTHIMAVVKANAYGHGDVQVARTALEAGASRLAVAFLDEALALREKGIEAPILVLGASRPADAALAAQQRIALTVFRSDWLEEASALYSGPFPIHFHLKMDTGMGRLGVKDEEETKRIVALIERHPHFVLEGLYTHFATADEVNTDYFSYQYTRFLHMLEWLPSRPPLVHCANSAASLRFPDRTFNMVRFGIAMYGLAPSPGIKPLLPYPLKEAFSLHSRLVHVKKLQPGEKVSYGATYTAQTEEWIGTIPIGYADGWLRRLQHFHVLVDGQKAPIVGRICMDQCMIRLPGPLPVGTKVTLIGRQGDEVISIDDVARHLETINYEVPCTISYRVPRIFFRHKRIMEVRNAI

CATH classification: 3.20.20.10 (+1 more: 2.40.37.10)

InterPro domains:
  IPR000821 Alanine racemase [MF_01201] (7-368)
  IPR000821 Alanine racemase [PR00992] (31-47)
  IPR000821 Alanine racemase [PR00992] (67-85)
  IPR000821 Alanine racemase [PR00992] (127-139)
  IPR000821 Alanine racemase [PR00992] (162-173)
  IPR000821 Alanine racemase [PR00992] (202-229)
  IPR000821 Alanine racemase [PR00992] (260-275)
  IPR000821 Alanine racemase [PR00992] (277-292)
  IPR000821 Alanine racemase [PR00992] (297-314)
  IPR000821 Alanine racemase [PR00992] (351-364)
  IPR000821 Alanine racemase [PTHR30511] (5-369)
  IPR000821 Alanine racemase [TIGR00492] (6-368)
  IPR001608 Alanine racemase, N-terminal [PF01168] (12-229)
  IPR009006 Alanine racemase/group IV decarboxylase, C-terminal [G3DSA:2.40.37.10] (8-368)
  IPR009006 Alanine racemase/group IV decarboxylase, C-terminal [SSF50621] (239-379)
  IPR011079 Alanine racemase, C-terminal [PF00842] (244-367)
  IPR011079 Alanine racemase, C-terminal [SM01005] (244-369)
  IPR020622 Alanine racemase, pyridoxal-phosphate attachment site [PS00395] (36-46)
  IPR029066 PLP-binding barrel [G3DSA:3.20.20.10] (14-225)
  IPR029066 PLP-binding barrel [SSF51419] (12-237)

Secondary structure (DSSP, 8-state):
----SSEEEEEEHHHHHHHHHHHHHHS-TT-EEEEE-HHHHHTT-HHHHHHHHHHHT--EEEESSHHHHHHHHHTT--S-EEE-S---GGGHHHHHHTTEEEEE--HHHHHHHHHH---SS-EEEEEEB-SSS-SSSB-SHHHHHHHHHHHHHSTTEEEEEEE---SSTTSS--HHHHHHHHHHHHHHTT-SS--SEEE---HHHHHH-TTS-TTEEEE-GGGGT--S-GGGGGG-SS-----EEEEEE-SEEEEEPTT-EESGGG-EE--SSEEEEEES--GGGT--GGGGG-EEEETTEEEEEESPPPSS-EEEE-SS---TT-EEEEEEEETTEEE-HHHHHHHHTS-TTHHHHHS-TTS-EEEEETTEEEEEE-TT-/---SSS-EEEEEHHHHHHHHHHHHHHS-TT-EEEEE-HHHHHHT-HHHHHHHHHHHT--EEEESSHHHHHHHHHTT--S-EEE-S---GGGHHHHHHTTEEEEE--HHHHHHHHHH---SS-EEEEEEB-SSS-SSSB-SHHHHHHHHHHHHHSTTEEEEEEE---SSTTSS--HHHHHHHHHHHHHHTT-SS--SEEEEE-HHHHHH-GGG-TTEEEE-GGGGT--S-GGGGGG-SS-----EEEEEE-SEEEEE-TT-EESGGG-EE-SS-EEEEEES--GGGT--GGGTT-EEEETTEEEEEES---SS-EEEE-SS---TT-EEEEEEEETTEEE-HHHHHHHHTS-TTHHHHHS-TTS-EEEESSSSEEEEE---

Radius of gyration: 27.2 Å; Cα contacts (8 Å, |Δi|>4): 1864; chains: 2; bounding box: 57×84×56 Å

Nearest PDB structures (foldseek):
  1xql-assembly1_A  TM=1.002E+00  e=1.418E-85  Geobacillus stearothermophilus
  1bd0-assembly1_B  TM=1.001E+00  e=8.244E-85  Geobacillus stearothermophilus
  2vd9-assembly1_B  TM=9.825E-01  e=1.089E-59  Bacillus anthracis str. Ames
  7xll-assembly1_B  TM=9.823E-01  e=8.779E-53  Latilactobacillus sakei
  6g56-assembly1_A  TM=9.617E-01  e=1.854E-47  Staphylococcus aureus subsp. aureus Mu50

Organism: Geobacillus stearothermophilus (NCBI:txid1422)

Solvent-accessible surface area: 27086 Å² total; per-residue (Å²): 108,92,30,21,12,31,0,18,0,35,0,57,1,27,4,0,47,39,0,0,52,32,0,63,153,61,3,57,150,103,2,78,1,0,1,9,2,27,4,45,0,12,4,0,5,17,14,11,0,0,101,3,0,48,100,4,28,6,52,34,0,0,1,7,7,0,10,12,0,30,9,0,25,145,94,53,12,131,20,55,1,0,0,29,6,16,15,62,25,67,18,0,41,60,0,5,103,59,128,4,7,1,4,3,11,51,9,49,30,0,102,92,0,36,86,118,15,93,22,102,81,60,0,64,0,0,0,6,0,6,3,14,3,3,31,2,1,4,68,72,75,114,40,0,94,106,0,6,53,21,5,125,187,18,110,44,10,56,28,20,0,0,5,0,24,2,2,4,3,47,67,96,85,43,105,46,15,56,114,0,33,85,66,0,77,96,0,30,137,26,18,89,65,155,3,92,10,0,0,0,0,30,4,1,1,0,6,39,58,29,106,126,2,50,29,0,0,10,0,4,3,0,0,0,8,4,6,8,15,80,47,0,90,116,86,35,64,26,113,40,100,75,2,7,21,0,11,0,80,1,17,11,15,19,88,2,87,77,41,54,65,0,0,73,28,21,72,52,45,0,143,82,91,13,70,0,0,0,0,11,0,0,12,5,0,6,2,13,30,62,1,41,143,14,36,0,0,0,82,26,80,117,0,60,9,5,8,78,2,1,9,13,17,0,0,0,86,1,62,18,85,29,94,60,30,27,78,0,2,0,1,14,152,23,58,128,55,87,3,28,0,31,37,2,4,161,59,13,119,23,61,7,47,11,6,1,14,18,7,20,55,1,3,5,14,14,0,47,26,109,189,168,99,98,53,28,110,4,46,29,61,120,99,28,25,12,32,0,18,0,37,0,56,0,25,4,0,47,43,1,0,46,45,0,59,172,65,7,66,152,97,3,69,0,0,0,9,2,25,5,31,0,11,3,0,1,12,14,4,0,0,86,4,0,50,115,6,24,8,44,30,0,0,2,6,6,0,6,14,0,37,11,0,31,138,92,43,13,134,18,52,2,0,0,31,6,17,17,64,27,72,16,1,44,55,0,4,84,47,139,2,8,0,4,2,14,55,11,62,34,0,76,81,0,35,86,99,13,98,17,110,86,65,1,64,0,0,0,6,0,5,3,12,2,3,33,2,1,4,66,70,77,127,41,0,88,97,0,7,42,20,0,115,161,23,116,39,9,58,14,25,0,0,4,0,22,2,2,2,3,43,61,98,77,45,102,42,5,51,109,0,35,89,74,0,68,108,0,3,121,29,18,102,74,137,10,97,16,1,0,0,0,30,3,2,2,0,4,41,37,27,122,84,4,46,50,0,0,10,0,5,2,0,0,0,7,2,10,8,18,103,40,0,92,115,72,34,63,26,118,36,104,72,4,6,21,0,10,0,80,1,18,12,17,18,87,1,87,79,45,55,67,0,0,75,32,20,68,36,42,0,140,90,100,17,78,0,0,0,0,10,0,0,12,3,0,6,1,18,31,64,0,15,134,21,78,0,0,0,82,28,81,86,0,25,2,6,2,82,2,3,8,12,16,0,0,0,93,9,67,16,86,30,99,62,31,24,83,0,1,0,1,14,162,22,63,141,59,72,4,28,0,35,39,0,4,164,58,16,118,26,61,12,46,14,6,0,14,19,5,18,53,2,2,5,15,18,0,52,20,110,191,166,102,100,61,36,54,11,69,58

GO terms:
  GO:0008784 alanine racemase activity (F, EXP)